Protein AF-0000000084718115 (afdb_homodimer)

Radius of gyration: 30.54 Å; Cα contacts (8 Å, |Δi|>4): 1835; chains: 2; bounding box: 66×114×71 Å

Secondary structure (DSSP, 8-state):
--------------PPPEEEEEEEEEETTEEEEEEES--SEEEEE-STTSSHHHHHHHHHHHHHHHHH-HHHHHHHTTHHHHHSPTT--SPEEEEEEEESSTTSPPEEEEEEEEEETTEEEEEEEEEEEE-TTTPPEEEEEEEETTEEEEE-SSS--TTS-EEE---S-TTS-HHHHHTTSTT-HHHHHHHHHHHT-EEE---HHHHT--PBS---SS--SS-TTHHHHHHHHHHH-HHHHHHHHHHHHHHSTTEEEEEEEE-TTSBEEEEEEETT-SS-EEGGGS-HHHHHHHHHHHHHT-SS--SEEEEE-TTTTS-GGGHHHHHHHHHHHTTTSEEEEEE--HHHHTTS-GGGEEEEEE-TTS-EEEEEGGGSTTHHHHHHTT--HHHHHHTTTTSS--TTSGGGSPPP-----/--------------PPPEEEEEEEEEETTEEEEEEES--SEEEEE-STTSSHHHHHHHHHHHHHHHHH-HHHHHHHTTHHHHHSPTT--SPEEEEEEEESSTTSPPEEEEEEEEEETTEEEEEEEEEEEE-TTTPPEEEEEEEETTEEEEE-SSS--TTS-EEE---S-TTS-HHHHHTTSTT-HHHHHHHHHHHT-EEE---HHHHT--PBS---SS--SS-TTHHHHHHHHHHH-HHHHHHHHHHHHHHSTTEEEEEEEE-TTSBEEEEEEETT-SS-EEGGGS-HHHHHHHHHHHHHT-SS--SEEEEE-TTTTS-GGGHHHHHHHHHHHTTTSEEEEEE--HHHHTTS-GGGEEEEEE-TTS-EEEEEGGGSTTHHHHHHTT--HHHHHHTTTTSS--TTSGGGSPPP-----

Structure (mmCIF, N/CA/C/O backbone):
data_AF-0000000084718115-model_v1
#
loop_
_entity.id
_entity.type
_entity.pdbx_description
1 polymer 'ATPase AAA-type core domain-containing protein'
#
loop_
_atom_site.group_PDB
_atom_site.id
_atom_site.type_symbol
_atom_site.label_atom_id
_atom_site.label_alt_id
_atom_site.label_comp_id
_atom_site.label_asym_id
_atom_site.label_entity_id
_atom_site.label_seq_id
_atom_site.pdbx_PDB_ins_code
_atom_site.Cartn_x
_atom_site.Cartn_y
_atom_site.Cartn_z
_atom_site.occupancy
_atom_site.B_iso_or_equiv
_atom_site.auth_seq_id
_atom_site.auth_comp_id
_atom_site.auth_asym_id
_atom_site.auth_atom_id
_atom_site.pdbx_PDB_model_num
ATOM 1 N N . MET A 1 1 ? -33.344 -61.031 -20.562 1 28.94 1 MET A N 1
ATOM 2 C CA . MET A 1 1 ? -32.031 -60.406 -20.781 1 28.94 1 MET A CA 1
ATOM 3 C C . MET A 1 1 ? -31.938 -59.062 -20.078 1 28.94 1 MET A C 1
ATOM 5 O O . MET A 1 1 ? -32.656 -58.125 -20.438 1 28.94 1 MET A O 1
ATOM 9 N N . ALA A 1 2 ? -31.734 -59.062 -18.719 1 35.22 2 ALA A N 1
ATOM 10 C CA . ALA A 1 2 ? -31.719 -58 -17.719 1 35.22 2 ALA A CA 1
ATOM 11 C C . ALA A 1 2 ? -30.688 -56.938 -18.062 1 35.22 2 ALA A C 1
ATOM 13 O O . ALA A 1 2 ? -29.5 -57.25 -18.25 1 35.22 2 ALA A O 1
ATOM 14 N N . GLY A 1 3 ? -31.047 -55.875 -18.719 1 30.97 3 GLY A N 1
ATOM 15 C CA . GLY A 1 3 ? -30.234 -54.781 -19.188 1 30.97 3 GLY A CA 1
ATOM 16 C C . GLY A 1 3 ? -29.359 -54.188 -18.094 1 30.97 3 GLY A C 1
ATOM 17 O O . GLY A 1 3 ? -29.859 -53.812 -17.031 1 30.97 3 GLY A O 1
ATOM 18 N N . LYS A 1 4 ? -28.094 -54.656 -17.969 1 37.12 4 LYS A N 1
ATOM 19 C CA . LYS A 1 4 ? -27.078 -54.156 -17.031 1 37.12 4 LYS A CA 1
ATOM 20 C C . LYS A 1 4 ? -27.047 -52.656 -17 1 37.12 4 LYS A C 1
ATOM 22 O O . LYS A 1 4 ? -26.797 -52 -18.016 1 37.12 4 LYS A O 1
ATOM 27 N N . THR A 1 5 ? -27.859 -52.062 -16.125 1 33.19 5 THR A N 1
ATOM 28 C CA . THR A 1 5 ? -27.891 -50.625 -15.852 1 33.19 5 THR A CA 1
ATOM 29 C C . THR A 1 5 ? -26.484 -50.094 -15.648 1 33.19 5 THR A C 1
ATOM 31 O O . THR A 1 5 ? -25.719 -50.625 -14.844 1 33.19 5 THR A O 1
ATOM 34 N N . LYS A 1 6 ? -25.984 -49.469 -16.672 1 37.59 6 LYS A N 1
ATOM 35 C CA . LYS A 1 6 ? -24.672 -48.844 -16.641 1 37.59 6 LYS A CA 1
ATOM 36 C C . LYS A 1 6 ? -24.469 -48.062 -15.352 1 37.59 6 LYS A C 1
ATOM 38 O O . LYS A 1 6 ? -25.344 -47.281 -14.945 1 37.59 6 LYS A O 1
ATOM 43 N N . PRO A 1 7 ? -23.609 -48.531 -14.445 1 34.44 7 PRO A N 1
ATOM 44 C CA . PRO A 1 7 ? -23.422 -47.812 -13.195 1 34.44 7 PRO A CA 1
ATOM 45 C C . PRO A 1 7 ? -23.328 -46.312 -13.406 1 34.44 7 PRO A C 1
ATOM 47 O O . PRO A 1 7 ? -22.875 -45.844 -14.469 1 34.44 7 PRO A O 1
ATOM 50 N N . GLU A 1 8 ? -24.266 -45.531 -12.867 1 33.16 8 GLU A N 1
ATOM 51 C CA . GLU A 1 8 ? -24.266 -44.094 -12.773 1 33.16 8 GLU A CA 1
ATOM 52 C C . GLU A 1 8 ? -22.891 -43.562 -12.422 1 33.16 8 GLU A C 1
ATOM 54 O O . GLU A 1 8 ? -22.297 -43.969 -11.422 1 33.16 8 GLU A O 1
ATOM 59 N N . MET A 1 9 ? -21.984 -43.312 -13.406 1 32.47 9 MET A N 1
ATOM 60 C CA . MET A 1 9 ? -20.703 -42.656 -13.133 1 32.47 9 MET A CA 1
ATOM 61 C C . MET A 1 9 ? -20.859 -41.594 -12.039 1 32.47 9 MET A C 1
ATOM 63 O O . MET A 1 9 ? -21.734 -40.75 -12.117 1 32.47 9 MET A O 1
ATOM 67 N N . GLN A 1 10 ? -20.641 -42 -10.773 1 34.72 10 GLN A N 1
ATOM 68 C CA . GLN A 1 10 ? -20.609 -41.062 -9.633 1 34.72 10 GLN A CA 1
ATOM 69 C C . GLN A 1 10 ? -20.125 -39.688 -10.055 1 34.72 10 GLN A C 1
ATOM 71 O O . GLN A 1 10 ? -19.25 -39.562 -10.922 1 34.72 10 GLN A O 1
ATOM 76 N N . PRO A 1 11 ? -20.891 -38.719 -9.82 1 38.03 11 PRO A N 1
ATOM 77 C CA . PRO A 1 11 ? -20.484 -37.375 -10.148 1 38.03 11 PRO A CA 1
ATOM 78 C C . PRO A 1 11 ? -19 -37.094 -9.867 1 38.03 11 PRO A C 1
ATOM 80 O O . PRO A 1 11 ? -18.484 -37.531 -8.836 1 38.03 11 PRO A O 1
ATOM 83 N N . ARG A 1 12 ? -18.031 -37.25 -10.734 1 40.84 12 ARG A N 1
ATOM 84 C CA . ARG A 1 12 ? -16.609 -36.938 -10.719 1 40.84 12 ARG A CA 1
ATOM 85 C C . ARG A 1 12 ? -16.312 -35.781 -9.742 1 40.84 12 ARG A C 1
ATOM 87 O O . ARG A 1 12 ? -16.922 -34.719 -9.82 1 40.84 12 ARG A O 1
ATOM 94 N N . SER A 1 13 ? -16.109 -35.969 -8.445 1 48.25 13 SER A N 1
ATOM 95 C CA . SER A 1 13 ? -15.711 -35 -7.457 1 48.25 13 SER A CA 1
ATOM 96 C C . SER A 1 13 ? -14.867 -33.875 -8.094 1 48.25 13 SER A C 1
ATOM 98 O O . SER A 1 13 ? -13.773 -34.156 -8.602 1 48.25 13 SER A O 1
ATOM 100 N N . SER A 1 14 ? -15.406 -32.875 -8.859 1 65.81 14 SER A N 1
ATOM 101 C CA . SER A 1 14 ? -15.031 -31.875 -9.859 1 65.81 14 SER A CA 1
ATOM 102 C C . SER A 1 14 ? -14.266 -30.719 -9.219 1 65.81 14 SER A C 1
ATOM 104 O O . SER A 1 14 ? -14.867 -29.797 -8.672 1 65.81 14 SER A O 1
ATOM 106 N N . GLY A 1 15 ? -13.125 -30.984 -8.484 1 79.75 15 GLY A N 1
ATOM 107 C CA . GLY A 1 15 ? -12.32 -29.875 -8 1 79.75 15 GLY A CA 1
ATOM 108 C C . GLY A 1 15 ? -11.445 -29.266 -9.078 1 79.75 15 GLY A C 1
ATOM 109 O O . GLY A 1 15 ? -11.242 -29.859 -10.141 1 79.75 15 GLY A O 1
ATOM 110 N N . PRO A 1 16 ? -11.016 -28.016 -8.922 1 88.69 16 PRO A N 1
ATOM 111 C CA . PRO A 1 16 ? -10.133 -27.359 -9.883 1 88.69 16 PRO A CA 1
ATOM 112 C C . PRO A 1 16 ? -8.742 -27.984 -9.938 1 88.69 16 PRO A C 1
ATOM 114 O O . PRO A 1 16 ? -8.352 -28.719 -9.023 1 88.69 16 PRO A O 1
ATOM 117 N N . PRO A 1 17 ? -8.062 -27.906 -11.078 1 93.88 17 PRO A N 1
ATOM 118 C CA . PRO A 1 17 ? -6.664 -28.328 -11.109 1 93.88 17 PRO A CA 1
ATOM 119 C C . PRO A 1 17 ? -5.828 -27.688 -10.008 1 93.88 17 PRO A C 1
ATOM 121 O O . PRO A 1 17 ? -6.082 -26.547 -9.625 1 93.88 17 PRO A O 1
ATOM 124 N N . ARG A 1 18 ? -4.887 -28.469 -9.539 1 94.94 18 ARG A N 1
ATOM 125 C CA . ARG A 1 18 ? -4.105 -27.969 -8.406 1 94.94 18 ARG A CA 1
ATOM 126 C C . ARG A 1 18 ? -2.617 -28.234 -8.609 1 94.94 18 ARG A C 1
ATOM 128 O O . ARG A 1 18 ? -2.23 -29.312 -9.086 1 94.94 18 ARG A O 1
ATOM 135 N N . ILE A 1 19 ? -1.831 -27.25 -8.328 1 97.56 19 ILE A N 1
ATOM 136 C CA . ILE A 1 19 ? -0.384 -27.406 -8.234 1 97.56 19 ILE A CA 1
ATOM 137 C C . ILE A 1 19 ? -0.016 -27.984 -6.867 1 97.56 19 ILE A C 1
ATOM 139 O O . ILE A 1 19 ? -0.412 -27.453 -5.832 1 97.56 19 ILE A O 1
ATOM 143 N N . GLU A 1 20 ? 0.746 -29.047 -6.883 1 97.25 20 GLU A N 1
ATOM 144 C CA . GLU A 1 20 ? 1.087 -29.703 -5.625 1 97.25 20 GLU A CA 1
ATOM 145 C C . GLU A 1 20 ? 2.572 -29.547 -5.309 1 97.25 20 GLU A C 1
ATOM 147 O O . GLU A 1 20 ? 2.998 -29.797 -4.18 1 97.25 20 GLU A O 1
ATOM 152 N N . TYR A 1 21 ? 3.271 -29.141 -6.293 1 97.94 21 TYR A N 1
ATOM 153 C CA . TYR A 1 21 ? 4.719 -29.031 -6.152 1 97.94 21 TYR A CA 1
ATOM 154 C C . TYR A 1 21 ? 5.27 -27.953 -7.094 1 97.94 21 TYR A C 1
ATOM 156 O O . TYR A 1 21 ? 4.809 -27.828 -8.227 1 97.94 21 TYR A O 1
ATOM 164 N N . LEU A 1 22 ? 6.289 -27.156 -6.598 1 98.38 22 LEU A N 1
ATOM 165 C CA . LEU A 1 22 ? 7 -26.156 -7.395 1 98.38 22 LEU A CA 1
ATOM 166 C C . LEU A 1 22 ? 8.492 -26.188 -7.102 1 98.38 22 LEU A C 1
ATOM 168 O O . LEU A 1 22 ? 8.906 -26.203 -5.941 1 98.38 22 LEU A O 1
ATOM 172 N N . ARG A 1 23 ? 9.25 -26.312 -8.086 1 98.62 23 ARG A N 1
ATOM 173 C CA . ARG A 1 23 ? 10.695 -26.156 -7.992 1 98.62 23 ARG A CA 1
ATOM 174 C C . ARG A 1 23 ? 11.195 -25.062 -8.93 1 98.62 23 ARG A C 1
ATOM 176 O O . ARG A 1 23 ? 10.805 -25.016 -10.094 1 98.62 23 ARG A O 1
ATOM 183 N N . VAL A 1 24 ? 12 -24.172 -8.438 1 98.5 24 VAL A N 1
ATOM 184 C CA . VAL A 1 24 ? 12.555 -23.078 -9.211 1 98.5 24 VAL A CA 1
ATOM 185 C C . VAL A 1 24 ? 14.07 -23.031 -9.039 1 98.5 24 VAL A C 1
ATOM 187 O O . VAL A 1 24 ? 14.578 -23.188 -7.926 1 98.5 24 VAL A O 1
ATOM 190 N N . GLU A 1 25 ? 14.742 -22.859 -10.141 1 98.31 25 GLU A N 1
ATOM 191 C CA . GLU A 1 25 ? 16.188 -22.688 -10.141 1 98.31 25 GLU A CA 1
ATOM 192 C C . GLU A 1 25 ? 16.594 -21.469 -10.969 1 98.31 25 GLU A C 1
ATOM 194 O O . GLU A 1 25 ? 16.031 -21.219 -12.031 1 98.31 25 GLU A O 1
ATOM 199 N N . ASN A 1 26 ? 17.516 -20.75 -10.391 1 97.75 26 ASN A N 1
ATOM 200 C CA . ASN A 1 26 ? 18.203 -19.688 -11.117 1 97.75 26 ASN A CA 1
ATOM 201 C C . ASN A 1 26 ? 17.234 -18.578 -11.547 1 97.75 26 ASN A C 1
ATOM 203 O O . ASN A 1 26 ? 17.203 -18.203 -12.719 1 97.75 26 ASN A O 1
ATOM 207 N N . TYR A 1 27 ? 16.453 -18.109 -10.688 1 97.06 27 TYR A N 1
ATOM 208 C CA . TYR A 1 27 ? 15.492 -17.031 -10.891 1 97.06 27 TYR A CA 1
ATOM 209 C C . TYR A 1 27 ? 15.648 -15.953 -9.812 1 97.06 27 TYR A C 1
ATOM 211 O O . TYR A 1 27 ? 15.094 -16.078 -8.719 1 97.06 27 TYR A O 1
ATOM 219 N N . ARG A 1 28 ? 16.375 -14.992 -10.078 1 92.62 28 ARG A N 1
ATOM 220 C CA . ARG A 1 28 ? 16.672 -13.906 -9.148 1 92.62 28 ARG A CA 1
ATOM 221 C C . ARG A 1 28 ? 17.203 -14.453 -7.824 1 92.62 28 ARG A C 1
ATOM 223 O O . ARG A 1 28 ? 18.188 -15.18 -7.793 1 92.62 28 ARG A O 1
ATOM 230 N N . ALA A 1 29 ? 16.5 -14.219 -6.754 1 90.75 29 ALA A N 1
ATOM 231 C CA . ALA A 1 29 ? 17 -14.648 -5.453 1 90.75 29 ALA A CA 1
ATOM 232 C C . ALA A 1 29 ? 16.781 -16.141 -5.246 1 90.75 29 ALA A C 1
ATOM 234 O O . ALA A 1 29 ? 17.344 -16.734 -4.324 1 90.75 29 ALA A O 1
ATOM 235 N N . LEU A 1 30 ? 16.031 -16.75 -6.094 1 96.25 30 LEU A N 1
ATOM 236 C CA . LEU A 1 30 ? 15.727 -18.172 -5.98 1 96.25 30 LEU A CA 1
ATOM 237 C C . LEU A 1 30 ? 16.781 -19.016 -6.703 1 96.25 30 LEU A C 1
ATOM 239 O O . LEU A 1 30 ? 16.531 -19.5 -7.809 1 96.25 30 LEU A O 1
ATOM 243 N N . LYS A 1 31 ? 17.859 -19.25 -6.031 1 96.31 31 LYS A N 1
ATOM 244 C CA . LYS A 1 31 ? 18.906 -20.062 -6.613 1 96.31 31 LYS A CA 1
ATOM 245 C C . LYS A 1 31 ? 18.438 -21.5 -6.84 1 96.31 31 LYS A C 1
ATOM 247 O O . LYS A 1 31 ? 18.625 -22.062 -7.918 1 96.31 31 LYS A O 1
ATOM 252 N N . ALA A 1 32 ? 17.953 -22.062 -5.883 1 96.94 32 ALA A N 1
ATOM 253 C CA . ALA A 1 32 ? 17.344 -23.391 -5.879 1 96.94 32 ALA A CA 1
ATOM 254 C C . ALA A 1 32 ? 16.375 -23.531 -4.715 1 96.94 32 ALA A C 1
ATOM 256 O O . ALA A 1 32 ? 16.781 -23.703 -3.568 1 96.94 32 ALA A O 1
ATOM 257 N N . VAL A 1 33 ? 15.07 -23.531 -5.031 1 97.56 33 VAL A N 1
ATOM 258 C CA . VAL A 1 33 ? 14.062 -23.594 -3.98 1 97.56 33 VAL A CA 1
ATOM 259 C C . VAL A 1 33 ? 12.945 -24.547 -4.391 1 97.56 33 VAL A C 1
ATOM 261 O O . VAL A 1 33 ? 12.586 -24.625 -5.57 1 97.56 33 VAL A O 1
ATOM 264 N N . GLU A 1 34 ? 12.445 -25.281 -3.42 1 97.81 34 GLU A N 1
ATOM 265 C CA . GLU A 1 34 ? 11.352 -26.234 -3.65 1 97.81 34 GLU A CA 1
ATOM 266 C C . GLU A 1 34 ? 10.203 -26 -2.68 1 97.81 34 GLU A C 1
ATOM 268 O O . GLU A 1 34 ? 10.422 -25.703 -1.505 1 97.81 34 GLU A O 1
ATOM 273 N N . PHE A 1 35 ? 9.055 -26.062 -3.148 1 98.19 35 PHE A N 1
ATOM 274 C CA . PHE A 1 35 ? 7.828 -26.047 -2.363 1 98.19 35 PHE A CA 1
ATOM 275 C C . PHE A 1 35 ? 7.078 -27.359 -2.516 1 98.19 35 PHE A C 1
ATOM 277 O O . PHE A 1 35 ? 6.465 -27.625 -3.553 1 98.19 35 PHE A O 1
ATOM 284 N N . LYS A 1 36 ? 7.125 -28.156 -1.489 1 97.56 36 LYS A N 1
ATOM 285 C CA . LYS A 1 36 ? 6.453 -29.453 -1.502 1 97.56 36 LYS A CA 1
ATOM 286 C C . LYS A 1 36 ? 5.055 -29.344 -0.898 1 97.56 36 LYS A C 1
ATOM 288 O O . LYS A 1 36 ? 4.797 -28.484 -0.058 1 97.56 36 LYS A O 1
ATOM 293 N N . ASP A 1 37 ? 4.121 -30.141 -1.374 1 97 37 ASP A N 1
ATOM 294 C CA . ASP A 1 37 ? 2.773 -30.266 -0.832 1 97 37 ASP A CA 1
ATOM 295 C C . ASP A 1 37 ? 2.08 -28.906 -0.784 1 97 37 ASP A C 1
ATOM 297 O O . ASP A 1 37 ? 1.573 -28.5 0.263 1 97 37 ASP A O 1
ATOM 301 N N . VAL A 1 38 ? 2.137 -28.297 -1.872 1 97.69 38 VAL A N 1
ATOM 302 C CA . VAL A 1 38 ? 1.438 -27.016 -1.975 1 97.69 38 VAL A CA 1
ATOM 303 C C . VAL A 1 38 ? -0.058 -27.219 -1.746 1 97.69 38 VAL A C 1
ATOM 305 O O . VAL A 1 38 ? -0.659 -28.141 -2.322 1 97.69 38 VAL A O 1
ATOM 308 N N . THR A 1 39 ? -0.659 -26.391 -0.873 1 97.69 39 THR A N 1
ATOM 309 C CA . THR A 1 39 ? -2.051 -26.562 -0.47 1 97.69 39 THR A CA 1
ATOM 310 C C . THR A 1 39 ? -2.963 -25.672 -1.31 1 97.69 39 THR A C 1
ATOM 312 O O . THR A 1 39 ? -2.488 -24.812 -2.049 1 97.69 39 THR A O 1
ATOM 315 N N . PRO A 1 40 ? -4.273 -25.953 -1.295 1 97.12 40 PRO A N 1
ATOM 316 C CA . PRO A 1 40 ? -5.199 -25.094 -2.041 1 97.12 40 PRO A CA 1
ATOM 317 C C . PRO A 1 40 ? -5.055 -23.625 -1.682 1 97.12 40 PRO A C 1
ATOM 319 O O . PRO A 1 40 ? -5.141 -22.766 -2.559 1 97.12 40 PRO A O 1
ATOM 322 N N . LEU A 1 41 ? -4.844 -23.375 -0.414 1 98.25 41 LEU A N 1
ATOM 323 C CA . LEU A 1 41 ? -4.445 -22.062 0.074 1 98.25 41 LEU A CA 1
ATOM 324 C C . LEU A 1 41 ? -3.039 -22.109 0.659 1 98.25 41 LEU A C 1
ATOM 326 O O . LEU A 1 41 ? -2.791 -22.797 1.646 1 98.25 41 LEU A O 1
ATOM 330 N N . THR A 1 42 ? -2.117 -21.422 0.056 1 98.56 42 THR A N 1
ATOM 331 C CA . THR A 1 42 ? -0.741 -21.344 0.535 1 98.56 42 THR A CA 1
ATOM 332 C C . THR A 1 42 ? -0.323 -19.891 0.736 1 98.56 42 THR A C 1
ATOM 334 O O . THR A 1 42 ? -0.582 -19.047 -0.118 1 98.56 42 THR A O 1
ATOM 337 N N . ALA A 1 43 ? 0.253 -19.609 1.858 1 98.38 43 ALA A N 1
ATOM 338 C CA . ALA A 1 43 ? 0.739 -18.281 2.168 1 98.38 43 ALA A CA 1
ATOM 339 C C . ALA A 1 43 ? 2.262 -18.25 2.283 1 98.38 43 ALA A C 1
ATOM 341 O O . ALA A 1 43 ? 2.852 -19.125 2.938 1 98.38 43 ALA A O 1
ATOM 342 N N . LEU A 1 44 ? 2.84 -17.344 1.582 1 97.94 44 LEU A N 1
ATOM 343 C CA . LEU A 1 44 ? 4.266 -17.062 1.713 1 97.94 44 LEU A CA 1
ATOM 344 C C . LEU A 1 44 ? 4.52 -15.969 2.74 1 97.94 44 LEU A C 1
ATOM 346 O O . LEU A 1 44 ? 4.02 -14.852 2.596 1 97.94 44 LEU A O 1
ATOM 350 N N . LEU A 1 45 ? 5.246 -16.328 3.723 1 96.81 45 LEU A N 1
ATOM 351 C CA . LEU A 1 45 ? 5.574 -15.445 4.828 1 96.81 45 LEU A CA 1
ATOM 352 C C . LEU A 1 45 ? 7.066 -15.141 4.863 1 96.81 45 LEU A C 1
ATOM 354 O O . LEU A 1 45 ? 7.883 -15.977 4.477 1 96.81 45 LEU A O 1
ATOM 358 N N . GLY A 1 46 ? 7.426 -13.938 5.402 1 92.06 46 GLY A N 1
ATOM 359 C CA . GLY A 1 46 ? 8.828 -13.609 5.57 1 92.06 46 GLY A CA 1
ATOM 360 C C . GLY A 1 46 ? 9.094 -12.117 5.59 1 92.06 46 GLY A C 1
ATOM 361 O O . GLY A 1 46 ? 8.203 -11.32 5.281 1 92.06 46 GLY A O 1
ATOM 362 N N . PRO A 1 47 ? 10.32 -11.773 5.934 1 90.06 47 PRO A N 1
ATOM 363 C CA . PRO A 1 47 ? 10.672 -10.352 5.965 1 90.06 47 PRO A CA 1
ATOM 364 C C . PRO A 1 47 ? 10.766 -9.734 4.57 1 90.06 47 PRO A C 1
ATOM 366 O O . PRO A 1 47 ? 10.633 -10.445 3.568 1 90.06 47 PRO A O 1
ATOM 369 N N . ASN A 1 48 ? 10.891 -8.445 4.594 1 86.12 48 ASN A N 1
ATOM 370 C CA . ASN A 1 48 ? 11.102 -7.742 3.334 1 86.12 48 ASN A CA 1
ATOM 371 C C . ASN A 1 48 ? 12.383 -8.195 2.643 1 86.12 48 ASN A C 1
ATOM 373 O O . ASN A 1 48 ? 13.422 -8.359 3.291 1 86.12 48 ASN A O 1
ATOM 377 N N . GLY A 1 49 ? 12.242 -8.492 1.354 1 85.44 49 GLY A N 1
ATOM 378 C CA . GLY A 1 49 ? 13.414 -8.891 0.59 1 85.44 49 GLY A CA 1
ATOM 379 C C . GLY A 1 49 ? 13.703 -10.375 0.679 1 85.44 49 GLY A C 1
ATOM 380 O O . GLY A 1 49 ? 14.742 -10.844 0.203 1 85.44 49 GLY A O 1
ATOM 381 N N . SER A 1 50 ? 12.82 -11.156 1.257 1 89.75 50 SER A N 1
ATOM 382 C CA . SER A 1 50 ? 13.078 -12.578 1.481 1 89.75 50 SER A CA 1
ATOM 383 C C . SER A 1 50 ? 12.82 -13.391 0.218 1 89.75 50 SER A C 1
ATOM 385 O O . SER A 1 50 ? 13.219 -14.555 0.133 1 89.75 50 SER A O 1
ATOM 387 N N . GLY A 1 51 ? 12.102 -12.859 -0.72 1 91.25 51 GLY A N 1
ATOM 388 C CA . GLY A 1 51 ? 11.867 -13.562 -1.971 1 91.25 51 GLY A CA 1
ATOM 389 C C . GLY A 1 51 ? 10.406 -13.875 -2.215 1 91.25 51 GLY A C 1
ATOM 390 O O . GLY A 1 51 ? 10.062 -14.516 -3.209 1 91.25 51 GLY A O 1
ATOM 391 N N . LYS A 1 52 ? 9.469 -13.414 -1.371 1 93.69 52 LYS A N 1
ATOM 392 C CA . LYS A 1 52 ? 8.039 -13.672 -1.53 1 93.69 52 LYS A CA 1
ATOM 393 C C . LYS A 1 52 ? 7.543 -13.211 -2.9 1 93.69 52 LYS A C 1
ATOM 395 O O . LYS A 1 52 ? 6.906 -13.977 -3.625 1 93.69 52 LYS A O 1
ATOM 400 N N . SER A 1 53 ? 7.895 -12.008 -3.246 1 91.31 53 SER A N 1
ATOM 401 C CA . SER A 1 53 ? 7.438 -11.43 -4.508 1 91.31 53 SER A CA 1
ATOM 402 C C . SER A 1 53 ? 8.094 -12.125 -5.699 1 91.31 53 SER A C 1
ATOM 404 O O . SER A 1 53 ? 7.504 -12.195 -6.781 1 91.31 53 SER A O 1
ATOM 406 N N . THR A 1 54 ? 9.297 -12.602 -5.492 1 93.62 54 THR A N 1
ATOM 407 C CA . THR A 1 54 ? 9.977 -13.328 -6.559 1 93.62 54 THR A CA 1
ATOM 408 C C . THR A 1 54 ? 9.234 -14.625 -6.883 1 93.62 54 THR A C 1
ATOM 410 O O . THR A 1 54 ? 9.031 -14.953 -8.055 1 93.62 54 THR A O 1
ATOM 413 N N . VAL A 1 55 ? 8.852 -15.32 -5.832 1 96.62 55 VAL A N 1
ATOM 414 C CA . VAL A 1 55 ? 8.07 -16.531 -6.047 1 96.62 55 VAL A CA 1
ATOM 415 C C . VAL A 1 55 ? 6.777 -16.188 -6.789 1 96.62 55 VAL A C 1
ATOM 417 O O . VAL A 1 55 ? 6.398 -16.891 -7.734 1 96.62 55 VAL A O 1
ATOM 420 N N . PHE A 1 56 ? 6.207 -15.211 -6.324 1 93.88 56 PHE A N 1
ATOM 421 C CA . PHE A 1 56 ? 4.996 -14.719 -6.965 1 93.88 56 PHE A CA 1
ATOM 422 C C . PHE A 1 56 ? 5.238 -14.438 -8.445 1 93.88 56 PHE A C 1
ATOM 424 O O . PHE A 1 56 ? 4.41 -14.773 -9.289 1 93.88 56 PHE A O 1
ATOM 431 N N . ASP A 1 57 ? 6.293 -13.859 -8.781 1 94.81 57 ASP A N 1
ATOM 432 C CA . ASP A 1 57 ? 6.613 -13.469 -10.156 1 94.81 57 ASP A CA 1
ATOM 433 C C . ASP A 1 57 ? 6.891 -14.695 -11.016 1 94.81 57 ASP A C 1
ATOM 435 O O . ASP A 1 57 ? 6.746 -14.648 -12.242 1 94.81 57 ASP A O 1
ATOM 439 N N . VAL A 1 58 ? 7.312 -15.781 -10.43 1 97.56 58 VAL A N 1
ATOM 440 C CA . VAL A 1 58 ? 7.508 -17.016 -11.18 1 97.56 58 VAL A CA 1
ATOM 441 C C . VAL A 1 58 ? 6.203 -17.422 -11.867 1 97.56 58 VAL A C 1
ATOM 443 O O . VAL A 1 58 ? 6.203 -17.75 -13.055 1 97.56 58 VAL A O 1
ATOM 446 N N . PHE A 1 59 ? 5.137 -17.328 -11.164 1 97.31 59 PHE A N 1
ATOM 447 C CA . PHE A 1 59 ? 3.838 -17.672 -11.727 1 97.31 59 PHE A CA 1
ATOM 448 C C . PHE A 1 59 ? 3.426 -16.672 -12.797 1 97.31 59 PHE A C 1
ATOM 450 O O . PHE A 1 59 ? 2.895 -17.047 -13.844 1 97.31 59 PHE A O 1
ATOM 457 N N . ASN A 1 60 ? 3.686 -15.453 -12.508 1 94.94 60 ASN A N 1
ATOM 458 C CA . ASN A 1 60 ? 3.391 -14.438 -13.508 1 94.94 60 ASN A CA 1
ATOM 459 C C . ASN A 1 60 ? 4.215 -14.633 -14.781 1 94.94 60 ASN A C 1
ATOM 461 O O . ASN A 1 60 ? 3.697 -14.492 -15.891 1 94.94 60 ASN A O 1
ATOM 465 N N . PHE A 1 61 ? 5.473 -14.914 -14.578 1 97.12 61 PHE A N 1
ATOM 466 C CA . PHE A 1 61 ? 6.383 -15.148 -15.695 1 97.12 61 PHE A CA 1
ATOM 467 C C . PHE A 1 61 ? 5.887 -16.297 -16.562 1 97.12 61 PHE A C 1
ATOM 469 O O . PHE A 1 61 ? 5.773 -16.156 -17.781 1 97.12 61 PHE A O 1
ATOM 476 N N . LEU A 1 62 ? 5.539 -17.375 -15.93 1 97.56 62 LEU A N 1
ATOM 477 C CA . LEU A 1 62 ? 5.082 -18.562 -16.656 1 97.56 62 LEU A CA 1
ATOM 478 C C . LEU A 1 62 ? 3.779 -18.266 -17.406 1 97.56 62 LEU A C 1
ATOM 480 O O . LEU A 1 62 ? 3.645 -18.594 -18.578 1 97.56 62 LEU A O 1
ATOM 484 N N . SER A 1 63 ? 2.887 -17.656 -16.781 1 96 63 SER A N 1
ATOM 485 C CA . SER A 1 63 ? 1.617 -17.312 -17.406 1 96 63 SER A CA 1
ATOM 486 C C . SER A 1 63 ? 1.83 -16.391 -18.594 1 96 63 SER A C 1
ATOM 488 O O . SER A 1 63 ? 1.206 -16.562 -19.641 1 96 63 SER A O 1
ATOM 490 N N . GLU A 1 64 ? 2.684 -15.391 -18.484 1 94.94 64 GLU A N 1
ATOM 491 C CA . GLU A 1 64 ? 2.965 -14.453 -19.562 1 94.94 64 GLU A CA 1
ATOM 492 C C . GLU A 1 64 ? 3.637 -15.156 -20.75 1 94.94 64 GLU A C 1
ATOM 494 O O . GLU A 1 64 ? 3.4 -14.797 -21.906 1 94.94 64 GLU A O 1
ATOM 499 N N . CYS A 1 65 ? 4.492 -16.109 -20.438 1 96.88 65 CYS A N 1
ATOM 500 C CA . CYS A 1 65 ? 5.086 -16.891 -21.516 1 96.88 65 CYS A CA 1
ATOM 501 C C . CYS A 1 65 ? 4.012 -17.547 -22.375 1 96.88 65 CYS A C 1
ATOM 503 O O . CYS A 1 65 ? 4.121 -17.562 -23.594 1 96.88 65 CYS A O 1
ATOM 505 N N . PHE A 1 66 ? 2.992 -18.047 -21.766 1 95.75 66 PHE A N 1
ATOM 506 C CA . PHE A 1 66 ? 1.938 -18.781 -22.469 1 95.75 66 PHE A CA 1
ATOM 507 C C . PHE A 1 66 ? 0.979 -17.812 -23.156 1 95.75 66 PHE A C 1
ATOM 509 O O . PHE A 1 66 ? 0.409 -18.141 -24.203 1 95.75 66 PHE A O 1
ATOM 516 N N . GLN A 1 67 ? 0.822 -16.656 -22.609 1 92.69 67 GLN A N 1
ATOM 517 C CA . GLN A 1 67 ? -0.143 -15.695 -23.141 1 92.69 67 GLN A CA 1
ATOM 518 C C . GLN A 1 67 ? 0.479 -14.844 -24.25 1 92.69 67 GLN A C 1
ATOM 520 O O . GLN A 1 67 ? -0.167 -14.562 -25.266 1 92.69 67 GLN A O 1
ATOM 525 N N . PHE A 1 68 ? 1.764 -14.422 -24.016 1 93.62 68 PHE A N 1
ATOM 526 C CA . PHE A 1 68 ? 2.328 -13.406 -24.906 1 93.62 68 PHE A CA 1
ATOM 527 C C . PHE A 1 68 ? 3.615 -13.906 -25.547 1 93.62 68 PHE A C 1
ATOM 529 O O . PHE A 1 68 ? 4.176 -13.234 -26.422 1 93.62 68 PHE A O 1
ATOM 536 N N . GLY A 1 69 ? 4.129 -14.992 -25.078 1 94.81 69 GLY A N 1
ATOM 537 C CA . GLY A 1 69 ? 5.363 -15.531 -25.625 1 94.81 69 GLY A CA 1
ATOM 538 C C . GLY A 1 69 ? 6.551 -15.367 -24.688 1 94.81 69 GLY A C 1
ATOM 539 O O . GLY A 1 69 ? 6.582 -14.445 -23.875 1 94.81 69 GLY A O 1
ATOM 540 N N . LEU A 1 70 ? 7.48 -16.266 -24.891 1 97.06 70 LEU A N 1
ATOM 541 C CA . LEU A 1 70 ? 8.664 -16.297 -24.031 1 97.06 70 LEU A CA 1
ATOM 542 C C . LEU A 1 70 ? 9.461 -15 -24.156 1 97.06 70 LEU A C 1
ATOM 544 O O . LEU A 1 70 ? 9.867 -14.414 -23.156 1 97.06 70 LEU A O 1
ATOM 548 N N . ARG A 1 71 ? 9.672 -14.547 -25.391 1 95.44 71 ARG A N 1
ATOM 549 C CA . ARG A 1 71 ? 10.492 -13.352 -25.609 1 95.44 71 ARG A CA 1
ATOM 550 C C . ARG A 1 71 ? 9.898 -12.141 -24.891 1 95.44 71 ARG A C 1
ATOM 552 O O . ARG A 1 71 ? 10.617 -11.391 -24.234 1 95.44 71 ARG A O 1
ATOM 559 N N . HIS A 1 72 ? 8.664 -12.023 -25.016 1 95.31 72 HIS A N 1
ATOM 560 C CA . HIS A 1 72 ? 7.984 -10.914 -24.344 1 95.31 72 HIS A CA 1
ATOM 561 C C . HIS A 1 72 ? 8.18 -10.969 -22.844 1 95.31 72 HIS A C 1
ATOM 563 O O . HIS A 1 72 ? 8.586 -9.977 -22.219 1 95.31 72 HIS A O 1
ATOM 569 N N . ALA A 1 73 ? 7.891 -12.086 -22.234 1 96.31 73 ALA A N 1
ATOM 570 C CA . ALA A 1 73 ? 7.992 -12.266 -20.797 1 96.31 73 ALA A CA 1
ATOM 571 C C . ALA A 1 73 ? 9.43 -12.062 -20.312 1 96.31 73 ALA A C 1
ATOM 573 O O . ALA A 1 73 ? 9.656 -11.453 -19.266 1 96.31 73 ALA A O 1
ATOM 574 N N . TRP A 1 74 ? 10.336 -12.539 -21.094 1 96.19 74 TRP A N 1
ATOM 575 C CA . TRP A 1 74 ? 11.766 -12.484 -20.797 1 96.19 74 TRP A CA 1
ATOM 576 C C . TRP A 1 74 ? 12.281 -11.055 -20.859 1 96.19 74 TRP A C 1
ATOM 578 O O . TRP A 1 74 ? 12.953 -10.586 -19.938 1 96.19 74 TRP A O 1
ATOM 588 N N . ASP A 1 75 ? 11.93 -10.281 -21.906 1 94.06 75 ASP A N 1
ATOM 589 C CA . ASP A 1 75 ? 12.375 -8.906 -22.109 1 94.06 75 ASP A CA 1
ATOM 590 C C . ASP A 1 75 ? 11.805 -7.977 -21.047 1 94.06 75 ASP A C 1
ATOM 592 O O . ASP A 1 75 ? 12.5 -7.086 -20.547 1 94.06 75 ASP A O 1
ATOM 596 N N . ARG A 1 76 ? 10.641 -8.188 -20.703 1 91.25 76 ARG A N 1
ATOM 597 C CA . ARG A 1 76 ? 9.969 -7.344 -19.719 1 91.25 76 ARG A CA 1
ATOM 598 C C . ARG A 1 76 ? 10.648 -7.434 -18.359 1 91.25 76 ARG A C 1
ATOM 600 O O . ARG A 1 76 ? 10.508 -6.535 -17.531 1 91.25 76 ARG A O 1
ATOM 607 N N . ARG A 1 77 ? 11.344 -8.492 -18.172 1 92.88 77 ARG A N 1
ATOM 608 C CA . ARG A 1 77 ? 11.961 -8.727 -16.875 1 92.88 77 ARG A CA 1
ATOM 609 C C . ARG A 1 77 ? 13.461 -8.422 -16.922 1 92.88 77 ARG A C 1
ATOM 611 O O . ARG A 1 77 ? 14.211 -8.859 -16.047 1 92.88 77 ARG A O 1
ATOM 618 N N . GLY A 1 78 ? 13.914 -7.746 -17.922 1 89.25 78 GLY A N 1
ATOM 619 C CA . GLY A 1 78 ? 15.297 -7.309 -18 1 89.25 78 GLY A CA 1
ATOM 620 C C . GLY A 1 78 ? 16.234 -8.383 -18.516 1 89.25 78 GLY A C 1
ATOM 621 O O . GLY A 1 78 ? 17.438 -8.367 -18.219 1 89.25 78 GLY A O 1
ATOM 622 N N . ARG A 1 79 ? 15.688 -9.438 -19.141 1 93.06 79 ARG A N 1
ATOM 623 C CA . ARG A 1 79 ? 16.469 -10.492 -19.781 1 93.06 79 ARG A CA 1
ATOM 624 C C . ARG A 1 79 ? 17.297 -11.258 -18.766 1 93.06 79 ARG A C 1
ATOM 626 O O . ARG A 1 79 ? 16.984 -11.281 -17.578 1 93.06 79 ARG A O 1
ATOM 633 N N . ALA A 1 80 ? 18.234 -12.055 -19.281 1 93.19 80 ALA A N 1
ATOM 634 C CA . ALA A 1 80 ? 19 -12.953 -18.438 1 93.19 80 ALA A CA 1
ATOM 635 C C . ALA A 1 80 ? 19.75 -12.188 -17.359 1 93.19 80 ALA A C 1
ATOM 637 O O . ALA A 1 80 ? 19.875 -12.656 -16.219 1 93.19 80 ALA A O 1
ATOM 638 N N . ARG A 1 81 ? 20.156 -11.031 -17.609 1 87.69 81 ARG A N 1
ATOM 639 C CA . ARG A 1 81 ? 20.969 -10.227 -16.703 1 87.69 81 ARG A CA 1
ATOM 640 C C . ARG A 1 81 ? 20.234 -9.938 -15.406 1 87.69 81 ARG A C 1
ATOM 642 O O . ARG A 1 81 ? 20.812 -10 -14.32 1 87.69 81 ARG A O 1
ATOM 649 N N . GLU A 1 82 ? 18.922 -9.672 -15.484 1 88.5 82 GLU A N 1
ATOM 650 C CA . GLU A 1 82 ? 18.141 -9.305 -14.305 1 88.5 82 GLU A CA 1
ATOM 651 C C . GLU A 1 82 ? 17.344 -10.5 -13.781 1 88.5 82 GLU A C 1
ATOM 653 O O . GLU A 1 82 ? 16.969 -10.531 -12.609 1 88.5 82 GLU A O 1
ATOM 658 N N . LEU A 1 83 ? 17.141 -11.422 -14.664 1 93.31 83 LEU A N 1
ATOM 659 C CA . LEU A 1 83 ? 16.25 -12.531 -14.312 1 93.31 83 LEU A CA 1
ATOM 660 C C . LEU A 1 83 ? 17.031 -13.648 -13.625 1 93.31 83 LEU A C 1
ATOM 662 O O . LEU A 1 83 ? 16.547 -14.25 -12.664 1 93.31 83 LEU A O 1
ATOM 666 N N . LYS A 1 84 ? 18.188 -13.945 -14.109 1 94.5 84 LYS A N 1
ATOM 667 C CA . LYS A 1 84 ? 18.953 -15.062 -13.562 1 94.5 84 LYS A CA 1
ATOM 668 C C . LYS A 1 84 ? 19.578 -14.695 -12.227 1 94.5 84 LYS A C 1
ATOM 670 O O . LYS A 1 84 ? 19.906 -13.531 -11.984 1 94.5 84 LYS A O 1
ATOM 675 N N . THR A 1 85 ? 19.703 -15.688 -11.461 1 93.19 85 THR A N 1
ATOM 676 C CA . THR A 1 85 ? 20.344 -15.516 -10.164 1 93.19 85 THR A CA 1
ATOM 677 C C . THR A 1 85 ? 21.781 -15.039 -10.328 1 93.19 85 THR A C 1
ATOM 679 O O . THR A 1 85 ? 22.516 -15.547 -11.18 1 93.19 85 THR A O 1
ATOM 682 N N . ARG A 1 86 ? 22.078 -14.102 -9.531 1 86.81 86 ARG A N 1
ATOM 683 C CA . ARG A 1 86 ? 23.438 -13.539 -9.594 1 86.81 86 ARG A CA 1
ATOM 684 C C . ARG A 1 86 ? 24.484 -14.602 -9.289 1 86.81 86 ARG A C 1
ATOM 686 O O . ARG A 1 86 ? 24.344 -15.352 -8.32 1 86.81 86 ARG A O 1
ATOM 693 N N . GLY A 1 87 ? 25.422 -14.57 -10.125 1 82.88 87 GLY A N 1
ATOM 694 C CA . GLY A 1 87 ? 26.531 -15.5 -9.922 1 82.88 87 GLY A CA 1
ATOM 695 C C . GLY A 1 87 ? 26.25 -16.875 -10.492 1 82.88 87 GLY A C 1
ATOM 696 O O . GLY A 1 87 ? 27.062 -17.797 -10.344 1 82.88 87 GLY A O 1
ATOM 697 N N . GLN A 1 88 ? 25.125 -17.031 -11.156 1 88.25 88 GLN A N 1
ATOM 698 C CA . GLN A 1 88 ? 24.781 -18.328 -11.711 1 88.25 88 GLN A CA 1
ATOM 699 C C . GLN A 1 88 ? 24.703 -18.281 -13.234 1 88.25 88 GLN A C 1
ATOM 701 O O . GLN A 1 88 ? 24.219 -17.312 -13.805 1 88.25 88 GLN A O 1
ATOM 706 N N . ASP A 1 89 ? 25.156 -19.203 -14.008 1 87.75 89 ASP A N 1
ATOM 707 C CA . ASP A 1 89 ? 25.125 -19.203 -15.461 1 87.75 89 ASP A CA 1
ATOM 708 C C . ASP A 1 89 ? 24.109 -20.234 -15.984 1 87.75 89 ASP A C 1
ATOM 710 O O . ASP A 1 89 ? 23.672 -20.141 -17.125 1 87.75 89 ASP A O 1
ATOM 714 N N . GLY A 1 90 ? 23.641 -21.203 -15.266 1 94.06 90 GLY A N 1
ATOM 715 C CA . GLY A 1 90 ? 22.734 -22.25 -15.711 1 94.06 90 GLY A CA 1
ATOM 716 C C . GLY A 1 90 ? 21.359 -21.734 -16.094 1 94.06 90 GLY A C 1
ATOM 717 O O . GLY A 1 90 ? 21.094 -20.531 -16.016 1 94.06 90 GLY A O 1
ATOM 718 N N . PRO A 1 91 ? 20.562 -22.547 -16.734 1 97.88 91 PRO A N 1
ATOM 719 C CA . PRO A 1 91 ? 19.219 -22.141 -17.172 1 97.88 91 PRO A CA 1
ATOM 720 C C . PRO A 1 91 ? 18.297 -21.828 -16 1 97.88 91 PRO A C 1
ATOM 722 O O . PRO A 1 91 ? 18.547 -22.25 -14.875 1 97.88 91 PRO A O 1
ATOM 725 N N . VAL A 1 92 ? 17.328 -20.984 -16.312 1 98.31 92 VAL A N 1
ATOM 726 C CA . VAL A 1 92 ? 16.203 -20.844 -15.406 1 98.31 92 VAL A CA 1
ATOM 727 C C . VAL A 1 92 ? 15.305 -22.062 -15.5 1 98.31 92 VAL A C 1
ATOM 729 O O . VAL A 1 92 ? 14.875 -22.453 -16.594 1 98.31 92 VAL A O 1
ATOM 732 N N . VAL A 1 93 ? 15.047 -22.703 -14.406 1 98.75 93 VAL A N 1
ATOM 733 C CA . VAL A 1 93 ? 14.25 -23.922 -14.406 1 98.75 93 VAL A CA 1
ATOM 734 C C . VAL A 1 93 ? 13 -23.719 -13.555 1 98.75 93 VAL A C 1
ATOM 736 O O . VAL A 1 93 ? 13.07 -23.219 -12.43 1 98.75 93 VAL A O 1
ATOM 739 N N . ILE A 1 94 ? 11.883 -24.031 -14.109 1 98.62 94 ILE A N 1
ATOM 740 C CA . ILE A 1 94 ? 10.609 -24.078 -13.398 1 98.62 94 ILE A CA 1
ATOM 741 C C . ILE A 1 94 ? 9.961 -25.438 -13.578 1 98.62 94 ILE A C 1
ATOM 743 O O . ILE A 1 94 ? 9.758 -25.891 -14.711 1 98.62 94 ILE A O 1
ATOM 747 N N . GLU A 1 95 ? 9.703 -26.125 -12.516 1 98.56 95 GLU A N 1
ATOM 748 C CA . GLU A 1 95 ? 9.047 -27.422 -12.539 1 98.56 95 GLU A CA 1
ATOM 749 C C . GLU A 1 95 ? 7.812 -27.438 -11.641 1 98.56 95 GLU A C 1
ATOM 751 O O . GLU A 1 95 ? 7.891 -27.047 -10.469 1 98.56 95 GLU A O 1
ATOM 756 N N . ILE A 1 96 ? 6.719 -27.828 -12.188 1 97.88 96 ILE A N 1
ATOM 757 C CA . ILE A 1 96 ? 5.512 -27.938 -11.375 1 97.88 96 ILE A CA 1
ATOM 758 C C . ILE A 1 96 ? 4.926 -29.344 -11.492 1 97.88 96 ILE A C 1
ATOM 760 O O . ILE A 1 96 ? 5.066 -29.984 -12.531 1 97.88 96 ILE A O 1
ATOM 764 N N . LYS A 1 97 ? 4.363 -29.859 -10.43 1 96.75 97 LYS A N 1
ATOM 765 C CA . LYS A 1 97 ? 3.498 -31.031 -10.43 1 96.75 97 LYS A CA 1
ATOM 766 C C . LYS A 1 97 ? 2.043 -30.641 -10.18 1 96.75 97 LYS A C 1
ATOM 768 O O . LYS A 1 97 ? 1.732 -29.984 -9.195 1 96.75 97 LYS A O 1
ATOM 773 N N . TYR A 1 98 ? 1.219 -30.938 -11.117 1 93.56 98 TYR A N 1
ATOM 774 C CA . TYR A 1 98 ? -0.177 -30.562 -10.922 1 93.56 98 TYR A CA 1
ATOM 775 C C . TYR A 1 98 ? -1.105 -31.734 -11.242 1 93.56 98 TYR A C 1
ATOM 777 O O . TYR A 1 98 ? -0.72 -32.656 -11.953 1 93.56 98 TYR A O 1
ATOM 785 N N . ARG A 1 99 ? -2.213 -31.703 -10.672 1 92.94 99 ARG A N 1
ATOM 786 C CA . ARG A 1 99 ? -3.305 -32.656 -10.867 1 92.94 99 ARG A CA 1
ATOM 787 C C . ARG A 1 99 ? -4.531 -31.969 -11.461 1 92.94 99 ARG A C 1
ATOM 789 O O . ARG A 1 99 ? -5.035 -31 -10.883 1 92.94 99 ARG A O 1
ATOM 796 N N . GLU A 1 100 ? -4.949 -32.469 -12.633 1 90.06 100 GLU A N 1
ATOM 797 C CA . GLU A 1 100 ? -6.07 -31.859 -13.328 1 90.06 100 GLU A CA 1
ATOM 798 C C . GLU A 1 100 ? -7.363 -32 -12.523 1 90.06 100 GLU A C 1
ATOM 800 O O . GLU A 1 100 ? -8.172 -31.078 -12.469 1 90.06 100 GLU A O 1
ATOM 805 N N . ARG A 1 101 ? -7.574 -33.219 -12.008 1 87 101 ARG A N 1
ATOM 806 C CA . ARG A 1 101 ? -8.727 -33.531 -11.172 1 87 101 ARG A CA 1
ATOM 807 C C . ARG A 1 101 ? -8.375 -34.625 -10.156 1 87 101 ARG A C 1
ATOM 809 O O . ARG A 1 101 ? -7.441 -35.406 -10.367 1 87 101 ARG A O 1
ATOM 816 N N . PRO A 1 102 ? -9.195 -34.531 -9.117 1 82.25 102 PRO A N 1
ATOM 817 C CA . PRO A 1 102 ? -8.93 -35.594 -8.156 1 82.25 102 PRO A CA 1
ATOM 818 C C . PRO A 1 102 ? -9.016 -37 -8.781 1 82.25 102 PRO A C 1
ATOM 820 O O . PRO A 1 102 ? -9.898 -37.25 -9.602 1 82.25 102 PRO A O 1
ATOM 823 N N . GLY A 1 103 ? -8.07 -37.844 -8.539 1 79.62 103 GLY A N 1
ATOM 824 C CA . GLY A 1 103 ? -8.094 -39.188 -9.047 1 79.62 103 GLY A CA 1
ATOM 825 C C . GLY A 1 103 ? -7.227 -39.406 -10.273 1 79.62 103 GLY A C 1
ATOM 826 O O . GLY A 1 103 ? -6.887 -40.531 -10.625 1 79.62 103 GLY A O 1
ATOM 827 N N . LEU A 1 104 ? -6.91 -38.281 -10.961 1 83.5 104 LEU A N 1
ATOM 828 C CA . LEU A 1 104 ? -6.047 -38.375 -12.133 1 83.5 104 LEU A CA 1
ATOM 829 C C . LEU A 1 104 ? -4.578 -38.375 -11.727 1 83.5 104 LEU A C 1
ATOM 831 O O . LEU A 1 104 ? -4.234 -37.906 -10.633 1 83.5 104 LEU A O 1
ATOM 835 N N . PRO A 1 105 ? -3.793 -38.938 -12.555 1 86.38 105 PRO A N 1
ATOM 836 C CA . PRO A 1 105 ? -2.365 -38.938 -12.234 1 86.38 105 PRO A CA 1
ATOM 837 C C . PRO A 1 105 ? -1.773 -37.531 -12.156 1 86.38 105 PRO A C 1
ATOM 839 O O . PRO A 1 105 ? -2.275 -36.594 -12.805 1 86.38 105 PRO A O 1
ATOM 842 N N . ILE A 1 106 ? -0.791 -37.469 -11.383 1 92.38 106 ILE A N 1
ATOM 843 C CA . ILE A 1 106 ? -0.04 -36.219 -11.289 1 92.38 106 ILE A CA 1
ATOM 844 C C . ILE A 1 106 ? 0.838 -36.031 -12.523 1 92.38 106 ILE A C 1
ATOM 846 O O . ILE A 1 106 ? 1.502 -37 -12.953 1 92.38 106 ILE A O 1
ATOM 850 N N . ILE A 1 107 ? 0.796 -34.906 -13.07 1 93.44 107 ILE A N 1
ATOM 851 C CA . ILE A 1 107 ? 1.631 -34.594 -14.219 1 93.44 107 ILE A CA 1
ATOM 852 C C . ILE A 1 107 ? 2.75 -33.625 -13.797 1 93.44 107 ILE A C 1
ATOM 854 O O . ILE A 1 107 ? 2.502 -32.625 -13.109 1 93.44 107 ILE A O 1
ATOM 858 N N . THR A 1 108 ? 3.945 -34 -14.164 1 96.44 108 THR A N 1
ATOM 859 C CA . THR A 1 108 ? 5.094 -33.156 -13.938 1 96.44 108 THR A CA 1
ATOM 860 C C . THR A 1 108 ? 5.434 -32.344 -15.195 1 96.44 108 THR A C 1
ATOM 862 O O . THR A 1 108 ? 5.586 -32.938 -16.281 1 96.44 108 THR A O 1
ATOM 865 N N . TYR A 1 109 ? 5.398 -31.078 -15.117 1 97.5 109 TYR A N 1
ATOM 866 C CA . TYR A 1 109 ? 5.82 -30.188 -16.188 1 97.5 109 TYR A CA 1
ATOM 867 C C . TYR A 1 109 ? 7.172 -29.547 -15.875 1 97.5 109 TYR A C 1
ATOM 869 O O . TYR A 1 109 ? 7.348 -28.938 -14.82 1 97.5 109 TYR A O 1
ATOM 877 N N . HIS A 1 110 ? 8.094 -29.734 -16.75 1 98.31 110 HIS A N 1
ATOM 878 C CA . HIS A 1 110 ? 9.445 -29.203 -16.609 1 98.31 110 HIS A CA 1
ATOM 879 C C . HIS A 1 110 ? 9.773 -28.25 -17.734 1 98.31 110 HIS A C 1
ATOM 881 O O . HIS A 1 110 ? 9.633 -28.594 -18.922 1 98.31 110 HIS A O 1
ATOM 887 N N . LEU A 1 111 ? 10.242 -27.031 -17.375 1 98.5 111 LEU A N 1
ATOM 888 C CA . LEU A 1 111 ? 10.633 -26.016 -18.344 1 98.5 111 LEU A CA 1
ATOM 889 C C . LEU A 1 111 ? 11.977 -25.391 -17.984 1 98.5 111 LEU A C 1
ATOM 891 O O . LEU A 1 111 ? 12.141 -24.859 -16.875 1 98.5 111 LEU A O 1
ATOM 895 N N . ALA A 1 112 ? 12.945 -25.516 -18.797 1 98.69 112 ALA A N 1
ATOM 896 C CA . ALA A 1 112 ? 14.258 -24.875 -18.656 1 98.69 112 ALA A CA 1
ATOM 897 C C . ALA A 1 112 ? 14.5 -23.859 -19.75 1 98.69 112 ALA A C 1
ATOM 899 O O . ALA A 1 112 ? 14.312 -24.141 -20.938 1 98.69 112 ALA A O 1
ATOM 900 N N . LEU A 1 113 ? 14.875 -22.656 -19.422 1 98.44 113 LEU A N 1
ATOM 901 C CA . LEU A 1 113 ? 15.039 -21.547 -20.344 1 98.44 113 LEU A CA 1
ATOM 902 C C . LEU A 1 113 ? 16.438 -20.938 -20.234 1 98.44 113 LEU A C 1
ATOM 904 O O . LEU A 1 113 ? 16.984 -20.859 -19.125 1 98.44 113 LEU A O 1
ATOM 908 N N . ASP A 1 114 ? 16.922 -20.5 -21.266 1 97.75 114 ASP A N 1
ATOM 909 C CA . ASP A 1 114 ? 18.203 -19.797 -21.297 1 97.75 114 ASP A CA 1
ATOM 910 C C . ASP A 1 114 ? 18.203 -18.703 -22.359 1 97.75 114 ASP A C 1
ATOM 912 O O . ASP A 1 114 ? 17.172 -18.438 -22.984 1 97.75 114 ASP A O 1
ATOM 916 N N . GLU A 1 115 ? 19.25 -18.016 -22.406 1 96.88 115 GLU A N 1
ATOM 917 C CA . GLU A 1 115 ? 19.359 -16.922 -23.375 1 96.88 115 GLU A CA 1
ATOM 918 C C . GLU A 1 115 ? 20.609 -17.078 -24.234 1 96.88 115 GLU A C 1
ATOM 920 O O . GLU A 1 115 ? 21.703 -17.297 -23.719 1 96.88 115 GLU A O 1
ATOM 925 N N . GLY A 1 116 ? 20.438 -17.078 -25.516 1 93.44 116 GLY A N 1
ATOM 926 C CA . GLY A 1 116 ? 21.531 -17.109 -26.469 1 93.44 116 GLY A CA 1
ATOM 927 C C . GLY A 1 116 ? 21.703 -15.805 -27.234 1 93.44 116 GLY A C 1
ATOM 928 O O . GLY A 1 116 ? 21.234 -14.75 -26.781 1 93.44 116 GLY A O 1
ATOM 929 N N . SER A 1 117 ? 22.406 -15.852 -28.266 1 92.38 117 SER A N 1
ATOM 930 C CA . SER A 1 117 ? 22.688 -14.656 -29.062 1 92.38 117 SER A CA 1
ATOM 931 C C . SER A 1 117 ? 21.438 -14.109 -29.719 1 92.38 117 SER A C 1
ATOM 933 O O . SER A 1 117 ? 21.312 -12.898 -29.938 1 92.38 117 SER A O 1
ATOM 935 N N . LYS A 1 118 ? 20.531 -14.984 -30 1 92.31 118 LYS A N 1
ATOM 936 C CA . LYS A 1 118 ? 19.328 -14.555 -30.703 1 92.31 118 LYS A CA 1
ATOM 937 C C . LYS A 1 118 ? 18.188 -14.273 -29.734 1 92.31 118 LYS A C 1
ATOM 939 O O . LYS A 1 118 ? 17.062 -14.023 -30.141 1 92.31 118 LYS A O 1
ATOM 944 N N . GLY A 1 119 ? 18.5 -14.438 -28.453 1 94.69 119 GLY A N 1
ATOM 945 C CA . GLY A 1 119 ? 17.469 -14.219 -27.453 1 94.69 119 GLY A CA 1
ATOM 946 C C . GLY A 1 119 ? 17.188 -15.438 -26.594 1 94.69 119 GLY A C 1
ATOM 947 O O . GLY A 1 119 ? 17.969 -16.406 -26.609 1 94.69 119 GLY A O 1
ATOM 948 N N . PRO A 1 120 ? 16.078 -15.352 -25.859 1 97.12 120 PRO A N 1
ATOM 949 C CA . PRO A 1 120 ? 15.758 -16.5 -25 1 97.12 120 PRO A CA 1
ATOM 950 C C . PRO A 1 120 ? 15.281 -17.719 -25.797 1 97.12 120 PRO A C 1
ATOM 952 O O . PRO A 1 120 ? 14.688 -17.562 -26.859 1 97.12 120 PRO A O 1
ATOM 955 N N . PHE A 1 121 ? 15.547 -18.844 -25.297 1 97.19 121 PHE A N 1
ATOM 956 C CA . PHE A 1 121 ? 15.109 -20.078 -25.922 1 97.19 121 PHE A CA 1
ATOM 957 C C . PHE A 1 121 ? 14.836 -21.156 -24.875 1 97.19 121 PHE A C 1
ATOM 959 O O . PHE A 1 121 ? 15.227 -21.016 -23.719 1 97.19 121 PHE A O 1
ATOM 966 N N . VAL A 1 122 ? 14.125 -22.203 -25.312 1 97.94 122 VAL A N 1
ATOM 967 C CA . VAL A 1 122 ? 13.781 -23.328 -24.453 1 97.94 122 VAL A CA 1
ATOM 968 C C . VAL A 1 122 ? 14.875 -24.391 -24.531 1 97.94 122 VAL A C 1
ATOM 970 O O . VAL A 1 122 ? 15.039 -25.031 -25.578 1 97.94 122 VAL A O 1
ATOM 973 N N . VAL A 1 123 ? 15.547 -24.594 -23.438 1 97.94 123 VAL A N 1
ATOM 974 C CA . VAL A 1 123 ? 16.594 -25.609 -23.359 1 97.94 123 VAL A CA 1
ATOM 975 C C . VAL A 1 123 ? 15.969 -27 -23.328 1 97.94 123 VAL A C 1
ATOM 977 O O . VAL A 1 123 ? 16.391 -27.891 -24.062 1 97.94 123 VAL A O 1
ATOM 980 N N . GLU A 1 124 ? 15.047 -27.078 -22.5 1 97.56 124 GLU A N 1
ATOM 981 C CA . GLU A 1 124 ? 14.352 -28.344 -22.297 1 97.56 124 GLU A CA 1
ATOM 982 C C . GLU A 1 124 ? 12.93 -28.125 -21.781 1 97.56 124 GLU A C 1
ATOM 984 O O . GLU A 1 124 ? 12.703 -27.25 -20.938 1 97.56 124 GLU A O 1
ATOM 989 N N . GLU A 1 125 ? 11.992 -28.875 -22.359 1 97.75 125 GLU A N 1
ATOM 990 C CA . GLU A 1 125 ? 10.602 -28.891 -21.938 1 97.75 125 GLU A CA 1
ATOM 991 C C . GLU A 1 125 ? 10.023 -30.297 -22 1 97.75 125 GLU A C 1
ATOM 993 O O . GLU A 1 125 ? 10.102 -30.969 -23.031 1 97.75 125 GLU A O 1
ATOM 998 N N . TRP A 1 126 ? 9.461 -30.703 -20.859 1 96.69 126 TRP A N 1
ATOM 999 C CA . TRP A 1 126 ? 8.859 -32.031 -20.953 1 96.69 126 TRP A CA 1
ATOM 1000 C C . TRP A 1 126 ? 7.703 -32.188 -19.969 1 96.69 126 TRP A C 1
ATOM 1002 O O . TRP A 1 126 ? 7.605 -31.422 -19 1 96.69 126 TRP A O 1
ATOM 1012 N N . LEU A 1 127 ? 6.801 -33.094 -20.312 1 95.19 127 LEU A N 1
ATOM 1013 C CA . LEU A 1 127 ? 5.703 -33.562 -19.469 1 95.19 127 LEU A CA 1
ATOM 1014 C C . LEU A 1 127 ? 5.848 -35.062 -19.156 1 95.19 127 LEU A C 1
ATOM 1016 O O . LEU A 1 127 ? 6.176 -35.844 -20.031 1 95.19 127 LEU A O 1
ATOM 1020 N N . GLN A 1 128 ? 5.625 -35.312 -17.859 1 93.5 128 GLN A N 1
ATOM 1021 C CA . GLN A 1 128 ? 5.789 -36.688 -17.422 1 93.5 128 GLN A CA 1
ATOM 1022 C C . GLN A 1 128 ? 4.684 -37.094 -16.453 1 93.5 128 GLN A C 1
ATOM 1024 O O . GLN A 1 128 ? 4.203 -36.281 -15.672 1 93.5 128 GLN A O 1
ATOM 1029 N N . TRP A 1 129 ? 4.184 -38.25 -16.578 1 86.62 129 TRP A N 1
ATOM 1030 C CA . TRP A 1 129 ? 3.297 -38.781 -15.547 1 86.62 129 TRP A CA 1
ATOM 1031 C C . TRP A 1 129 ? 3.553 -40.281 -15.312 1 86.62 129 TRP A C 1
ATOM 1033 O O . TRP A 1 129 ? 4.387 -40.875 -15.992 1 86.62 129 TRP A O 1
ATOM 1043 N N . LYS A 1 130 ? 3.193 -40.688 -14.164 1 77.62 130 LYS A N 1
ATOM 1044 C CA . LYS A 1 130 ? 3.266 -42.125 -13.836 1 77.62 130 LYS A CA 1
ATOM 1045 C C . LYS A 1 130 ? 1.892 -42.781 -13.93 1 77.62 130 LYS A C 1
ATOM 1047 O O . LYS A 1 130 ? 0.923 -42.281 -13.344 1 77.62 130 LYS A O 1
ATOM 1052 N N . ARG A 1 131 ? 1.87 -43.719 -14.875 1 64.88 131 ARG A N 1
ATOM 1053 C CA . ARG A 1 131 ? 0.62 -44.469 -14.969 1 64.88 131 ARG A CA 1
ATOM 1054 C C . ARG A 1 131 ? 0.47 -45.438 -13.805 1 64.88 131 ARG A C 1
ATOM 1056 O O . ARG A 1 131 ? 1.312 -46.312 -13.602 1 64.88 131 ARG A O 1
ATOM 1063 N N . GLY A 1 132 ? -0.483 -45.312 -13.055 1 60.75 132 GLY A N 1
ATOM 1064 C CA . GLY A 1 132 ? -0.786 -46.219 -11.961 1 60.75 132 GLY A CA 1
ATOM 1065 C C . GLY A 1 132 ? 0.255 -46.219 -10.859 1 60.75 132 GLY A C 1
ATOM 1066 O O . GLY A 1 132 ? 1.158 -45.375 -10.867 1 60.75 132 GLY A O 1
ATOM 1067 N N . SER A 1 133 ? 0.116 -46.906 -9.727 1 60.06 133 SER A N 1
ATOM 1068 C CA . SER A 1 133 ? 0.963 -47 -8.539 1 60.06 133 SER A CA 1
ATOM 1069 C C . SER A 1 133 ? 2.307 -47.656 -8.859 1 60.06 133 SER A C 1
ATOM 1071 O O . SER A 1 133 ? 3.301 -47.406 -8.18 1 60.06 133 SER A O 1
ATOM 1073 N N . TYR A 1 134 ? 2.303 -48.438 -9.945 1 59.22 134 TYR A N 1
ATOM 1074 C CA . TYR A 1 134 ? 3.51 -49.25 -10.109 1 59.22 134 TYR A CA 1
ATOM 1075 C C . TYR A 1 134 ? 4.207 -48.906 -11.422 1 59.22 134 TYR A C 1
ATOM 1077 O O . TYR A 1 134 ? 5.258 -49.469 -11.734 1 59.22 134 TYR A O 1
ATOM 1085 N N . GLY A 1 135 ? 3.686 -48.031 -12.141 1 63.31 135 GLY A N 1
ATOM 1086 C CA . GLY A 1 135 ? 4.309 -47.812 -13.43 1 63.31 135 GLY A CA 1
ATOM 1087 C C . GLY A 1 135 ? 5.461 -46.812 -13.375 1 63.31 135 GLY A C 1
ATOM 1088 O O . GLY A 1 135 ? 5.551 -46 -12.453 1 63.31 135 GLY A O 1
ATOM 1089 N N . ALA A 1 136 ? 6.445 -47.031 -14.227 1 75 136 ALA A N 1
ATOM 1090 C CA . ALA A 1 136 ? 7.562 -46.125 -14.359 1 75 136 ALA A CA 1
ATOM 1091 C C . ALA A 1 136 ? 7.105 -44.781 -14.961 1 75 136 ALA A C 1
ATOM 1093 O O . ALA A 1 136 ? 6.207 -44.75 -15.805 1 75 136 ALA A O 1
ATOM 1094 N N . PRO A 1 137 ? 7.617 -43.719 -14.445 1 83.06 137 PRO A N 1
ATOM 1095 C CA . PRO A 1 137 ? 7.301 -42.438 -15.062 1 83.06 137 PRO A CA 1
ATOM 1096 C C . PRO A 1 137 ? 7.73 -42.375 -16.531 1 83.06 137 PRO A C 1
ATOM 1098 O O . PRO A 1 137 ? 8.766 -42.906 -16.891 1 83.06 137 PRO A O 1
ATOM 1101 N N . PHE A 1 138 ? 6.797 -41.906 -17.359 1 85.12 138 PHE A N 1
ATOM 1102 C CA . PHE A 1 138 ? 7.203 -41.719 -18.75 1 85.12 138 PHE A CA 1
ATOM 1103 C C . PHE A 1 138 ? 6.844 -40.344 -19.25 1 85.12 138 PHE A C 1
ATOM 1105 O O . PHE A 1 138 ? 5.848 -39.75 -18.828 1 85.12 138 PHE A O 1
ATOM 1112 N N . ARG A 1 139 ? 7.633 -39.812 -20.172 1 90.88 139 ARG A N 1
ATOM 1113 C CA . ARG A 1 139 ? 7.453 -38.5 -20.781 1 90.88 139 ARG A CA 1
ATOM 1114 C C . ARG A 1 139 ? 6.57 -38.594 -22.016 1 90.88 139 ARG A C 1
ATOM 1116 O O . ARG A 1 139 ? 6.863 -39.344 -22.953 1 90.88 139 ARG A O 1
ATOM 1123 N N . PHE A 1 140 ? 5.492 -37.906 -22 1 89.94 140 PHE A N 1
ATOM 1124 C CA . PHE A 1 140 ? 4.637 -37.906 -23.188 1 89.94 140 PHE A CA 1
ATOM 1125 C C . PHE A 1 140 ? 4.816 -36.625 -23.984 1 89.94 140 PHE A C 1
ATOM 1127 O O . PHE A 1 140 ? 4.176 -36.438 -25.031 1 89.94 140 PHE A O 1
ATOM 1134 N N . LEU A 1 141 ? 5.617 -35.781 -23.562 1 93.19 141 LEU A N 1
ATOM 1135 C CA . LEU A 1 141 ? 6.164 -34.656 -24.297 1 93.19 141 LEU A CA 1
ATOM 1136 C C . LEU A 1 141 ? 7.617 -34.406 -23.906 1 93.19 141 LEU A C 1
ATOM 1138 O O . LEU A 1 141 ? 7.965 -34.438 -22.719 1 93.19 141 LEU A O 1
ATOM 1142 N N . ASP A 1 142 ? 8.477 -34.219 -24.922 1 95.12 142 ASP A N 1
ATOM 1143 C CA . ASP A 1 142 ? 9.898 -34 -24.672 1 95.12 142 ASP A CA 1
ATOM 1144 C C . ASP A 1 142 ? 10.531 -33.188 -25.781 1 95.12 142 ASP A C 1
ATOM 1146 O O . ASP A 1 142 ? 10.711 -33.656 -26.906 1 95.12 142 ASP A O 1
ATOM 1150 N N . TYR A 1 143 ? 10.82 -31.984 -25.453 1 95.75 143 TYR A N 1
ATOM 1151 C CA . TYR A 1 143 ? 11.383 -31.062 -26.438 1 95.75 143 TYR A CA 1
ATOM 1152 C C . TYR A 1 143 ? 12.703 -30.469 -25.953 1 95.75 143 TYR A C 1
ATOM 1154 O O . TYR A 1 143 ? 12.844 -30.172 -24.766 1 95.75 143 TYR A O 1
ATOM 1162 N N . LYS A 1 144 ? 13.648 -30.297 -26.844 1 96.25 144 LYS A N 1
ATOM 1163 C CA . LYS A 1 144 ? 14.93 -29.625 -26.625 1 96.25 144 LYS A CA 1
ATOM 1164 C C . LYS A 1 144 ? 15.273 -28.703 -27.781 1 96.25 144 LYS A C 1
ATOM 1166 O O . LYS A 1 144 ? 15.398 -29.156 -28.922 1 96.25 144 LYS A O 1
ATOM 1171 N N . ASN A 1 145 ? 15.453 -27.484 -27.5 1 95.06 145 ASN A N 1
ATOM 1172 C CA . ASN A 1 145 ? 15.828 -26.5 -28.5 1 95.06 145 ASN A CA 1
ATOM 1173 C C . ASN A 1 145 ? 14.914 -26.562 -29.719 1 95.06 145 ASN A C 1
ATOM 1175 O O . ASN A 1 145 ? 15.383 -26.609 -30.859 1 95.06 145 ASN A O 1
ATOM 1179 N N . GLY A 1 146 ? 13.727 -26.75 -29.422 1 92.94 146 GLY A N 1
ATOM 1180 C CA . GLY A 1 146 ? 12.734 -26.688 -30.484 1 92.94 146 GLY A CA 1
ATOM 1181 C C . GLY A 1 146 ? 12.5 -28.031 -31.141 1 92.94 146 GLY A C 1
ATOM 1182 O O . GLY A 1 146 ? 11.609 -28.156 -32 1 92.94 146 GLY A O 1
ATOM 1183 N N . GLN A 1 147 ? 13.25 -29.031 -30.781 1 94.56 147 GLN A N 1
ATOM 1184 C CA . GLN A 1 147 ? 13.094 -30.375 -31.344 1 94.56 147 GLN A CA 1
ATOM 1185 C C . GLN A 1 147 ? 12.578 -31.359 -30.297 1 94.56 147 GLN A C 1
ATOM 1187 O O . GLN A 1 147 ? 12.969 -31.297 -29.125 1 94.56 147 GLN A O 1
ATOM 1192 N N . GLY A 1 148 ? 11.617 -32.156 -30.75 1 93.25 148 GLY A N 1
ATOM 1193 C CA . GLY A 1 148 ? 11.094 -33.125 -29.812 1 93.25 148 GLY A CA 1
ATOM 1194 C C . GLY A 1 148 ? 9.844 -33.844 -30.297 1 93.25 148 GLY A C 1
ATOM 1195 O O . GLY A 1 148 ? 9.594 -33.875 -31.516 1 93.25 148 GLY A O 1
ATOM 1196 N N . TYR A 1 149 ? 9.18 -34.469 -29.375 1 89.81 149 TYR A N 1
ATOM 1197 C CA . TYR A 1 149 ? 7.984 -35.25 -29.719 1 89.81 149 TYR A CA 1
ATOM 1198 C C . TYR A 1 149 ? 6.895 -35.031 -28.672 1 89.81 149 TYR A C 1
ATOM 1200 O O . TYR A 1 149 ? 7.156 -34.531 -27.578 1 89.81 149 TYR A O 1
ATOM 1208 N N . ALA A 1 150 ? 5.719 -35.406 -29.062 1 89.62 150 ALA A N 1
ATOM 1209 C CA . ALA A 1 150 ? 4.57 -35.531 -28.156 1 89.62 150 ALA A CA 1
ATOM 1210 C C . ALA A 1 150 ? 3.715 -36.75 -28.5 1 89.62 150 ALA A C 1
ATOM 1212 O O . ALA A 1 150 ? 3.609 -37.125 -29.672 1 89.62 150 ALA A O 1
ATOM 1213 N N . ILE A 1 151 ? 3.23 -37.281 -27.484 1 84.62 151 ILE A N 1
ATOM 1214 C CA . ILE A 1 151 ? 2.35 -38.438 -27.672 1 84.62 151 ILE A CA 1
ATOM 1215 C C . ILE A 1 151 ? 0.893 -37.969 -27.625 1 84.62 151 ILE A C 1
ATOM 1217 O O . ILE A 1 151 ? 0.493 -37.25 -26.703 1 84.62 151 ILE A O 1
ATOM 1221 N N . SER A 1 152 ? 0.137 -38.406 -28.562 1 80.69 152 SER A N 1
ATOM 1222 C CA . SER A 1 152 ? -1.261 -38 -28.672 1 80.69 152 SER A CA 1
ATOM 1223 C C . SER A 1 152 ? -2.16 -38.906 -27.812 1 80.69 152 SER A C 1
ATOM 1225 O O . SER A 1 152 ? -1.772 -40 -27.453 1 80.69 152 SER A O 1
ATOM 1227 N N . GLY A 1 153 ? -3.355 -38.281 -27.469 1 79.31 153 GLY A N 1
ATOM 1228 C CA . GLY A 1 153 ? -4.371 -39.094 -26.797 1 79.31 153 GLY A CA 1
ATOM 1229 C C . GLY A 1 153 ? -4.688 -38.594 -25.391 1 79.31 153 GLY A C 1
ATOM 1230 O O . GLY A 1 153 ? -3.998 -37.719 -24.875 1 79.31 153 GLY A O 1
ATOM 1231 N N . GLU A 1 154 ? -5.707 -39.188 -24.812 1 76.19 154 GLU A N 1
ATOM 1232 C CA . GLU A 1 154 ? -6.195 -38.812 -23.5 1 76.19 154 GLU A CA 1
ATOM 1233 C C . GLU A 1 154 ? -5.312 -39.406 -22.391 1 76.19 154 GLU A C 1
ATOM 1235 O O . GLU A 1 154 ? -5.047 -38.75 -21.391 1 76.19 154 GLU A O 1
ATOM 1240 N N . LEU A 1 155 ? -4.941 -40.562 -22.641 1 75.38 155 LEU A N 1
ATOM 1241 C CA . LEU A 1 155 ? -4.047 -41.281 -21.719 1 75.38 155 LEU A CA 1
ATOM 1242 C C . LEU A 1 155 ? -2.842 -41.844 -22.469 1 75.38 155 LEU A C 1
ATOM 1244 O O . LEU A 1 155 ? -2.781 -43.031 -22.75 1 75.38 155 LEU A O 1
ATOM 1248 N N . PRO A 1 156 ? -1.973 -40.969 -22.734 1 71.62 156 PRO A N 1
ATOM 1249 C CA . PRO A 1 156 ? -0.818 -41.406 -23.516 1 71.62 156 PRO A CA 1
ATOM 1250 C C . PRO A 1 156 ? -0.105 -42.594 -22.875 1 71.62 156 PRO A C 1
ATOM 1252 O O . PRO A 1 156 ? 0.018 -42.656 -21.656 1 71.62 156 PRO A O 1
ATOM 1255 N N . ASP A 1 157 ? 0.055 -43.562 -23.719 1 69.19 157 ASP A N 1
ATOM 1256 C CA . ASP A 1 157 ? 0.739 -44.781 -23.281 1 69.19 157 ASP A CA 1
ATOM 1257 C C . ASP A 1 157 ? 2.082 -44.938 -24 1 69.19 157 ASP A C 1
ATOM 1259 O O . ASP A 1 157 ? 2.297 -44.344 -25.062 1 69.19 157 ASP A O 1
ATOM 1263 N N . GLU A 1 158 ? 2.998 -45.531 -23.297 1 65.94 158 GLU A N 1
ATOM 1264 C CA . GLU A 1 158 ? 4.363 -45.688 -23.797 1 65.94 158 GLU A CA 1
ATOM 1265 C C . GLU A 1 158 ? 4.371 -46.375 -25.156 1 65.94 158 GLU A C 1
ATOM 1267 O O . GLU A 1 158 ? 5.289 -46.188 -25.953 1 65.94 158 GLU A O 1
ATOM 1272 N N . LYS A 1 159 ? 3.367 -47.031 -25.375 1 65.56 159 LYS A N 1
ATOM 1273 C CA . LYS A 1 159 ? 3.361 -47.844 -26.594 1 65.56 159 LYS A CA 1
ATOM 1274 C C . LYS A 1 159 ? 2.852 -47.031 -27.797 1 65.56 159 LYS A C 1
ATOM 1276 O O . LYS A 1 159 ? 2.977 -47.469 -28.938 1 65.56 159 LYS A O 1
ATOM 1281 N N . GLU A 1 160 ? 2.385 -45.906 -27.391 1 67.94 160 GLU A N 1
ATOM 1282 C CA . GLU A 1 160 ? 1.807 -45.094 -28.469 1 67.94 160 GLU A CA 1
ATOM 1283 C C . GLU A 1 160 ? 2.895 -44.438 -29.297 1 67.94 160 GLU A C 1
ATOM 1285 O O . GLU A 1 160 ? 4.02 -44.25 -28.844 1 67.94 160 GLU A O 1
ATOM 1290 N N . GLN A 1 161 ? 2.574 -44.125 -30.5 1 69.88 161 GLN A N 1
ATOM 1291 C CA . GLN A 1 161 ? 3.51 -43.562 -31.469 1 69.88 161 GLN A CA 1
ATOM 1292 C C . GLN A 1 161 ? 3.957 -42.156 -31.062 1 69.88 161 GLN A C 1
ATOM 1294 O O . GLN A 1 161 ? 3.129 -41.312 -30.734 1 69.88 161 GLN A O 1
ATOM 1299 N N . ARG A 1 162 ? 5.258 -42.094 -31 1 77.25 162 ARG A N 1
ATOM 1300 C CA . ARG A 1 162 ? 5.91 -40.781 -30.828 1 77.25 162 ARG A CA 1
ATOM 1301 C C . ARG A 1 162 ? 5.992 -40.031 -32.156 1 77.25 162 ARG A C 1
ATOM 1303 O O . ARG A 1 162 ? 6.531 -40.531 -33.125 1 77.25 162 ARG A O 1
ATOM 1310 N N . LYS A 1 163 ? 5.312 -39.031 -32.188 1 79.88 163 LYS A N 1
ATOM 1311 C CA . LYS A 1 163 ? 5.398 -38.219 -33.406 1 79.88 163 LYS A CA 1
ATOM 1312 C C . LYS A 1 163 ? 6.34 -37.031 -33.188 1 79.88 163 LYS A C 1
ATOM 1314 O O . LYS A 1 163 ? 6.121 -36.188 -32.312 1 79.88 163 LYS A O 1
ATOM 1319 N N . GLU A 1 164 ? 7.371 -37.031 -33.969 1 86.88 164 GLU A N 1
ATOM 1320 C CA . GLU A 1 164 ? 8.297 -35.906 -33.938 1 86.88 164 GLU A CA 1
ATOM 1321 C C . GLU A 1 164 ? 7.719 -34.688 -34.656 1 86.88 164 GLU A C 1
ATOM 1323 O O . GLU A 1 164 ? 7.375 -34.781 -35.844 1 86.88 164 GLU A O 1
ATOM 1328 N N . THR A 1 165 ? 7.531 -33.688 -34.031 1 86.75 165 THR A N 1
ATOM 1329 C CA . THR A 1 165 ? 7.008 -32.438 -34.594 1 86.75 165 THR A CA 1
ATOM 1330 C C . THR A 1 165 ? 7.891 -31.266 -34.188 1 86.75 165 THR A C 1
ATOM 1332 O O . THR A 1 165 ? 7.695 -30.641 -33.156 1 86.75 165 THR A O 1
ATOM 1335 N N . PRO A 1 166 ? 8.797 -30.984 -35.062 1 89.44 166 PRO A N 1
ATOM 1336 C CA . PRO A 1 166 ? 9.672 -29.859 -34.75 1 89.44 166 PRO A CA 1
ATOM 1337 C C . PRO A 1 166 ? 8.922 -28.531 -34.688 1 89.44 166 PRO A C 1
ATOM 1339 O O . PRO A 1 166 ? 7.98 -28.312 -35.469 1 89.44 166 PRO A O 1
ATOM 1342 N N . LEU A 1 167 ? 9.375 -27.672 -33.844 1 91.75 167 LEU A N 1
ATOM 1343 C CA . LEU A 1 167 ? 8.828 -26.328 -33.75 1 91.75 167 LEU A CA 1
ATOM 1344 C C . LEU A 1 167 ? 9.547 -25.391 -34.719 1 91.75 167 LEU A C 1
ATOM 1346 O O . LEU A 1 167 ? 10.656 -25.703 -35.188 1 91.75 167 LEU A O 1
ATOM 1350 N N . ARG A 1 168 ? 8.945 -24.281 -35 1 89.38 168 ARG A N 1
ATOM 1351 C CA . ARG A 1 168 ? 9.5 -23.344 -35.969 1 89.38 168 ARG A CA 1
ATOM 1352 C C . ARG A 1 168 ? 10.719 -22.625 -35.406 1 89.38 168 ARG A C 1
ATOM 1354 O O . ARG A 1 168 ? 11.594 -22.188 -36.156 1 89.38 168 ARG A O 1
ATOM 1361 N N . SER A 1 169 ? 10.734 -22.484 -34.156 1 92.56 169 SER A N 1
ATOM 1362 C CA . SER A 1 169 ? 11.82 -21.75 -33.5 1 92.56 169 SER A CA 1
ATOM 1363 C C . SER A 1 169 ? 12.047 -22.266 -32.062 1 92.56 169 SER A C 1
ATOM 1365 O O . SER A 1 169 ? 11.117 -22.75 -31.422 1 92.56 169 SER A O 1
ATOM 1367 N N . PRO A 1 170 ? 13.234 -22.109 -31.609 1 93.94 170 PRO A N 1
ATOM 1368 C CA . PRO A 1 170 ? 13.57 -22.641 -30.281 1 93.94 170 PRO A CA 1
ATOM 1369 C C . PRO A 1 170 ? 12.977 -21.812 -29.141 1 93.94 170 PRO A C 1
ATOM 1371 O O . PRO A 1 170 ? 13.008 -22.25 -27.984 1 93.94 170 PRO A O 1
ATOM 1374 N N . ASP A 1 171 ? 12.461 -20.641 -29.375 1 94.38 171 ASP A N 1
ATOM 1375 C CA . ASP A 1 171 ? 11.914 -19.797 -28.328 1 94.38 171 ASP A CA 1
ATOM 1376 C C . ASP A 1 171 ? 10.438 -20.109 -28.078 1 94.38 171 ASP A C 1
ATOM 1378 O O . ASP A 1 171 ? 9.805 -19.531 -27.203 1 94.38 171 ASP A O 1
ATOM 1382 N N . LEU A 1 172 ? 9.906 -21.062 -28.828 1 94.69 172 LEU A N 1
ATOM 1383 C CA . LEU A 1 172 ? 8.508 -21.438 -28.672 1 94.69 172 LEU A CA 1
ATOM 1384 C C . LEU A 1 172 ? 8.367 -22.5 -27.594 1 94.69 172 LEU A C 1
ATOM 1386 O O . LEU A 1 172 ? 9.195 -23.406 -27.484 1 94.69 172 LEU A O 1
ATOM 1390 N N . ILE A 1 173 ? 7.359 -22.391 -26.859 1 95.69 173 ILE A N 1
ATOM 1391 C CA . ILE A 1 173 ? 7.004 -23.359 -25.844 1 95.69 173 ILE A CA 1
ATOM 1392 C C . ILE A 1 173 ? 6.113 -24.453 -26.438 1 95.69 173 ILE A C 1
ATOM 1394 O O . ILE A 1 173 ? 5.02 -24.156 -26.938 1 95.69 173 ILE A O 1
ATOM 1398 N N . ALA A 1 174 ? 6.512 -25.656 -26.344 1 94.69 174 ALA A N 1
ATOM 1399 C CA . ALA A 1 174 ? 5.836 -26.766 -27 1 94.69 174 ALA A CA 1
ATOM 1400 C C . ALA A 1 174 ? 4.422 -26.953 -26.453 1 94.69 174 ALA A C 1
ATOM 1402 O O . ALA A 1 174 ? 3.471 -27.125 -27.203 1 94.69 174 ALA A O 1
ATOM 1403 N N . VAL A 1 175 ? 4.312 -26.891 -25.188 1 93.38 175 VAL A N 1
ATOM 1404 C CA . VAL A 1 175 ? 3.004 -27.047 -24.562 1 93.38 175 VAL A CA 1
ATOM 1405 C C . VAL A 1 175 ? 2.039 -26 -25.094 1 93.38 175 VAL A C 1
ATOM 1407 O O . VAL A 1 175 ? 0.877 -26.281 -25.375 1 93.38 175 VAL A O 1
ATOM 1410 N N . ASN A 1 176 ? 2.535 -24.797 -25.188 1 92.19 176 ASN A N 1
ATOM 1411 C CA . ASN A 1 176 ? 1.71 -23.688 -25.672 1 92.19 176 ASN A CA 1
ATOM 1412 C C . ASN A 1 176 ? 1.328 -23.875 -27.141 1 92.19 176 ASN A C 1
ATOM 1414 O O . ASN A 1 176 ? 0.198 -23.594 -27.531 1 92.19 176 ASN A O 1
ATOM 1418 N N . THR A 1 177 ? 2.203 -24.391 -27.906 1 89.31 177 THR A N 1
ATOM 1419 C CA . THR A 1 177 ? 1.999 -24.562 -29.344 1 89.31 177 THR A CA 1
ATOM 1420 C C . THR A 1 177 ? 1.119 -25.781 -29.609 1 89.31 177 THR A C 1
ATOM 1422 O O . THR A 1 177 ? 0.1 -25.688 -30.297 1 89.31 177 THR A O 1
ATOM 1425 N N . LEU A 1 178 ? 1.397 -26.891 -28.969 1 87.69 178 LEU A N 1
ATOM 1426 C CA . LEU A 1 178 ? 0.707 -28.141 -29.219 1 87.69 178 LEU A CA 1
ATOM 1427 C C . LEU A 1 178 ? -0.647 -28.172 -28.516 1 87.69 178 LEU A C 1
ATOM 1429 O O . LEU A 1 178 ? -1.552 -28.906 -28.938 1 87.69 178 LEU A O 1
ATOM 1433 N N . GLY A 1 179 ? -0.725 -27.422 -27.516 1 86.62 179 GLY A N 1
ATOM 1434 C CA . GLY A 1 179 ? -1.966 -27.391 -26.766 1 86.62 179 GLY A CA 1
ATOM 1435 C C . GLY A 1 179 ? -3.113 -26.75 -27.531 1 86.62 179 GLY A C 1
ATOM 1436 O O . GLY A 1 179 ? -4.262 -26.797 -27.078 1 86.62 179 GLY A O 1
ATOM 1437 N N . GLN A 1 180 ? -2.779 -26.25 -28.578 1 82.81 180 GLN A N 1
ATOM 1438 C CA . GLN A 1 180 ? -3.812 -25.641 -29.422 1 82.81 180 GLN A CA 1
ATOM 1439 C C . GLN A 1 180 ? -4.516 -26.703 -30.266 1 82.81 180 GLN A C 1
ATOM 1441 O O . GLN A 1 180 ? -5.555 -26.438 -30.875 1 82.81 180 GLN A O 1
ATOM 1446 N N . PHE A 1 181 ? -3.963 -27.969 -30.219 1 81.62 181 PHE A N 1
ATOM 1447 C CA . PHE A 1 181 ? -4.508 -29.031 -31.047 1 81.62 181 PHE A CA 1
ATOM 1448 C C . PHE A 1 181 ? -5.301 -30.031 -30.219 1 81.62 181 PHE A C 1
ATOM 1450 O O . PHE A 1 181 ? -4.898 -30.375 -29.094 1 81.62 181 PHE A O 1
ATOM 1457 N N . ALA A 1 182 ? -6.309 -30.547 -30.75 1 80.38 182 ALA A N 1
ATOM 1458 C CA . ALA A 1 182 ? -7.207 -31.469 -30.062 1 80.38 182 ALA A CA 1
ATOM 1459 C C . ALA A 1 182 ? -6.531 -32.812 -29.828 1 80.38 182 ALA A C 1
ATOM 1461 O O . ALA A 1 182 ? -6.91 -33.562 -28.922 1 80.38 182 ALA A O 1
ATOM 1462 N N . ALA A 1 183 ? -5.543 -33.125 -30.547 1 83.12 183 ALA A N 1
ATOM 1463 C CA . ALA A 1 183 ? -4.871 -34.406 -30.5 1 83.12 183 ALA A CA 1
ATOM 1464 C C . ALA A 1 183 ? -4.152 -34.625 -29.172 1 83.12 183 ALA A C 1
ATOM 1466 O O . ALA A 1 183 ? -3.816 -35.75 -28.797 1 83.12 183 ALA A O 1
ATOM 1467 N N . HIS A 1 184 ? -3.953 -33.562 -28.469 1 87.19 184 HIS A N 1
ATOM 1468 C CA . HIS A 1 184 ? -3.197 -33.625 -27.219 1 87.19 184 HIS A CA 1
ATOM 1469 C C . HIS A 1 184 ? -3.996 -33.031 -26.047 1 87.19 184 HIS A C 1
ATOM 1471 O O . HIS A 1 184 ? -3.633 -32 -25.516 1 87.19 184 HIS A O 1
ATOM 1477 N N . PRO A 1 185 ? -4.922 -33.75 -25.562 1 86.88 185 PRO A N 1
ATOM 1478 C CA . PRO A 1 185 ? -5.844 -33.188 -24.578 1 86.88 185 PRO A CA 1
ATOM 1479 C C . PRO A 1 185 ? -5.148 -32.812 -23.266 1 86.88 185 PRO A C 1
ATOM 1481 O O . PRO A 1 185 ? -5.492 -31.812 -22.641 1 86.88 185 PRO A O 1
ATOM 1484 N N . ARG A 1 186 ? -4.172 -33.625 -22.828 1 89.12 186 ARG A N 1
ATOM 1485 C CA . ARG A 1 186 ? -3.465 -33.344 -21.578 1 89.12 186 ARG A CA 1
ATOM 1486 C C . ARG A 1 186 ? -2.594 -32.094 -21.719 1 89.12 186 ARG A C 1
ATOM 1488 O O . ARG A 1 186 ? -2.494 -31.297 -20.781 1 89.12 186 ARG A O 1
ATOM 1495 N N . VAL A 1 187 ? -2.061 -31.953 -22.859 1 91.75 187 VAL A N 1
ATOM 1496 C CA . VAL A 1 187 ? -1.239 -30.781 -23.156 1 91.75 187 VAL A CA 1
ATOM 1497 C C . VAL A 1 187 ? -2.121 -29.547 -23.234 1 91.75 187 VAL A C 1
ATOM 1499 O O . VAL A 1 187 ? -1.778 -28.5 -22.672 1 91.75 187 VAL A O 1
ATOM 1502 N N . ALA A 1 188 ? -3.258 -29.719 -23.828 1 92.81 188 ALA A N 1
ATOM 1503 C CA . ALA A 1 188 ? -4.219 -28.625 -23.938 1 92.81 188 ALA A CA 1
ATOM 1504 C C . ALA A 1 188 ? -4.73 -28.188 -22.578 1 92.81 188 ALA A C 1
ATOM 1506 O O . ALA A 1 188 ? -4.879 -27 -22.297 1 92.81 188 ALA A O 1
ATOM 1507 N N . ALA A 1 189 ? -4.918 -29.156 -21.734 1 92.25 189 ALA A N 1
ATOM 1508 C CA . ALA A 1 189 ? -5.418 -28.875 -20.391 1 92.25 189 ALA A CA 1
ATOM 1509 C C . ALA A 1 189 ? -4.402 -28.062 -19.594 1 92.25 189 ALA A C 1
ATOM 1511 O O . ALA A 1 189 ? -4.766 -27.125 -18.891 1 92.25 189 ALA A O 1
ATOM 1512 N N . LEU A 1 190 ? -3.178 -28.422 -19.719 1 93.94 190 LEU A N 1
ATOM 1513 C CA . LEU A 1 190 ? -2.133 -27.688 -19 1 93.94 190 LEU A CA 1
ATOM 1514 C C . LEU A 1 190 ? -2.006 -26.266 -19.547 1 93.94 190 LEU A C 1
ATOM 1516 O O . LEU A 1 190 ? -1.871 -25.312 -18.766 1 93.94 190 LEU A O 1
ATOM 1520 N N . ARG A 1 191 ? -2.045 -26.141 -20.812 1 94.94 191 ARG A N 1
ATOM 1521 C CA . ARG A 1 191 ? -1.985 -24.812 -21.438 1 94.94 191 ARG A CA 1
ATOM 1522 C C . ARG A 1 191 ? -3.102 -23.922 -20.906 1 94.94 191 ARG A C 1
ATOM 1524 O O . ARG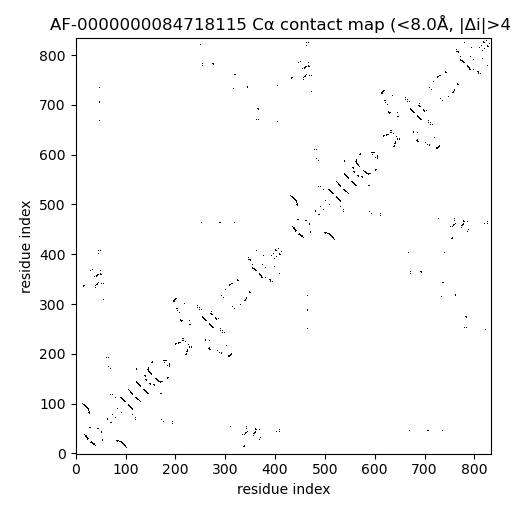 A 1 191 ? -2.855 -22.781 -20.516 1 94.94 191 ARG A O 1
ATOM 1531 N N . GLU A 1 192 ? -4.281 -24.484 -20.922 1 94.06 192 GLU A N 1
ATOM 1532 C CA . GLU A 1 192 ? -5.438 -23.734 -20.453 1 94.06 192 GLU A CA 1
ATOM 1533 C C . GLU A 1 192 ? -5.297 -23.359 -18.984 1 94.06 192 GLU A C 1
ATOM 1535 O O . GLU A 1 192 ? -5.605 -22.234 -18.594 1 94.06 192 GLU A O 1
ATOM 1540 N N . PHE A 1 193 ? -4.781 -24.234 -18.25 1 95.69 193 PHE A N 1
ATOM 1541 C CA . PHE A 1 193 ? -4.594 -24.031 -16.812 1 95.69 193 PHE A CA 1
ATOM 1542 C C . PHE A 1 193 ? -3.623 -22.875 -16.562 1 95.69 193 PHE A C 1
ATOM 1544 O O . PHE A 1 193 ? -3.93 -21.953 -15.805 1 95.69 193 PHE A O 1
ATOM 1551 N N . ILE A 1 194 ? -2.504 -22.844 -17.234 1 96.56 194 ILE A N 1
ATOM 1552 C CA . ILE A 1 194 ? -1.463 -21.844 -17 1 96.56 194 ILE A CA 1
ATOM 1553 C C . ILE A 1 194 ? -1.895 -20.5 -17.578 1 96.56 194 ILE A C 1
ATOM 1555 O O . ILE A 1 194 ? -1.69 -19.453 -16.953 1 96.56 194 ILE A O 1
ATOM 1559 N N . THR A 1 195 ? -2.551 -20.547 -18.719 1 94.25 195 THR A N 1
ATOM 1560 C CA . THR A 1 195 ? -2.99 -19.328 -19.375 1 94.25 195 THR A CA 1
ATOM 1561 C C . THR A 1 195 ? -4.043 -18.594 -18.547 1 94.25 195 THR A C 1
ATOM 1563 O O . THR A 1 195 ? -4.137 -17.375 -18.578 1 94.25 195 THR A O 1
ATOM 1566 N N . ASP A 1 196 ? -4.688 -19.281 -17.703 1 93.44 196 ASP A N 1
ATOM 1567 C CA . ASP A 1 196 ? -5.828 -18.766 -16.953 1 93.44 196 ASP A CA 1
ATOM 1568 C C . ASP A 1 196 ? -5.383 -18.188 -15.609 1 93.44 196 ASP A C 1
ATOM 1570 O O . ASP A 1 196 ? -6.199 -17.641 -14.859 1 93.44 196 ASP A O 1
ATOM 1574 N N . TRP A 1 197 ? -4.152 -18.312 -15.32 1 96.44 197 TRP A N 1
ATOM 1575 C CA . TRP A 1 197 ? -3.686 -17.844 -14.016 1 96.44 197 TRP A CA 1
ATOM 1576 C C . TRP A 1 197 ? -3.893 -16.344 -13.867 1 96.44 197 TRP A C 1
ATOM 1578 O O . TRP A 1 197 ? -3.678 -15.578 -14.812 1 96.44 197 TRP A O 1
ATOM 1588 N N . TYR A 1 198 ? -4.422 -15.992 -12.711 1 95.12 198 TYR A N 1
ATOM 1589 C CA . TYR A 1 198 ? -4.621 -14.602 -12.336 1 95.12 198 TYR A CA 1
ATOM 1590 C C . TYR A 1 198 ? -3.73 -14.211 -11.164 1 95.12 198 TYR A C 1
ATOM 1592 O O . TYR A 1 198 ? -4.051 -14.508 -10.008 1 95.12 198 TYR A O 1
ATOM 1600 N N . VAL A 1 199 ? -2.664 -13.57 -11.469 1 92.31 199 VAL A N 1
ATOM 1601 C CA . VAL A 1 199 ? -1.737 -13.102 -10.445 1 92.31 199 VAL A CA 1
ATOM 1602 C C . VAL A 1 199 ? -1.874 -11.586 -10.281 1 92.31 199 VAL A C 1
ATOM 1604 O O . VAL A 1 199 ? -1.438 -10.82 -11.141 1 92.31 199 VAL A O 1
ATOM 1607 N N . SER A 1 200 ? -2.383 -11.211 -9.125 1 86.88 200 SER A N 1
ATOM 1608 C CA . SER A 1 200 ? -2.859 -9.844 -8.953 1 86.88 200 SER A CA 1
ATOM 1609 C C . SER A 1 200 ? -1.796 -8.969 -8.297 1 86.88 200 SER A C 1
ATOM 1611 O O . SER A 1 200 ? -1.071 -9.414 -7.41 1 86.88 200 SER A O 1
ATOM 1613 N N . TYR A 1 201 ? -1.65 -7.75 -8.867 1 81.12 201 TYR A N 1
ATOM 1614 C CA . TYR A 1 201 ? -0.887 -6.664 -8.258 1 81.12 201 TYR A CA 1
ATOM 1615 C C . TYR A 1 201 ? -1.771 -5.449 -8 1 81.12 201 TYR A C 1
ATOM 1617 O O . TYR A 1 201 ? -1.436 -4.336 -8.406 1 81.12 201 TYR A O 1
ATOM 1625 N N . LEU A 1 202 ? -2.793 -5.707 -7.32 1 84.25 202 LEU A N 1
ATOM 1626 C CA . LEU A 1 202 ? -3.803 -4.668 -7.133 1 84.25 202 LEU A CA 1
ATOM 1627 C C . LEU A 1 202 ? -3.191 -3.42 -6.508 1 84.25 202 LEU A C 1
ATOM 1629 O O . LEU A 1 202 ? -2.539 -3.5 -5.465 1 84.25 202 LEU A O 1
ATOM 1633 N N . SER A 1 203 ? -3.318 -2.352 -7.211 1 81.62 203 SER A N 1
ATOM 1634 C CA . SER A 1 203 ? -2.854 -1.043 -6.762 1 81.62 203 SER A CA 1
ATOM 1635 C C . SER A 1 203 ? -4.023 -0.1 -6.5 1 81.62 203 SER A C 1
ATOM 1637 O O . SER A 1 203 ? -4.973 -0.05 -7.281 1 81.62 203 SER A O 1
ATOM 1639 N N . ILE A 1 204 ? -3.904 0.613 -5.469 1 76.12 204 ILE A N 1
ATOM 1640 C CA . ILE A 1 204 ? -4.969 1.547 -5.121 1 76.12 204 ILE A CA 1
ATOM 1641 C C . ILE A 1 204 ? -5.055 2.648 -6.172 1 76.12 204 ILE A C 1
ATOM 1643 O O . ILE A 1 204 ? -6.152 3.066 -6.555 1 76.12 204 ILE A O 1
ATOM 1647 N N . ASP A 1 205 ? -3.953 3.104 -6.637 1 75 205 ASP A N 1
ATOM 1648 C CA . ASP A 1 205 ? -3.93 4.184 -7.621 1 75 205 ASP A CA 1
ATOM 1649 C C . ASP A 1 205 ? -4.645 3.77 -8.906 1 75 205 ASP A C 1
ATOM 1651 O O . ASP A 1 205 ? -5.406 4.551 -9.477 1 75 205 ASP A O 1
ATOM 1655 N N . ASP A 1 206 ? -4.527 2.609 -9.266 1 76.19 206 ASP A N 1
ATOM 1656 C CA . ASP A 1 206 ? -5.156 2.113 -10.484 1 76.19 206 ASP A CA 1
ATOM 1657 C C . ASP A 1 206 ? -6.656 1.904 -10.281 1 76.19 206 ASP A C 1
ATOM 1659 O O . ASP A 1 206 ? -7.449 2.113 -11.203 1 76.19 206 ASP A O 1
ATOM 1663 N N . THR A 1 207 ? -7.02 1.604 -9.125 1 74.69 207 THR A N 1
ATOM 1664 C CA . THR A 1 207 ? -8.414 1.299 -8.836 1 74.69 207 THR A CA 1
ATOM 1665 C C . THR A 1 207 ? -9.25 2.574 -8.805 1 74.69 207 THR A C 1
ATOM 1667 O O . THR A 1 207 ? -10.477 2.527 -8.945 1 74.69 207 THR A O 1
ATOM 1670 N N . ARG A 1 208 ? -8.57 3.695 -8.578 1 74.94 208 ARG A N 1
ATOM 1671 C CA . ARG A 1 208 ? -9.266 4.973 -8.469 1 74.94 208 ARG A CA 1
ATOM 1672 C C . ARG A 1 208 ? -9.516 5.586 -9.844 1 74.94 208 ARG A C 1
ATOM 1674 O O . ARG A 1 208 ? -10.234 6.578 -9.961 1 74.94 208 ARG A O 1
ATOM 1681 N N . GLY A 1 209 ? -9.055 4.961 -10.836 1 73.75 209 GLY A N 1
ATOM 1682 C CA . GLY A 1 209 ? -9.211 5.5 -12.18 1 73.75 209 GLY A CA 1
ATOM 1683 C C . GLY A 1 209 ? -10.633 5.414 -12.703 1 73.75 209 GLY A C 1
ATOM 1684 O O . GLY A 1 209 ? -11.508 4.848 -12.039 1 73.75 209 GLY A O 1
ATOM 1685 N N . GLN A 1 210 ? -10.898 6.199 -13.766 1 76.44 210 GLN A N 1
ATOM 1686 C CA . GLN A 1 210 ? -12.188 6.203 -14.453 1 76.44 210 GLN A CA 1
ATOM 1687 C C . GLN A 1 210 ? -12.062 5.648 -15.867 1 76.44 210 GLN A C 1
ATOM 1689 O O . GLN A 1 210 ? -11.906 6.406 -16.828 1 76.44 210 GLN A O 1
ATOM 1694 N N . PRO A 1 211 ? -12.281 4.348 -15.883 1 81.88 211 PRO A N 1
ATOM 1695 C CA . PRO A 1 211 ? -12.133 3.727 -17.203 1 81.88 211 PRO A CA 1
ATOM 1696 C C . PRO A 1 211 ? -13.312 4.012 -18.125 1 81.88 211 PRO A C 1
ATOM 1698 O O . PRO A 1 211 ? -14.352 4.504 -17.672 1 81.88 211 PRO A O 1
ATOM 1701 N N . GLU A 1 212 ? -13.023 3.707 -19.375 1 81.69 212 GLU A N 1
ATOM 1702 C CA . GLU A 1 212 ? -14.133 3.742 -20.328 1 81.69 212 GLU A CA 1
ATOM 1703 C C . GLU A 1 212 ? -15.211 2.732 -19.969 1 81.69 212 GLU A C 1
ATOM 1705 O O . GLU A 1 212 ? -14.906 1.613 -19.547 1 81.69 212 GLU A O 1
ATOM 1710 N N . ALA A 1 213 ? -16.422 3.182 -20.203 1 84.19 213 ALA A N 1
ATOM 1711 C CA . ALA A 1 213 ? -17.547 2.32 -19.844 1 84.19 213 ALA A CA 1
ATOM 1712 C C . ALA A 1 213 ? -17.578 1.065 -20.719 1 84.19 213 ALA A C 1
ATOM 1714 O O . ALA A 1 213 ? -17.156 1.098 -21.875 1 84.19 213 ALA A O 1
ATOM 1715 N N . GLY A 1 214 ? -18.109 -0.009 -20.172 1 86.94 214 GLY A N 1
ATOM 1716 C CA . GLY A 1 214 ? -18.188 -1.309 -20.812 1 86.94 214 GLY A CA 1
ATOM 1717 C C . GLY A 1 214 ? -17.922 -2.465 -19.875 1 86.94 214 GLY A C 1
ATOM 1718 O O . GLY A 1 214 ? -16.875 -2.502 -19.203 1 86.94 214 GLY A O 1
ATOM 1719 N N . PRO A 1 215 ? -18.875 -3.252 -19.766 1 89.38 215 PRO A N 1
ATOM 1720 C CA . PRO A 1 215 ? -18.719 -4.375 -18.844 1 89.38 215 PRO A CA 1
ATOM 1721 C C . PRO A 1 215 ? -17.531 -5.266 -19.188 1 89.38 215 PRO A C 1
ATOM 1723 O O . PRO A 1 215 ? -17.25 -5.48 -20.375 1 89.38 215 PRO A O 1
ATOM 1726 N N . GLN A 1 216 ? -16.828 -5.574 -18.156 1 93.31 216 GLN A N 1
ATOM 1727 C CA . GLN A 1 216 ? -15.719 -6.516 -18.297 1 93.31 216 GLN A CA 1
ATOM 1728 C C . GLN A 1 216 ? -15.836 -7.656 -17.281 1 93.31 216 GLN A C 1
ATOM 1730 O O . GLN A 1 216 ? -16.141 -7.426 -16.109 1 93.31 216 GLN A O 1
ATOM 1735 N N . GLU A 1 217 ? -15.594 -8.781 -17.656 1 93.25 217 GLU A N 1
ATOM 1736 C CA . GLU A 1 217 ? -15.922 -9.984 -16.906 1 93.25 217 GLU A CA 1
ATOM 1737 C C . GLU A 1 217 ? -14.945 -10.203 -15.758 1 93.25 217 GLU A C 1
ATOM 1739 O O . GLU A 1 217 ? -15.312 -10.758 -14.719 1 93.25 217 GLU A O 1
ATOM 1744 N N . ARG A 1 218 ? -13.695 -9.773 -15.992 1 94.25 218 ARG A N 1
ATOM 1745 C CA . ARG A 1 218 ? -12.656 -10.078 -15.008 1 94.25 218 ARG A CA 1
ATOM 1746 C C . ARG A 1 218 ? -11.883 -8.82 -14.617 1 94.25 218 ARG A C 1
ATOM 1748 O O . ARG A 1 218 ? -11.578 -7.984 -15.469 1 94.25 218 ARG A O 1
ATOM 1755 N N . LEU A 1 219 ? -11.586 -8.797 -13.336 1 94.56 219 LEU A N 1
ATOM 1756 C CA . LEU A 1 219 ? -10.75 -7.699 -12.852 1 94.56 219 LEU A CA 1
ATOM 1757 C C . LEU A 1 219 ? -9.336 -7.809 -13.398 1 94.56 219 LEU A C 1
ATOM 1759 O O . LEU A 1 219 ? -8.758 -8.898 -13.43 1 94.56 219 LEU A O 1
ATOM 1763 N N . SER A 1 220 ? -8.867 -6.719 -13.891 1 92.94 220 SER A N 1
ATOM 1764 C CA . SER A 1 220 ? -7.492 -6.703 -14.383 1 92.94 220 SER A CA 1
ATOM 1765 C C . SER A 1 220 ? -6.496 -6.906 -13.242 1 92.94 220 SER A C 1
ATOM 1767 O O . SER A 1 220 ? -6.859 -6.812 -12.07 1 92.94 220 SER A O 1
ATOM 1769 N N . LYS A 1 221 ? -5.254 -7.145 -13.578 1 90.19 221 LYS A N 1
ATOM 1770 C CA . LYS A 1 221 ? -4.219 -7.426 -12.586 1 90.19 221 LYS A CA 1
ATOM 1771 C C . LYS A 1 221 ? -3.949 -6.199 -11.711 1 90.19 221 LYS A C 1
ATOM 1773 O O . LYS A 1 221 ? -3.572 -6.336 -10.547 1 90.19 221 LYS A O 1
ATOM 1778 N N . THR A 1 222 ? -4.184 -5.008 -12.211 1 88.69 222 THR A N 1
ATOM 1779 C CA . THR A 1 222 ? -3.932 -3.777 -11.469 1 88.69 222 THR A CA 1
ATOM 1780 C C . THR A 1 222 ? -5.203 -3.289 -10.781 1 88.69 222 THR A C 1
ATOM 1782 O O . THR A 1 222 ? -5.148 -2.453 -9.883 1 88.69 222 THR A O 1
ATOM 1785 N N . GLY A 1 223 ? -6.32 -3.768 -11.312 1 91.25 223 GLY A N 1
ATOM 1786 C CA . GLY A 1 223 ? -7.598 -3.371 -10.742 1 91.25 223 GLY A CA 1
ATOM 1787 C C . GLY A 1 223 ? -8.148 -2.098 -11.352 1 91.25 223 GLY A C 1
ATOM 1788 O O . GLY A 1 223 ? -9.125 -1.535 -10.844 1 91.25 223 GLY A O 1
ATOM 1789 N N . ASP A 1 224 ? -7.621 -1.619 -12.453 1 89.38 224 ASP A N 1
ATOM 1790 C CA . ASP A 1 224 ? -8 -0.344 -13.055 1 89.38 224 ASP A CA 1
ATOM 1791 C C . ASP A 1 224 ? -9.398 -0.419 -13.672 1 89.38 224 ASP A C 1
ATOM 1793 O O . ASP A 1 224 ? -10.008 0.61 -13.961 1 89.38 224 ASP A O 1
ATOM 1797 N N . ASN A 1 225 ? -9.969 -1.61 -13.836 1 92.81 225 ASN A N 1
ATOM 1798 C CA . ASN A 1 225 ? -11.281 -1.767 -14.469 1 92.81 225 ASN A CA 1
ATOM 1799 C C . ASN A 1 225 ? -12.336 -2.201 -13.453 1 92.81 225 ASN A C 1
ATOM 1801 O O . ASN A 1 225 ? -13.328 -2.844 -13.82 1 92.81 225 ASN A O 1
ATOM 1805 N N . LEU A 1 226 ? -12.102 -1.941 -12.203 1 92.38 226 LEU A N 1
ATOM 1806 C CA . LEU A 1 226 ? -13.016 -2.334 -11.141 1 92.38 226 LEU A CA 1
ATOM 1807 C C . LEU A 1 226 ? -14.43 -1.855 -11.438 1 92.38 226 LEU A C 1
ATOM 1809 O O . LEU A 1 226 ? -15.383 -2.637 -11.359 1 92.38 226 LEU A O 1
ATOM 1813 N N . PRO A 1 227 ? -14.633 -0.6 -11.891 1 90.81 227 PRO A N 1
ATOM 1814 C CA . PRO A 1 227 ? -15.992 -0.164 -12.203 1 90.81 227 PRO A CA 1
ATOM 1815 C C . PRO A 1 227 ? -16.641 -0.991 -13.312 1 90.81 227 PRO A C 1
ATOM 1817 O O . PRO A 1 227 ? -17.844 -1.262 -13.273 1 90.81 227 PRO A O 1
ATOM 1820 N N . ASN A 1 228 ? -15.852 -1.412 -14.281 1 93.44 228 ASN A N 1
ATOM 1821 C CA . ASN A 1 228 ? -16.344 -2.213 -15.398 1 93.44 228 ASN A CA 1
ATOM 1822 C C . ASN A 1 228 ? -16.828 -3.582 -14.93 1 93.44 228 ASN A C 1
ATOM 1824 O O . ASN A 1 228 ? -17.844 -4.09 -15.422 1 93.44 228 ASN A O 1
ATOM 1828 N N . VAL A 1 229 ? -16.125 -4.125 -14.047 1 94.88 229 VAL A N 1
ATOM 1829 C CA . VAL A 1 229 ? -16.484 -5.445 -13.539 1 94.88 229 VAL A CA 1
ATOM 1830 C C . VAL A 1 229 ? -17.734 -5.344 -12.664 1 94.88 229 VAL A C 1
ATOM 1832 O O . VAL A 1 229 ? -18.594 -6.215 -12.711 1 94.88 229 VAL A O 1
ATOM 1835 N N . ILE A 1 230 ? -17.781 -4.309 -11.898 1 92.75 230 ILE A N 1
ATOM 1836 C CA . ILE A 1 230 ? -18.969 -4.086 -11.086 1 92.75 230 ILE A CA 1
ATOM 1837 C C . ILE A 1 230 ? -20.188 -3.928 -11.984 1 92.75 230 ILE A C 1
ATOM 1839 O O . ILE A 1 230 ? -21.25 -4.477 -11.695 1 92.75 230 ILE A O 1
ATOM 1843 N N . GLN A 1 231 ? -20.031 -3.211 -13.047 1 90.94 231 GLN A N 1
ATOM 1844 C CA . GLN A 1 231 ? -21.109 -3.074 -14.023 1 90.94 231 GLN A CA 1
ATOM 1845 C C . GLN A 1 231 ? -21.516 -4.434 -14.586 1 90.94 231 GLN A C 1
ATOM 1847 O O . GLN A 1 231 ? -22.703 -4.738 -14.688 1 90.94 231 GLN A O 1
ATOM 1852 N N . TYR A 1 232 ? -20.547 -5.168 -14.961 1 94.25 232 TYR A N 1
ATOM 1853 C CA . TYR A 1 232 ? -20.781 -6.504 -15.5 1 94.25 232 TYR A CA 1
ATOM 1854 C C . TYR A 1 232 ? -21.562 -7.359 -14.5 1 94.25 232 TYR A C 1
ATOM 1856 O O . TYR A 1 232 ? -22.547 -8 -14.859 1 94.25 232 TYR A O 1
ATOM 1864 N N . LEU A 1 233 ? -21.156 -7.398 -13.258 1 95 233 LEU A N 1
ATOM 1865 C CA . LEU A 1 233 ? -21.812 -8.188 -12.227 1 95 233 LEU A CA 1
ATOM 1866 C C . LEU A 1 233 ? -23.234 -7.711 -11.992 1 95 233 LEU A C 1
ATOM 1868 O O . LEU A 1 233 ? -24.141 -8.523 -11.805 1 95 233 LEU A O 1
ATOM 1872 N N . LYS A 1 234 ? -23.375 -6.445 -12.023 1 92.5 234 LYS A N 1
ATOM 1873 C CA . LYS A 1 234 ? -24.719 -5.871 -11.836 1 92.5 234 LYS A CA 1
ATOM 1874 C C . LYS A 1 234 ? -25.672 -6.34 -12.93 1 92.5 234 LYS A C 1
ATOM 1876 O O . LYS A 1 234 ? -26.828 -6.676 -12.656 1 92.5 234 LYS A O 1
ATOM 1881 N N . GLU A 1 235 ? -25.203 -6.418 -14.102 1 93.06 235 GLU A N 1
ATOM 1882 C CA . GLU A 1 235 ? -26.031 -6.738 -15.258 1 93.06 235 GLU A CA 1
ATOM 1883 C C . GLU A 1 235 ? -26.234 -8.242 -15.391 1 93.06 235 GLU A C 1
ATOM 1885 O O . GLU A 1 235 ? -27.344 -8.703 -15.695 1 93.06 235 GLU A O 1
ATOM 1890 N N . GLN A 1 236 ? -25.234 -8.969 -15.117 1 95.44 236 GLN A N 1
ATOM 1891 C CA . GLN A 1 236 ? -25.281 -10.375 -15.484 1 95.44 236 GLN A CA 1
ATOM 1892 C C . GLN A 1 236 ? -25.375 -11.266 -14.25 1 95.44 236 GLN A C 1
ATOM 1894 O O . GLN A 1 236 ? -25.859 -12.391 -14.32 1 95.44 236 GLN A O 1
ATOM 1899 N N . HIS A 1 237 ? -24.844 -10.789 -13.133 1 96.31 237 HIS A N 1
ATOM 1900 C CA . HIS A 1 237 ? -24.797 -11.594 -11.922 1 96.31 237 HIS A CA 1
ATOM 1901 C C . HIS A 1 237 ? -25.172 -10.766 -10.695 1 96.31 237 HIS A C 1
ATOM 1903 O O . HIS A 1 237 ? -24.422 -10.703 -9.727 1 96.31 237 HIS A O 1
ATOM 1909 N N . PRO A 1 238 ? -26.359 -10.25 -10.609 1 94.44 238 PRO A N 1
ATOM 1910 C CA . PRO A 1 238 ? -26.75 -9.344 -9.523 1 94.44 238 PRO A CA 1
ATOM 1911 C C . PRO A 1 238 ? -26.703 -10.008 -8.148 1 94.44 238 PRO A C 1
ATOM 1913 O O . PRO A 1 238 ? -26.391 -9.344 -7.152 1 94.44 238 PRO A O 1
ATOM 1916 N N . ARG A 1 239 ? -26.969 -11.266 -8.078 1 94.81 239 ARG A N 1
ATOM 1917 C CA . ARG A 1 239 ? -26.938 -11.961 -6.797 1 94.81 239 ARG A CA 1
ATOM 1918 C C . ARG A 1 239 ? -25.531 -12.016 -6.234 1 94.81 239 ARG A C 1
ATOM 1920 O O . ARG A 1 239 ? -25.328 -11.828 -5.031 1 94.81 239 ARG A O 1
ATOM 1927 N N . GLN A 1 240 ? -24.641 -12.297 -7.125 1 94.94 240 GLN A N 1
ATOM 1928 C CA . GLN A 1 240 ? -23.25 -12.328 -6.715 1 94.94 240 GLN A CA 1
ATOM 1929 C C . GLN A 1 240 ? -22.781 -10.953 -6.23 1 94.94 240 GLN A C 1
ATOM 1931 O O . GLN A 1 240 ? -22.062 -10.852 -5.242 1 94.94 240 GLN A O 1
ATOM 1936 N N . LEU A 1 241 ? -23.172 -9.945 -6.926 1 94.31 241 LEU A N 1
ATOM 1937 C CA . LEU A 1 241 ? -22.828 -8.586 -6.535 1 94.31 241 LEU A CA 1
ATOM 1938 C C . LEU A 1 241 ? -23.406 -8.25 -5.164 1 94.31 241 LEU A C 1
ATOM 1940 O O . LEU A 1 241 ? -22.734 -7.652 -4.328 1 94.31 241 LEU A O 1
ATOM 1944 N N . ASP A 1 242 ? -24.594 -8.68 -4.938 1 93.62 242 ASP A N 1
ATOM 1945 C CA . ASP A 1 242 ? -25.234 -8.453 -3.648 1 93.62 242 ASP A CA 1
ATOM 1946 C C . ASP A 1 242 ? -24.469 -9.141 -2.523 1 93.62 242 ASP A C 1
ATOM 1948 O O . ASP A 1 242 ? -24.344 -8.594 -1.424 1 93.62 242 ASP A O 1
ATOM 1952 N N . GLN A 1 243 ? -23.984 -10.281 -2.811 1 94.19 243 GLN A N 1
ATOM 1953 C CA . GLN A 1 243 ? -23.203 -11 -1.818 1 94.19 243 GLN A CA 1
ATOM 1954 C C . GLN A 1 243 ? -21.906 -10.25 -1.487 1 94.19 243 GLN A C 1
ATOM 1956 O O . GLN A 1 243 ? -21.547 -10.125 -0.318 1 94.19 243 GLN A O 1
ATOM 1961 N N . ILE A 1 244 ? -21.281 -9.805 -2.496 1 94.88 244 ILE A N 1
ATOM 1962 C CA . ILE A 1 244 ? -20.047 -9.031 -2.314 1 94.88 244 ILE A CA 1
ATOM 1963 C C . ILE A 1 244 ? -20.344 -7.801 -1.457 1 94.88 244 ILE A C 1
ATOM 1965 O O . ILE A 1 244 ? -19.625 -7.531 -0.491 1 94.88 244 ILE A O 1
ATOM 1969 N N . PHE A 1 245 ? -21.422 -7.133 -1.744 1 91.5 245 PHE A N 1
ATOM 1970 C CA . PHE A 1 245 ? -21.766 -5.906 -1.035 1 91.5 245 PHE A CA 1
ATOM 1971 C C . PHE A 1 245 ? -22.172 -6.207 0.404 1 91.5 245 PHE A C 1
ATOM 1973 O O . PHE A 1 245 ? -21.859 -5.438 1.314 1 91.5 245 PHE A O 1
ATOM 1980 N N . ALA A 1 246 ? -22.812 -7.273 0.605 1 92.31 246 ALA A N 1
ATOM 1981 C CA . ALA A 1 246 ? -23.203 -7.672 1.956 1 92.31 246 ALA A CA 1
ATOM 1982 C C . ALA A 1 246 ? -21.969 -7.902 2.832 1 92.31 246 ALA A C 1
ATOM 1984 O O . ALA A 1 246 ? -21.938 -7.465 3.986 1 92.31 246 ALA A O 1
ATOM 1985 N N . ILE A 1 247 ? -21 -8.547 2.275 1 91.81 247 ILE A N 1
ATOM 1986 C CA . ILE A 1 247 ? -19.766 -8.797 3.01 1 91.81 247 ILE A CA 1
ATOM 1987 C C . ILE A 1 247 ? -19.047 -7.48 3.271 1 91.81 247 ILE A C 1
ATOM 1989 O O . ILE A 1 247 ? -18.578 -7.234 4.387 1 91.81 247 ILE A O 1
ATOM 1993 N N . LEU A 1 248 ? -18.984 -6.621 2.258 1 90.75 248 LEU A N 1
ATOM 1994 C CA . LEU A 1 248 ? -18.328 -5.324 2.355 1 90.75 248 LEU A CA 1
ATOM 1995 C C . LEU A 1 248 ? -18.984 -4.453 3.42 1 90.75 248 LEU A C 1
ATOM 1997 O O . LEU A 1 248 ? -18.297 -3.816 4.223 1 90.75 248 LEU A O 1
ATOM 2001 N N . GLN A 1 249 ? -20.266 -4.477 3.504 1 87.81 249 GLN A N 1
ATOM 2002 C CA . GLN A 1 249 ? -21.031 -3.656 4.426 1 87.81 249 GLN A CA 1
ATOM 2003 C C . GLN A 1 249 ? -20.766 -4.051 5.875 1 87.81 249 GLN A C 1
ATOM 2005 O O . GLN A 1 249 ? -20.781 -3.203 6.77 1 87.81 249 GLN A O 1
ATOM 2010 N N . ARG A 1 250 ? -20.453 -5.188 6.09 1 86.62 250 ARG A N 1
ATOM 2011 C CA . ARG A 1 250 ? -20.188 -5.68 7.438 1 86.62 250 ARG A CA 1
ATOM 2012 C C . ARG A 1 250 ? -18.797 -5.258 7.914 1 86.62 250 ARG A C 1
ATOM 2014 O O . ARG A 1 250 ? -18.516 -5.262 9.117 1 86.62 250 ARG A O 1
ATOM 2021 N N . ARG A 1 251 ? -18 -4.883 7.008 1 85.62 251 ARG A N 1
ATOM 2022 C CA . ARG A 1 251 ? -16.594 -4.676 7.336 1 85.62 251 ARG A CA 1
ATOM 2023 C C . ARG A 1 251 ? -16.219 -3.199 7.27 1 85.62 251 ARG A C 1
ATOM 2025 O O . ARG A 1 251 ? -15.242 -2.77 7.879 1 85.62 251 ARG A O 1
ATOM 2032 N N . VAL A 1 252 ? -16.969 -2.42 6.512 1 83.69 252 VAL A N 1
ATOM 2033 C CA . VAL A 1 252 ? -16.703 -0.996 6.348 1 83.69 252 VAL A CA 1
ATOM 2034 C C . VAL A 1 252 ? -17.781 -0.18 7.062 1 83.69 252 VAL A C 1
ATOM 2036 O O . VAL A 1 252 ? -18.953 -0.23 6.695 1 83.69 252 VAL A O 1
ATOM 2039 N N . PRO A 1 253 ? -17.328 0.616 7.977 1 80.19 253 PRO A N 1
ATOM 2040 C CA . PRO A 1 253 ? -18.297 1.377 8.781 1 80.19 253 PRO A CA 1
ATOM 2041 C C . PRO A 1 253 ? -19.219 2.24 7.926 1 80.19 253 PRO A C 1
ATOM 2043 O O . PRO A 1 253 ? -18.75 3.006 7.078 1 80.19 253 PRO A O 1
ATOM 2046 N N . ARG A 1 254 ? -20.516 2.039 8.109 1 80.19 254 ARG A N 1
ATOM 2047 C CA . ARG A 1 254 ? -21.594 2.896 7.648 1 80.19 254 ARG A CA 1
ATOM 2048 C C . ARG A 1 254 ? -21.734 2.828 6.133 1 80.19 254 ARG A C 1
ATOM 2050 O O . ARG A 1 254 ? -22.391 3.684 5.523 1 80.19 254 ARG A O 1
ATOM 2057 N N . LEU A 1 255 ? -21.062 1.914 5.5 1 84 255 LEU A N 1
ATOM 2058 C CA . LEU A 1 255 ? -21.234 1.733 4.062 1 84 255 LEU A CA 1
ATOM 2059 C C . LEU A 1 255 ? -22.609 1.188 3.738 1 84 255 LEU A C 1
ATOM 2061 O O . LEU A 1 255 ? -23.078 0.244 4.379 1 84 255 LEU A O 1
ATOM 2065 N N . GLU A 1 256 ? -23.219 1.881 2.809 1 83.94 256 GLU A N 1
ATOM 2066 C CA . GLU A 1 256 ? -24.562 1.455 2.438 1 83.94 256 GLU A CA 1
ATOM 2067 C C . GLU A 1 256 ? -24.578 0.762 1.078 1 83.94 256 GLU A C 1
ATOM 2069 O O . GLU A 1 256 ? -25.156 -0.311 0.925 1 83.94 256 GLU A O 1
ATOM 2074 N N . LYS A 1 257 ? -23.938 1.469 0.097 1 84.19 257 LYS A N 1
ATOM 2075 C CA . LYS A 1 257 ? -24.016 0.918 -1.254 1 84.19 257 LYS A CA 1
ATOM 2076 C C . LYS A 1 257 ? -22.828 1.373 -2.092 1 84.19 257 LYS A C 1
ATOM 2078 O O . LYS A 1 257 ? -22.188 2.387 -1.786 1 84.19 257 LYS A O 1
ATOM 2083 N N . VAL A 1 258 ? -22.484 0.502 -3.062 1 82.69 258 VAL A N 1
ATOM 2084 C CA . VAL A 1 258 ? -21.516 0.868 -4.102 1 82.69 258 VAL A CA 1
ATOM 2085 C C . VAL A 1 258 ? -22.219 0.908 -5.457 1 82.69 258 VAL A C 1
ATOM 2087 O O . VAL A 1 258 ? -22.953 -0.02 -5.816 1 82.69 258 VAL A O 1
ATOM 2090 N N . LEU A 1 259 ? -21.984 1.99 -6.164 1 82.62 259 LEU A N 1
ATOM 2091 C CA . LEU A 1 259 ? -22.672 2.193 -7.438 1 82.62 259 LEU A CA 1
ATOM 2092 C C . LEU A 1 259 ? -21.656 2.398 -8.57 1 82.62 259 LEU A C 1
ATOM 2094 O O . LEU A 1 259 ? -20.641 3.053 -8.375 1 82.62 259 LEU A O 1
ATOM 2098 N N . ALA A 1 260 ? -21.906 1.723 -9.688 1 81.31 260 ALA A N 1
ATOM 2099 C CA . ALA A 1 260 ? -21.172 1.997 -10.922 1 81.31 260 ALA A CA 1
ATOM 2100 C C . ALA A 1 260 ? -22.094 2.572 -11.984 1 81.31 260 ALA A C 1
ATOM 2102 O O . ALA A 1 260 ? -22.984 1.873 -12.5 1 81.31 260 ALA A O 1
ATOM 2103 N N . GLU A 1 261 ? -21.859 3.834 -12.281 1 84.94 261 GLU A N 1
ATOM 2104 C CA . GLU A 1 261 ? -22.781 4.504 -13.195 1 84.94 261 GLU A CA 1
ATOM 2105 C C . GLU A 1 261 ? -22.031 5.133 -14.359 1 84.94 261 GLU A C 1
ATOM 2107 O O . GLU A 1 261 ? -20.969 5.723 -14.18 1 84.94 261 GLU A O 1
ATOM 2112 N N . PRO A 1 262 ? -22.594 4.984 -15.531 1 82.19 262 PRO A N 1
ATOM 2113 C CA . PRO A 1 262 ? -21.984 5.641 -16.688 1 82.19 262 PRO A CA 1
ATOM 2114 C C . PRO A 1 262 ? -22.141 7.16 -16.656 1 82.19 262 PRO A C 1
ATOM 2116 O O . PRO A 1 262 ? -23.188 7.664 -16.234 1 82.19 262 PRO A O 1
ATOM 2119 N N . MET A 1 263 ? -21.078 7.781 -17.062 1 81.62 263 MET A N 1
ATOM 2120 C CA . MET A 1 263 ? -21.109 9.234 -17.203 1 81.62 263 MET A CA 1
ATOM 2121 C C . MET A 1 263 ? -21.406 9.648 -18.641 1 81.62 263 MET A C 1
ATOM 2123 O O . MET A 1 263 ? -21.281 8.836 -19.562 1 81.62 263 MET A O 1
ATOM 2127 N N . PRO A 1 264 ? -21.734 10.883 -18.781 1 78.69 264 PRO A N 1
ATOM 2128 C CA . PRO A 1 264 ? -22.062 11.344 -20.125 1 78.69 264 PRO A CA 1
ATOM 2129 C C . PRO A 1 264 ? -20.875 11.25 -21.078 1 78.69 264 PRO A C 1
ATOM 2131 O O . PRO A 1 264 ? -21.062 11.078 -22.297 1 78.69 264 PRO A O 1
ATOM 2134 N N . ASP A 1 265 ? -19.734 11.305 -20.594 1 80.62 265 ASP A N 1
ATOM 2135 C CA . ASP A 1 265 ? -18.562 11.289 -21.453 1 80.62 265 ASP A CA 1
ATOM 2136 C C . ASP A 1 265 ? -18.125 9.859 -21.766 1 80.62 265 ASP A C 1
ATOM 2138 O O . ASP A 1 265 ? -17.062 9.648 -22.375 1 80.62 265 ASP A O 1
ATOM 2142 N N . GLY A 1 266 ? -18.891 8.922 -21.328 1 76.25 266 GLY A N 1
ATOM 2143 C CA . GLY A 1 266 ? -18.625 7.531 -21.672 1 76.25 266 GLY A CA 1
ATOM 2144 C C . GLY A 1 266 ? -17.828 6.793 -20.609 1 76.25 266 GLY A C 1
ATOM 2145 O O . GLY A 1 266 ? -17.656 5.574 -20.688 1 76.25 266 GLY A O 1
ATOM 2146 N N . ARG A 1 267 ? -17.438 7.52 -19.625 1 81 267 ARG A N 1
ATOM 2147 C CA . ARG A 1 267 ? -16.656 6.871 -18.578 1 81 267 ARG A CA 1
ATOM 2148 C C . ARG A 1 267 ? -17.578 6.316 -17.484 1 81 267 ARG A C 1
ATOM 2150 O O . ARG A 1 267 ? -18.766 6.637 -17.453 1 81 267 ARG A O 1
ATOM 2157 N N . LEU A 1 268 ? -17.047 5.348 -16.781 1 82.06 268 LEU A N 1
ATOM 2158 C CA . LEU A 1 268 ? -17.766 4.715 -15.688 1 82.06 268 LEU A CA 1
ATOM 2159 C C . LEU A 1 268 ? -17.312 5.258 -14.336 1 82.06 268 LEU A C 1
ATOM 2161 O O . LEU A 1 268 ? -16.109 5.312 -14.062 1 82.06 268 LEU 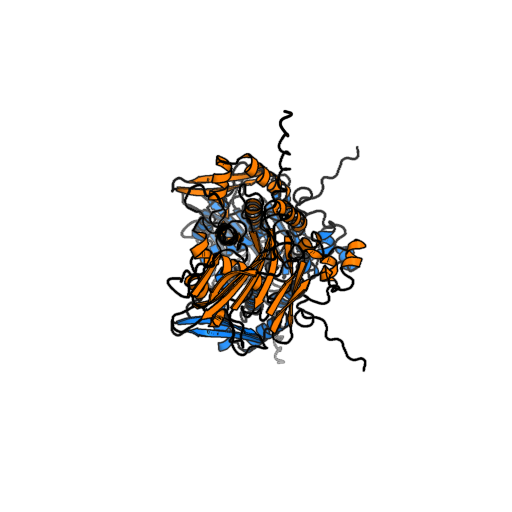A O 1
ATOM 2165 N N . LEU A 1 269 ? -18.281 5.645 -13.594 1 79.06 269 LEU A N 1
ATOM 2166 C CA . LEU A 1 269 ? -17.984 6.242 -12.289 1 79.06 269 LEU A CA 1
ATOM 2167 C C . LEU A 1 269 ? -18.375 5.301 -11.156 1 79.06 269 LEU A C 1
ATOM 2169 O O . LEU A 1 269 ? -19.516 4.824 -11.109 1 79.06 269 LEU A O 1
ATOM 2173 N N . LEU A 1 270 ? -17.438 4.992 -10.391 1 82.06 270 LEU A N 1
ATOM 2174 C CA . LEU A 1 270 ? -17.703 4.23 -9.18 1 82.06 270 LEU A CA 1
ATOM 2175 C C . LEU A 1 270 ? -18 5.16 -8.008 1 82.06 270 LEU A C 1
ATOM 2177 O O . LEU A 1 270 ? -17.25 6.109 -7.762 1 82.06 270 LEU A O 1
ATOM 2181 N N . GLN A 1 271 ? -19.078 4.883 -7.32 1 83.88 271 GLN A N 1
ATOM 2182 C CA . GLN A 1 271 ? -19.484 5.715 -6.195 1 83.88 271 GLN A CA 1
ATOM 2183 C C . GLN A 1 271 ? -19.766 4.867 -4.957 1 83.88 271 GLN A C 1
ATOM 2185 O O . GLN A 1 271 ? -20.203 3.721 -5.07 1 83.88 271 GLN A O 1
ATOM 2190 N N . ILE A 1 272 ? -19.422 5.453 -3.9 1 80.88 272 ILE A N 1
ATOM 2191 C CA . ILE A 1 272 ? -19.656 4.82 -2.607 1 80.88 272 ILE A CA 1
ATOM 2192 C C . ILE A 1 272 ? -20.672 5.633 -1.806 1 80.88 272 ILE A C 1
ATOM 2194 O O . ILE A 1 272 ? -20.531 6.852 -1.672 1 80.88 272 ILE A O 1
ATOM 2198 N N . LYS A 1 273 ? -21.672 4.996 -1.34 1 81 273 LYS A N 1
ATOM 2199 C CA . LYS A 1 273 ? -22.719 5.668 -0.56 1 81 273 LYS A CA 1
ATOM 2200 C C . LYS A 1 273 ? -22.719 5.176 0.885 1 81 273 LYS A C 1
ATOM 2202 O O . LYS A 1 273 ? -22.828 3.975 1.137 1 81 273 LYS A O 1
ATOM 2207 N N . ASP A 1 274 ? -22.594 6.156 1.74 1 80.75 274 ASP A N 1
ATOM 2208 C CA . ASP A 1 274 ? -22.703 5.867 3.166 1 80.75 274 ASP A CA 1
ATOM 2209 C C . ASP A 1 274 ? -24.156 5.977 3.635 1 80.75 274 ASP A C 1
ATOM 2211 O O . ASP A 1 274 ? -24.906 6.805 3.127 1 80.75 274 ASP A O 1
ATOM 2215 N N . ALA A 1 275 ? -24.562 5.203 4.613 1 77.31 275 ALA A N 1
ATOM 2216 C CA . ALA A 1 275 ? -25.953 4.988 5.012 1 77.31 275 ALA A CA 1
ATOM 2217 C C . ALA A 1 275 ? -26.609 6.297 5.438 1 77.31 275 ALA A C 1
ATOM 2219 O O . ALA A 1 275 ? -27.734 6.582 5.043 1 77.31 275 ALA A O 1
ATOM 2220 N N . PRO A 1 276 ? -25.891 7.094 6.172 1 76.56 276 PRO A N 1
ATOM 2221 C CA . PRO A 1 276 ? -26.656 8.25 6.656 1 76.56 276 PRO A CA 1
ATOM 2222 C C . PRO A 1 276 ? -26.766 9.359 5.609 1 76.56 276 PRO A C 1
ATOM 2224 O O . PRO A 1 276 ? -27.594 10.266 5.754 1 76.56 276 PRO A O 1
ATOM 2227 N N . PHE A 1 277 ? -26.094 9.227 4.562 1 79.12 277 PHE A N 1
ATOM 2228 C CA . PHE A 1 277 ? -26.062 10.32 3.604 1 79.12 277 PHE A CA 1
ATOM 2229 C C . PHE A 1 277 ? -26.938 10 2.395 1 79.12 277 PHE A C 1
ATOM 2231 O O . PHE A 1 277 ? -27.031 8.852 1.971 1 79.12 277 PHE A O 1
ATOM 2238 N N . GLU A 1 278 ? -27.453 10.977 1.877 1 78.5 278 GLU A N 1
ATOM 2239 C CA . GLU A 1 278 ? -28.344 10.789 0.737 1 78.5 278 GLU A CA 1
ATOM 2240 C C . GLU A 1 278 ? -27.562 10.648 -0.563 1 78.5 278 GLU A C 1
ATOM 2242 O O . GLU A 1 278 ? -27.938 9.883 -1.448 1 78.5 278 GLU A O 1
ATOM 2247 N N . ARG A 1 279 ? -26.547 11.359 -0.633 1 80.38 279 ARG A N 1
ATOM 2248 C CA . ARG A 1 279 ? -25.781 11.375 -1.876 1 80.38 279 ARG A CA 1
ATOM 2249 C C . ARG A 1 279 ? -24.484 10.578 -1.729 1 80.38 279 ARG A C 1
ATOM 2251 O O . ARG A 1 279 ? -23.828 10.641 -0.687 1 80.38 279 ARG A O 1
ATOM 2258 N N . PRO A 1 280 ? -24.156 9.883 -2.795 1 78.81 280 PRO A N 1
ATOM 2259 C CA . PRO A 1 280 ? -22.906 9.109 -2.758 1 78.81 280 PRO A CA 1
ATOM 2260 C C . PRO A 1 280 ? -21.672 9.984 -2.961 1 78.81 280 PRO A C 1
ATOM 2262 O O . PRO A 1 280 ? -21.797 11.148 -3.355 1 78.81 280 PRO A O 1
ATOM 2265 N N . VAL A 1 281 ? -20.609 9.398 -2.568 1 74.81 281 VAL A N 1
ATOM 2266 C CA . VAL A 1 281 ? -19.312 10.047 -2.807 1 74.81 281 VAL A CA 1
ATOM 2267 C C . VAL A 1 281 ? -18.578 9.344 -3.945 1 74.81 281 VAL A C 1
ATOM 2269 O O . VAL A 1 281 ? -18.734 8.133 -4.141 1 74.81 281 VAL A O 1
ATOM 2272 N N . LEU A 1 282 ? -17.781 10.133 -4.664 1 73.31 282 LEU A N 1
ATOM 2273 C CA . LEU A 1 282 ? -16.953 9.562 -5.719 1 73.31 282 LEU A CA 1
ATOM 2274 C C . LEU A 1 282 ? -15.898 8.625 -5.137 1 73.31 282 LEU A C 1
ATOM 2276 O O . LEU A 1 282 ? -15.344 8.898 -4.07 1 73.31 282 LEU A O 1
ATOM 2280 N N . SER A 1 283 ? -15.547 7.609 -5.848 1 72.81 283 SER A N 1
ATOM 2281 C CA . SER A 1 283 ? -14.586 6.602 -5.406 1 72.81 283 SER A CA 1
ATOM 2282 C C . SER A 1 283 ? -13.219 7.215 -5.148 1 72.81 283 SER A C 1
ATOM 2284 O O . SER A 1 283 ? -12.477 6.746 -4.281 1 72.81 283 SER A O 1
ATOM 2286 N N . ARG A 1 284 ? -12.922 8.203 -5.832 1 72.5 284 ARG A N 1
ATOM 2287 C CA . ARG A 1 284 ? -11.609 8.828 -5.656 1 72.5 284 ARG A CA 1
ATOM 2288 C C . ARG A 1 284 ? -11.484 9.445 -4.273 1 72.5 284 ARG A C 1
ATOM 2290 O O . ARG A 1 284 ? -10.375 9.742 -3.818 1 72.5 284 ARG A O 1
ATOM 2297 N N . PHE A 1 285 ? -12.656 9.547 -3.617 1 70.12 285 PHE A N 1
ATOM 2298 C CA . PHE A 1 285 ? -12.617 10.141 -2.287 1 70.12 285 PHE A CA 1
ATOM 2299 C C . PHE A 1 285 ? -12.883 9.086 -1.217 1 70.12 285 PHE A C 1
ATOM 2301 O O . PHE A 1 285 ? -12.914 9.398 -0.025 1 70.12 285 PHE A O 1
ATOM 2308 N N . ALA A 1 286 ? -13.055 7.871 -1.67 1 78.25 286 ALA A N 1
ATOM 2309 C CA . ALA A 1 286 ? -13.266 6.777 -0.724 1 78.25 286 ALA A CA 1
ATOM 2310 C C . ALA A 1 286 ? -11.945 6.34 -0.091 1 78.25 286 ALA A C 1
ATOM 2312 O O . ALA A 1 286 ? -10.875 6.633 -0.62 1 78.25 286 ALA A O 1
ATOM 2313 N N . SER A 1 287 ? -12.078 5.691 1.001 1 84.75 287 SER A N 1
ATOM 2314 C CA . SER A 1 287 ? -10.875 5.215 1.672 1 84.75 287 SER A CA 1
ATOM 2315 C C . SER A 1 287 ? -10.18 4.129 0.856 1 84.75 287 SER A C 1
ATOM 2317 O O . SER A 1 287 ? -10.836 3.34 0.177 1 84.75 287 SER A O 1
ATOM 2319 N N . ASP A 1 288 ? -8.867 4.07 0.963 1 86.56 288 ASP A N 1
ATOM 2320 C CA . ASP A 1 288 ? -8.062 3.076 0.265 1 86.56 288 ASP A CA 1
ATOM 2321 C C . ASP A 1 288 ? -8.453 1.659 0.676 1 86.56 288 ASP A C 1
ATOM 2323 O O . ASP A 1 288 ? -8.586 0.773 -0.173 1 86.56 288 ASP A O 1
ATOM 2327 N N . GLY A 1 289 ? -8.703 1.473 1.923 1 89.56 289 GLY A N 1
ATOM 2328 C CA . GLY A 1 289 ? -9.062 0.155 2.424 1 89.56 289 GLY A CA 1
ATOM 2329 C C . GLY A 1 289 ? -10.383 -0.355 1.875 1 89.56 289 GLY A C 1
ATOM 2330 O O . GLY A 1 289 ? -10.531 -1.549 1.604 1 89.56 289 GLY A O 1
ATOM 2331 N N . THR A 1 290 ? -11.32 0.523 1.688 1 88.12 290 THR A N 1
ATOM 2332 C CA . THR A 1 290 ? -12.625 0.146 1.148 1 88.12 290 THR A CA 1
ATOM 2333 C C . THR A 1 290 ? -12.492 -0.338 -0.293 1 88.12 290 THR A C 1
ATOM 2335 O O . THR A 1 290 ? -13.031 -1.387 -0.652 1 88.12 290 THR A O 1
ATOM 2338 N N . LEU A 1 291 ? -11.781 0.366 -1.062 1 89.5 291 LEU A N 1
ATOM 2339 C CA . LEU A 1 291 ? -11.602 0.009 -2.467 1 89.5 291 LEU A CA 1
ATOM 2340 C C . LEU A 1 291 ? -10.805 -1.283 -2.604 1 89.5 291 LEU A C 1
ATOM 2342 O O . LEU A 1 291 ? -11.125 -2.129 -3.441 1 89.5 291 LEU A O 1
ATOM 2346 N N . LYS A 1 292 ? -9.82 -1.412 -1.771 1 92.25 292 LYS A N 1
ATOM 2347 C CA . LYS A 1 292 ? -9.016 -2.633 -1.805 1 92.25 292 LYS A CA 1
ATOM 2348 C C . LYS A 1 292 ? -9.852 -3.852 -1.428 1 92.25 292 LYS A C 1
ATOM 2350 O O . LYS A 1 292 ? -9.789 -4.887 -2.092 1 92.25 292 LYS A O 1
ATOM 2355 N N . LEU A 1 293 ? -10.617 -3.693 -0.406 1 92.81 293 LEU A N 1
ATOM 2356 C CA . LEU A 1 293 ? -11.469 -4.797 0.027 1 92.81 293 LEU A CA 1
ATOM 2357 C C . LEU A 1 293 ? -12.484 -5.156 -1.052 1 92.81 293 LEU A C 1
ATOM 2359 O O . LEU A 1 293 ? -12.719 -6.336 -1.32 1 92.81 293 LEU A O 1
ATOM 2363 N N . LEU A 1 294 ? -13.062 -4.133 -1.66 1 92.88 294 LEU A N 1
ATOM 2364 C CA . LEU A 1 294 ? -13.992 -4.367 -2.76 1 92.88 294 LEU A CA 1
ATOM 2365 C C . LEU A 1 294 ? -13.312 -5.133 -3.891 1 92.88 294 LEU A C 1
ATOM 2367 O O . LEU A 1 294 ? -13.875 -6.082 -4.434 1 92.88 294 LEU A O 1
ATOM 2371 N N . ALA A 1 295 ? -12.141 -4.762 -4.234 1 94.56 295 ALA A N 1
ATOM 2372 C CA . ALA A 1 295 ? -11.383 -5.422 -5.297 1 94.56 295 ALA A CA 1
ATOM 2373 C C . ALA A 1 295 ? -11.109 -6.883 -4.945 1 94.56 295 ALA A C 1
ATOM 2375 O O . ALA A 1 295 ? -11.305 -7.773 -5.773 1 94.56 295 ALA A O 1
ATOM 2376 N N . TYR A 1 296 ? -10.672 -7.152 -3.707 1 96 296 TYR A N 1
ATOM 2377 C CA . TYR A 1 296 ? -10.391 -8.516 -3.273 1 96 296 TYR A CA 1
ATOM 2378 C C . TYR A 1 296 ? -11.648 -9.383 -3.342 1 96 296 TYR A C 1
ATOM 2380 O O . TYR A 1 296 ? -11.609 -10.5 -3.852 1 96 296 TYR A O 1
ATOM 2388 N N . LEU A 1 297 ? -12.734 -8.805 -2.826 1 95.94 297 LEU A N 1
ATOM 2389 C CA . LEU A 1 297 ? -13.977 -9.562 -2.82 1 95.94 297 LEU A CA 1
ATOM 2390 C C . LEU A 1 297 ? -14.453 -9.836 -4.242 1 95.94 297 LEU A C 1
ATOM 2392 O O . LEU A 1 297 ? -15.016 -10.898 -4.52 1 95.94 297 LEU A O 1
ATOM 2396 N N . THR A 1 298 ? -14.227 -8.883 -5.133 1 95.81 298 THR A N 1
ATOM 2397 C CA . THR A 1 298 ? -14.578 -9.07 -6.535 1 95.81 298 THR A CA 1
ATOM 2398 C C . THR A 1 298 ? -13.797 -10.234 -7.141 1 95.81 298 THR A C 1
ATOM 2400 O O . THR A 1 298 ? -14.344 -11.031 -7.898 1 95.81 298 THR A O 1
ATOM 2403 N N . VAL A 1 299 ? -12.539 -10.375 -6.797 1 96.44 299 VAL A N 1
ATOM 2404 C CA . VAL A 1 299 ? -11.695 -11.461 -7.289 1 96.44 299 VAL A CA 1
ATOM 2405 C C . VAL A 1 299 ? -12.148 -12.781 -6.684 1 96.44 299 VAL A C 1
ATOM 2407 O O . VAL A 1 299 ? -12.32 -13.773 -7.398 1 96.44 299 VAL A O 1
ATOM 2410 N N . LEU A 1 300 ? -12.438 -12.812 -5.41 1 96.81 300 LEU A N 1
ATOM 2411 C CA . LEU A 1 300 ? -12.68 -14.039 -4.664 1 96.81 300 LEU A CA 1
ATOM 2412 C C . LEU A 1 300 ? -14.078 -14.578 -4.945 1 96.81 300 LEU A C 1
ATOM 2414 O O . LEU A 1 300 ? -14.336 -15.773 -4.793 1 96.81 300 LEU A O 1
ATOM 2418 N N . HIS A 1 301 ? -14.984 -13.688 -5.363 1 96.44 301 HIS A N 1
ATOM 2419 C CA . HIS A 1 301 ? -16.359 -14.094 -5.621 1 96.44 301 HIS A CA 1
ATOM 2420 C C . HIS A 1 301 ? -16.688 -14.023 -7.109 1 96.44 301 HIS A C 1
ATOM 2422 O O . HIS A 1 301 ? -17.844 -13.875 -7.488 1 96.44 301 HIS A O 1
ATOM 2428 N N . ASP A 1 302 ? -15.672 -14.07 -7.879 1 95.75 302 ASP A N 1
ATOM 2429 C CA . ASP A 1 302 ? -15.852 -14.117 -9.328 1 95.75 302 ASP A CA 1
ATOM 2430 C C . ASP A 1 302 ? -16.75 -15.289 -9.727 1 95.75 302 ASP A C 1
ATOM 2432 O O . ASP A 1 302 ? -16.531 -16.422 -9.289 1 95.75 302 ASP A O 1
ATOM 2436 N N . PRO A 1 303 ? -17.75 -15.023 -10.562 1 95.81 303 PRO A N 1
ATOM 2437 C CA . PRO A 1 303 ? -18.656 -16.094 -10.984 1 95.81 303 PRO A CA 1
ATOM 2438 C C . PRO A 1 303 ? -17.938 -17.188 -11.789 1 95.81 303 PRO A C 1
ATOM 2440 O O . PRO A 1 303 ? -18.375 -18.344 -11.805 1 95.81 303 PRO A O 1
ATOM 2443 N N . ALA A 1 304 ? -17 -16.844 -12.484 1 94.88 304 ALA A N 1
ATOM 2444 C CA . ALA A 1 304 ? -16.141 -17.75 -13.242 1 94.88 304 ALA A CA 1
ATOM 2445 C C . ALA A 1 304 ? -14.664 -17.516 -12.898 1 94.88 304 ALA A C 1
ATOM 2447 O O . ALA A 1 304 ? -13.891 -17.047 -13.734 1 94.88 304 ALA A O 1
ATOM 2448 N N . PRO A 1 305 ? -14.297 -17.953 -11.711 1 95.5 305 PRO A N 1
ATOM 2449 C CA . PRO A 1 305 ? -12.969 -17.594 -11.219 1 95.5 305 PRO A CA 1
ATOM 2450 C C . PRO A 1 305 ? -11.852 -18.297 -11.984 1 95.5 305 PRO A C 1
ATOM 2452 O O . PRO A 1 305 ? -12.062 -19.375 -12.531 1 95.5 305 PRO A O 1
ATOM 2455 N N . PRO A 1 306 ? -10.703 -17.641 -12 1 95.5 306 PRO A N 1
ATOM 2456 C CA . PRO A 1 306 ? -9.523 -18.359 -12.508 1 95.5 306 PRO A CA 1
ATOM 2457 C C . PRO A 1 306 ? -9.172 -19.578 -11.672 1 95.5 306 PRO A C 1
ATOM 2459 O O . PRO A 1 306 ? -9.578 -19.688 -10.516 1 95.5 306 PRO A O 1
ATOM 2462 N N . GLN A 1 307 ? -8.445 -20.438 -12.297 1 95.25 307 GLN A N 1
ATOM 2463 C CA . GLN A 1 307 ? -8.125 -21.703 -11.625 1 95.25 307 GLN A CA 1
ATOM 2464 C C . GLN A 1 307 ? -6.98 -21.516 -10.633 1 95.25 307 GLN A C 1
ATOM 2466 O O . GLN A 1 307 ? -6.793 -22.328 -9.734 1 95.25 307 GLN A O 1
ATOM 2471 N N . PHE A 1 308 ? -6.25 -20.484 -10.844 1 96.81 308 PHE A N 1
ATOM 2472 C CA . PHE A 1 308 ? -5.18 -20.109 -9.93 1 96.81 308 PHE A CA 1
ATOM 2473 C C . PHE A 1 308 ? -5.172 -18.594 -9.703 1 96.81 308 PHE A C 1
ATOM 2475 O O . PHE A 1 308 ? -5.184 -17.828 -10.664 1 96.81 308 PHE A O 1
ATOM 2482 N N . VAL A 1 309 ? -5.168 -18.203 -8.422 1 97.25 309 VAL A N 1
ATOM 2483 C CA . VAL A 1 309 ? -5.207 -16.797 -8.078 1 97.25 309 VAL A CA 1
ATOM 2484 C C . VAL A 1 309 ? -4.07 -16.469 -7.113 1 97.25 309 VAL A C 1
ATOM 2486 O O . VAL A 1 309 ? -3.871 -17.172 -6.117 1 97.25 309 VAL A O 1
ATOM 2489 N N . GLY A 1 310 ? -3.293 -15.5 -7.461 1 97.12 310 GLY A N 1
ATOM 2490 C CA . GLY A 1 310 ? -2.291 -14.953 -6.562 1 97.12 310 GLY A CA 1
ATOM 2491 C C . GLY A 1 310 ? -2.646 -13.57 -6.043 1 97.12 310 GLY A C 1
ATOM 2492 O O . GLY A 1 310 ? -3.051 -12.695 -6.816 1 97.12 310 GLY A O 1
ATOM 2493 N N . ILE A 1 311 ? -2.508 -13.352 -4.734 1 96.12 311 ILE A N 1
ATOM 2494 C CA . ILE A 1 311 ? -2.768 -12.055 -4.113 1 96.12 311 ILE A CA 1
ATOM 2495 C C . ILE A 1 311 ? -1.561 -11.633 -3.281 1 96.12 311 ILE A C 1
ATOM 2497 O O . ILE A 1 311 ? -1.113 -12.367 -2.4 1 96.12 311 ILE A O 1
ATOM 2501 N N . GLU A 1 312 ? -1.092 -10.453 -3.547 1 93.62 312 GLU A N 1
ATOM 2502 C CA . GLU A 1 312 ? 0.071 -9.953 -2.816 1 93.62 312 GLU A CA 1
ATOM 2503 C C . GLU A 1 312 ? -0.35 -9.078 -1.639 1 93.62 312 GLU A C 1
ATOM 2505 O O . GLU A 1 312 ? -1.085 -8.109 -1.813 1 93.62 312 GLU A O 1
ATOM 2510 N N . GLU A 1 313 ? 0.056 -9.414 -0.536 1 93.81 313 GLU A N 1
ATOM 2511 C CA . GLU A 1 313 ? -0.028 -8.633 0.694 1 93.81 313 GLU A CA 1
ATOM 2512 C C . GLU A 1 313 ? -1.415 -8.023 0.864 1 93.81 313 GLU A C 1
ATOM 2514 O O . GLU A 1 313 ? -1.55 -6.801 0.97 1 93.81 313 GLU A O 1
ATOM 2519 N N . PRO A 1 314 ? -2.389 -8.844 1.069 1 95.25 314 PRO A N 1
ATOM 2520 C CA . PRO A 1 314 ? -3.764 -8.352 1.171 1 95.25 314 PRO A CA 1
ATOM 2521 C C . PRO A 1 314 ? -3.982 -7.461 2.393 1 95.25 314 PRO A C 1
ATOM 2523 O O . PRO A 1 314 ? -4.992 -6.754 2.473 1 95.25 314 PRO A O 1
ATOM 2526 N N . GLU A 1 315 ? -3.035 -7.469 3.33 1 95.81 315 GLU A N 1
ATOM 2527 C CA . GLU A 1 315 ? -3.189 -6.699 4.562 1 95.81 315 GLU A CA 1
ATOM 2528 C C . GLU A 1 315 ? -2.977 -5.211 4.312 1 95.81 315 GLU A C 1
ATOM 2530 O O . GLU A 1 315 ? -3.4 -4.375 5.113 1 95.81 315 GLU A O 1
ATOM 2535 N N . ASN A 1 316 ? -2.305 -4.855 3.277 1 93.38 316 ASN A N 1
ATOM 2536 C CA . ASN A 1 316 ? -1.994 -3.449 3.041 1 93.38 316 ASN A CA 1
ATOM 2537 C C . ASN A 1 316 ? -3.26 -2.602 2.943 1 93.38 316 ASN A C 1
ATOM 2539 O O . ASN A 1 316 ? -4.176 -2.932 2.188 1 93.38 316 ASN A O 1
ATOM 2543 N N . PHE A 1 317 ? -3.363 -1.582 3.803 1 91.81 317 PHE A N 1
ATOM 2544 C CA . PHE A 1 317 ? -4.398 -0.558 3.85 1 91.81 317 PHE A CA 1
ATOM 2545 C C . PHE A 1 317 ? -5.605 -1.042 4.648 1 91.81 317 PHE A C 1
ATOM 2547 O O . PHE A 1 317 ? -6.578 -0.305 4.824 1 91.81 317 PHE A O 1
ATOM 2554 N N . LEU A 1 318 ? -5.523 -2.232 5.141 1 93.94 318 LEU A N 1
ATOM 2555 C CA . LEU A 1 318 ? -6.688 -2.768 5.836 1 93.94 318 LEU A CA 1
ATOM 2556 C C . LEU A 1 318 ? -6.449 -2.812 7.344 1 93.94 318 LEU A C 1
ATOM 2558 O O . LEU A 1 318 ? -5.352 -3.143 7.789 1 93.94 318 LEU A O 1
ATOM 2562 N N . HIS A 1 319 ? -7.508 -2.533 8.062 1 93.62 319 HIS A N 1
ATOM 2563 C CA . HIS A 1 319 ? -7.488 -2.707 9.516 1 93.62 319 HIS A CA 1
ATOM 2564 C C . HIS A 1 319 ? -7.219 -4.16 9.891 1 93.62 319 HIS A C 1
ATOM 2566 O O . HIS A 1 319 ? -7.766 -5.078 9.273 1 93.62 319 HIS A O 1
ATOM 2572 N N . PRO A 1 320 ? -6.449 -4.383 10.906 1 94.25 320 PRO A N 1
ATOM 2573 C CA . PRO A 1 320 ? -6.012 -5.738 11.25 1 94.25 320 PRO A CA 1
ATOM 2574 C C . PRO A 1 320 ? -7.176 -6.664 11.586 1 94.25 320 PRO A C 1
ATOM 2576 O O . PRO A 1 320 ? -7.133 -7.855 11.281 1 94.25 320 PRO A O 1
ATOM 2579 N N . ARG A 1 321 ? -8.188 -6.211 12.141 1 93 321 ARG A N 1
ATOM 2580 C CA . ARG A 1 321 ? -9.312 -7.027 12.594 1 93 321 ARG A CA 1
ATOM 2581 C C . ARG A 1 321 ? -10.102 -7.566 11.406 1 93 321 ARG A C 1
ATOM 2583 O O . ARG A 1 321 ? -10.922 -8.477 11.562 1 93 321 ARG A O 1
ATOM 2590 N N . LEU A 1 322 ? -9.844 -7.051 10.258 1 94.31 322 LEU A N 1
ATOM 2591 C CA . LEU A 1 322 ? -10.555 -7.492 9.062 1 94.31 322 LEU A CA 1
ATOM 2592 C C . LEU A 1 322 ? -9.836 -8.672 8.414 1 94.31 322 LEU A C 1
ATOM 2594 O O . LEU A 1 322 ? -10.406 -9.359 7.562 1 94.31 322 LEU A O 1
ATOM 2598 N N . LEU A 1 323 ? -8.633 -8.945 8.781 1 96.12 323 LEU A N 1
ATOM 2599 C CA . LEU A 1 323 ? -7.742 -9.828 8.039 1 96.12 323 LEU A CA 1
ATOM 2600 C C . LEU A 1 323 ? -8.117 -11.289 8.266 1 96.12 323 LEU A C 1
ATOM 2602 O O . LEU A 1 323 ? -8.078 -12.094 7.332 1 96.12 323 LEU A O 1
ATOM 2606 N N . PRO A 1 324 ? -8.555 -11.719 9.5 1 94.69 324 PRO A N 1
ATOM 2607 C CA . PRO A 1 324 ? -8.984 -13.109 9.656 1 94.69 324 PRO A CA 1
ATOM 2608 C C . PRO A 1 324 ? -10.156 -13.469 8.75 1 94.69 324 PRO A C 1
ATOM 2610 O O . PRO A 1 324 ? -10.148 -14.531 8.117 1 94.69 324 PRO A O 1
ATOM 2613 N N . GLU A 1 325 ? -11.086 -12.586 8.648 1 94 325 GLU A N 1
ATOM 2614 C CA . GLU A 1 325 ? -12.234 -12.852 7.793 1 94 325 GLU A CA 1
ATOM 2615 C C . GLU A 1 325 ? -11.844 -12.867 6.32 1 94 325 GLU A C 1
ATOM 2617 O O . GLU A 1 325 ? -12.406 -13.617 5.527 1 94 325 GLU A O 1
ATOM 2622 N N . LEU A 1 326 ? -10.969 -12.023 5.969 1 96.06 326 LEU A N 1
ATOM 2623 C CA . LEU A 1 326 ? -10.469 -12.047 4.598 1 96.06 326 LEU A CA 1
ATOM 2624 C C . LEU A 1 326 ? -9.789 -13.375 4.289 1 96.06 326 LEU A C 1
ATOM 2626 O O . LEU A 1 326 ? -9.961 -13.93 3.201 1 96.06 326 LEU A O 1
ATOM 2630 N N . ALA A 1 327 ? -9.031 -13.883 5.234 1 97.19 327 ALA A N 1
ATOM 2631 C CA . ALA A 1 327 ? -8.398 -15.188 5.07 1 97.19 327 ALA A CA 1
ATOM 2632 C C . ALA A 1 327 ? -9.445 -16.281 4.895 1 97.19 327 ALA A C 1
ATOM 2634 O O . ALA A 1 327 ? -9.266 -17.203 4.09 1 97.19 327 ALA A O 1
ATOM 2635 N N . GLU A 1 328 ? -10.539 -16.156 5.605 1 95.81 328 GLU A N 1
ATOM 2636 C CA . GLU A 1 328 ? -11.625 -17.109 5.465 1 95.81 328 GLU A CA 1
ATOM 2637 C C . GLU A 1 328 ? -12.258 -17.031 4.082 1 95.81 328 GLU A C 1
ATOM 2639 O O . GLU A 1 328 ? -12.656 -18.047 3.512 1 95.81 328 GLU A O 1
ATOM 2644 N N . GLU A 1 329 ? -12.398 -15.82 3.627 1 96.44 329 GLU A N 1
ATOM 2645 C CA . GLU A 1 329 ? -12.883 -15.648 2.26 1 96.44 329 GLU A CA 1
ATOM 2646 C C . GLU A 1 329 ? -11.953 -16.328 1.258 1 96.44 329 GLU A C 1
ATOM 2648 O O . GLU A 1 329 ? -12.414 -16.938 0.293 1 96.44 329 GLU A O 1
ATOM 2653 N N . CYS A 1 330 ? -10.664 -16.219 1.438 1 97.62 330 CYS A N 1
ATOM 2654 C CA . CYS A 1 330 ? -9.688 -16.875 0.584 1 97.62 330 CYS A CA 1
ATOM 2655 C C . CYS A 1 330 ? -9.859 -18.391 0.639 1 97.62 330 CYS A C 1
ATOM 2657 O O . CYS A 1 330 ? -9.867 -19.062 -0.398 1 97.62 330 CYS A O 1
ATOM 2659 N N . ARG A 1 331 ? -10.023 -18.875 1.831 1 97.19 331 ARG A N 1
ATOM 2660 C CA . ARG A 1 331 ? -10.203 -20.312 2.006 1 97.19 331 ARG A CA 1
ATOM 2661 C C . ARG A 1 331 ? -11.461 -20.797 1.284 1 97.19 331 ARG A C 1
ATOM 2663 O O . ARG A 1 331 ? -11.438 -21.828 0.611 1 97.19 331 ARG A O 1
ATOM 2670 N N . ALA A 1 332 ? -12.516 -20.062 1.426 1 96.19 332 ALA A N 1
ATOM 2671 C CA . ALA A 1 332 ? -13.758 -20.438 0.752 1 96.19 332 ALA A CA 1
ATOM 2672 C C . ALA A 1 332 ? -13.578 -20.453 -0.763 1 96.19 332 ALA A C 1
ATOM 2674 O O . ALA A 1 332 ? -14.125 -21.312 -1.449 1 96.19 332 ALA A O 1
ATOM 2675 N N . ALA A 1 333 ? -12.805 -19.578 -1.264 1 96.44 333 ALA A N 1
ATOM 2676 C CA . ALA A 1 333 ? -12.578 -19.453 -2.701 1 96.44 333 ALA A CA 1
ATOM 2677 C C . ALA A 1 333 ? -11.789 -20.656 -3.232 1 96.44 333 ALA A C 1
ATOM 2679 O O . ALA A 1 333 ? -11.797 -20.922 -4.434 1 96.44 333 ALA A O 1
ATOM 2680 N N . THR A 1 334 ? -11.117 -21.406 -2.373 1 96.38 334 THR A N 1
ATOM 2681 C CA . THR A 1 334 ? -10.266 -22.516 -2.797 1 96.38 334 THR A CA 1
ATOM 2682 C C . THR A 1 334 ? -11.109 -23.703 -3.279 1 96.38 334 THR A C 1
ATOM 2684 O O . THR A 1 334 ? -10.586 -24.641 -3.881 1 96.38 334 THR A O 1
ATOM 2687 N N . GLU A 1 335 ? -12.375 -23.625 -3.09 1 94.5 335 GLU A N 1
ATOM 2688 C CA . GLU A 1 335 ? -13.266 -24.641 -3.639 1 94.5 335 GLU A CA 1
ATOM 2689 C C . GLU A 1 335 ? -13.242 -24.641 -5.164 1 94.5 335 GLU A C 1
ATOM 2691 O O . GLU A 1 335 ? -13.438 -25.672 -5.801 1 94.5 335 GLU A O 1
ATOM 2696 N N . ARG A 1 336 ? -12.93 -23.484 -5.672 1 94.69 336 ARG A N 1
ATOM 2697 C CA . ARG A 1 336 ? -13.023 -23.359 -7.125 1 94.69 336 ARG A CA 1
ATOM 2698 C C . ARG A 1 336 ? -11.695 -22.906 -7.723 1 94.69 336 ARG A C 1
ATOM 2700 O O . ARG A 1 336 ? -11.523 -22.906 -8.945 1 94.69 336 ARG A O 1
ATOM 2707 N N . SER A 1 337 ? -10.781 -22.5 -6.887 1 96.12 337 SER A N 1
ATOM 2708 C CA . SER A 1 337 ? -9.492 -21.969 -7.324 1 96.12 337 SER A CA 1
ATOM 2709 C C . SER A 1 337 ? -8.375 -22.391 -6.367 1 96.12 337 SER A C 1
ATOM 2711 O O . SER A 1 337 ? -8.641 -22.797 -5.238 1 96.12 337 SER A O 1
ATOM 2713 N N . GLN A 1 338 ? -7.203 -22.422 -6.816 1 97.38 338 GLN A N 1
ATOM 2714 C CA . GLN A 1 338 ? -6.047 -22.469 -5.926 1 97.38 338 GLN A CA 1
ATOM 2715 C C . GLN A 1 338 ? -5.508 -21.062 -5.656 1 97.38 338 GLN A C 1
ATOM 2717 O O . GLN A 1 338 ? -5.441 -20.234 -6.562 1 97.38 338 GLN A O 1
ATOM 2722 N N . LEU A 1 339 ? -5.152 -20.797 -4.391 1 97.94 339 LEU A N 1
ATOM 2723 C CA . LEU A 1 339 ? -4.777 -19.438 -4.016 1 97.94 339 LEU A CA 1
ATOM 2724 C C . LEU A 1 339 ? -3.373 -19.406 -3.422 1 97.94 339 LEU A C 1
ATOM 2726 O O . LEU A 1 339 ? -3.029 -20.25 -2.586 1 97.94 339 LEU A O 1
ATOM 2730 N N . LEU A 1 340 ? -2.582 -18.516 -3.896 1 98.06 340 LEU A N 1
ATOM 2731 C CA . LEU A 1 340 ? -1.281 -18.156 -3.34 1 98.06 340 LEU A CA 1
ATOM 2732 C C . LEU A 1 340 ? -1.29 -16.734 -2.809 1 98.06 340 LEU A C 1
ATOM 2734 O O . LEU A 1 340 ? -1.642 -15.797 -3.533 1 98.06 340 LEU A O 1
ATOM 2738 N N . VAL A 1 341 ? -0.911 -16.562 -1.541 1 97.69 341 VAL A N 1
ATOM 2739 C CA . VAL A 1 341 ? -0.934 -15.242 -0.916 1 97.69 341 VAL A CA 1
ATOM 2740 C C . VAL A 1 341 ? 0.434 -14.93 -0.313 1 97.69 341 VAL A C 1
ATOM 2742 O O . VAL A 1 341 ? 1.059 -15.797 0.305 1 97.69 341 VAL A O 1
ATOM 2745 N N . THR A 1 342 ? 0.934 -13.727 -0.529 1 96.56 342 THR A N 1
ATOM 2746 C CA . THR A 1 342 ? 2.076 -13.258 0.247 1 96.56 342 THR A CA 1
ATOM 2747 C C . THR A 1 342 ? 1.617 -12.375 1.404 1 96.56 342 THR A C 1
ATOM 2749 O O . THR A 1 342 ? 0.66 -11.609 1.268 1 96.56 342 THR A O 1
ATOM 2752 N N . THR A 1 343 ? 2.287 -12.484 2.539 1 95.75 343 THR A N 1
ATOM 2753 C CA . THR A 1 343 ? 1.826 -11.68 3.668 1 95.75 343 THR A CA 1
ATOM 2754 C C . THR A 1 343 ? 2.953 -11.461 4.672 1 95.75 343 THR A C 1
ATOM 2756 O O . THR A 1 343 ? 3.906 -12.242 4.723 1 95.75 343 THR A O 1
ATOM 2759 N N . HIS A 1 344 ? 2.889 -10.414 5.348 1 93.31 344 HIS A N 1
ATOM 2760 C CA . HIS A 1 344 ? 3.686 -10.141 6.539 1 93.31 344 HIS A CA 1
ATOM 2761 C C . HIS A 1 344 ? 2.795 -9.82 7.734 1 93.31 344 HIS A C 1
ATOM 2763 O O . HIS A 1 344 ? 3.232 -9.156 8.672 1 93.31 344 HIS A O 1
ATOM 2769 N N . SER A 1 345 ? 1.604 -10.266 7.707 1 95.5 345 SER A N 1
ATOM 2770 C CA . SER A 1 345 ? 0.653 -9.914 8.75 1 95.5 345 SER A CA 1
ATOM 2771 C C . SER A 1 345 ? 0.418 -11.078 9.711 1 95.5 345 SER A C 1
ATOM 2773 O O . SER A 1 345 ? -0.079 -12.133 9.297 1 95.5 345 SER A O 1
ATOM 2775 N N . PRO A 1 346 ? 0.693 -10.867 10.961 1 96 346 PRO A N 1
ATOM 2776 C CA . PRO A 1 346 ? 0.359 -11.922 11.922 1 96 346 PRO A CA 1
ATOM 2777 C C . PRO A 1 346 ? -1.145 -12.156 12.039 1 96 346 PRO A C 1
ATOM 2779 O O . PRO A 1 346 ? -1.575 -13.273 12.359 1 96 346 PRO A O 1
ATOM 2782 N N . PHE A 1 347 ? -1.917 -11.164 11.75 1 96.31 347 PHE A N 1
ATOM 2783 C CA . PHE A 1 347 ? -3.365 -11.281 11.875 1 96.31 347 PHE A CA 1
ATOM 2784 C C . PHE A 1 347 ? -3.932 -12.164 10.766 1 96.31 347 PHE A C 1
ATOM 2786 O O . PHE A 1 347 ? -4.832 -12.969 11.008 1 96.31 347 PHE A O 1
ATOM 2793 N N . PHE A 1 348 ? -3.426 -12.047 9.586 1 97.56 348 PHE A N 1
ATOM 2794 C CA . PHE A 1 348 ? -3.805 -12.938 8.5 1 97.56 348 PHE A CA 1
ATOM 2795 C C . PHE A 1 348 ? -3.359 -14.367 8.797 1 97.56 348 PHE A C 1
ATOM 2797 O O . PHE A 1 348 ? -4.125 -15.312 8.602 1 97.56 348 PHE A O 1
ATOM 2804 N N . LEU A 1 349 ? -2.188 -14.484 9.305 1 97.19 349 LEU A N 1
ATOM 2805 C CA . LEU A 1 349 ? -1.579 -15.773 9.609 1 97.19 349 LEU A CA 1
ATOM 2806 C C . LEU A 1 349 ? -2.402 -16.531 10.648 1 97.19 349 LEU A C 1
ATOM 2808 O O . LEU A 1 349 ? -2.463 -17.766 10.617 1 97.19 349 LEU A O 1
ATOM 2812 N N . ASN A 1 350 ? -2.988 -15.812 11.539 1 96.56 350 ASN A N 1
ATOM 2813 C CA . ASN A 1 350 ? -3.738 -16.438 12.625 1 96.56 350 ASN A CA 1
ATOM 2814 C C . ASN A 1 350 ? -4.883 -17.297 12.102 1 96.56 350 ASN A C 1
ATOM 2816 O O . ASN A 1 350 ? -5.367 -18.188 12.797 1 96.56 350 ASN A O 1
ATOM 2820 N N . ALA A 1 351 ? -5.32 -17.031 10.93 1 96.25 351 ALA A N 1
ATOM 2821 C CA . ALA A 1 351 ? -6.445 -17.766 10.352 1 96.25 351 ALA A CA 1
ATOM 2822 C C . ALA A 1 351 ? -5.957 -18.969 9.531 1 96.25 351 ALA A C 1
ATOM 2824 O O . ALA A 1 351 ? -6.766 -19.719 8.992 1 96.25 351 ALA A O 1
ATOM 2825 N N . LEU A 1 352 ? -4.684 -19.188 9.445 1 97.38 352 LEU A N 1
ATOM 2826 C CA . LEU A 1 352 ? -4.133 -20.219 8.578 1 97.38 352 LEU A CA 1
ATOM 2827 C C . LEU A 1 352 ? -3.674 -21.422 9.391 1 97.38 352 LEU A C 1
ATOM 2829 O O . LEU A 1 352 ? -3.48 -21.312 10.602 1 97.38 352 LEU A O 1
ATOM 2833 N N . LYS A 1 353 ? -3.555 -22.531 8.727 1 96.75 353 LYS A N 1
ATOM 2834 C CA . LYS A 1 353 ? -2.988 -23.75 9.297 1 96.75 353 LYS A CA 1
ATOM 2835 C C . LYS A 1 353 ? -1.496 -23.859 8.992 1 96.75 353 LYS A C 1
ATOM 2837 O O . LYS A 1 353 ? -1.021 -23.328 7.988 1 96.75 353 LYS A O 1
ATOM 2842 N N . PRO A 1 354 ? -0.781 -24.562 9.828 1 97.56 354 PRO A N 1
ATOM 2843 C CA . PRO A 1 354 ? 0.669 -24.672 9.648 1 97.56 354 PRO A CA 1
ATOM 2844 C C . PRO A 1 354 ? 1.058 -25.234 8.281 1 97.56 354 PRO A C 1
ATOM 2846 O O . PRO A 1 354 ? 2.072 -24.828 7.707 1 97.56 354 PRO A O 1
ATOM 2849 N N . GLU A 1 355 ? 0.261 -26.141 7.715 1 97.75 355 GLU A N 1
ATOM 2850 C CA . GLU A 1 355 ? 0.562 -26.781 6.43 1 97.75 355 GLU A CA 1
ATOM 2851 C C . GLU A 1 355 ? 0.408 -25.781 5.281 1 97.75 355 GLU A C 1
ATOM 2853 O O . GLU A 1 355 ? 0.904 -26.031 4.18 1 97.75 355 GLU A O 1
ATOM 2858 N N . GLU A 1 356 ? -0.261 -24.656 5.574 1 98.19 356 GLU A N 1
ATOM 2859 C CA . GLU A 1 356 ? -0.582 -23.672 4.539 1 98.19 356 GLU A CA 1
ATOM 2860 C C . GLU A 1 356 ? 0.485 -22.594 4.453 1 98.19 356 GLU A C 1
ATOM 2862 O O . GLU A 1 356 ? 0.474 -21.766 3.535 1 98.19 356 GLU A O 1
ATOM 2867 N N . VAL A 1 357 ? 1.442 -22.609 5.359 1 98.19 357 VAL A N 1
ATOM 2868 C CA . VAL A 1 357 ? 2.352 -21.469 5.48 1 98.19 357 VAL A CA 1
ATOM 2869 C C . VAL A 1 357 ? 3.773 -21.906 5.129 1 98.19 357 VAL A C 1
ATOM 2871 O O . VAL A 1 357 ? 4.262 -22.922 5.637 1 98.19 357 VAL A O 1
ATOM 2874 N N . ARG A 1 358 ? 4.383 -21.156 4.238 1 98.25 358 ARG A N 1
ATOM 2875 C CA . ARG A 1 358 ? 5.801 -21.266 3.91 1 98.25 358 ARG A CA 1
ATOM 2876 C C . ARG A 1 358 ? 6.562 -20.016 4.355 1 98.25 358 ARG A C 1
ATOM 2878 O O . ARG A 1 358 ? 6.23 -18.906 3.951 1 98.25 358 ARG A O 1
ATOM 2885 N N . VAL A 1 359 ? 7.578 -20.219 5.148 1 97.19 359 VAL A N 1
ATOM 2886 C CA . VAL A 1 359 ? 8.383 -19.094 5.621 1 97.19 359 VAL A CA 1
ATOM 2887 C C . VAL A 1 359 ? 9.633 -18.953 4.762 1 97.19 359 VAL A C 1
ATOM 2889 O O . VAL A 1 359 ? 10.445 -19.875 4.668 1 97.19 359 VAL A O 1
ATOM 2892 N N . LEU A 1 360 ? 9.758 -17.812 4.152 1 96.38 360 LEU A N 1
ATOM 2893 C CA . LEU A 1 360 ? 10.906 -17.547 3.305 1 96.38 360 LEU A CA 1
ATOM 2894 C C . LEU A 1 360 ? 11.922 -16.672 4.035 1 96.38 360 LEU A C 1
ATOM 2896 O O . LEU A 1 360 ? 11.547 -15.789 4.816 1 96.38 360 LEU A O 1
ATOM 2900 N N . TYR A 1 361 ? 13.203 -16.875 3.797 1 93.38 361 TYR A N 1
ATOM 2901 C CA . TYR A 1 361 ? 14.312 -16.094 4.332 1 93.38 361 TYR A CA 1
ATOM 2902 C C . TYR A 1 361 ? 15.531 -16.188 3.418 1 93.38 361 TYR A C 1
ATOM 2904 O O . TYR A 1 361 ? 15.562 -17 2.494 1 93.38 361 TYR A O 1
ATOM 2912 N N . ARG A 1 362 ? 16.469 -15.289 3.631 1 91.19 362 ARG A N 1
ATOM 2913 C CA . ARG A 1 362 ? 17.734 -15.336 2.896 1 91.19 362 ARG A CA 1
ATOM 2914 C C . ARG A 1 362 ? 18.812 -16.047 3.697 1 91.19 362 ARG A C 1
ATOM 2916 O O . ARG A 1 362 ? 19.016 -15.766 4.883 1 91.19 362 ARG A O 1
ATOM 2923 N N . ASN A 1 363 ? 19.5 -16.953 3.059 1 91.5 363 ASN A N 1
ATOM 2924 C CA . ASN A 1 363 ? 20.609 -17.609 3.748 1 91.5 363 ASN A CA 1
ATOM 2925 C C . ASN A 1 363 ? 21.859 -16.75 3.732 1 91.5 363 ASN A C 1
ATOM 2927 O O . ASN A 1 363 ? 21.828 -15.609 3.275 1 91.5 363 ASN A O 1
ATOM 2931 N N . GLU A 1 364 ? 22.953 -17.234 4.246 1 88.12 364 GLU A N 1
ATOM 2932 C CA . GLU A 1 364 ? 24.188 -16.469 4.395 1 88.12 364 GLU A CA 1
ATOM 2933 C C . GLU A 1 364 ? 24.766 -16.078 3.039 1 88.12 364 GLU A C 1
ATOM 2935 O O . GLU A 1 364 ? 25.422 -15.039 2.912 1 88.12 364 GLU A O 1
ATOM 2940 N N . GLN A 1 365 ? 24.438 -16.875 2.057 1 88.88 365 GLN A N 1
ATOM 2941 C CA . GLN A 1 365 ? 24.922 -16.594 0.713 1 88.88 365 GLN A CA 1
ATOM 2942 C C . GLN A 1 365 ? 24.016 -15.617 -0.021 1 88.88 365 GLN A C 1
ATOM 2944 O O . GLN A 1 365 ? 24.297 -15.219 -1.153 1 88.88 365 GLN A O 1
ATOM 2949 N N . GLY A 1 366 ? 22.906 -15.273 0.545 1 87.81 366 GLY A N 1
ATOM 2950 C CA . GLY A 1 366 ? 22.016 -14.258 -0.004 1 87.81 366 GLY A CA 1
ATOM 2951 C C . GLY A 1 366 ? 20.875 -14.828 -0.811 1 87.81 366 GLY A C 1
ATOM 2952 O O . GLY A 1 366 ? 20.094 -14.078 -1.416 1 87.81 366 GLY A O 1
ATOM 2953 N N . TYR A 1 367 ? 20.766 -16.156 -0.799 1 92.56 367 TYR A N 1
ATOM 2954 C CA . TYR A 1 367 ? 19.734 -16.797 -1.615 1 92.56 367 TYR A CA 1
ATOM 2955 C C . TYR A 1 367 ? 18.516 -17.141 -0.772 1 92.56 367 TYR A C 1
ATOM 2957 O O . TYR A 1 367 ? 18.641 -17.516 0.398 1 92.56 367 TYR A O 1
ATOM 2965 N N . SER A 1 368 ? 17.344 -17.094 -1.377 1 94 368 SER A N 1
ATOM 2966 C CA . SER A 1 368 ? 16.094 -17.375 -0.693 1 94 368 SER A CA 1
ATOM 2967 C C . SER A 1 368 ? 15.961 -18.844 -0.357 1 94 368 SER A C 1
ATOM 2969 O O . SER A 1 368 ? 16.328 -19.703 -1.161 1 94 368 SER A O 1
ATOM 2971 N N . GLN A 1 369 ? 15.5 -19.062 0.798 1 96 369 GLN A N 1
ATOM 2972 C CA . GLN A 1 369 ? 15.117 -20.391 1.281 1 96 369 GLN A CA 1
ATOM 2973 C C . GLN A 1 369 ? 13.656 -20.406 1.736 1 96 369 GLN A C 1
ATOM 2975 O O . GLN A 1 369 ? 13.055 -19.359 1.956 1 96 369 GLN A O 1
ATOM 2980 N N . ALA A 1 370 ? 13.133 -21.672 1.814 1 96.94 370 ALA A N 1
ATOM 2981 C CA . ALA A 1 370 ? 11.75 -21.812 2.25 1 96.94 370 ALA A CA 1
ATOM 2982 C C . ALA A 1 370 ? 11.594 -22.969 3.227 1 96.94 370 ALA A C 1
ATOM 2984 O O . ALA A 1 370 ? 12.195 -24.031 3.043 1 96.94 370 ALA A O 1
ATOM 2985 N N . ILE A 1 371 ? 10.844 -22.734 4.262 1 96.69 371 ILE A N 1
ATOM 2986 C CA . ILE A 1 371 ? 10.516 -23.797 5.199 1 96.69 371 ILE A CA 1
ATOM 2987 C C . ILE A 1 371 ? 9.016 -23.781 5.488 1 96.69 371 ILE A C 1
ATOM 2989 O O . ILE A 1 371 ? 8.414 -22.719 5.641 1 96.69 371 ILE A O 1
ATOM 2993 N N . ARG A 1 372 ? 8.445 -24.969 5.473 1 97.44 372 ARG A N 1
ATOM 2994 C CA . ARG A 1 372 ? 7.035 -25.078 5.832 1 97.44 372 ARG A CA 1
ATOM 2995 C C . ARG A 1 372 ? 6.84 -24.938 7.336 1 97.44 372 ARG A C 1
ATOM 2997 O O . ARG A 1 372 ? 7.562 -25.547 8.125 1 97.44 372 ARG A O 1
ATOM 3004 N N . ALA A 1 373 ? 5.832 -24.188 7.695 1 97.19 373 ALA A N 1
ATOM 3005 C CA . ALA A 1 373 ? 5.625 -23.922 9.117 1 97.19 373 ALA A CA 1
ATOM 3006 C C . ALA A 1 373 ? 5.352 -25.219 9.883 1 97.19 373 ALA A C 1
ATOM 3008 O O . ALA A 1 373 ? 5.805 -25.391 11.016 1 97.19 373 ALA A O 1
ATOM 3009 N N . SER A 1 374 ? 4.68 -26.156 9.242 1 97.31 374 SER A N 1
ATOM 3010 C CA . SER A 1 374 ? 4.34 -27.422 9.891 1 97.31 374 SER A CA 1
ATOM 3011 C C . SER A 1 374 ? 5.578 -28.281 10.125 1 97.31 374 SER A C 1
ATOM 3013 O O . SER A 1 374 ? 5.543 -29.234 10.898 1 97.31 374 SER A O 1
ATOM 3015 N N . ASP A 1 375 ? 6.629 -27.984 9.453 1 96.88 375 ASP A N 1
ATOM 3016 C CA . ASP A 1 375 ? 7.855 -28.766 9.578 1 96.88 375 ASP A CA 1
ATOM 3017 C C . ASP A 1 375 ? 8.781 -28.156 10.633 1 96.88 375 ASP A C 1
ATOM 3019 O O . ASP A 1 375 ? 9.844 -28.703 10.93 1 96.88 375 ASP A O 1
ATOM 3023 N N . ILE A 1 376 ? 8.414 -27.031 11.133 1 94.94 376 ILE A N 1
ATOM 3024 C CA . ILE A 1 376 ? 9.195 -26.406 12.188 1 94.94 376 ILE A CA 1
ATOM 3025 C C . ILE A 1 376 ? 8.906 -27.078 13.523 1 94.94 376 ILE A C 1
ATOM 3027 O O . ILE A 1 376 ? 7.742 -27.219 13.906 1 94.94 376 ILE A O 1
ATOM 3031 N N . GLN A 1 377 ? 9.953 -27.375 14.156 1 93.25 377 GLN A N 1
ATOM 3032 C CA . GLN A 1 377 ? 9.812 -28.094 15.414 1 93.25 377 GLN A CA 1
ATOM 3033 C C . GLN A 1 377 ? 9.016 -27.297 16.438 1 93.25 377 GLN A C 1
ATOM 3035 O O . GLN A 1 377 ? 9.297 -26.109 16.656 1 93.25 377 GLN A O 1
ATOM 3040 N N . GLY A 1 378 ? 7.988 -27.906 17.016 1 94.12 378 GLY A N 1
ATOM 3041 C CA . GLY A 1 378 ? 7.219 -27.281 18.062 1 94.12 378 GLY A CA 1
ATOM 3042 C C . GLY A 1 378 ? 5.977 -26.562 17.562 1 94.12 378 GLY A C 1
ATOM 3043 O O . GLY A 1 378 ? 4.98 -26.453 18.281 1 94.12 378 GLY A O 1
ATOM 3044 N N . VAL A 1 379 ? 5.98 -26.141 16.328 1 95.38 379 VAL A N 1
ATOM 3045 C CA . VAL A 1 379 ? 4.918 -25.281 15.812 1 95.38 379 VAL A CA 1
ATOM 3046 C C . VAL A 1 379 ? 3.609 -26.062 15.734 1 95.38 379 VAL A C 1
ATOM 3048 O O . VAL A 1 379 ? 2.586 -25.625 16.266 1 95.38 379 VAL A O 1
ATOM 3051 N N . PRO A 1 380 ? 3.621 -27.328 15.18 1 95.31 380 PRO A N 1
ATOM 3052 C CA . PRO A 1 380 ? 2.359 -28.062 15.133 1 95.31 380 PRO A CA 1
ATOM 3053 C C . PRO A 1 380 ? 1.789 -28.359 16.516 1 95.31 380 PRO A C 1
ATOM 3055 O O . PRO A 1 380 ? 0.576 -28.266 16.719 1 95.31 380 PRO A O 1
ATOM 3058 N N . GLN A 1 381 ? 2.598 -28.609 17.469 1 95.12 381 GLN A N 1
ATOM 3059 C CA . GLN A 1 381 ? 2.168 -28.906 18.828 1 95.12 381 GLN A CA 1
ATOM 3060 C C . GLN A 1 381 ? 1.568 -27.672 19.5 1 95.12 381 GLN A C 1
ATOM 3062 O O . GLN A 1 381 ? 0.549 -27.766 20.188 1 95.12 381 GLN A O 1
ATOM 3067 N N . PHE A 1 382 ? 2.227 -26.578 19.266 1 95.38 382 PHE A N 1
ATOM 3068 C CA . PHE A 1 382 ? 1.715 -25.344 19.844 1 95.38 382 PHE A CA 1
ATOM 3069 C C . PHE A 1 382 ? 0.347 -25 19.25 1 95.38 382 PHE A C 1
ATOM 3071 O O . PHE A 1 382 ? -0.55 -24.562 19.984 1 95.38 382 PHE A O 1
ATOM 3078 N N . VAL A 1 383 ? 0.233 -25.203 18 1 95.31 383 VAL A N 1
ATOM 3079 C CA . VAL A 1 383 ? -1.028 -24.891 17.328 1 95.31 383 VAL A CA 1
ATOM 3080 C C . VAL A 1 383 ? -2.117 -25.844 17.812 1 95.31 383 VAL A C 1
ATOM 3082 O O . VAL A 1 383 ? -3.248 -25.422 18.078 1 95.31 383 VAL A O 1
ATOM 3085 N N . GLU A 1 384 ? -1.83 -27.109 17.891 1 94.81 384 GLU A N 1
ATOM 3086 C CA . GLU A 1 384 ? -2.775 -28.078 18.422 1 94.81 384 GLU A CA 1
ATOM 3087 C C . GLU A 1 384 ? -3.209 -27.719 19.844 1 94.81 384 GLU A C 1
ATOM 3089 O O . GLU A 1 384 ? -4.352 -27.969 20.234 1 94.81 384 GLU A O 1
ATOM 3094 N N . ALA A 1 385 ? -2.324 -27.094 20.578 1 95.69 385 ALA A N 1
ATOM 3095 C CA . ALA A 1 385 ? -2.594 -26.688 21.953 1 95.69 385 ALA A CA 1
ATOM 3096 C C . ALA A 1 385 ? -3.393 -25.391 22 1 95.69 385 ALA A C 1
ATOM 3098 O O . ALA A 1 385 ? -3.719 -24.891 23.078 1 95.69 385 ALA A O 1
ATOM 3099 N N . GLY A 1 386 ? -3.6 -24.75 20.828 1 93.88 386 GLY A N 1
ATOM 3100 C CA . GLY A 1 386 ? -4.492 -23.609 20.781 1 93.88 386 GLY A CA 1
ATOM 3101 C C . GLY A 1 386 ? -3.781 -22.312 20.422 1 93.88 386 GLY A C 1
ATOM 3102 O O . GLY A 1 386 ? -4.41 -21.266 20.344 1 93.88 386 GLY A O 1
ATOM 3103 N N . ALA A 1 387 ? -2.496 -22.422 20.188 1 94 387 ALA A N 1
ATOM 3104 C CA . ALA A 1 387 ? -1.757 -21.219 19.812 1 94 387 ALA A CA 1
ATOM 3105 C C . ALA A 1 387 ? -2.064 -20.797 18.375 1 94 387 ALA A C 1
ATOM 3107 O O . ALA A 1 387 ? -2.285 -21.656 17.516 1 94 387 ALA A O 1
ATOM 3108 N N . SER A 1 388 ? -2.117 -19.438 18.203 1 93.88 388 SER A N 1
ATOM 3109 C CA . SER A 1 388 ? -2.312 -18.953 16.844 1 93.88 388 SER A CA 1
ATOM 3110 C C . SER A 1 388 ? -0.979 -18.766 16.125 1 93.88 388 SER A C 1
ATOM 3112 O O . SER A 1 388 ? 0.034 -18.453 16.766 1 93.88 388 SER A O 1
ATOM 3114 N N . MET A 1 389 ? -0.923 -18.984 14.828 1 95.12 389 MET A N 1
ATOM 3115 C CA . MET A 1 389 ? 0.285 -18.953 14.008 1 95.12 389 MET A CA 1
ATOM 3116 C C . MET A 1 389 ? 0.944 -17.578 14.07 1 95.12 389 MET A C 1
ATOM 3118 O O . MET A 1 389 ? 2.168 -17.469 14.18 1 95.12 389 MET A O 1
ATOM 3122 N N . GLY A 1 390 ? 0.134 -16.531 13.992 1 94.62 390 GLY A N 1
ATOM 3123 C CA . GLY A 1 390 ? 0.679 -15.188 14.023 1 94.62 390 GLY A CA 1
ATOM 3124 C C . GLY A 1 390 ? 1.393 -14.867 15.32 1 94.62 390 GLY A C 1
ATOM 3125 O O . GLY A 1 390 ? 2.465 -14.258 15.312 1 94.62 390 GLY A O 1
ATOM 3126 N N . HIS A 1 391 ? 0.825 -15.312 16.375 1 92.12 391 HIS A N 1
ATOM 3127 C CA . HIS A 1 391 ? 1.429 -15.102 17.688 1 92.12 391 HIS A CA 1
ATOM 3128 C C . HIS A 1 391 ? 2.744 -15.859 17.828 1 92.12 391 HIS A C 1
ATOM 3130 O O . HIS A 1 391 ? 3.738 -15.312 18.312 1 92.12 391 HIS A O 1
ATOM 3136 N N . LEU A 1 392 ? 2.709 -17.109 17.391 1 94.31 392 LEU A N 1
ATOM 3137 C CA . LEU A 1 392 ? 3.912 -17.938 17.438 1 94.31 392 LEU A CA 1
ATOM 3138 C C . LEU A 1 392 ? 5.043 -17.281 16.641 1 94.31 392 LEU A C 1
ATOM 3140 O O . LEU A 1 392 ? 6.191 -17.266 17.094 1 94.31 392 LEU A O 1
ATOM 3144 N N . TRP A 1 393 ? 4.703 -16.766 15.516 1 93.44 393 TRP A N 1
ATOM 3145 C CA . TRP A 1 393 ? 5.684 -16.125 14.641 1 93.44 393 TRP A CA 1
ATOM 3146 C C . TRP A 1 393 ? 6.27 -14.883 15.305 1 93.44 393 TRP A C 1
ATOM 3148 O O . TRP A 1 393 ? 7.492 -14.727 15.375 1 93.44 393 TRP A O 1
ATOM 3158 N N . LEU A 1 394 ? 5.461 -14.047 15.891 1 89.94 394 LEU A N 1
ATOM 3159 C CA . LEU A 1 394 ? 5.898 -12.797 16.5 1 89.94 394 LEU A CA 1
ATOM 3160 C C . LEU A 1 394 ? 6.734 -13.062 17.75 1 89.94 394 LEU A C 1
ATOM 3162 O O . LEU A 1 394 ? 7.625 -12.273 18.078 1 89.94 394 LEU A O 1
ATOM 3166 N N . GLU A 1 395 ? 6.453 -14.164 18.391 1 90.06 395 GLU A N 1
ATOM 3167 C CA . GLU A 1 395 ? 7.191 -14.516 19.594 1 90.06 395 GLU A CA 1
ATOM 3168 C C . GLU A 1 395 ? 8.531 -15.156 19.25 1 90.06 395 GLU A C 1
ATOM 3170 O O . GLU A 1 395 ? 9.312 -15.492 20.141 1 90.06 395 GLU A O 1
ATOM 3175 N N . GLY A 1 396 ? 8.719 -15.422 17.969 1 89.69 396 GLY A N 1
ATOM 3176 C CA . GLY A 1 396 ? 10.008 -15.945 17.531 1 89.69 396 GLY A CA 1
ATOM 3177 C C . GLY A 1 396 ? 10.055 -17.469 17.531 1 89.69 396 GLY A C 1
ATOM 3178 O O . GLY A 1 396 ? 11.125 -18.047 17.375 1 89.69 396 GLY A O 1
ATOM 3179 N N . ARG A 1 397 ? 8.961 -18.062 17.641 1 90.81 397 ARG A N 1
ATOM 3180 C CA . ARG A 1 397 ? 8.914 -19.516 17.766 1 90.81 397 ARG A CA 1
ATOM 3181 C C . ARG A 1 397 ? 9.219 -20.188 16.422 1 90.81 397 ARG A C 1
ATOM 3183 O O . ARG A 1 397 ? 9.562 -21.375 16.375 1 90.81 397 ARG A O 1
ATOM 3190 N N . PHE A 1 398 ? 9.109 -19.438 15.367 1 93.81 398 PHE A N 1
ATOM 3191 C CA . PHE A 1 398 ? 9.445 -20.016 14.07 1 93.81 398 PHE A CA 1
ATOM 3192 C C . PHE A 1 398 ? 10.953 -20.141 13.906 1 93.81 398 PHE A C 1
ATOM 3194 O O . PHE A 1 398 ? 11.438 -20.938 13.102 1 93.81 398 PHE A O 1
ATOM 3201 N N . GLY A 1 399 ? 11.727 -19.281 14.609 1 90.31 399 GLY A N 1
ATOM 3202 C CA . GLY A 1 399 ? 13.18 -19.297 14.531 1 90.31 399 GLY A CA 1
ATOM 3203 C C . GLY A 1 399 ? 13.719 -18.703 13.242 1 90.31 399 GLY A C 1
ATOM 3204 O O . GLY A 1 399 ? 14.922 -18.75 12.984 1 90.31 399 GLY A O 1
ATOM 3205 N N . VAL A 1 400 ? 12.859 -18.312 12.367 1 89.62 400 VAL A N 1
ATOM 3206 C CA . VAL A 1 400 ? 13.211 -17.703 11.086 1 89.62 400 VAL A CA 1
ATOM 3207 C C . VAL A 1 400 ? 12.18 -16.641 10.719 1 89.62 400 VAL A C 1
ATOM 3209 O O . VAL A 1 400 ? 11.086 -16.594 11.289 1 89.62 400 VAL A O 1
ATOM 3212 N N . GLY A 1 401 ? 12.57 -15.719 9.891 1 86.19 401 GLY A N 1
ATOM 3213 C CA . GLY A 1 401 ? 11.609 -14.773 9.352 1 86.19 401 GLY A CA 1
ATOM 3214 C C . GLY A 1 401 ? 11.609 -13.438 10.07 1 86.19 401 GLY A C 1
ATOM 3215 O O . GLY A 1 401 ? 10.875 -12.523 9.695 1 86.19 401 GLY A O 1
ATOM 3216 N N . ASP A 1 402 ? 12.406 -13.32 11.117 1 84.81 402 ASP A N 1
ATOM 3217 C CA . ASP A 1 402 ? 12.547 -12.062 11.836 1 84.81 402 ASP A CA 1
ATOM 3218 C C . ASP A 1 402 ? 13.672 -11.219 11.25 1 84.81 402 ASP A C 1
ATOM 3220 O O . ASP A 1 402 ? 14.844 -11.578 11.359 1 84.81 402 ASP A O 1
ATOM 3224 N N . PRO A 1 403 ? 13.305 -10.086 10.641 1 85.62 403 PRO A N 1
ATOM 3225 C CA . PRO A 1 403 ? 14.336 -9.289 9.984 1 85.62 403 PRO A CA 1
ATOM 3226 C C . PRO A 1 403 ? 15.398 -8.781 10.953 1 85.62 403 PRO A C 1
ATOM 3228 O O . PRO A 1 403 ? 16.516 -8.438 10.531 1 85.62 403 PRO A O 1
ATOM 3231 N N . LEU A 1 404 ? 15.141 -8.727 12.219 1 85.25 404 LEU A N 1
ATOM 3232 C CA . LEU A 1 404 ? 16.047 -8.133 13.188 1 85.25 404 LEU A CA 1
ATOM 3233 C C . LEU A 1 404 ? 16.953 -9.203 13.805 1 85.25 404 LEU A C 1
ATOM 3235 O O . LEU A 1 404 ? 17.844 -8.883 14.594 1 85.25 404 LEU A O 1
ATOM 3239 N N . VAL A 1 405 ? 16.688 -10.422 13.445 1 82.56 405 VAL A N 1
ATOM 3240 C CA . VAL A 1 405 ? 17.5 -11.531 13.945 1 82.56 405 VAL A CA 1
ATOM 3241 C C . VAL A 1 405 ? 18.156 -12.258 12.773 1 82.56 405 VAL A C 1
ATOM 3243 O O . VAL A 1 405 ? 17.484 -12.945 12 1 82.56 405 VAL A O 1
ATOM 3246 N N . ASN A 1 406 ? 19.391 -12.117 12.625 1 83.38 406 ASN A N 1
ATOM 3247 C CA . ASN A 1 406 ? 20.188 -12.758 11.578 1 83.38 406 ASN A CA 1
ATOM 3248 C C . ASN A 1 406 ? 19.578 -12.547 10.195 1 83.38 406 ASN A C 1
ATOM 3250 O O . ASN A 1 406 ? 19.422 -13.492 9.43 1 83.38 406 ASN A O 1
ATOM 3254 N N . ALA A 1 407 ? 19.078 -11.391 9.977 1 77.38 407 ALA A N 1
ATOM 3255 C CA . ALA A 1 407 ? 18.531 -10.977 8.688 1 77.38 407 ALA A CA 1
ATOM 3256 C C . ALA A 1 407 ? 17.375 -11.875 8.266 1 77.38 407 ALA A C 1
ATOM 3258 O O . ALA A 1 407 ? 17.188 -12.133 7.07 1 77.38 407 ALA A O 1
ATOM 3259 N N . GLY A 1 408 ? 16.734 -12.484 9.312 1 83.62 408 GLY A N 1
ATOM 3260 C CA . GLY A 1 408 ? 15.594 -13.336 9.023 1 83.62 408 GLY A CA 1
ATOM 3261 C C . GLY A 1 408 ? 15.953 -14.805 8.914 1 83.62 408 GLY A C 1
ATOM 3262 O O . GLY A 1 408 ? 15.07 -15.664 8.859 1 83.62 408 GLY A O 1
ATOM 3263 N N . ALA A 1 409 ? 17.266 -15.07 8.836 1 85.62 409 ALA A N 1
ATOM 3264 C CA . ALA A 1 409 ? 17.734 -16.453 8.781 1 85.62 409 ALA A CA 1
ATOM 3265 C C . ALA A 1 409 ? 17.734 -17.094 10.164 1 85.62 409 ALA A C 1
ATOM 3267 O O . ALA A 1 409 ? 17.531 -16.406 11.172 1 85.62 409 ALA A O 1
ATOM 3268 N N . PRO A 1 410 ? 17.812 -18.453 10.195 1 86.56 410 PRO A N 1
ATOM 3269 C CA . PRO A 1 410 ? 17.828 -19.109 11.508 1 86.56 410 PRO A CA 1
ATOM 3270 C C . PRO A 1 410 ? 18.969 -18.609 12.391 1 86.56 410 PRO A C 1
ATOM 3272 O O . PRO A 1 410 ? 20.031 -18.234 11.891 1 86.56 410 PRO A O 1
ATOM 3275 N N . ARG A 1 411 ? 18.656 -18.531 13.711 1 79.94 411 ARG A N 1
ATOM 3276 C CA . ARG A 1 411 ? 19.672 -18.109 14.672 1 79.94 411 ARG A CA 1
ATOM 3277 C C . ARG A 1 411 ? 20.906 -19.016 14.594 1 79.94 411 ARG A C 1
ATOM 3279 O O . ARG A 1 411 ? 20.781 -20.219 14.383 1 79.94 411 ARG A O 1
ATOM 3286 N N . LYS A 1 412 ? 22.188 -18.375 14.539 1 69.44 412 LYS A N 1
ATOM 3287 C CA . LYS A 1 412 ? 23.422 -19.156 14.555 1 69.44 412 LYS A CA 1
ATOM 3288 C C . LYS A 1 412 ? 23.531 -19.984 15.836 1 69.44 412 LYS A C 1
ATOM 3290 O O . LYS A 1 412 ? 23.125 -19.531 16.906 1 69.44 412 LYS A O 1
ATOM 3295 N N . LYS A 1 413 ? 23.641 -21.375 15.711 1 56 413 LYS A N 1
ATOM 3296 C CA . LYS A 1 413 ? 23.906 -22.219 16.875 1 56 413 LYS A CA 1
ATOM 3297 C C . LYS A 1 413 ? 25.141 -21.734 17.625 1 56 413 LYS A C 1
ATOM 3299 O O . LYS A 1 413 ? 26.203 -21.562 17.031 1 56 413 LYS A O 1
ATOM 3304 N N . GLY A 1 414 ? 25.219 -20.812 18.531 1 43.06 414 GLY A N 1
ATOM 3305 C CA . GLY A 1 414 ? 26.391 -20.641 19.391 1 43.06 414 GLY A CA 1
ATOM 3306 C C . GLY A 1 414 ? 27.016 -21.938 19.812 1 43.06 414 GLY A C 1
ATOM 3307 O O . GLY A 1 414 ? 26.312 -22.938 20.047 1 43.06 414 GLY A O 1
ATOM 3308 N N . GLY A 1 415 ? 28.359 -22.219 19.344 1 30.27 415 GLY A N 1
ATOM 3309 C CA . GLY A 1 415 ? 29.297 -23.094 20.062 1 30.27 415 GLY A CA 1
ATOM 3310 C C . GLY A 1 415 ? 29.219 -22.938 21.562 1 30.27 415 GLY A C 1
ATOM 3311 O O . GLY A 1 415 ? 28.984 -21.844 22.078 1 30.27 415 GLY A O 1
ATOM 3312 N N . ARG A 1 416 ? 28.844 -23.938 22.375 1 29.95 416 ARG A N 1
ATOM 3313 C CA . ARG A 1 416 ? 29.422 -24.047 23.703 1 29.95 416 ARG A CA 1
ATOM 3314 C C . ARG A 1 416 ? 30.922 -23.766 23.688 1 29.95 416 ARG A C 1
ATOM 3316 O O . ARG A 1 416 ? 31.672 -24.438 22.969 1 29.95 416 ARG A O 1
ATOM 3323 N N . GLY A 1 417 ? 31.453 -22.453 23.594 1 19.61 417 GLY A N 1
ATOM 3324 C CA . GLY A 1 417 ? 32.531 -22.531 24.578 1 19.61 417 GLY A CA 1
ATOM 3325 C C . GLY A 1 417 ? 32.031 -22.844 25.969 1 19.61 417 GLY A C 1
ATOM 3326 O O . GLY A 1 417 ? 30.859 -22.562 26.297 1 19.61 417 GLY A O 1
ATOM 3327 N N . MET B 1 1 ? 33.688 53.469 35.656 1 28.8 1 MET B N 1
ATOM 3328 C CA . MET B 1 1 ? 32.375 53.281 35.031 1 28.8 1 MET B CA 1
ATOM 3329 C C . MET B 1 1 ? 32.281 51.875 34.438 1 28.8 1 MET B C 1
ATOM 3331 O O . MET B 1 1 ? 33 51.531 33.5 1 28.8 1 MET B O 1
ATOM 3335 N N . ALA B 1 2 ? 32.031 50.844 35.25 1 35.72 2 ALA B N 1
ATOM 3336 C CA . ALA B 1 2 ? 32.031 49.406 35.094 1 35.72 2 ALA B CA 1
ATOM 3337 C C . ALA B 1 2 ? 31 48.969 34.031 1 35.72 2 ALA B C 1
ATOM 3339 O O . ALA B 1 2 ? 29.828 49.344 34.125 1 35.72 2 ALA B O 1
ATOM 3340 N N . GLY B 1 3 ? 31.375 48.781 32.812 1 31.36 3 GLY B N 1
ATOM 3341 C CA . GLY B 1 3 ? 30.594 48.438 31.641 1 31.36 3 GLY B CA 1
ATOM 3342 C C . GLY B 1 3 ? 29.688 47.219 31.859 1 31.36 3 GLY B C 1
ATOM 3343 O O . GLY B 1 3 ? 30.156 46.156 32.25 1 31.36 3 GLY B O 1
ATOM 3344 N N . LYS B 1 4 ? 28.453 47.438 32.281 1 38.59 4 LYS B N 1
ATOM 3345 C CA . LYS B 1 4 ? 27.406 46.438 32.5 1 38.59 4 LYS B CA 1
ATOM 3346 C C . LYS B 1 4 ? 27.359 45.438 31.359 1 38.59 4 LYS B C 1
ATOM 3348 O O . LYS B 1 4 ? 27.141 45.844 30.203 1 38.59 4 LYS B O 1
ATOM 3353 N N . THR B 1 5 ? 28.125 44.344 31.469 1 33.84 5 THR B N 1
ATOM 3354 C CA . THR B 1 5 ? 28.141 43.25 30.531 1 33.84 5 THR B CA 1
ATOM 3355 C C . THR B 1 5 ? 26.719 42.781 30.203 1 33.84 5 THR B C 1
ATOM 3357 O O . THR B 1 5 ? 25.922 42.531 31.109 1 33.84 5 THR B O 1
ATOM 3360 N N . LYS B 1 6 ? 26.266 43.156 29.031 1 38.09 6 LYS B N 1
ATOM 3361 C CA . LYS B 1 6 ? 24.938 42.781 28.531 1 38.09 6 LYS B CA 1
ATOM 3362 C C . LYS B 1 6 ? 24.656 41.312 28.734 1 38.09 6 LYS B C 1
ATOM 3364 O O . LYS B 1 6 ? 25.5 40.469 28.438 1 38.09 6 LYS B O 1
ATOM 3369 N N . PRO B 1 7 ? 23.75 40.969 29.656 1 34.5 7 PRO B N 1
ATOM 3370 C CA . PRO B 1 7 ? 23.484 39.531 29.875 1 34.5 7 PRO B CA 1
ATOM 3371 C C . PRO B 1 7 ? 23.422 38.75 28.578 1 34.5 7 PRO B C 1
ATOM 3373 O O . PRO B 1 7 ? 23.031 39.281 27.547 1 34.5 7 PRO B O 1
ATOM 3376 N N . GLU B 1 8 ? 24.312 37.812 28.344 1 33.06 8 GLU B N 1
ATOM 3377 C CA . GLU B 1 8 ? 24.328 36.812 27.281 1 33.06 8 GLU B CA 1
ATOM 3378 C C . GLU B 1 8 ? 22.938 36.25 27.031 1 33.06 8 GLU B C 1
ATOM 3380 O O . GLU B 1 8 ? 22.297 35.75 27.953 1 33.06 8 GLU B O 1
ATOM 3385 N N . MET B 1 9 ? 22.078 36.875 26.203 1 32.59 9 MET B N 1
ATOM 3386 C CA . MET B 1 9 ? 20.781 36.312 25.828 1 32.59 9 MET B CA 1
ATOM 3387 C C . MET B 1 9 ? 20.891 34.781 25.703 1 32.59 9 MET B C 1
ATOM 3389 O O . MET B 1 9 ? 21.781 34.281 25 1 32.59 9 MET B O 1
ATOM 3393 N N . GLN B 1 10 ? 20.594 34.031 26.766 1 34.53 10 GLN B N 1
ATOM 3394 C CA . GLN B 1 10 ? 20.5 32.562 26.766 1 34.53 10 GLN B CA 1
ATOM 3395 C C . GLN B 1 10 ? 20.062 32.062 25.406 1 34.53 10 GLN B C 1
ATOM 3397 O O . GLN B 1 10 ? 19.234 32.688 24.734 1 34.53 10 GLN B O 1
ATOM 3402 N N . PRO B 1 11 ? 20.828 31.234 24.844 1 37.78 11 PRO B N 1
ATOM 3403 C CA . PRO B 1 11 ? 20.453 30.641 23.547 1 37.78 11 PRO B CA 1
ATOM 3404 C C . PRO B 1 11 ? 18.969 30.297 23.469 1 37.78 11 PRO B C 1
ATOM 3406 O O . PRO B 1 11 ? 18.406 29.75 24.406 1 37.78 11 PRO B O 1
ATOM 3409 N N . ARG B 1 12 ? 18.031 31.094 22.984 1 40.72 12 ARG B N 1
ATOM 3410 C CA . ARG B 1 12 ? 16.609 30.922 22.688 1 40.72 12 ARG B CA 1
ATOM 3411 C C . ARG B 1 12 ? 16.281 29.469 22.391 1 40.72 12 ARG B C 1
ATOM 3413 O O . ARG B 1 12 ? 16.906 28.844 21.531 1 40.72 12 ARG B O 1
ATOM 3420 N N . SER B 1 13 ? 16 28.562 23.328 1 47.94 13 SER B N 1
ATOM 3421 C CA . SER B 1 13 ? 15.562 27.172 23.141 1 47.94 13 SER B CA 1
ATOM 3422 C C . SER B 1 13 ? 14.773 27.016 21.844 1 47.94 13 SER B C 1
ATOM 3424 O O . SER B 1 13 ? 13.703 27.594 21.688 1 47.94 13 SER B O 1
ATOM 3426 N N . SER B 1 14 ? 15.352 26.984 20.594 1 65.56 14 SER B N 1
ATOM 3427 C CA . SER B 1 14 ? 15.039 27.156 19.188 1 65.56 14 SER B CA 1
ATOM 3428 C C . SER B 1 14 ? 14.266 25.969 18.641 1 65.56 14 SER B C 1
ATOM 3430 O O . SER B 1 14 ? 14.859 24.953 18.25 1 65.56 14 SER B O 1
ATOM 3432 N N . GLY B 1 15 ? 13.094 25.562 19.25 1 79.62 15 GLY B N 1
ATOM 3433 C CA . GLY B 1 15 ? 12.297 24.516 18.656 1 79.62 15 GLY B CA 1
ATOM 3434 C C . GLY B 1 15 ? 11.492 24.984 17.453 1 79.62 15 GLY B C 1
ATOM 3435 O O . GLY B 1 15 ? 11.328 26.203 17.25 1 79.62 15 GLY B O 1
ATOM 3436 N N . PRO B 1 16 ? 11.094 24.094 16.547 1 88.62 16 PRO B N 1
ATOM 3437 C CA . PRO B 1 16 ? 10.273 24.453 15.391 1 88.62 16 PRO B CA 1
ATOM 3438 C C . PRO B 1 16 ? 8.875 24.922 15.773 1 88.62 16 PRO B C 1
ATOM 3440 O O . PRO B 1 16 ? 8.422 24.688 16.891 1 88.62 16 PRO B O 1
ATOM 3443 N N . PRO B 1 17 ? 8.266 25.766 14.961 1 93.75 17 PRO B N 1
ATOM 3444 C CA . PRO B 1 17 ? 6.859 26.094 15.195 1 93.75 17 PRO B CA 1
ATOM 3445 C C . PRO B 1 17 ? 5.984 24.859 15.352 1 93.75 17 PRO B C 1
ATOM 3447 O O . PRO B 1 17 ? 6.254 23.828 14.727 1 93.75 17 PRO B O 1
ATOM 3450 N N . ARG B 1 18 ? 5 25 16.203 1 94.94 18 ARG B N 1
ATOM 3451 C CA . ARG B 1 18 ? 4.172 23.828 16.5 1 94.94 18 ARG B CA 1
ATOM 3452 C C . ARG B 1 18 ? 2.691 24.188 16.5 1 94.94 18 ARG B C 1
ATOM 3454 O O . ARG B 1 18 ? 2.307 25.25 17.016 1 94.94 18 ARG B O 1
ATOM 3461 N N . ILE B 1 19 ? 1.923 23.375 15.883 1 97.5 19 ILE B N 1
ATOM 3462 C CA . ILE B 1 19 ? 0.47 23.438 15.992 1 97.5 19 ILE B CA 1
ATOM 3463 C C . ILE B 1 19 ? 0.02 22.75 17.281 1 97.5 19 ILE B C 1
ATOM 3465 O O . ILE B 1 19 ? 0.373 21.594 17.531 1 97.5 19 ILE B O 1
ATOM 3469 N N . GLU B 1 20 ? -0.762 23.453 18.047 1 97.19 20 GLU B N 1
ATOM 3470 C CA . GLU B 1 20 ? -1.183 22.906 19.344 1 97.19 20 GLU B CA 1
ATOM 3471 C C . GLU B 1 20 ? -2.676 22.594 19.344 1 97.19 20 GLU B C 1
ATOM 3473 O O . GLU B 1 20 ? -3.166 21.891 20.234 1 97.19 20 GLU B O 1
ATOM 3478 N N . TYR B 1 21 ? -3.318 23.109 18.375 1 97.94 21 TYR B N 1
ATOM 3479 C CA . TYR B 1 21 ? -4.77 22.969 18.297 1 97.94 21 TYR B CA 1
ATOM 3480 C C . TYR B 1 21 ? -5.246 23.031 16.844 1 97.94 21 TYR B C 1
ATOM 3482 O O . TYR B 1 21 ? -4.719 23.812 16.047 1 97.94 21 TYR B O 1
ATOM 3490 N N . LEU B 1 22 ? -6.27 22.156 16.484 1 98.38 22 LEU B N 1
ATOM 3491 C CA . LEU B 1 22 ? -6.918 22.172 15.18 1 98.38 22 LEU B CA 1
ATOM 3492 C C . LEU B 1 22 ? -8.43 22 15.312 1 98.38 22 LEU B C 1
ATOM 3494 O O . LEU B 1 22 ? -8.891 21.109 16.031 1 98.38 22 LEU B O 1
ATOM 3498 N N . ARG B 1 23 ? -9.133 22.875 14.758 1 98.62 23 ARG B N 1
ATOM 3499 C CA . ARG B 1 23 ? -10.578 22.734 14.625 1 98.62 23 ARG B CA 1
ATOM 3500 C C . ARG B 1 23 ? -11 22.781 13.156 1 98.62 23 ARG B C 1
ATOM 3502 O O . ARG B 1 23 ? -10.547 23.656 12.398 1 98.62 23 ARG B O 1
ATOM 3509 N N . VAL B 1 24 ? -11.82 21.844 12.734 1 98.5 24 VAL B N 1
ATOM 3510 C CA . VAL B 1 24 ? -12.305 21.766 11.359 1 98.5 24 VAL B CA 1
ATOM 3511 C C . VAL B 1 24 ? -13.828 21.641 11.359 1 98.5 24 VAL B C 1
ATOM 3513 O O . VAL B 1 24 ? -14.391 20.891 12.164 1 98.5 24 VAL B O 1
ATOM 3516 N N . GLU B 1 25 ? -14.43 22.422 10.508 1 98.31 25 GLU B N 1
ATOM 3517 C CA . GLU B 1 25 ? -15.875 22.328 10.305 1 98.31 25 GLU B CA 1
ATOM 3518 C C . GLU B 1 25 ? -16.219 22.219 8.82 1 98.31 25 GLU B C 1
ATOM 3520 O O . GLU B 1 25 ? -15.586 22.875 7.984 1 98.31 25 GLU B O 1
ATOM 3525 N N . ASN B 1 26 ? -17.156 21.328 8.57 1 97.81 26 ASN B N 1
ATOM 3526 C CA . ASN B 1 26 ? -17.766 21.234 7.25 1 97.81 26 ASN B CA 1
ATOM 3527 C C . ASN B 1 26 ? -16.75 20.859 6.176 1 97.81 26 ASN B C 1
ATOM 3529 O O . ASN B 1 26 ? -16.656 21.531 5.148 1 97.81 26 ASN B O 1
ATOM 3533 N N . TYR B 1 27 ? -16 19.859 6.391 1 97.06 27 TYR B N 1
ATOM 3534 C CA . TYR B 1 27 ? -15.008 19.312 5.473 1 97.06 27 TYR B CA 1
ATOM 3535 C C . TYR B 1 27 ? -15.18 17.812 5.312 1 97.06 27 TYR B C 1
ATOM 3537 O O . TYR B 1 27 ? -14.688 17.031 6.133 1 97.06 27 TYR B O 1
ATOM 3545 N N . ARG B 1 28 ? -15.875 17.422 4.371 1 92.69 28 ARG B N 1
ATOM 3546 C CA . ARG B 1 28 ? -16.188 16.031 4.098 1 92.69 28 ARG B CA 1
ATOM 3547 C C . ARG B 1 28 ? -16.797 15.352 5.324 1 92.69 28 ARG B C 1
ATOM 3549 O O . ARG B 1 28 ? -17.797 15.812 5.859 1 92.69 28 ARG B O 1
ATOM 3556 N N . ALA B 1 29 ? -16.156 14.375 5.859 1 90.88 29 ALA B N 1
ATOM 3557 C CA . ALA B 1 29 ? -16.734 13.648 6.988 1 90.88 29 ALA B CA 1
ATOM 3558 C C . ALA B 1 29 ? -16.562 14.422 8.289 1 90.88 29 ALA B C 1
ATOM 3560 O O . ALA B 1 29 ? -17.188 14.094 9.305 1 90.88 29 ALA B O 1
ATOM 3561 N N . LEU B 1 30 ? -15.773 15.453 8.258 1 96.25 30 LEU B N 1
ATOM 3562 C CA . LEU B 1 30 ? -15.516 16.25 9.445 1 96.25 30 LEU B CA 1
ATOM 3563 C C . LEU B 1 30 ? -16.547 17.359 9.594 1 96.25 30 LEU B C 1
ATOM 3565 O O . LEU B 1 30 ? -16.266 18.531 9.281 1 96.25 30 LEU B O 1
ATOM 3569 N N . LYS B 1 31 ? -17.672 17.016 10.141 1 96.44 31 LYS B N 1
ATOM 3570 C CA . LYS B 1 31 ? -18.719 18.016 10.359 1 96.44 31 LYS B CA 1
ATOM 3571 C C . LYS B 1 31 ? -18.266 19.078 11.352 1 96.44 31 LYS B C 1
ATOM 3573 O O . LYS B 1 31 ? -18.422 20.266 11.102 1 96.44 31 LYS B O 1
ATOM 3578 N N . ALA B 1 32 ? -17.844 18.688 12.414 1 97 32 ALA B N 1
ATOM 3579 C CA . ALA B 1 32 ? -17.266 19.5 13.477 1 97 32 ALA B CA 1
ATOM 3580 C C . ALA B 1 32 ? -16.344 18.672 14.375 1 97 32 ALA B C 1
ATOM 3582 O O . ALA B 1 32 ? -16.828 17.906 15.219 1 97 32 ALA B O 1
ATOM 3583 N N . VAL B 1 33 ? -15.031 18.875 14.227 1 97.56 33 VAL B N 1
ATOM 3584 C CA . VAL B 1 33 ? -14.078 18.078 14.984 1 97.56 33 VAL B CA 1
ATOM 3585 C C . VAL B 1 33 ? -12.969 18.969 15.531 1 97.56 33 VAL B C 1
ATOM 3587 O O . VAL B 1 33 ? -12.555 19.922 14.867 1 97.56 33 VAL B O 1
ATOM 3590 N N . GLU B 1 34 ? -12.531 18.672 16.734 1 97.81 34 GLU B N 1
ATOM 3591 C CA . GLU B 1 34 ? -11.461 19.422 17.375 1 97.81 34 GLU B CA 1
ATOM 3592 C C . GLU B 1 34 ? -10.352 18.5 17.859 1 97.81 34 GLU B C 1
ATOM 3594 O O . GLU B 1 34 ? -10.625 17.406 18.359 1 97.81 34 GLU B O 1
ATOM 3599 N N . PHE B 1 35 ? -9.188 18.875 17.672 1 98.19 35 PHE B N 1
ATOM 3600 C CA . PHE B 1 35 ? -7.996 18.234 18.219 1 98.19 35 PHE B CA 1
ATOM 3601 C C . PHE B 1 35 ? -7.273 19.156 19.188 1 98.19 35 PHE B C 1
ATOM 3603 O O . PHE B 1 35 ? -6.617 20.109 18.766 1 98.19 35 PHE B O 1
ATOM 3610 N N . LYS B 1 36 ? -7.395 18.875 20.438 1 97.5 36 LYS B N 1
ATOM 3611 C CA . LYS B 1 36 ? -6.75 19.672 21.469 1 97.5 36 LYS B CA 1
ATOM 3612 C C . LYS B 1 36 ? -5.383 19.109 21.844 1 97.5 36 LYS B C 1
ATOM 3614 O O . LYS B 1 36 ? -5.148 17.906 21.719 1 97.5 36 LYS B O 1
ATOM 3619 N N . ASP B 1 37 ? -4.445 19.953 22.203 1 96.94 37 ASP B N 1
ATOM 3620 C CA . ASP B 1 37 ? -3.127 19.578 22.703 1 96.94 37 ASP B CA 1
ATOM 3621 C C . ASP B 1 37 ? -2.406 18.656 21.719 1 96.94 37 ASP B C 1
ATOM 3623 O O . ASP B 1 37 ? -1.943 17.578 22.078 1 96.94 37 ASP B O 1
ATOM 3627 N N . VAL B 1 38 ? -2.395 19.125 20.547 1 97.69 38 VAL B N 1
ATOM 3628 C CA . VAL B 1 38 ? -1.658 18.375 19.531 1 97.69 38 VAL B CA 1
ATOM 3629 C C . VAL B 1 38 ? -0.182 18.297 19.906 1 97.69 38 VAL B C 1
ATOM 3631 O O . VAL B 1 38 ? 0.42 19.312 20.297 1 97.69 38 VAL B O 1
ATOM 3634 N N . THR B 1 39 ? 0.401 17.094 19.844 1 97.62 39 THR B N 1
ATOM 3635 C CA . THR B 1 39 ? 1.767 16.859 20.297 1 97.62 39 THR B CA 1
ATOM 3636 C C . THR B 1 39 ? 2.744 16.922 19.125 1 97.62 39 THR B C 1
ATOM 3638 O O . THR B 1 39 ? 2.328 16.953 17.969 1 97.62 39 THR B O 1
ATOM 3641 N N . PRO B 1 40 ? 4.039 17.047 19.422 1 97.12 40 PRO B N 1
ATOM 3642 C CA . PRO B 1 40 ? 5.02 17.062 18.344 1 97.12 40 PRO B CA 1
ATOM 3643 C C . PRO B 1 40 ? 4.895 15.859 17.422 1 97.12 40 PRO B C 1
ATOM 3645 O O . PRO B 1 40 ? 5.047 15.984 16.203 1 97.12 40 PRO B O 1
ATOM 3648 N N . LEU B 1 41 ? 4.617 14.727 18.016 1 98.25 41 LEU B N 1
ATOM 3649 C CA . LEU B 1 41 ? 4.227 13.531 17.297 1 98.25 41 LEU B CA 1
ATOM 3650 C C . LEU B 1 41 ? 2.789 13.141 17.625 1 98.25 41 LEU B C 1
ATOM 3652 O O . LEU B 1 41 ? 2.477 12.82 18.766 1 98.25 41 LEU B O 1
ATOM 3656 N N . THR B 1 42 ? 1.918 13.195 16.656 1 98.56 42 THR B N 1
ATOM 3657 C CA . THR B 1 42 ? 0.523 12.805 16.828 1 98.56 42 THR B CA 1
ATOM 3658 C C . THR B 1 42 ? 0.131 11.742 15.812 1 98.56 42 THR B C 1
ATOM 3660 O O . THR B 1 42 ? 0.454 11.859 14.625 1 98.56 42 THR B O 1
ATOM 3663 N N . ALA B 1 43 ? -0.495 10.711 16.281 1 98.38 43 ALA B N 1
ATOM 3664 C CA . ALA B 1 43 ? -0.964 9.633 15.406 1 98.38 43 ALA B CA 1
ATOM 3665 C C . ALA B 1 43 ? -2.488 9.57 15.391 1 98.38 43 ALA B C 1
ATOM 3667 O O . ALA B 1 43 ? -3.131 9.617 16.438 1 98.38 43 ALA B O 1
ATOM 3668 N N . LEU B 1 44 ? -3.01 9.547 14.203 1 97.94 44 LEU B N 1
ATOM 3669 C CA . LEU B 1 44 ? -4.434 9.305 14 1 97.94 44 LEU B CA 1
ATOM 3670 C C . LEU B 1 44 ? -4.711 7.824 13.781 1 97.94 44 LEU B C 1
ATOM 3672 O O . LEU B 1 44 ? -4.18 7.219 12.852 1 97.94 44 LEU B O 1
ATOM 3676 N N . LEU B 1 45 ? -5.492 7.312 14.664 1 96.88 45 LEU B N 1
ATOM 3677 C CA . LEU B 1 45 ? -5.852 5.898 14.648 1 96.88 45 LEU B CA 1
ATOM 3678 C C . LEU B 1 45 ? -7.34 5.719 14.359 1 96.88 45 LEU B C 1
ATOM 3680 O O . LEU B 1 45 ? -8.156 6.562 14.734 1 96.88 45 LEU B O 1
ATOM 3684 N N . GLY B 1 46 ? -7.691 4.555 13.742 1 92.12 46 GLY B N 1
ATOM 3685 C CA . GLY B 1 46 ? -9.094 4.25 13.516 1 92.12 46 GLY B CA 1
ATOM 3686 C C . GLY B 1 46 ? -9.32 3.299 12.359 1 92.12 46 GLY B C 1
ATOM 3687 O O . GLY B 1 46 ? -8.398 3.01 11.594 1 92.12 46 GLY B O 1
ATOM 3688 N N . PRO B 1 47 ? -10.555 2.84 12.25 1 90.12 47 PRO B N 1
ATOM 3689 C CA . PRO B 1 47 ? -10.883 1.93 11.148 1 90.12 47 PRO B CA 1
ATOM 3690 C C . PRO B 1 47 ? -10.891 2.627 9.789 1 90.12 47 PRO B C 1
ATOM 3692 O O . PRO B 1 47 ? -10.742 3.848 9.719 1 90.12 47 PRO B O 1
ATOM 3695 N N . ASN B 1 48 ? -10.984 1.799 8.789 1 86.31 48 ASN B N 1
ATOM 3696 C CA . ASN B 1 48 ? -11.117 2.338 7.441 1 86.31 48 ASN B CA 1
ATOM 3697 C C . ASN B 1 48 ? -12.367 3.191 7.297 1 86.31 48 ASN B C 1
ATOM 3699 O O . ASN B 1 48 ? -13.438 2.814 7.781 1 86.31 48 ASN B O 1
ATOM 3703 N N . GLY B 1 49 ? -12.18 4.375 6.734 1 85.62 49 GLY B N 1
ATOM 3704 C CA . GLY B 1 49 ? -13.32 5.25 6.508 1 85.62 49 GLY B CA 1
ATOM 3705 C C . GLY B 1 49 ? -13.648 6.129 7.699 1 85.62 49 GLY B C 1
ATOM 3706 O O . GLY B 1 49 ? -14.664 6.82 7.707 1 85.62 49 GLY B O 1
ATOM 3707 N N . SER B 1 50 ? -12.805 6.141 8.711 1 89.94 50 SER B N 1
ATOM 3708 C CA . SER B 1 50 ? -13.109 6.871 9.938 1 89.94 50 SER B CA 1
ATOM 3709 C C . SER B 1 50 ? -12.805 8.359 9.789 1 89.94 50 SER B C 1
ATOM 3711 O O . SER B 1 50 ? -13.227 9.164 10.617 1 89.94 50 SER B O 1
ATOM 3713 N N . GLY B 1 51 ? -12.031 8.727 8.812 1 91.38 51 GLY B N 1
ATOM 3714 C CA . GLY B 1 51 ? -11.75 10.133 8.586 1 91.38 51 GLY B CA 1
ATOM 3715 C C . GLY B 1 51 ? -10.289 10.492 8.75 1 91.38 51 GLY B C 1
ATOM 3716 O O . GLY B 1 51 ? -9.906 11.656 8.633 1 91.38 51 GLY B O 1
ATOM 3717 N N . LYS B 1 52 ? -9.383 9.523 8.961 1 93.75 52 LYS B N 1
ATOM 3718 C CA . LYS B 1 52 ? -7.957 9.781 9.133 1 93.75 52 LYS B CA 1
ATOM 3719 C C . LYS B 1 52 ? -7.383 10.539 7.941 1 93.75 52 LYS B C 1
ATOM 3721 O O . LYS B 1 52 ? -6.727 11.562 8.109 1 93.75 52 LYS B O 1
ATOM 3726 N N . SER B 1 53 ? -7.684 10.055 6.777 1 91.44 53 SER B N 1
ATOM 3727 C CA . SER B 1 53 ? -7.148 10.656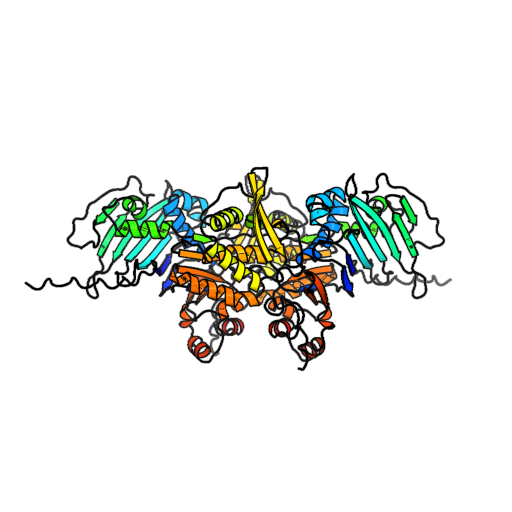 5.562 1 91.44 53 SER B CA 1
ATOM 3728 C C . SER B 1 53 ? -7.758 12.031 5.312 1 91.44 53 SER B C 1
ATOM 3730 O O . SER B 1 53 ? -7.117 12.898 4.719 1 91.44 53 SER B O 1
ATOM 3732 N N . THR B 1 54 ? -8.977 12.203 5.754 1 93.69 54 THR B N 1
ATOM 3733 C CA . THR B 1 54 ? -9.625 13.508 5.613 1 93.69 54 THR B CA 1
ATOM 3734 C C . THR B 1 54 ? -8.898 14.555 6.449 1 93.69 54 THR B C 1
ATOM 3736 O O . THR B 1 54 ? -8.648 15.672 5.977 1 93.69 54 THR B O 1
ATOM 3739 N N . VAL B 1 55 ? -8.586 14.164 7.668 1 96.69 55 VAL B N 1
ATOM 3740 C CA . VAL B 1 55 ? -7.824 15.086 8.516 1 96.69 55 VAL B CA 1
ATOM 3741 C C . VAL B 1 55 ? -6.488 15.414 7.852 1 96.69 55 VAL B C 1
ATOM 3743 O O . VAL B 1 55 ? -6.074 16.578 7.816 1 96.69 55 VAL B O 1
ATOM 3746 N N . PHE B 1 56 ? -5.918 14.422 7.41 1 93.94 56 PHE B N 1
ATOM 3747 C CA . PHE B 1 56 ? -4.66 14.578 6.688 1 93.94 56 PHE B CA 1
ATOM 3748 C C . PHE B 1 56 ? -4.82 15.547 5.527 1 93.94 56 PHE B C 1
ATOM 3750 O O . PHE B 1 56 ? -3.959 16.406 5.301 1 93.94 56 PHE B O 1
ATOM 3757 N N . ASP B 1 57 ? -5.84 15.484 4.809 1 94.88 57 ASP B N 1
ATOM 3758 C CA . ASP B 1 57 ? -6.082 16.312 3.629 1 94.88 57 ASP B CA 1
ATOM 3759 C C . ASP B 1 57 ? -6.348 17.766 4.02 1 94.88 57 ASP B C 1
ATOM 3761 O O . ASP B 1 57 ? -6.137 18.672 3.221 1 94.88 57 ASP B O 1
ATOM 3765 N N . VAL B 1 58 ? -6.82 18 5.211 1 97.62 58 VAL B N 1
ATOM 3766 C CA . VAL B 1 58 ? -7.012 19.359 5.691 1 97.62 58 VAL B CA 1
ATOM 3767 C C . VAL B 1 58 ? -5.684 20.125 5.629 1 97.62 58 VAL B C 1
ATOM 3769 O O . VAL B 1 58 ? -5.633 21.25 5.148 1 97.62 58 VAL B O 1
ATOM 3772 N N . PHE B 1 59 ? -4.652 19.484 6.047 1 97.31 59 PHE B N 1
ATOM 3773 C CA . PHE B 1 59 ? -3.336 20.109 6.027 1 97.31 59 PHE B CA 1
ATOM 3774 C C . PHE B 1 59 ? -2.848 20.297 4.594 1 97.31 59 PHE B C 1
ATOM 3776 O O . PHE B 1 59 ? -2.271 21.344 4.262 1 97.31 59 PHE B O 1
ATOM 3783 N N . ASN B 1 60 ? -3.098 19.328 3.826 1 94.94 60 ASN B N 1
ATOM 3784 C CA . ASN B 1 60 ? -2.73 19.453 2.42 1 94.94 60 ASN B CA 1
ATOM 3785 C C . ASN B 1 60 ? -3.494 20.578 1.738 1 94.94 60 ASN B C 1
ATOM 3787 O O . ASN B 1 60 ? -2.92 21.344 0.955 1 94.94 60 ASN B O 1
ATOM 3791 N N . PHE B 1 61 ? -4.762 20.625 2.006 1 97.06 61 PHE B N 1
ATOM 3792 C CA . PHE B 1 61 ? -5.621 21.656 1.444 1 97.06 61 PHE B CA 1
ATOM 3793 C C . PHE B 1 61 ? -5.105 23.047 1.81 1 97.06 61 PHE B C 1
ATOM 3795 O O . PHE B 1 61 ? -4.926 23.906 0.935 1 97.06 61 PHE B O 1
ATOM 3802 N N . LEU B 1 62 ? -4.82 23.234 3.072 1 97.56 62 LEU B N 1
ATOM 3803 C CA . LEU B 1 62 ? -4.352 24.531 3.551 1 97.56 62 LEU B CA 1
ATOM 3804 C C . LEU B 1 62 ? -3.01 24.891 2.92 1 97.56 62 LEU B C 1
ATOM 3806 O O . LEU B 1 62 ? -2.826 26.016 2.438 1 97.56 62 LEU B O 1
ATOM 3810 N N . SER B 1 63 ? -2.139 24 2.891 1 95.94 63 SER B N 1
ATOM 3811 C CA . SER B 1 63 ? -0.833 24.234 2.281 1 95.94 63 SER B CA 1
ATOM 3812 C C . SER B 1 63 ? -0.966 24.578 0.804 1 95.94 63 SER B C 1
ATOM 3814 O O . SER B 1 63 ? -0.293 25.5 0.316 1 95.94 63 SER B O 1
ATOM 3816 N N . GLU B 1 64 ? -1.797 23.891 0.07 1 94.88 64 GLU B N 1
ATOM 3817 C CA . GLU B 1 64 ? -2.002 24.141 -1.354 1 94.88 64 GLU B CA 1
ATOM 3818 C C . GLU B 1 64 ? -2.633 25.516 -1.585 1 94.88 64 GLU B C 1
ATOM 3820 O O . GLU B 1 64 ? -2.336 26.188 -2.58 1 94.88 64 GLU B O 1
ATOM 3825 N N . CYS B 1 65 ? -3.521 25.906 -0.704 1 96.81 65 CYS B N 1
ATOM 3826 C CA . CYS B 1 65 ? -4.078 27.25 -0.796 1 96.81 65 CYS B CA 1
ATOM 3827 C C . CYS B 1 65 ? -2.977 28.297 -0.784 1 96.81 65 CYS B C 1
ATOM 3829 O O . CYS B 1 65 ? -3.027 29.266 -1.544 1 96.81 65 CYS B O 1
ATOM 3831 N N . PHE B 1 66 ? -2.004 28.125 0.044 1 95.69 66 PHE B N 1
ATOM 3832 C CA . PHE B 1 66 ? -0.933 29.109 0.219 1 95.69 66 PHE B CA 1
ATOM 3833 C C . PHE B 1 66 ? 0.08 29 -0.916 1 95.69 66 PHE B C 1
ATOM 3835 O O . PHE B 1 66 ? 0.692 30 -1.297 1 95.69 66 PHE B O 1
ATOM 3842 N N . GLN B 1 67 ? 0.23 27.828 -1.46 1 92.5 67 GLN B N 1
ATOM 3843 C CA . GLN B 1 67 ? 1.242 27.625 -2.49 1 92.5 67 GLN B CA 1
ATOM 3844 C C . GLN B 1 67 ? 0.695 27.953 -3.875 1 92.5 67 GLN B C 1
ATOM 3846 O O . GLN B 1 67 ? 1.397 28.547 -4.703 1 92.5 67 GLN B O 1
ATOM 3851 N N . PHE B 1 68 ? -0.588 27.547 -4.121 1 93.56 68 PHE B N 1
ATOM 3852 C CA . PHE B 1 68 ? -1.086 27.594 -5.492 1 93.56 68 PHE B CA 1
ATOM 3853 C C . PHE B 1 68 ? -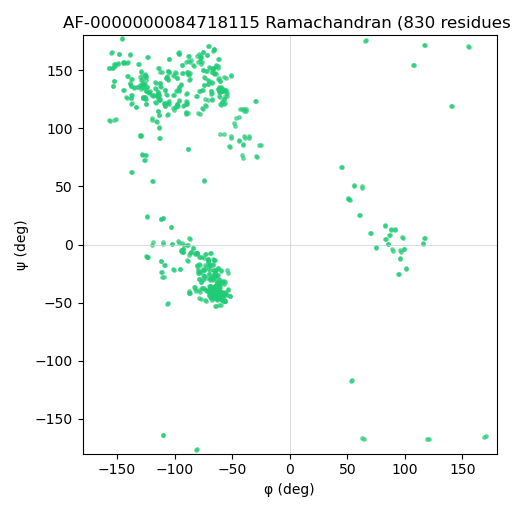2.354 28.438 -5.578 1 93.56 68 PHE B C 1
ATOM 3855 O O . PHE B 1 68 ? -2.854 28.703 -6.672 1 93.56 68 PHE B O 1
ATOM 3862 N N . GLY B 1 69 ? -2.906 28.781 -4.457 1 94.69 69 GLY B N 1
ATOM 3863 C CA . GLY B 1 69 ? -4.125 29.578 -4.445 1 94.69 69 GLY B CA 1
ATOM 3864 C C . GLY B 1 69 ? -5.352 28.781 -4.047 1 94.69 69 GLY B C 1
ATOM 3865 O O . GLY B 1 69 ? -5.402 27.562 -4.25 1 94.69 69 GLY B O 1
ATOM 3866 N N . LEU B 1 70 ? -6.289 29.5 -3.529 1 97 70 LEU B N 1
ATOM 3867 C CA . LEU B 1 70 ? -7.516 28.906 -3.027 1 97 70 LEU B CA 1
ATOM 3868 C C . LEU B 1 70 ? -8.273 28.203 -4.152 1 97 70 LEU B C 1
ATOM 3870 O O . LEU B 1 70 ? -8.711 27.062 -3.988 1 97 70 LEU B O 1
ATOM 3874 N N . ARG B 1 71 ? -8.406 28.859 -5.285 1 95.38 71 ARG B N 1
ATOM 3875 C CA . ARG B 1 71 ? -9.18 28.297 -6.391 1 95.38 71 ARG B CA 1
ATOM 3876 C C . ARG B 1 71 ? -8.602 26.969 -6.848 1 95.38 71 ARG B C 1
ATOM 3878 O O . ARG B 1 71 ? -9.336 26 -7.059 1 95.38 71 ARG B O 1
ATOM 3885 N N . HIS B 1 72 ? -7.359 26.953 -6.941 1 95.25 72 HIS B N 1
ATOM 3886 C CA . HIS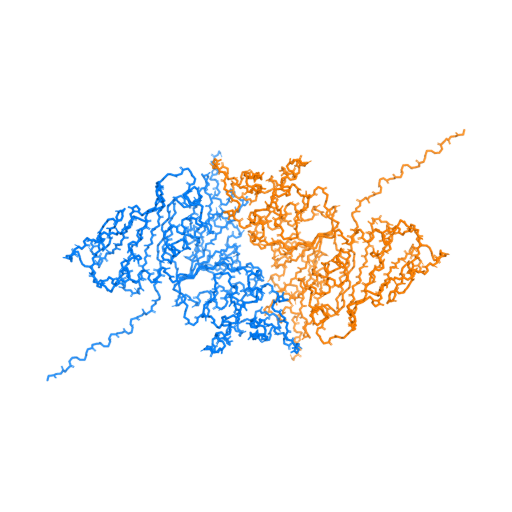 B 1 72 ? -6.688 25.734 -7.352 1 95.25 72 HIS B CA 1
ATOM 3887 C C . HIS B 1 72 ? -6.957 24.594 -6.367 1 95.25 72 HIS B C 1
ATOM 3889 O O . HIS B 1 72 ? -7.371 23.5 -6.77 1 95.25 72 HIS B O 1
ATOM 3895 N N . ALA B 1 73 ? -6.734 24.828 -5.109 1 96.25 73 ALA B N 1
ATOM 3896 C CA . ALA B 1 73 ? -6.914 23.828 -4.066 1 96.25 73 ALA B CA 1
ATOM 3897 C C . ALA B 1 73 ? -8.367 23.359 -3.992 1 96.25 73 ALA B C 1
ATOM 3899 O O . ALA B 1 73 ? -8.633 22.172 -3.818 1 96.25 73 ALA B O 1
ATOM 3900 N N . TRP B 1 74 ? -9.25 24.297 -4.164 1 96.06 74 TRP B N 1
ATOM 3901 C CA . TRP B 1 74 ? -10.688 24.062 -4.09 1 96.06 74 TRP B CA 1
ATOM 3902 C C . TRP B 1 74 ? -11.164 23.219 -5.27 1 96.06 74 TRP B C 1
ATOM 3904 O O . TRP B 1 74 ? -11.867 22.219 -5.082 1 96.06 74 TRP B O 1
ATOM 3914 N N . ASP B 1 75 ? -10.734 23.516 -6.5 1 94 75 ASP B N 1
ATOM 3915 C CA . ASP B 1 75 ? -11.141 22.828 -7.719 1 94 75 ASP B CA 1
ATOM 3916 C C . ASP B 1 75 ? -10.594 21.406 -7.742 1 94 75 ASP B C 1
ATOM 3918 O O . ASP B 1 75 ? -11.297 20.469 -8.148 1 94 75 ASP B O 1
ATOM 3922 N N . ARG B 1 76 ? -9.461 21.25 -7.301 1 91.19 76 ARG B N 1
ATOM 3923 C CA . ARG B 1 76 ? -8.82 19.938 -7.312 1 91.19 76 ARG B CA 1
ATOM 3924 C C . ARG B 1 76 ? -9.57 18.953 -6.414 1 91.19 76 ARG B C 1
ATOM 3926 O O . ARG B 1 76 ? -9.445 17.734 -6.582 1 91.19 76 ARG B O 1
ATOM 3933 N N . ARG B 1 77 ? -10.289 19.484 -5.508 1 92.88 77 ARG B N 1
ATOM 3934 C CA . ARG B 1 77 ? -10.977 18.641 -4.539 1 92.88 77 ARG B CA 1
ATOM 3935 C C . ARG B 1 77 ? -12.461 18.516 -4.871 1 92.88 77 ARG B C 1
ATOM 3937 O O . ARG B 1 77 ? -13.266 18.141 -4.016 1 92.88 77 ARG B O 1
ATOM 3944 N N . GLY B 1 78 ? -12.852 18.875 -6.055 1 89.25 78 GLY B N 1
ATOM 3945 C CA . GLY B 1 78 ? -14.227 18.688 -6.504 1 89.25 78 GLY B CA 1
ATOM 3946 C C . GLY B 1 78 ? -15.156 19.797 -6.039 1 89.25 78 GLY B C 1
ATOM 3947 O O . GLY B 1 78 ? -16.375 19.578 -5.926 1 89.25 78 GLY B O 1
ATOM 3948 N N . ARG B 1 79 ? -14.609 20.938 -5.609 1 93.06 79 ARG B N 1
ATOM 3949 C CA . ARG B 1 79 ? -15.375 22.125 -5.23 1 93.06 79 ARG B CA 1
ATOM 3950 C C . ARG B 1 79 ? -16.281 21.828 -4.035 1 93.06 79 ARG B C 1
ATOM 3952 O O . ARG B 1 79 ? -16.016 20.922 -3.254 1 93.06 79 ARG B O 1
ATOM 3959 N N . ALA B 1 80 ? -17.203 22.75 -3.795 1 93.12 80 ALA B N 1
ATOM 3960 C CA . ALA B 1 80 ? -18.047 22.672 -2.6 1 93.12 80 ALA B CA 1
ATOM 3961 C C . ALA B 1 80 ? -18.828 21.375 -2.559 1 93.12 80 ALA B C 1
ATOM 3963 O O . ALA B 1 80 ? -19.016 20.797 -1.488 1 93.12 80 ALA B O 1
ATOM 3964 N N . ARG B 1 81 ? -19.172 20.844 -3.645 1 87.69 81 ARG B N 1
ATOM 3965 C CA . ARG B 1 81 ? -20.016 19.656 -3.744 1 87.69 81 ARG B CA 1
ATOM 3966 C C . ARG B 1 81 ? -19.328 18.453 -3.113 1 87.69 81 ARG B C 1
ATOM 3968 O O . ARG B 1 81 ? -19.969 17.656 -2.416 1 87.69 81 ARG B O 1
ATOM 3975 N N . GLU B 1 82 ? -18.016 18.312 -3.289 1 88.69 82 GLU B N 1
ATOM 3976 C CA . GLU B 1 82 ? -17.297 17.156 -2.785 1 88.69 82 GLU B CA 1
ATOM 3977 C C . GLU B 1 82 ? -16.547 17.484 -1.494 1 88.69 82 GLU B C 1
ATOM 3979 O O . GLU B 1 82 ? -16.219 16.594 -0.709 1 88.69 82 GLU B O 1
ATOM 3984 N N . LEU B 1 83 ? -16.312 18.734 -1.312 1 93.31 83 LEU B N 1
ATOM 3985 C CA . LEU B 1 83 ? -15.484 19.141 -0.186 1 93.31 83 LEU B CA 1
ATOM 3986 C C . LEU B 1 83 ? -16.328 19.344 1.07 1 93.31 83 LEU B C 1
ATOM 3988 O O . LEU B 1 83 ? -15.914 18.953 2.166 1 93.31 83 LEU B O 1
ATOM 3992 N N . LYS B 1 84 ? -17.469 19.938 0.935 1 94.56 84 LYS B N 1
ATOM 3993 C CA . LYS B 1 84 ? -18.281 20.234 2.102 1 94.56 84 LYS B CA 1
ATOM 3994 C C . LYS B 1 84 ? -18.969 18.984 2.629 1 94.56 84 LYS B C 1
ATOM 3996 O O . LYS B 1 84 ? -19.281 18.062 1.862 1 94.56 84 LYS B O 1
ATOM 4001 N N . THR B 1 85 ? -19.172 19 3.873 1 93.31 85 THR B N 1
ATOM 4002 C CA . THR B 1 85 ? -19.859 17.906 4.531 1 93.31 85 THR B CA 1
ATOM 4003 C C . THR B 1 85 ? -21.281 17.766 3.984 1 93.31 85 THR B C 1
ATOM 4005 O O . THR B 1 85 ? -21.984 18.75 3.807 1 93.31 85 THR B O 1
ATOM 4008 N N . ARG B 1 86 ? -21.578 16.562 3.736 1 87.12 86 ARG B N 1
ATOM 4009 C CA . ARG B 1 86 ? -22.906 16.281 3.201 1 87.12 86 ARG B CA 1
ATOM 4010 C C . ARG B 1 86 ? -24 16.75 4.168 1 87.12 86 ARG B C 1
ATOM 4012 O O . ARG B 1 86 ? -23.922 16.469 5.367 1 87.12 86 ARG B O 1
ATOM 4019 N N . GLY B 1 87 ? -24.922 17.391 3.574 1 83.44 87 GLY B N 1
ATOM 4020 C CA . GLY B 1 87 ? -26.047 17.844 4.375 1 83.44 87 GLY B CA 1
ATOM 4021 C C . GLY B 1 87 ? -25.766 19.156 5.102 1 83.44 87 GLY B C 1
ATOM 4022 O O . GLY B 1 87 ? -26.609 19.625 5.867 1 83.44 87 GLY B O 1
ATOM 4023 N N . GLN B 1 88 ? -24.625 19.734 4.852 1 88.62 88 GLN B N 1
ATOM 4024 C CA . GLN B 1 88 ? -24.281 20.984 5.527 1 88.62 88 GLN B CA 1
ATOM 4025 C C . GLN B 1 88 ? -24.125 22.125 4.531 1 88.62 88 GLN B C 1
ATOM 4027 O O . GLN B 1 88 ? -23.594 21.938 3.436 1 88.62 88 GLN B O 1
ATOM 4032 N N . ASP B 1 89 ? -24.547 23.328 4.738 1 87.75 89 ASP B N 1
ATOM 4033 C CA . ASP B 1 89 ? -24.453 24.453 3.826 1 87.75 89 ASP B CA 1
ATOM 4034 C C . ASP B 1 89 ? -23.438 25.484 4.336 1 87.75 89 ASP B C 1
ATOM 4036 O O . ASP B 1 89 ? -22.922 26.297 3.564 1 87.75 89 ASP B O 1
ATOM 4040 N N . GLY B 1 90 ? -23.016 25.531 5.559 1 94.06 90 GLY B N 1
ATOM 4041 C CA . GLY B 1 90 ? -22.125 26.516 6.141 1 94.06 90 GLY B CA 1
ATOM 4042 C C . GLY B 1 90 ? -20.719 26.453 5.566 1 94.06 90 GLY B C 1
ATOM 4043 O O . GLY B 1 90 ? -20.438 25.641 4.691 1 94.06 90 GLY B O 1
ATOM 4044 N N . PRO B 1 91 ? -19.906 27.453 5.816 1 97.88 91 PRO B N 1
ATOM 4045 C CA . PRO B 1 91 ? -18.547 27.5 5.297 1 97.88 91 PRO B CA 1
ATOM 4046 C C . PRO B 1 91 ? -17.656 26.391 5.844 1 97.88 91 PRO B C 1
ATOM 4048 O O . PRO B 1 91 ? -17.984 25.781 6.875 1 97.88 91 PRO B O 1
ATOM 4051 N N . VAL B 1 92 ? -16.672 26.062 5.039 1 98.31 92 VAL B N 1
ATOM 4052 C CA . VAL B 1 92 ? -15.57 25.25 5.551 1 98.31 92 VAL B CA 1
ATOM 4053 C C . VAL B 1 92 ? -14.711 26.078 6.496 1 98.31 92 VAL B C 1
ATOM 4055 O O . VAL B 1 92 ? -14.234 27.156 6.129 1 98.31 92 VAL B O 1
ATOM 4058 N N . VAL B 1 93 ? -14.523 25.625 7.684 1 98.75 93 VAL B N 1
ATOM 4059 C CA . VAL B 1 93 ? -13.758 26.375 8.672 1 98.75 93 VAL B CA 1
ATOM 4060 C C . VAL B 1 93 ? -12.539 25.562 9.117 1 98.75 93 VAL B C 1
ATOM 4062 O O . VAL B 1 93 ? -12.664 24.375 9.43 1 98.75 93 VAL B O 1
ATOM 4065 N N . ILE B 1 94 ? -11.414 26.156 9.062 1 98.62 94 ILE B N 1
ATOM 4066 C CA . ILE B 1 94 ? -10.172 25.609 9.602 1 98.62 94 ILE B CA 1
ATOM 4067 C C . ILE B 1 94 ? -9.547 26.594 10.578 1 98.62 94 ILE B C 1
ATOM 4069 O O . ILE B 1 94 ? -9.297 27.75 10.234 1 98.62 94 ILE B O 1
ATOM 4073 N N . GLU B 1 95 ? -9.359 26.188 11.797 1 98.56 95 GLU B N 1
ATOM 4074 C CA . GLU B 1 95 ? -8.734 27.016 12.82 1 98.56 95 GLU B CA 1
ATOM 4075 C C . GLU B 1 95 ? -7.551 26.297 13.469 1 98.56 95 GLU B C 1
ATOM 4077 O O . GLU B 1 95 ? -7.676 25.141 13.891 1 98.56 95 GLU B O 1
ATOM 4082 N N . ILE B 1 96 ? -6.441 26.938 13.477 1 97.88 96 ILE B N 1
ATOM 4083 C CA . ILE B 1 96 ? -5.277 26.344 14.125 1 97.88 96 ILE B CA 1
ATOM 4084 C C . ILE B 1 96 ? -4.719 27.312 15.164 1 97.88 96 ILE B C 1
ATOM 4086 O O . ILE B 1 96 ? -4.82 28.531 15.016 1 97.88 96 ILE B O 1
ATOM 4090 N N . LYS B 1 97 ? -4.219 26.797 16.266 1 96.69 97 LYS B N 1
ATOM 4091 C CA . LYS B 1 97 ? -3.383 27.531 17.219 1 96.69 97 LYS B CA 1
ATOM 4092 C C . LYS B 1 97 ? -1.933 27.062 17.141 1 96.69 97 LYS B C 1
ATOM 4094 O O . LYS B 1 97 ? -1.653 25.859 17.281 1 96.69 97 LYS B O 1
ATOM 4099 N N . TYR B 1 98 ? -1.082 27.938 16.812 1 93.5 98 TYR B N 1
ATOM 4100 C CA . TYR B 1 98 ? 0.312 27.531 16.719 1 93.5 98 TYR B CA 1
ATOM 4101 C C . TYR B 1 98 ? 1.227 28.484 17.469 1 93.5 98 TYR B C 1
ATOM 4103 O O . TYR B 1 98 ? 0.852 29.625 17.734 1 93.5 98 TYR B O 1
ATOM 4111 N N . ARG B 1 99 ? 2.312 28 17.859 1 92.75 99 ARG B N 1
ATOM 4112 C CA . ARG B 1 99 ? 3.391 28.734 18.531 1 92.75 99 ARG B CA 1
ATOM 4113 C C . ARG B 1 99 ? 4.66 28.719 17.688 1 92.75 99 ARG B C 1
ATOM 4115 O O . ARG B 1 99 ? 5.16 27.656 17.328 1 92.75 99 ARG B O 1
ATOM 4122 N N . GLU B 1 100 ? 5.133 29.938 17.375 1 89.94 100 GLU B N 1
ATOM 4123 C CA . GLU B 1 100 ? 6.309 30.062 16.516 1 89.94 100 GLU B CA 1
ATOM 4124 C C . GLU B 1 100 ? 7.551 29.484 17.188 1 89.94 100 GLU B C 1
ATOM 4126 O O . GLU B 1 100 ? 8.375 28.828 16.547 1 89.94 100 GLU B O 1
ATOM 4131 N N . ARG B 1 101 ? 7.707 29.844 18.469 1 86.88 101 ARG B N 1
ATOM 4132 C CA . ARG B 1 101 ? 8.805 29.375 19.312 1 86.88 101 ARG B CA 1
ATOM 4133 C C . ARG B 1 101 ? 8.367 29.281 20.766 1 86.88 101 ARG B C 1
ATOM 4135 O O . ARG B 1 101 ? 7.426 29.953 21.188 1 86.88 101 ARG B O 1
ATOM 4142 N N . PRO B 1 102 ? 9.141 28.375 21.406 1 82.12 102 PRO B N 1
ATOM 4143 C CA . PRO B 1 102 ? 8.797 28.312 22.828 1 82.12 102 PRO B CA 1
ATOM 4144 C C . PRO B 1 102 ? 8.883 29.672 23.516 1 82.12 102 PRO B C 1
ATOM 4146 O O . PRO B 1 102 ? 9.805 30.453 23.25 1 82.12 102 PRO B O 1
ATOM 4149 N N . GLY B 1 103 ? 7.898 30.047 24.281 1 79.56 103 GLY B N 1
ATOM 4150 C CA . GLY B 1 103 ? 7.914 31.312 25.016 1 79.56 103 GLY B CA 1
ATOM 4151 C C . GLY B 1 103 ? 7.105 32.406 24.359 1 79.56 103 GLY B C 1
ATOM 4152 O O . GLY B 1 103 ? 6.75 33.406 24.984 1 79.56 103 GLY B O 1
ATOM 4153 N N . LEU B 1 104 ? 6.859 32.25 23.047 1 83.5 104 LEU B N 1
ATOM 4154 C CA . LEU B 1 104 ? 6.055 33.219 22.328 1 83.5 104 LEU B CA 1
ATOM 4155 C C . LEU B 1 104 ? 4.566 32.938 22.5 1 83.5 104 LEU B C 1
ATOM 4157 O O . LEU B 1 104 ? 4.176 31.828 22.812 1 83.5 104 LEU B O 1
ATOM 4161 N N . PRO B 1 105 ? 3.828 33.969 22.375 1 86.25 105 PRO B N 1
ATOM 4162 C CA . PRO B 1 105 ? 2.385 33.75 22.5 1 86.25 105 PRO B CA 1
ATOM 4163 C C . PRO B 1 105 ? 1.823 32.812 21.422 1 86.25 105 PRO B C 1
ATOM 4165 O O . PRO B 1 105 ? 2.381 32.719 20.328 1 86.25 105 PRO B O 1
ATOM 4168 N N . ILE B 1 106 ? 0.793 32.219 21.812 1 92.25 106 ILE B N 1
ATOM 4169 C CA . ILE B 1 106 ? 0.066 31.375 20.875 1 92.25 106 ILE B CA 1
ATOM 4170 C C . ILE B 1 106 ? -0.743 32.25 19.922 1 92.25 106 ILE B C 1
ATOM 4172 O O . ILE B 1 106 ? -1.404 33.188 20.344 1 92.25 106 ILE B O 1
ATOM 4176 N N . ILE B 1 107 ? -0.648 31.953 18.688 1 93.38 107 ILE B N 1
ATOM 4177 C CA . ILE B 1 107 ? -1.415 32.656 17.672 1 93.38 107 ILE B CA 1
ATOM 4178 C C . ILE B 1 107 ? -2.531 31.766 17.156 1 93.38 107 ILE B C 1
ATOM 4180 O O . ILE B 1 107 ? -2.293 30.594 16.812 1 93.38 107 ILE B O 1
ATOM 4184 N N . THR B 1 108 ? -3.715 32.312 17.156 1 96.44 108 THR B N 1
ATOM 4185 C CA . THR B 1 108 ? -4.852 31.609 16.562 1 96.44 108 THR B CA 1
ATOM 4186 C C . THR B 1 108 ? -5.109 32.094 15.141 1 96.44 108 THR B C 1
ATOM 4188 O O . THR B 1 108 ? -5.223 33.281 14.906 1 96.44 108 THR B O 1
ATOM 4191 N N . TYR B 1 109 ? -5.055 31.219 14.203 1 97.44 109 TYR B N 1
ATOM 4192 C CA . TYR B 1 109 ? -5.398 31.5 12.812 1 97.44 109 TYR B CA 1
ATOM 4193 C C . TYR B 1 109 ? -6.75 30.891 12.453 1 97.44 109 TYR B C 1
ATOM 4195 O O . TYR B 1 109 ? -6.965 29.688 12.641 1 97.44 109 TYR B O 1
ATOM 4203 N N . HIS B 1 110 ? -7.625 31.719 12.016 1 98.25 110 HIS B N 1
ATOM 4204 C CA . HIS B 1 110 ? -8.969 31.297 11.617 1 98.25 110 HIS B CA 1
ATOM 4205 C C . HIS B 1 110 ? -9.219 31.578 10.141 1 98.25 110 HIS B C 1
ATOM 4207 O O . HIS B 1 110 ? -9.023 32.719 9.672 1 98.25 110 HIS B O 1
ATOM 4213 N N . LEU B 1 111 ? -9.68 30.547 9.406 1 98.5 111 LEU B N 1
ATOM 4214 C CA . LEU B 1 111 ? -10 30.656 7.984 1 98.5 111 LEU B CA 1
ATOM 4215 C C . LEU B 1 111 ? -11.344 30.016 7.672 1 98.5 111 LEU B C 1
ATOM 4217 O O . LEU B 1 111 ? -11.547 28.828 7.941 1 98.5 111 LEU B O 1
ATOM 4221 N N . ALA B 1 112 ? -12.273 30.766 7.199 1 98.69 112 ALA B N 1
ATOM 4222 C CA . ALA B 1 112 ? -13.57 30.281 6.742 1 98.69 112 ALA B CA 1
ATOM 4223 C C . ALA B 1 112 ? -13.734 30.5 5.242 1 98.69 112 ALA B C 1
ATOM 4225 O O . ALA B 1 112 ? -13.5 31.594 4.73 1 98.69 112 ALA B O 1
ATOM 4226 N N . LEU B 1 113 ? -14.102 29.484 4.504 1 98.44 113 LEU B N 1
ATOM 4227 C CA . LEU B 1 113 ? -14.195 29.5 3.047 1 98.44 113 LEU B CA 1
ATOM 4228 C C . LEU B 1 113 ? -15.578 29.047 2.582 1 98.44 113 LEU B C 1
ATOM 4230 O O . LEU B 1 113 ? -16.188 28.156 3.186 1 98.44 113 LEU B O 1
ATOM 4234 N N . ASP B 1 114 ? -15.992 29.609 1.566 1 97.69 114 ASP B N 1
ATOM 4235 C CA . ASP B 1 114 ? -17.25 29.203 0.943 1 97.69 114 ASP B CA 1
ATOM 4236 C C . ASP B 1 114 ? -17.172 29.344 -0.576 1 97.69 114 ASP B C 1
ATOM 4238 O O . ASP B 1 114 ? -16.109 29.625 -1.129 1 97.69 114 ASP B O 1
ATOM 4242 N N . GLU B 1 115 ? -18.203 28.969 -1.205 1 96.88 115 GLU B N 1
ATOM 4243 C CA . GLU B 1 115 ? -18.25 29.031 -2.662 1 96.88 115 GLU B CA 1
ATOM 4244 C C . GLU B 1 115 ? -19.453 29.828 -3.145 1 96.88 115 GLU B C 1
ATOM 4246 O O . GLU B 1 115 ? -20.578 29.594 -2.699 1 96.88 115 GLU B O 1
ATOM 4251 N N . GLY B 1 116 ? -19.203 30.812 -3.947 1 93.44 116 GLY B N 1
ATOM 4252 C CA . GLY B 1 116 ? -20.25 31.609 -4.582 1 93.44 116 GLY B CA 1
ATOM 4253 C C . GLY B 1 116 ? -20.344 31.375 -6.078 1 93.44 116 GLY B C 1
ATOM 4254 O O . GLY B 1 116 ? -19.875 30.359 -6.586 1 93.44 116 GLY B O 1
ATOM 4255 N N . SER B 1 117 ? -20.984 32.219 -6.738 1 92.31 117 SER B N 1
ATOM 4256 C CA . SER B 1 117 ? -21.203 32.094 -8.172 1 92.31 117 SER B CA 1
ATOM 4257 C C . SER B 1 117 ? -19.906 32.219 -8.945 1 92.31 117 SER B C 1
ATOM 4259 O O . SER B 1 117 ? -19.75 31.641 -10.016 1 92.31 117 SER B O 1
ATOM 4261 N N . LYS B 1 118 ? -19.016 32.969 -8.398 1 92.25 118 LYS B N 1
ATOM 4262 C CA . LYS B 1 118 ? -17.766 33.219 -9.117 1 92.25 118 LYS B CA 1
ATOM 4263 C C . LYS B 1 118 ? -16.672 32.281 -8.648 1 92.25 118 LYS B C 1
ATOM 4265 O O . LYS B 1 118 ? -15.508 32.406 -9.047 1 92.25 118 LYS B O 1
ATOM 4270 N N . GLY B 1 119 ? -17.047 31.375 -7.746 1 94.62 119 GLY B N 1
ATOM 4271 C CA . GLY B 1 119 ? -16.062 30.438 -7.23 1 94.62 119 GLY B CA 1
ATOM 4272 C C . GLY B 1 119 ? -15.859 30.531 -5.734 1 94.62 119 GLY B C 1
ATOM 4273 O O . GLY B 1 119 ? -16.656 31.172 -5.035 1 94.62 119 GLY B O 1
ATOM 4274 N N . PRO B 1 120 ? -14.789 29.891 -5.285 1 97.06 120 PRO B N 1
ATOM 4275 C CA . PRO B 1 120 ? -14.547 29.938 -3.842 1 97.06 120 PRO B CA 1
ATOM 4276 C C . PRO B 1 120 ? -14.062 31.312 -3.369 1 97.06 120 PRO B C 1
ATOM 4278 O O . PRO B 1 120 ? -13.406 32.031 -4.125 1 97.06 120 PRO B O 1
ATOM 4281 N N . PHE B 1 121 ? -14.383 31.641 -2.191 1 97.12 121 PHE B N 1
ATOM 4282 C CA . PHE B 1 121 ? -13.945 32.906 -1.611 1 97.12 121 PHE B CA 1
ATOM 4283 C C . PHE B 1 121 ? -13.75 32.75 -0.106 1 97.12 121 PHE B C 1
ATOM 4285 O O . PHE B 1 121 ? -14.203 31.797 0.499 1 97.12 121 PHE B O 1
ATOM 4292 N N . VAL B 1 122 ? -13.039 33.719 0.483 1 97.88 122 VAL B N 1
ATOM 4293 C CA . VAL B 1 122 ? -12.773 33.781 1.916 1 97.88 122 VAL B CA 1
ATOM 4294 C C . VAL B 1 122 ? -13.883 34.531 2.631 1 97.88 122 VAL B C 1
ATOM 4296 O O . VAL B 1 122 ? -14.008 35.75 2.467 1 97.88 122 VAL B O 1
ATOM 4299 N N . VAL B 1 123 ? -14.609 33.812 3.436 1 97.94 123 VAL B N 1
ATOM 4300 C CA . VAL B 1 123 ? -15.688 34.438 4.211 1 97.94 123 VAL B CA 1
ATOM 4301 C C . VAL B 1 123 ? -15.094 35.281 5.344 1 97.94 123 VAL B C 1
ATOM 4303 O O . VAL B 1 123 ? -15.516 36.406 5.566 1 97.94 123 VAL B O 1
ATOM 4306 N N . GLU B 1 124 ? -14.219 34.656 5.98 1 97.56 124 GLU B N 1
ATOM 4307 C CA . GLU B 1 124 ? -13.57 35.281 7.125 1 97.56 124 GLU B CA 1
ATOM 4308 C C . GLU B 1 124 ? -12.172 34.719 7.348 1 97.56 124 GLU B C 1
ATOM 4310 O O . GLU B 1 124 ? -11.961 33.5 7.207 1 97.56 124 GLU B O 1
ATOM 4315 N N . GLU B 1 125 ? -11.219 35.625 7.617 1 97.69 125 GLU B N 1
ATOM 4316 C CA . GLU B 1 125 ? -9.852 35.25 7.965 1 97.69 125 GLU B CA 1
ATOM 4317 C C . GLU B 1 125 ? -9.297 36.188 9.047 1 97.69 125 GLU B C 1
ATOM 4319 O O . GLU B 1 125 ? -9.336 37.406 8.898 1 97.69 125 GLU B O 1
ATOM 4324 N N . TRP B 1 126 ? -8.805 35.531 10.102 1 96.62 126 TRP B N 1
ATOM 4325 C CA . TRP B 1 126 ? -8.234 36.438 11.102 1 96.62 126 TRP B CA 1
ATOM 4326 C C . TRP B 1 126 ? -7.133 35.75 11.891 1 96.62 126 TRP B C 1
ATOM 4328 O O . TRP B 1 126 ? -7.07 34.5 11.93 1 96.62 126 TRP B O 1
ATOM 4338 N N . LEU B 1 127 ? -6.23 36.562 12.438 1 95.19 127 LEU B N 1
ATOM 4339 C CA . LEU B 1 127 ? -5.188 36.188 13.383 1 95.19 127 LEU B CA 1
ATOM 4340 C C . LEU B 1 127 ? -5.383 36.875 14.727 1 95.19 127 LEU B C 1
ATOM 4342 O O . LEU B 1 127 ? -5.684 38.062 14.773 1 95.19 127 LEU B O 1
ATOM 4346 N N . GLN B 1 128 ? -5.238 36.031 15.758 1 93.44 128 GLN B N 1
ATOM 4347 C CA . GLN B 1 128 ? -5.457 36.562 17.094 1 93.44 128 GLN B CA 1
ATOM 4348 C C . GLN B 1 128 ? -4.41 36.031 18.078 1 93.44 128 GLN B C 1
ATOM 4350 O O . GLN B 1 128 ? -3.953 34.906 17.953 1 93.44 128 GLN B O 1
ATOM 4355 N N . TRP B 1 129 ? -3.92 36.875 18.922 1 86.5 129 TRP B N 1
ATOM 4356 C CA . TRP B 1 129 ? -3.098 36.375 20.016 1 86.5 129 TRP B CA 1
ATOM 4357 C C . TRP B 1 129 ? -3.398 37.125 21.297 1 86.5 129 TRP B C 1
ATOM 4359 O O . TRP B 1 129 ? -4.211 38.062 21.312 1 86.5 129 TRP B O 1
ATOM 4369 N N . LYS B 1 130 ? -3.111 36.5 22.375 1 77.31 130 LYS B N 1
ATOM 4370 C CA . LYS B 1 130 ? -3.236 37.125 23.688 1 77.31 130 LYS B CA 1
ATOM 4371 C C . LYS B 1 130 ? -1.877 37.594 24.203 1 77.31 130 LYS B C 1
ATOM 4373 O O . LYS B 1 130 ? -0.925 36.812 24.25 1 77.31 130 LYS B O 1
ATOM 4378 N N . ARG B 1 131 ? -1.832 38.938 24.328 1 64.31 131 ARG B N 1
ATOM 4379 C CA . ARG B 1 131 ? -0.599 39.438 24.906 1 64.31 131 ARG B CA 1
ATOM 4380 C C . ARG B 1 131 ? -0.53 39.156 26.406 1 64.31 131 ARG B C 1
ATOM 4382 O O . ARG B 1 131 ? -1.4 39.562 27.172 1 64.31 131 ARG B O 1
ATOM 4389 N N . GLY B 1 132 ? 0.395 38.469 26.828 1 60.44 132 GLY B N 1
ATOM 4390 C CA . GLY B 1 132 ? 0.624 38.188 28.234 1 60.44 132 GLY B CA 1
ATOM 4391 C C . GLY B 1 132 ? -0.464 37.344 28.859 1 60.44 132 GLY B C 1
ATOM 4392 O O . GLY B 1 132 ? -1.331 36.812 28.156 1 60.44 132 GLY B O 1
ATOM 4393 N N . SER B 1 133 ? -0.403 36.906 30.141 1 59.59 133 SER B N 1
ATOM 4394 C CA . SER B 1 133 ? -1.306 36.062 30.906 1 59.59 133 SER B CA 1
ATOM 4395 C C . SER B 1 133 ? -2.65 36.719 31.125 1 59.59 133 SER B C 1
ATOM 4397 O O . SER B 1 133 ? -3.666 36.062 31.328 1 59.59 133 SER B O 1
ATOM 4399 N N . TYR B 1 134 ? -2.609 38.062 31.078 1 58.81 134 TYR B N 1
ATOM 4400 C CA . TYR B 1 134 ? -3.828 38.719 31.531 1 58.81 134 TYR B CA 1
ATOM 4401 C C . TYR B 1 134 ? -4.453 39.562 30.422 1 58.81 134 TYR B C 1
ATOM 4403 O O . TYR B 1 134 ? -5.469 40.219 30.625 1 58.81 134 TYR B O 1
ATOM 4411 N N . GLY B 1 135 ? -3.875 39.531 29.297 1 62.94 135 GLY B N 1
ATOM 4412 C CA . GLY B 1 135 ? -4.43 40.406 28.281 1 62.94 135 GLY B CA 1
ATOM 4413 C C . GLY B 1 135 ? -5.559 39.781 27.484 1 62.94 135 GLY B C 1
ATOM 4414 O O . GLY B 1 135 ? -5.668 38.562 27.422 1 62.94 135 GLY B O 1
ATOM 4415 N N . ALA B 1 136 ? -6.516 40.625 27.094 1 74.5 136 ALA B N 1
ATOM 4416 C CA . ALA B 1 136 ? -7.605 40.156 26.234 1 74.5 136 ALA B CA 1
ATOM 4417 C C . ALA B 1 136 ? -7.082 39.781 24.844 1 74.5 136 ALA B C 1
ATOM 4419 O O . ALA B 1 136 ? -6.148 40.406 24.328 1 74.5 136 ALA B O 1
ATOM 4420 N N . PRO B 1 137 ? -7.594 38.719 24.312 1 82.62 137 PRO B N 1
ATOM 4421 C CA . PRO B 1 137 ? -7.215 38.375 22.938 1 82.62 137 PRO B CA 1
ATOM 4422 C C . PRO B 1 137 ? -7.559 39.5 21.953 1 82.62 137 PRO B C 1
ATOM 4424 O O . PRO B 1 137 ? -8.586 40.156 22.094 1 82.62 137 PRO B O 1
ATOM 4427 N N . PHE B 1 138 ? -6.562 39.812 21.125 1 84.75 138 PHE B N 1
ATOM 4428 C CA . PHE B 1 138 ? -6.879 40.812 20.094 1 84.75 138 PHE B CA 1
ATOM 4429 C C . PHE B 1 138 ? -6.473 40.312 18.719 1 84.75 138 PHE B C 1
ATOM 4431 O O . PHE B 1 138 ? -5.484 39.594 18.578 1 84.75 138 PHE B O 1
ATOM 4438 N N . ARG B 1 139 ? -7.219 40.719 17.703 1 90.75 139 ARG B N 1
ATOM 4439 C CA . ARG B 1 139 ? -6.98 40.344 16.312 1 90.75 139 ARG B CA 1
ATOM 4440 C C . ARG B 1 139 ? -6.039 41.344 15.633 1 90.75 139 ARG B C 1
ATOM 4442 O O . ARG B 1 139 ? -6.301 42.531 15.617 1 90.75 139 ARG B O 1
ATOM 4449 N N . PHE B 1 140 ? -4.945 40.875 15.164 1 89.69 140 PHE B N 1
ATOM 4450 C CA . PHE B 1 140 ? -4.027 41.781 14.469 1 89.69 140 PHE B CA 1
ATOM 4451 C C . PHE B 1 140 ? -4.141 41.594 12.953 1 89.69 140 PHE B C 1
ATOM 4453 O O . PHE B 1 140 ? -3.436 42.25 12.195 1 89.69 140 PHE B O 1
ATOM 4460 N N . LEU B 1 141 ? -4.957 40.75 12.523 1 93.06 141 LEU B N 1
ATOM 4461 C CA . LEU B 1 141 ? -5.438 40.625 11.156 1 93.06 141 LEU B CA 1
ATOM 4462 C C . LEU B 1 141 ? -6.902 40.188 11.133 1 93.06 141 LEU B C 1
ATOM 4464 O O . LEU B 1 141 ? -7.309 39.312 11.883 1 93.06 141 LEU B O 1
ATOM 4468 N N . ASP B 1 142 ? -7.703 40.875 10.328 1 95.06 142 ASP B N 1
ATOM 4469 C CA . ASP B 1 142 ? -9.125 40.594 10.242 1 95.06 142 ASP B CA 1
ATOM 4470 C C . ASP B 1 142 ? -9.68 40.938 8.859 1 95.06 142 ASP B C 1
ATOM 4472 O O . ASP B 1 142 ? -9.805 42.125 8.523 1 95.06 142 ASP B O 1
ATOM 4476 N N . TYR B 1 143 ? -9.969 39.938 8.133 1 95.62 143 TYR B N 1
ATOM 4477 C CA . TYR B 1 143 ? -10.469 40.156 6.773 1 95.62 143 TYR B CA 1
ATOM 4478 C C . TYR B 1 143 ? -11.789 39.438 6.559 1 95.62 143 TYR B C 1
ATOM 4480 O O . TYR B 1 143 ? -11.984 38.312 7.062 1 95.62 143 TYR B O 1
ATOM 4488 N N . LYS B 1 144 ? -12.68 40.031 5.797 1 96.19 144 LYS B N 1
ATOM 4489 C CA . LYS B 1 144 ? -13.953 39.469 5.352 1 96.19 144 LYS B CA 1
ATOM 4490 C C . LYS B 1 144 ? -14.219 39.781 3.885 1 96.19 144 LYS B C 1
ATOM 4492 O O . LYS B 1 144 ? -14.305 40.969 3.508 1 96.19 144 LYS B O 1
ATOM 4497 N N . ASN B 1 145 ? -14.375 38.781 3.117 1 95 145 ASN B N 1
ATOM 4498 C CA . ASN B 1 145 ? -14.68 38.969 1.701 1 95 145 ASN B CA 1
ATOM 4499 C C . ASN B 1 145 ? -13.703 39.938 1.029 1 95 145 ASN B C 1
ATOM 4501 O O . ASN B 1 145 ? -14.117 40.844 0.33 1 95 145 ASN B O 1
ATOM 4505 N N . GLY B 1 146 ? -12.547 39.781 1.42 1 92.81 146 GLY B N 1
ATOM 4506 C CA . GLY B 1 146 ? -11.5 40.531 0.762 1 92.81 146 GLY B CA 1
ATOM 4507 C C . GLY B 1 146 ? -11.266 41.906 1.393 1 92.81 146 GLY B C 1
ATOM 4508 O O . GLY B 1 146 ? -10.344 42.625 1.002 1 92.81 146 GLY B O 1
ATOM 4509 N N . GLN B 1 147 ? -12.055 42.281 2.369 1 94.38 147 GLN B N 1
ATOM 4510 C CA . GLN B 1 147 ? -11.906 43.562 3.059 1 94.38 147 GLN B CA 1
ATOM 4511 C C . GLN B 1 147 ? -11.469 43.344 4.504 1 94.38 147 GLN B C 1
ATOM 4513 O O . GLN B 1 147 ? -11.914 42.406 5.172 1 94.38 147 GLN B O 1
ATOM 4518 N N . GLY B 1 148 ? -10.5 44.188 4.887 1 93.06 148 GLY B N 1
ATOM 4519 C CA . GLY B 1 148 ? -10.047 44.062 6.266 1 93.06 148 GLY B CA 1
ATOM 4520 C C . GLY B 1 148 ? -8.789 44.844 6.559 1 93.06 148 GLY B C 1
ATOM 4521 O O . GLY B 1 148 ? -8.477 45.812 5.848 1 93.06 148 GLY B O 1
ATOM 4522 N N . TYR B 1 149 ? -8.188 44.531 7.668 1 89.56 149 TYR B N 1
ATOM 4523 C CA . TYR B 1 149 ? -7 45.25 8.109 1 89.56 149 TYR B CA 1
ATOM 4524 C C . TYR B 1 149 ? -5.961 44.281 8.68 1 89.56 149 TYR B C 1
ATOM 4526 O O . TYR B 1 149 ? -6.266 43.125 8.953 1 89.56 149 TYR B O 1
ATOM 4534 N N . ALA B 1 150 ? -4.773 44.781 8.773 1 89.44 150 ALA B N 1
ATOM 4535 C CA . ALA B 1 150 ? -3.67 44.125 9.477 1 89.44 150 ALA B CA 1
ATOM 4536 C C . ALA B 1 150 ? -2.832 45.156 10.25 1 89.44 150 ALA B C 1
ATOM 4538 O O . ALA B 1 150 ? -2.682 46.281 9.82 1 89.44 150 ALA B O 1
ATOM 4539 N N . ILE B 1 151 ? -2.402 44.688 11.328 1 84.12 151 ILE B N 1
ATOM 4540 C CA . ILE B 1 151 ? -1.538 45.531 12.148 1 84.12 151 ILE B CA 1
ATOM 4541 C C . ILE B 1 151 ? -0.076 45.156 11.898 1 84.12 151 ILE B C 1
ATOM 4543 O O . ILE B 1 151 ? 0.293 44 11.945 1 84.12 151 ILE B O 1
ATOM 4547 N N . SER B 1 152 ? 0.718 46.156 11.68 1 80.12 152 SER B N 1
ATOM 4548 C CA . SER B 1 152 ? 2.127 45.938 11.367 1 80.12 152 SER B CA 1
ATOM 4549 C C . SER B 1 152 ? 2.961 45.812 12.641 1 80.12 152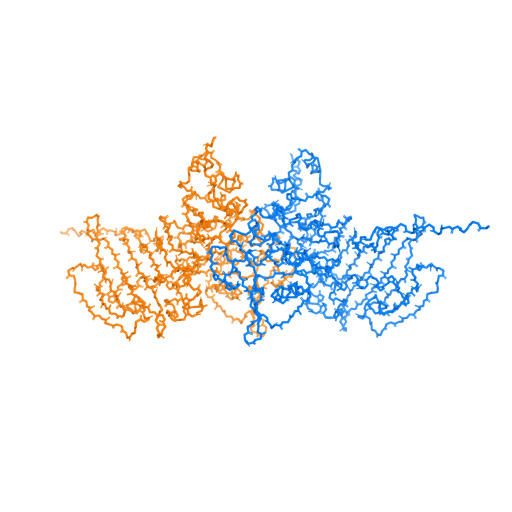 SER B C 1
ATOM 4551 O O . SER B 1 152 ? 2.529 46.25 13.711 1 80.12 152 SER B O 1
ATOM 4553 N N . GLY B 1 153 ? 4.156 45.156 12.445 1 78.94 153 GLY B N 1
ATOM 4554 C CA . GLY B 1 153 ? 5.117 45.125 13.539 1 78.94 153 GLY B CA 1
ATOM 4555 C C . GLY B 1 153 ? 5.375 43.719 14.047 1 78.94 153 GLY B C 1
ATOM 4556 O O . GLY B 1 153 ? 4.68 42.75 13.664 1 78.94 153 GLY B O 1
ATOM 4557 N N . GLU B 1 154 ? 6.348 43.594 14.922 1 75.75 154 GLU B N 1
ATOM 4558 C CA . GLU B 1 154 ? 6.777 42.344 15.492 1 75.75 154 GLU B CA 1
ATOM 4559 C C . GLU B 1 154 ? 5.828 41.875 16.594 1 75.75 154 GLU B C 1
ATOM 4561 O O . GLU B 1 154 ? 5.523 40.688 16.703 1 75.75 154 GLU B O 1
ATOM 4566 N N . LEU B 1 155 ? 5.441 42.812 17.328 1 74.38 155 LEU B N 1
ATOM 4567 C CA . LEU B 1 155 ? 4.488 42.562 18.406 1 74.38 155 LEU B CA 1
ATOM 4568 C C . LEU B 1 155 ? 3.311 43.531 18.312 1 74.38 155 LEU B C 1
ATOM 4570 O O . LEU B 1 155 ? 3.24 44.5 19.062 1 74.38 155 LEU B O 1
ATOM 4574 N N . PRO B 1 156 ? 2.469 43.188 17.406 1 70.69 156 PRO B N 1
ATOM 4575 C CA . PRO B 1 156 ? 1.347 44.125 17.219 1 70.69 156 PRO B CA 1
ATOM 4576 C C . PRO B 1 156 ? 0.573 44.375 18.5 1 70.69 156 PRO B C 1
ATOM 4578 O O . PRO B 1 156 ? 0.377 43.469 19.312 1 70.69 156 PRO B O 1
ATOM 4581 N N . ASP B 1 157 ? 0.46 45.656 18.734 1 68.38 157 ASP B N 1
ATOM 4582 C CA . ASP B 1 157 ? -0.27 46.094 19.906 1 68.38 157 ASP B CA 1
ATOM 4583 C C . ASP B 1 157 ? -1.575 46.781 19.516 1 68.38 157 ASP B C 1
ATOM 4585 O O . ASP B 1 157 ? -1.721 47.25 18.391 1 68.38 157 ASP B O 1
ATOM 4589 N N . GLU B 1 158 ? -2.539 46.625 20.375 1 64.69 158 GLU B N 1
ATOM 4590 C CA . GLU B 1 158 ? -3.879 47.156 20.141 1 64.69 158 GLU B CA 1
ATOM 4591 C C . GLU B 1 158 ? -3.83 48.656 19.812 1 64.69 158 GLU B C 1
ATOM 4593 O O . GLU B 1 158 ? -4.711 49.156 19.125 1 64.69 158 GLU B O 1
ATOM 4598 N N . LYS B 1 159 ? -2.84 49.25 20.25 1 66.44 159 LYS B N 1
ATOM 4599 C CA . LYS B 1 159 ? -2.787 50.719 20.094 1 66.44 159 LYS B CA 1
ATOM 4600 C C . LYS B 1 159 ? -2.201 51.094 18.75 1 66.44 159 LYS B C 1
ATOM 4602 O O . LYS B 1 159 ? -2.266 52.281 18.359 1 66.44 159 LYS B O 1
ATOM 4607 N N . GLU B 1 160 ? -1.732 50.031 18.109 1 67.81 160 GLU B N 1
ATOM 4608 C CA . GLU B 1 160 ? -1.089 50.375 16.828 1 67.81 160 GLU B CA 1
ATOM 4609 C C . GLU B 1 160 ? -2.121 50.594 15.734 1 67.81 160 GLU B C 1
ATOM 4611 O O . GLU B 1 160 ? -3.264 50.156 15.844 1 67.81 160 GLU B O 1
ATOM 4616 N N . GLN B 1 161 ? -1.744 51.312 14.75 1 69.19 161 GLN B N 1
ATOM 4617 C CA . GLN B 1 161 ? -2.623 51.75 13.664 1 69.19 161 GLN B CA 1
ATOM 4618 C C . GLN B 1 161 ? -3.061 50.562 12.82 1 69.19 161 GLN B C 1
ATOM 4620 O O . GLN B 1 161 ? -2.229 49.75 12.398 1 69.19 161 GLN B O 1
ATOM 4625 N N . ARG B 1 162 ? -4.371 50.469 12.734 1 76.94 162 ARG B N 1
ATOM 4626 C CA . ARG B 1 162 ? -5.008 49.562 11.812 1 76.94 162 ARG B CA 1
ATOM 4627 C C . ARG B 1 162 ? -5.008 50.094 10.391 1 76.94 162 ARG B C 1
ATOM 4629 O O . ARG B 1 162 ? -5.516 51.188 10.133 1 76.94 162 ARG B O 1
ATOM 4636 N N . LYS B 1 163 ? -4.301 49.469 9.617 1 79.62 163 LYS B N 1
ATOM 4637 C CA . LYS B 1 163 ? -4.309 49.906 8.219 1 79.62 163 LYS B CA 1
ATOM 4638 C C . LYS B 1 1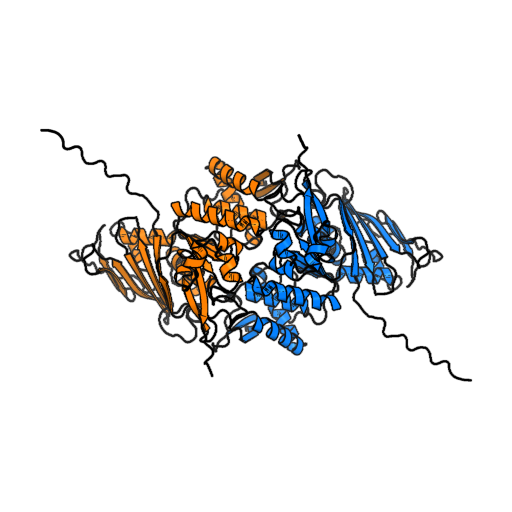63 ? -5.23 49.031 7.383 1 79.62 163 LYS B C 1
ATOM 4640 O O . LYS B 1 163 ? -5.031 47.812 7.305 1 79.62 163 LYS B O 1
ATOM 4645 N N . GLU B 1 164 ? -6.211 49.625 6.844 1 86.5 164 GLU B N 1
ATOM 4646 C CA . GLU B 1 164 ? -7.113 48.938 5.941 1 86.5 164 GLU B CA 1
ATOM 4647 C C . GLU B 1 164 ? -6.469 48.719 4.574 1 86.5 164 GLU B C 1
ATOM 4649 O O . GLU B 1 164 ? -6.082 49.688 3.908 1 86.5 164 GLU B O 1
ATOM 4654 N N . THR B 1 165 ? -6.285 47.562 4.227 1 86.56 165 THR B N 1
ATOM 4655 C CA . THR B 1 165 ? -5.707 47.219 2.934 1 86.56 165 THR B CA 1
ATOM 4656 C C . THR B 1 165 ? -6.578 46.188 2.215 1 86.56 165 THR B C 1
ATOM 4658 O O . THR B 1 165 ? -6.422 44.969 2.424 1 86.56 165 THR B O 1
ATOM 4661 N N . PRO B 1 166 ? -7.43 46.719 1.423 1 89.06 166 PRO B N 1
ATOM 4662 C CA . PRO B 1 166 ? -8.289 45.781 0.702 1 89.06 166 PRO B CA 1
ATOM 4663 C C . PRO B 1 166 ? -7.512 44.875 -0.265 1 89.06 166 PRO B C 1
ATOM 4665 O O . PRO B 1 166 ? -6.531 45.312 -0.865 1 89.06 166 PRO B O 1
ATOM 4668 N N . LEU B 1 167 ? -7.988 43.688 -0.411 1 91.62 167 LEU B N 1
ATOM 4669 C CA . LEU B 1 167 ? -7.422 42.75 -1.384 1 91.62 167 LEU B CA 1
ATOM 4670 C C . LEU B 1 167 ? -8.07 42.938 -2.754 1 91.62 167 LEU B C 1
ATOM 4672 O O . LEU B 1 167 ? -9.148 43.531 -2.859 1 91.62 167 LEU B O 1
ATOM 4676 N N . ARG B 1 168 ? -7.426 42.438 -3.74 1 89.25 168 ARG B N 1
ATOM 4677 C CA . ARG B 1 168 ? -7.902 42.625 -5.109 1 89.25 168 ARG B CA 1
ATOM 4678 C C . ARG B 1 168 ? -9.133 41.75 -5.375 1 89.25 168 ARG B C 1
ATOM 4680 O O . ARG B 1 168 ? -9.945 42.094 -6.242 1 89.25 168 ARG B O 1
ATOM 4687 N N . SER B 1 169 ? -9.219 40.688 -4.688 1 92.5 169 SER B N 1
ATOM 4688 C CA . SER B 1 169 ? -10.32 39.75 -4.895 1 92.5 169 SER B CA 1
ATOM 4689 C C . SER B 1 169 ? -10.625 38.969 -3.619 1 92.5 169 SER B C 1
ATOM 4691 O O . SER B 1 169 ? -9.742 38.75 -2.787 1 92.5 169 SER B O 1
ATOM 4693 N N . PRO B 1 170 ? -11.836 38.531 -3.51 1 93.81 170 PRO B N 1
ATOM 4694 C CA . PRO B 1 170 ? -12.242 37.875 -2.277 1 93.81 170 PRO B CA 1
ATOM 4695 C C . PRO B 1 170 ? -11.695 36.438 -2.172 1 93.81 170 PRO B C 1
ATOM 4697 O O . PRO B 1 170 ? -11.797 35.812 -1.115 1 93.81 170 PRO B O 1
ATOM 4700 N N . ASP B 1 171 ? -11.133 35.875 -3.203 1 94.25 171 ASP B N 1
ATOM 4701 C CA . ASP B 1 171 ? -10.617 34.5 -3.164 1 94.25 171 ASP B CA 1
ATOM 4702 C C . ASP B 1 171 ? -9.164 34.5 -2.695 1 94.25 171 ASP B C 1
ATOM 4704 O O . ASP B 1 171 ? -8.562 33.406 -2.561 1 94.25 171 ASP B O 1
ATOM 4708 N N . LEU B 1 172 ? -8.625 35.656 -2.426 1 94.56 172 LEU B N 1
ATOM 4709 C CA . LEU B 1 172 ? -7.25 35.719 -1.955 1 94.56 172 LEU B CA 1
ATOM 4710 C C . LEU B 1 172 ? -7.18 35.562 -0.44 1 94.56 172 LEU B C 1
ATOM 4712 O O . LEU B 1 172 ? -8.039 36.062 0.283 1 94.56 172 LEU B O 1
ATOM 4716 N N . ILE B 1 173 ? -6.207 34.906 -0.014 1 95.62 173 ILE B N 1
ATOM 4717 C CA . ILE B 1 173 ? -5.93 34.719 1.405 1 95.62 173 ILE B CA 1
ATOM 4718 C C . ILE B 1 173 ? -5.035 35.844 1.909 1 95.62 173 ILE B C 1
ATOM 4720 O O . ILE B 1 173 ? -3.912 36.031 1.427 1 95.62 173 ILE B O 1
ATOM 4724 N N . ALA B 1 174 ? -5.473 36.531 2.891 1 94.56 174 ALA B N 1
ATOM 4725 C CA . ALA B 1 174 ? -4.789 37.75 3.373 1 94.56 174 ALA B CA 1
ATOM 4726 C C . ALA B 1 174 ? -3.41 37.406 3.936 1 94.56 174 ALA B C 1
ATOM 4728 O O . ALA B 1 174 ? -2.426 38.062 3.645 1 94.56 174 ALA B O 1
ATOM 4729 N N . VAL B 1 175 ? -3.354 36.375 4.688 1 93.25 175 VAL B N 1
ATOM 4730 C CA . VAL B 1 175 ? -2.084 35.969 5.277 1 93.25 175 VAL B CA 1
ATOM 4731 C C . VAL B 1 175 ? -1.068 35.688 4.172 1 93.25 175 VAL B C 1
ATOM 4733 O O . VAL B 1 175 ? 0.1 36.062 4.281 1 93.25 175 VAL B O 1
ATOM 4736 N N . ASN B 1 176 ? -1.537 35 3.15 1 92.06 176 ASN B N 1
ATOM 4737 C CA . ASN B 1 176 ? -0.662 34.656 2.033 1 92.06 176 ASN B CA 1
ATOM 4738 C C . ASN B 1 176 ? -0.212 35.906 1.275 1 92.06 176 ASN B C 1
ATOM 4740 O O . ASN B 1 176 ? 0.943 36 0.856 1 92.06 176 ASN B O 1
ATOM 4744 N N . THR B 1 177 ? -1.055 36.844 1.127 1 89.25 177 THR B N 1
ATOM 4745 C CA . THR B 1 177 ? -0.785 38.062 0.377 1 89.25 177 THR B CA 1
ATOM 4746 C C . THR B 1 177 ? 0.082 39.031 1.193 1 89.25 177 THR B C 1
ATOM 4748 O O . THR B 1 177 ? 1.134 39.469 0.729 1 89.25 177 THR B O 1
ATOM 4751 N N . LEU B 1 178 ? -0.258 39.25 2.441 1 87.56 178 LEU B N 1
ATOM 4752 C CA . LEU B 1 178 ? 0.415 40.219 3.291 1 87.56 178 LEU B CA 1
ATOM 4753 C C . LEU B 1 178 ? 1.73 39.656 3.826 1 87.56 178 LEU B C 1
ATOM 4755 O O . LEU B 1 178 ? 2.635 40.406 4.176 1 87.56 178 LEU B O 1
ATOM 4759 N N . GLY B 1 179 ? 1.781 38.406 3.873 1 86.56 179 GLY B N 1
ATOM 4760 C CA . GLY B 1 179 ? 2.984 37.781 4.379 1 86.56 179 GLY B CA 1
ATOM 4761 C C . GLY B 1 179 ? 4.184 37.938 3.465 1 86.56 179 GLY B C 1
ATOM 4762 O O . GLY B 1 179 ? 5.309 37.594 3.836 1 86.56 179 GLY B O 1
ATOM 4763 N N . GLN B 1 180 ? 3.916 38.438 2.387 1 82.56 180 GLN B N 1
ATOM 4764 C CA . GLN B 1 180 ? 5.004 38.688 1.447 1 82.56 180 GLN B CA 1
ATOM 4765 C C . GLN B 1 180 ? 5.723 40 1.777 1 82.56 180 GLN B C 1
ATOM 4767 O O . GLN B 1 180 ? 6.801 40.281 1.241 1 82.56 180 GLN B O 1
ATOM 4772 N N . PHE B 1 181 ? 5.145 40.781 2.76 1 81.44 181 PHE B N 1
ATOM 4773 C CA . PHE B 1 181 ? 5.707 42.062 3.09 1 81.44 181 PHE B CA 1
ATOM 4774 C C . PHE B 1 181 ? 6.43 42.031 4.43 1 81.44 181 PHE B C 1
ATOM 4776 O O . PHE B 1 181 ? 5.965 41.406 5.371 1 81.44 181 PHE B O 1
ATOM 4783 N N . ALA B 1 182 ? 7.445 42.719 4.543 1 80.06 182 ALA B N 1
ATOM 4784 C CA . ALA B 1 182 ? 8.289 42.75 5.738 1 80.06 182 ALA B CA 1
ATOM 4785 C C . ALA B 1 182 ? 7.566 43.438 6.895 1 80.06 182 ALA B C 1
ATOM 4787 O O . ALA B 1 182 ? 7.887 43.219 8.062 1 80.06 182 ALA B O 1
ATOM 4788 N N . ALA B 1 183 ? 6.613 44.219 6.629 1 82.88 183 ALA B N 1
ATOM 4789 C CA . ALA B 1 183 ? 5.906 45.031 7.625 1 82.88 183 ALA B CA 1
ATOM 4790 C C . ALA B 1 183 ? 5.117 44.125 8.586 1 82.88 183 ALA B C 1
ATOM 4792 O O . ALA B 1 183 ? 4.738 44.562 9.672 1 82.88 183 ALA B O 1
ATOM 4793 N N . HIS B 1 184 ? 4.906 42.938 8.195 1 87.12 184 HIS B N 1
ATOM 4794 C CA . HIS B 1 184 ? 4.09 42.031 9 1 87.12 184 HIS B CA 1
ATOM 4795 C C . HIS B 1 184 ? 4.84 40.75 9.32 1 87.12 184 HIS B C 1
ATOM 4797 O O . HIS B 1 184 ? 4.473 39.656 8.836 1 87.12 184 HIS B O 1
ATOM 4803 N N . PRO B 1 185 ? 5.727 40.781 10.219 1 86.69 185 PRO B N 1
ATOM 4804 C CA . PRO B 1 185 ? 6.609 39.625 10.453 1 86.69 185 PRO B CA 1
ATOM 4805 C C . PRO B 1 185 ? 5.855 38.406 10.961 1 86.69 185 PRO B C 1
ATOM 4807 O O . PRO B 1 185 ? 6.188 37.281 10.586 1 86.69 185 PRO B O 1
ATOM 4810 N N . ARG B 1 186 ? 4.836 38.594 11.812 1 88.88 186 ARG B N 1
ATOM 4811 C CA . ARG B 1 186 ? 4.074 37.469 12.344 1 88.88 186 ARG B CA 1
ATOM 4812 C C . ARG B 1 186 ? 3.242 36.812 11.242 1 88.88 186 ARG B C 1
ATOM 4814 O O . ARG B 1 186 ? 3.113 35.562 11.211 1 88.88 186 ARG B O 1
ATOM 4821 N N . VAL B 1 187 ? 2.766 37.625 10.375 1 91.69 187 VAL B N 1
ATOM 4822 C CA . VAL B 1 187 ? 1.988 37.125 9.25 1 91.69 187 VAL B CA 1
ATOM 4823 C C . VAL B 1 187 ? 2.904 36.375 8.281 1 91.69 187 VAL B C 1
ATOM 4825 O O . VAL B 1 187 ? 2.559 35.281 7.801 1 91.69 187 VAL B O 1
ATOM 4828 N N . ALA B 1 188 ? 4.062 36.906 8.102 1 92.62 188 ALA B N 1
ATOM 4829 C CA . ALA B 1 188 ? 5.055 36.281 7.23 1 92.62 188 ALA B CA 1
ATOM 4830 C C . ALA B 1 188 ? 5.504 34.938 7.785 1 92.62 188 ALA B C 1
ATOM 4832 O O . ALA B 1 188 ? 5.664 33.969 7.035 1 92.62 188 ALA B O 1
ATOM 4833 N N . ALA B 1 189 ? 5.629 34.906 9.07 1 92.12 189 ALA B N 1
ATOM 4834 C CA . ALA B 1 189 ? 6.066 33.656 9.719 1 92.12 189 ALA B CA 1
ATOM 4835 C C . ALA B 1 189 ? 5.031 32.562 9.555 1 92.12 189 ALA B C 1
ATOM 4837 O O . ALA B 1 189 ? 5.383 31.406 9.281 1 92.12 189 ALA B O 1
ATOM 4838 N N . LEU B 1 190 ? 3.803 32.906 9.68 1 93.88 190 LEU B N 1
ATOM 4839 C CA . LEU B 1 190 ? 2.742 31.922 9.508 1 93.88 190 LEU B CA 1
ATOM 4840 C C . LEU B 1 190 ? 2.676 31.438 8.062 1 93.88 190 LEU B C 1
ATOM 4842 O O . LEU B 1 190 ? 2.52 30.25 7.805 1 93.88 190 LEU B O 1
ATOM 4846 N N . ARG B 1 191 ? 2.789 32.375 7.168 1 94.88 191 ARG B N 1
ATOM 4847 C CA . ARG B 1 191 ? 2.793 32 5.754 1 94.88 191 ARG B CA 1
ATOM 4848 C C . ARG B 1 191 ? 3.904 31.016 5.441 1 94.88 191 ARG B C 1
ATOM 4850 O O . ARG B 1 191 ? 3.664 29.984 4.793 1 94.88 191 ARG B O 1
ATOM 4857 N N . GLU B 1 192 ? 5.066 31.344 5.93 1 94 192 GLU B N 1
ATOM 4858 C CA . GLU B 1 192 ? 6.219 30.469 5.691 1 94 192 GLU B CA 1
ATOM 4859 C C . GLU B 1 192 ? 6.008 29.094 6.324 1 94 192 GLU B C 1
ATOM 4861 O O . GLU B 1 192 ? 6.328 28.078 5.715 1 94 192 GLU B O 1
ATOM 4866 N N . PHE B 1 193 ? 5.438 29.094 7.449 1 95.56 193 PHE B N 1
ATOM 4867 C CA . PHE B 1 193 ? 5.184 27.859 8.172 1 95.56 193 PHE B CA 1
ATOM 4868 C C . PHE B 1 193 ? 4.23 26.953 7.395 1 95.56 193 PHE B C 1
ATOM 4870 O O . PHE B 1 193 ? 4.523 25.781 7.168 1 95.56 193 PHE B O 1
ATOM 4877 N N . ILE B 1 194 ? 3.141 27.484 6.887 1 96.56 194 ILE B N 1
ATOM 4878 C CA . ILE B 1 194 ? 2.115 26.703 6.211 1 96.56 194 ILE B CA 1
ATOM 4879 C C . ILE B 1 194 ? 2.609 26.297 4.824 1 96.56 194 ILE B C 1
ATOM 4881 O O . ILE B 1 194 ? 2.398 25.156 4.398 1 96.56 194 ILE B O 1
ATOM 4885 N N . THR B 1 195 ? 3.328 27.188 4.18 1 94.19 195 THR B N 1
ATOM 4886 C CA . THR B 1 195 ? 3.83 26.922 2.836 1 94.19 195 THR B CA 1
ATOM 4887 C C . THR B 1 195 ? 4.855 25.797 2.854 1 94.19 195 THR B C 1
ATOM 4889 O O . THR B 1 195 ? 4.98 25.047 1.881 1 94.19 195 THR B O 1
ATOM 4892 N N . ASP B 1 196 ? 5.434 25.562 3.953 1 93.31 196 ASP B N 1
ATOM 4893 C CA . ASP B 1 196 ? 6.547 24.625 4.078 1 93.31 196 ASP B CA 1
ATOM 4894 C C . ASP B 1 196 ? 6.051 23.219 4.445 1 93.31 196 ASP B C 1
ATOM 4896 O O . ASP B 1 196 ? 6.84 22.281 4.551 1 93.31 196 ASP B O 1
ATOM 4900 N N . TRP B 1 197 ? 4.809 23.094 4.66 1 96.38 197 TRP B N 1
ATOM 4901 C CA . TRP B 1 197 ? 4.285 21.797 5.098 1 96.38 197 TRP B CA 1
ATOM 4902 C C . TRP B 1 197 ? 4.523 20.734 4.035 1 96.38 197 TRP B C 1
ATOM 4904 O O . TRP B 1 197 ? 4.375 21 2.838 1 96.38 197 TRP B O 1
ATOM 4914 N N . TYR B 1 198 ? 5 19.609 4.52 1 95.12 198 TYR B N 1
ATOM 4915 C CA . TYR B 1 198 ? 5.211 18.438 3.684 1 95.12 198 TYR B CA 1
ATOM 4916 C C . TYR B 1 198 ? 4.27 17.312 4.082 1 95.12 198 TYR B C 1
ATOM 4918 O O . TYR B 1 198 ? 4.527 16.594 5.051 1 95.12 198 TYR B O 1
ATOM 4926 N N . VAL B 1 199 ? 3.236 17.156 3.342 1 92.38 199 VAL B N 1
ATOM 4927 C CA . VAL B 1 199 ? 2.268 16.094 3.58 1 92.38 199 VAL B CA 1
ATOM 4928 C C . VAL B 1 199 ? 2.42 15.008 2.516 1 92.38 199 VAL B C 1
ATOM 4930 O O . VAL B 1 199 ? 2.025 15.203 1.363 1 92.38 199 VAL B O 1
ATOM 4933 N N . SER B 1 200 ? 2.887 13.867 2.973 1 87 200 SER B N 1
ATOM 4934 C CA . SER B 1 200 ? 3.379 12.859 2.041 1 87 200 SER B CA 1
ATOM 4935 C C . SER B 1 200 ? 2.305 11.82 1.727 1 87 200 SER B C 1
ATOM 4937 O O . SER B 1 200 ? 1.53 11.438 2.604 1 87 200 SER B O 1
ATOM 4939 N N . TYR B 1 201 ? 2.203 11.5 0.409 1 81.38 201 TYR B N 1
ATOM 4940 C CA . TYR B 1 201 ? 1.438 10.352 -0.08 1 81.38 201 TYR B CA 1
ATOM 4941 C C . TYR B 1 201 ? 2.34 9.367 -0.817 1 81.38 201 TYR B C 1
ATOM 4943 O O . TYR B 1 201 ? 2.049 8.984 -1.952 1 81.38 201 TYR B O 1
ATOM 4951 N N . LEU B 1 202 ? 3.322 8.984 -0.135 1 84.38 202 LEU B N 1
ATOM 4952 C CA . LEU B 1 202 ? 4.344 8.164 -0.773 1 84.38 202 LEU B CA 1
ATOM 4953 C C . LEU B 1 202 ? 3.732 6.91 -1.38 1 84.38 202 LEU B C 1
ATOM 4955 O O . LEU B 1 202 ? 3.018 6.172 -0.698 1 84.38 202 LEU B O 1
ATOM 4959 N N . SER B 1 203 ? 3.922 6.773 -2.641 1 82 203 SER B N 1
ATOM 4960 C CA . SER B 1 203 ? 3.467 5.613 -3.4 1 82 203 SER B CA 1
ATOM 4961 C C . SER B 1 203 ? 4.645 4.785 -3.908 1 82 203 SER B C 1
ATOM 4963 O O . SER B 1 203 ? 5.637 5.34 -4.387 1 82 203 SER B O 1
ATOM 4965 N N . ILE B 1 204 ? 4.492 3.539 -3.824 1 76.44 204 ILE B N 1
ATOM 4966 C CA . ILE B 1 204 ? 5.559 2.652 -4.273 1 76.44 204 ILE B CA 1
ATOM 4967 C C . ILE B 1 204 ? 5.723 2.77 -5.789 1 76.44 204 ILE B C 1
ATOM 4969 O O . ILE B 1 204 ? 6.844 2.777 -6.301 1 76.44 204 ILE B O 1
ATOM 4973 N N . ASP B 1 205 ? 4.66 2.861 -6.48 1 75.56 205 ASP B N 1
ATOM 4974 C CA . ASP B 1 205 ? 4.711 2.941 -7.938 1 75.56 205 ASP B CA 1
ATOM 4975 C C . ASP B 1 205 ? 5.473 4.184 -8.391 1 75.56 205 ASP B C 1
ATOM 4977 O O . ASP B 1 205 ? 6.277 4.113 -9.32 1 75.56 205 ASP B O 1
ATOM 4981 N N . ASP B 1 206 ? 5.344 5.199 -7.73 1 76.88 206 ASP B N 1
ATOM 4982 C CA . ASP B 1 206 ? 6.02 6.445 -8.078 1 76.88 206 ASP B CA 1
ATOM 4983 C C . ASP B 1 206 ? 7.504 6.383 -7.719 1 76.88 206 ASP B C 1
ATOM 4985 O O . ASP B 1 206 ? 8.344 6.945 -8.422 1 76.88 206 ASP B O 1
ATOM 4989 N N . THR B 1 207 ? 7.801 5.672 -6.734 1 75.19 207 THR B N 1
ATOM 4990 C CA . THR B 1 207 ? 9.172 5.609 -6.254 1 75.19 207 THR B CA 1
ATOM 4991 C C . THR B 1 207 ? 10.039 4.754 -7.176 1 75.19 207 THR B C 1
ATOM 4993 O O . THR B 1 207 ? 11.266 4.867 -7.172 1 75.19 207 THR B O 1
ATOM 4996 N N . ARG B 1 208 ? 9.367 3.893 -7.941 1 75.38 208 ARG B N 1
ATOM 4997 C CA . ARG B 1 208 ? 10.094 2.982 -8.828 1 75.38 208 ARG B CA 1
ATOM 4998 C C . ARG B 1 208 ? 10.43 3.656 -10.148 1 75.38 208 ARG B C 1
ATOM 5000 O O . ARG B 1 208 ? 11.18 3.111 -10.961 1 75.38 208 ARG B O 1
ATOM 5007 N N . GLY B 1 209 ? 10 4.828 -10.32 1 74.19 209 GLY B N 1
ATOM 5008 C CA . GLY B 1 209 ? 10.234 5.523 -11.57 1 74.19 209 GLY B CA 1
ATOM 5009 C C . GLY B 1 209 ? 11.672 5.953 -11.758 1 74.19 209 GLY B C 1
ATOM 5010 O O . GLY B 1 209 ? 12.5 5.785 -10.859 1 74.19 209 GLY B O 1
ATOM 5011 N N . GLN B 1 210 ? 12.023 6.281 -13.016 1 77 210 GLN B N 1
ATOM 5012 C CA . GLN B 1 210 ? 13.344 6.781 -13.383 1 77 210 GLN B CA 1
ATOM 5013 C C . GLN B 1 210 ? 13.273 8.227 -13.852 1 77 210 GLN B C 1
ATOM 5015 O O . GLN B 1 210 ? 13.188 8.5 -15.055 1 77 210 GLN B O 1
ATOM 5020 N N . PRO B 1 211 ? 13.461 9.055 -12.844 1 82.44 211 PRO B N 1
ATOM 5021 C CA . PRO B 1 211 ? 13.367 10.477 -13.203 1 82.44 211 PRO B CA 1
ATOM 5022 C C . PRO B 1 211 ? 14.602 10.977 -13.945 1 82.44 211 PRO B C 1
ATOM 5024 O O . PRO B 1 211 ? 15.625 10.289 -13.992 1 82.44 211 PRO B O 1
ATOM 5027 N N . GLU B 1 212 ? 14.367 12.156 -14.523 1 82.62 212 GLU B N 1
ATOM 5028 C CA . GLU B 1 212 ? 15.523 12.844 -15.094 1 82.62 212 GLU B CA 1
ATOM 5029 C C . GLU B 1 212 ? 16.562 13.164 -14.023 1 82.62 212 GLU B C 1
ATOM 5031 O O . GLU B 1 212 ? 16.203 13.555 -12.906 1 82.62 212 GLU B O 1
ATOM 5036 N N . ALA B 1 213 ? 17.797 13.047 -14.453 1 84.5 213 ALA B N 1
ATOM 5037 C CA . ALA B 1 213 ? 18.875 13.289 -13.508 1 84.5 213 ALA B CA 1
ATOM 5038 C C . ALA B 1 213 ? 18.906 14.758 -13.086 1 84.5 213 ALA B C 1
ATOM 5040 O O . ALA B 1 213 ? 18.531 15.641 -13.859 1 84.5 213 ALA B O 1
ATOM 5041 N N . GLY B 1 214 ? 19.406 14.984 -11.867 1 87.19 214 GLY B N 1
ATOM 5042 C CA . GLY B 1 214 ? 19.484 16.312 -11.266 1 87.19 214 GLY B CA 1
ATOM 5043 C C . GLY B 1 214 ? 19.141 16.312 -9.789 1 87.19 214 GLY B C 1
ATOM 5044 O O . GLY B 1 214 ? 18.062 15.852 -9.391 1 87.19 214 GLY B O 1
ATOM 5045 N N . PRO B 1 215 ? 20.078 16.703 -9.062 1 89.44 215 PRO B N 1
ATOM 5046 C CA . PRO B 1 215 ? 19.844 16.688 -7.613 1 89.44 215 PRO B CA 1
ATOM 5047 C C . PRO B 1 215 ? 18.656 17.562 -7.203 1 89.44 215 PRO B C 1
ATOM 5049 O O . PRO B 1 215 ? 18.438 18.625 -7.789 1 89.44 215 PRO B O 1
ATOM 5052 N N . GLN B 1 216 ? 17.906 16.969 -6.352 1 93.38 216 GLN B N 1
ATOM 5053 C CA . GLN B 1 216 ? 16.781 17.703 -5.762 1 93.38 216 GLN B CA 1
ATOM 5054 C C . GLN B 1 216 ? 16.812 17.625 -4.238 1 93.38 216 GLN B C 1
ATOM 5056 O O . GLN B 1 216 ? 17.062 16.562 -3.666 1 93.38 216 GLN B O 1
ATOM 5061 N N . GLU B 1 217 ? 16.562 18.625 -3.602 1 93.25 217 GLU B N 1
ATOM 5062 C CA . GLU B 1 217 ? 16.828 18.797 -2.176 1 93.25 217 GLU B CA 1
ATOM 5063 C C . GLU B 1 217 ? 15.781 18.062 -1.333 1 93.25 217 GLU B C 1
ATOM 5065 O O . GLU B 1 217 ? 16.094 17.594 -0.233 1 93.25 217 GLU B O 1
ATOM 5070 N N . ARG B 1 218 ? 14.555 18.016 -1.882 1 94.19 218 ARG B N 1
ATOM 5071 C CA . ARG B 1 218 ? 13.469 17.469 -1.081 1 94.19 218 ARG B CA 1
ATOM 5072 C C . ARG B 1 218 ? 12.711 16.391 -1.849 1 94.19 218 ARG B C 1
ATOM 5074 O O . ARG B 1 218 ? 12.461 16.531 -3.049 1 94.19 218 ARG B O 1
ATOM 5081 N N . LEU B 1 219 ? 12.336 15.375 -1.082 1 94.56 219 LEU B N 1
ATOM 5082 C CA . LEU B 1 219 ? 11.508 14.336 -1.673 1 94.56 219 LEU B CA 1
ATOM 5083 C C . LEU B 1 219 ? 10.117 14.867 -2.002 1 94.56 219 LEU B C 1
ATOM 5085 O O . LEU B 1 219 ? 9.516 15.586 -1.199 1 94.56 219 LEU B O 1
ATOM 5089 N N . SER B 1 220 ? 9.711 14.57 -3.182 1 92.94 220 SER B N 1
ATOM 5090 C CA . SER B 1 220 ? 8.359 14.977 -3.57 1 92.94 220 SER B CA 1
ATOM 5091 C C . SER B 1 220 ? 7.305 14.242 -2.748 1 92.94 220 SER B C 1
ATOM 5093 O O . SER B 1 220 ? 7.609 13.266 -2.064 1 92.94 220 SER B O 1
ATOM 5095 N N . LYS B 1 221 ? 6.074 14.68 -2.828 1 90.12 221 LYS B N 1
ATOM 5096 C CA . LYS B 1 221 ? 4.984 14.109 -2.041 1 90.12 221 LYS B CA 1
ATOM 5097 C C . LYS B 1 221 ? 4.703 12.672 -2.461 1 90.12 221 LYS B C 1
ATOM 5099 O O . LYS B 1 221 ? 4.266 11.859 -1.646 1 90.12 221 LYS B O 1
ATOM 5104 N N . THR B 1 222 ? 4.988 12.305 -3.691 1 88.56 222 THR B N 1
ATOM 5105 C CA . THR B 1 222 ? 4.73 10.961 -4.195 1 88.56 222 THR B CA 1
ATOM 5106 C C . THR B 1 222 ? 5.977 10.094 -4.078 1 88.56 222 THR B C 1
ATOM 5108 O O . THR B 1 222 ? 5.895 8.867 -4.156 1 88.56 222 THR B O 1
ATOM 5111 N N . GLY B 1 223 ? 7.098 10.773 -3.98 1 91.25 223 GLY B N 1
ATOM 5112 C CA . GLY B 1 223 ? 8.352 10.047 -3.867 1 91.25 223 GLY B CA 1
ATOM 5113 C C . GLY B 1 223 ? 8.969 9.703 -5.211 1 91.25 223 GLY B C 1
ATOM 5114 O O . GLY B 1 223 ? 9.93 8.938 -5.281 1 91.25 223 GLY B O 1
ATOM 5115 N N . ASP B 1 224 ? 8.508 10.273 -6.301 1 89.44 224 ASP B N 1
ATOM 5116 C CA . ASP B 1 224 ? 8.945 9.93 -7.648 1 89.44 224 ASP B CA 1
ATOM 5117 C C . ASP B 1 224 ? 10.367 10.422 -7.906 1 89.44 224 ASP B C 1
ATOM 5119 O O . ASP B 1 224 ? 11.016 9.984 -8.859 1 89.44 224 ASP B O 1
ATOM 5123 N N . ASN B 1 225 ? 10.922 11.289 -7.062 1 92.94 225 ASN B N 1
ATOM 5124 C CA . ASN B 1 225 ? 12.25 11.836 -7.27 1 92.94 225 ASN B CA 1
ATOM 5125 C C . ASN B 1 225 ? 13.25 11.305 -6.246 1 92.94 225 ASN B C 1
ATOM 5127 O O . ASN B 1 225 ? 14.234 11.969 -5.926 1 92.94 225 ASN B O 1
ATOM 5131 N N . LEU B 1 226 ? 12.945 10.172 -5.672 1 92.44 226 LEU B N 1
ATOM 5132 C CA . LEU B 1 226 ? 13.797 9.57 -4.652 1 92.44 226 LEU B CA 1
ATOM 5133 C C . LEU B 1 226 ? 15.242 9.461 -5.137 1 92.44 226 LEU B C 1
ATOM 5135 O O . LEU B 1 226 ? 16.172 9.875 -4.438 1 92.44 226 LEU B O 1
ATOM 5139 N N . PRO B 1 227 ? 15.492 9.016 -6.379 1 90.88 227 PRO B N 1
ATOM 5140 C CA . PRO B 1 227 ? 16.875 8.953 -6.848 1 90.88 227 PRO B CA 1
ATOM 5141 C C . PRO B 1 227 ? 17.562 10.328 -6.871 1 90.88 227 PRO B C 1
ATOM 5143 O O . PRO B 1 227 ? 18.75 10.438 -6.57 1 90.88 227 PRO B O 1
ATOM 5146 N N . ASN B 1 228 ? 16.812 11.367 -7.191 1 93.44 228 ASN B N 1
ATOM 5147 C CA . ASN B 1 228 ? 17.344 12.719 -7.25 1 93.44 228 ASN B CA 1
ATOM 5148 C C . ASN B 1 228 ? 17.781 13.211 -5.867 1 93.44 228 ASN B C 1
ATOM 5150 O O . ASN B 1 228 ? 18.797 13.891 -5.734 1 93.44 228 ASN B O 1
ATOM 5154 N N . VAL B 1 229 ? 17.016 12.883 -4.93 1 94.94 229 VAL B N 1
ATOM 5155 C CA . VAL B 1 229 ? 17.312 13.312 -3.566 1 94.94 229 VAL B CA 1
ATOM 5156 C C . VAL B 1 229 ? 18.516 12.547 -3.033 1 94.94 229 VAL B C 1
ATOM 5158 O O . VAL B 1 229 ? 19.359 13.109 -2.34 1 94.94 229 VAL B O 1
ATOM 5161 N N . ILE B 1 230 ? 18.562 11.289 -3.355 1 92.81 230 ILE B N 1
ATOM 5162 C CA . ILE B 1 230 ? 19.703 10.484 -2.959 1 92.81 230 ILE B CA 1
ATOM 5163 C C . ILE B 1 230 ? 20.984 11.055 -3.588 1 92.81 230 ILE B C 1
ATOM 5165 O O . ILE B 1 230 ? 22.016 11.156 -2.93 1 92.81 230 ILE B O 1
ATOM 5169 N N . GLN B 1 231 ? 20.891 11.43 -4.82 1 91 231 GLN B N 1
ATOM 5170 C CA . GLN B 1 231 ? 22.016 12.086 -5.488 1 91 231 GLN B CA 1
ATOM 5171 C C . GLN B 1 231 ? 22.422 13.367 -4.77 1 91 231 GLN B C 1
ATOM 5173 O O . GLN B 1 231 ? 23.609 13.602 -4.535 1 91 231 GLN B O 1
ATOM 5178 N N . TYR B 1 232 ? 21.453 14.141 -4.48 1 94.25 232 TYR B N 1
ATOM 5179 C CA . TYR B 1 232 ? 21.688 15.391 -3.771 1 94.25 232 TYR B CA 1
ATOM 5180 C C . TYR B 1 232 ? 22.391 15.141 -2.443 1 94.25 232 TYR B C 1
ATOM 5182 O O . TYR B 1 232 ? 23.391 15.805 -2.125 1 94.25 232 TYR B O 1
ATOM 5190 N N . LEU B 1 233 ? 21.922 14.211 -1.647 1 95 233 LEU B N 1
ATOM 5191 C CA . LEU B 1 233 ? 22.5 13.891 -0.347 1 95 233 LEU B CA 1
ATOM 5192 C C . LEU B 1 233 ? 23.922 13.375 -0.501 1 95 233 LEU B C 1
ATOM 5194 O O . LEU B 1 233 ? 24.812 13.711 0.293 1 95 233 LEU B O 1
ATOM 5198 N N . LYS B 1 234 ? 24.109 12.594 -1.499 1 92.56 234 LYS B N 1
ATOM 5199 C CA . LYS B 1 234 ? 25.453 12.062 -1.759 1 92.56 234 LYS B CA 1
ATOM 5200 C C . LYS B 1 234 ? 26.438 13.18 -2.035 1 92.56 234 LYS B C 1
ATOM 5202 O O . LYS B 1 234 ? 27.578 13.148 -1.543 1 92.56 234 LYS B O 1
ATOM 5207 N N . GLU B 1 235 ? 26.031 14.141 -2.73 1 93 235 GLU B N 1
ATOM 5208 C CA . GLU B 1 235 ? 26.906 15.227 -3.168 1 93 235 GLU B CA 1
ATOM 5209 C C . GLU B 1 235 ? 27.094 16.266 -2.07 1 93 235 GLU B C 1
ATOM 5211 O O . GLU B 1 235 ? 28.188 16.766 -1.85 1 93 235 GLU B O 1
ATOM 5216 N N . GLN B 1 236 ? 26.047 16.547 -1.39 1 95.38 236 GLN B N 1
ATOM 5217 C CA . GLN B 1 236 ? 26.078 17.719 -0.523 1 95.38 236 GLN B CA 1
ATOM 5218 C C . GLN B 1 236 ? 26.094 17.312 0.949 1 95.38 236 GLN B C 1
ATOM 5220 O O . GLN B 1 236 ? 26.562 18.078 1.803 1 95.38 236 GLN B O 1
ATOM 5225 N N . HIS B 1 237 ? 25.531 16.156 1.253 1 96.25 237 HIS B N 1
ATOM 5226 C CA . HIS B 1 237 ? 25.406 15.727 2.641 1 96.25 237 HIS B CA 1
ATOM 5227 C C . HIS B 1 237 ? 25.734 14.242 2.789 1 96.25 237 HIS B C 1
ATOM 5229 O O . HIS B 1 237 ? 24.938 13.469 3.309 1 96.25 237 HIS B O 1
ATOM 5235 N N . PRO B 1 238 ? 26.922 13.812 2.496 1 94.38 238 PRO B N 1
ATOM 5236 C CA . PRO B 1 238 ? 27.281 12.391 2.486 1 94.38 238 PRO B CA 1
ATOM 5237 C C . PRO B 1 238 ? 27.141 11.742 3.863 1 94.38 238 PRO B C 1
ATOM 5239 O O . PRO B 1 238 ? 26.812 10.562 3.963 1 94.38 238 PRO B O 1
ATOM 5242 N N . ARG B 1 239 ? 27.391 12.484 4.898 1 94.81 239 ARG B N 1
ATOM 5243 C CA . ARG B 1 239 ? 27.281 11.93 6.242 1 94.81 239 ARG B CA 1
ATOM 5244 C C . ARG B 1 239 ? 25.828 11.562 6.566 1 94.81 239 ARG B C 1
ATOM 5246 O O . ARG B 1 239 ? 25.578 10.516 7.168 1 94.81 239 ARG B O 1
ATOM 5253 N N . GLN B 1 240 ? 25 12.453 6.18 1 94.94 240 GLN B N 1
ATOM 5254 C CA . GLN B 1 240 ? 23.578 12.188 6.391 1 94.94 240 GLN B CA 1
ATOM 5255 C C . GLN B 1 240 ? 23.125 10.961 5.605 1 94.94 240 GLN B C 1
ATOM 5257 O O . GLN B 1 240 ? 22.359 10.141 6.113 1 94.94 240 GLN B O 1
ATOM 5262 N N . LEU B 1 241 ? 23.562 10.852 4.414 1 94.38 241 LEU B N 1
ATOM 5263 C CA . LEU B 1 241 ? 23.234 9.703 3.586 1 94.38 241 LEU B CA 1
ATOM 5264 C C . LEU B 1 241 ? 23.75 8.414 4.215 1 94.38 241 LEU B C 1
ATOM 5266 O O . LEU B 1 241 ? 23.047 7.402 4.238 1 94.38 241 LEU B O 1
ATOM 5270 N N . ASP B 1 242 ? 24.906 8.477 4.738 1 93.62 242 ASP B N 1
ATOM 5271 C CA . ASP B 1 242 ? 25.5 7.316 5.406 1 93.62 242 ASP B CA 1
ATOM 5272 C C . ASP B 1 242 ? 24.656 6.891 6.609 1 93.62 242 ASP B C 1
ATOM 5274 O O . ASP B 1 242 ? 24.484 5.699 6.867 1 93.62 242 ASP B O 1
ATOM 5278 N N . GLN B 1 243 ? 24.172 7.848 7.297 1 94.19 243 GLN B N 1
ATOM 5279 C CA . GLN B 1 243 ? 23.312 7.551 8.438 1 94.19 243 GLN B CA 1
ATOM 5280 C C . GLN B 1 243 ? 22.031 6.852 8 1 94.19 243 GLN B C 1
ATOM 5282 O O . GLN B 1 243 ? 21.609 5.875 8.617 1 94.19 243 GLN B O 1
ATOM 5287 N N . ILE B 1 244 ? 21.453 7.363 6.984 1 94.88 244 ILE B N 1
ATOM 5288 C CA . ILE B 1 244 ? 20.234 6.77 6.438 1 94.88 244 ILE B CA 1
ATOM 5289 C C . ILE B 1 244 ? 20.516 5.32 6.035 1 94.88 244 ILE B C 1
ATOM 5291 O O . ILE B 1 244 ? 19.75 4.418 6.395 1 94.88 244 ILE B O 1
ATOM 5295 N N . PHE B 1 245 ? 21.625 5.094 5.387 1 91.56 245 PHE B N 1
ATOM 5296 C CA . PHE B 1 245 ? 21.953 3.762 4.895 1 91.56 245 PHE B CA 1
ATOM 5297 C C . PHE B 1 245 ? 22.266 2.824 6.055 1 91.56 245 PHE B C 1
ATOM 5299 O O . PHE B 1 245 ? 21.938 1.64 6.012 1 91.56 245 PHE B O 1
ATOM 5306 N N . ALA B 1 246 ? 22.891 3.326 7.039 1 92.19 246 ALA B N 1
ATOM 5307 C CA . ALA B 1 246 ? 23.188 2.518 8.219 1 92.19 246 ALA B CA 1
ATOM 5308 C C . ALA B 1 246 ? 21.906 2.012 8.883 1 92.19 246 ALA B C 1
ATOM 5310 O O . ALA B 1 246 ? 21.828 0.842 9.266 1 92.19 246 ALA B O 1
ATOM 5311 N N . ILE B 1 247 ? 20.969 2.875 8.992 1 91.81 247 ILE B N 1
ATOM 5312 C CA . ILE B 1 247 ? 19.688 2.492 9.586 1 91.81 247 ILE B CA 1
ATOM 5313 C C . ILE B 1 247 ? 18.984 1.476 8.695 1 91.81 247 ILE B C 1
ATOM 5315 O O . ILE B 1 247 ? 18.469 0.466 9.172 1 91.81 247 ILE B O 1
ATOM 5319 N N . LEU B 1 248 ? 19 1.725 7.387 1 90.88 248 LEU B N 1
ATOM 5320 C CA . LEU B 1 248 ? 18.359 0.849 6.406 1 90.88 248 LEU B CA 1
ATOM 5321 C C . LEU B 1 248 ? 18.984 -0.541 6.434 1 90.88 248 LEU B C 1
ATOM 5323 O O . LEU B 1 248 ? 18.281 -1.548 6.406 1 90.88 248 LEU B O 1
ATOM 5327 N N . GLN B 1 249 ? 20.25 -0.618 6.555 1 87.88 249 GLN B N 1
ATOM 5328 C CA . GLN B 1 249 ? 21 -1.872 6.535 1 87.88 249 GLN B CA 1
ATOM 5329 C C . GLN B 1 249 ? 20.641 -2.742 7.738 1 87.88 249 GLN B C 1
ATOM 5331 O O . GLN B 1 249 ? 20.641 -3.973 7.641 1 87.88 249 GLN B O 1
ATOM 5336 N N . ARG B 1 250 ? 20.297 -2.189 8.742 1 86.62 250 ARG B N 1
ATOM 5337 C CA . ARG B 1 250 ? 19.969 -2.926 9.961 1 86.62 250 ARG B CA 1
ATOM 5338 C C . ARG B 1 250 ? 18.562 -3.525 9.859 1 86.62 250 ARG B C 1
ATOM 5340 O O . ARG B 1 250 ? 18.234 -4.449 10.602 1 86.62 250 ARG B O 1
ATOM 5347 N N . ARG B 1 251 ? 17.828 -3.043 8.961 1 85.62 251 ARG B N 1
ATOM 5348 C CA . ARG B 1 251 ? 16.406 -3.395 8.938 1 85.62 251 ARG B CA 1
ATOM 5349 C C . ARG B 1 251 ? 16.078 -4.262 7.727 1 85.62 251 ARG B C 1
ATOM 5351 O O . ARG B 1 251 ? 15.07 -4.98 7.727 1 85.62 251 ARG B O 1
ATOM 5358 N N . VAL B 1 252 ? 16.859 -4.184 6.691 1 83.62 252 VAL B N 1
ATOM 5359 C CA . VAL B 1 252 ? 16.641 -4.945 5.465 1 83.62 252 VAL B CA 1
ATOM 5360 C C . VAL B 1 252 ? 17.688 -6.039 5.336 1 83.62 252 VAL B C 1
ATOM 5362 O O . VAL B 1 252 ? 18.891 -5.75 5.203 1 83.62 252 VAL B O 1
ATOM 5365 N N . PRO B 1 253 ? 17.234 -7.234 5.262 1 80 253 PRO B N 1
ATOM 5366 C CA . PRO B 1 253 ? 18.172 -8.359 5.223 1 80 253 PRO B CA 1
ATOM 5367 C C . PRO B 1 253 ? 19.172 -8.258 4.07 1 80 253 PRO B C 1
ATOM 5369 O O . PRO B 1 253 ? 18.766 -8.078 2.918 1 80 253 PRO B O 1
ATOM 5372 N N . ARG B 1 254 ? 20.438 -8.312 4.414 1 80.25 254 ARG B N 1
ATOM 5373 C CA . ARG B 1 254 ? 21.562 -8.516 3.516 1 80.25 254 ARG B CA 1
ATOM 5374 C C . ARG B 1 254 ? 21.781 -7.301 2.623 1 80.25 254 ARG B C 1
ATOM 5376 O O . ARG B 1 254 ? 22.484 -7.383 1.612 1 80.25 254 ARG B O 1
ATOM 5383 N N . LEU B 1 255 ? 21.109 -6.215 2.898 1 84.06 255 LEU B N 1
ATOM 5384 C CA . LEU B 1 255 ? 21.344 -4.988 2.146 1 84.06 255 LEU B CA 1
ATOM 5385 C C . LEU B 1 255 ? 22.734 -4.43 2.436 1 84.06 255 LEU B C 1
ATOM 5387 O O . LEU B 1 255 ? 23.141 -4.352 3.596 1 84.06 255 LEU B O 1
ATOM 5391 N N . GLU B 1 256 ? 23.391 -4.152 1.348 1 84 256 GLU B N 1
ATOM 5392 C CA . GLU B 1 256 ? 24.75 -3.631 1.512 1 84 256 GLU B CA 1
ATOM 5393 C C . GLU B 1 256 ? 24.812 -2.141 1.194 1 84 256 GLU B C 1
ATOM 5395 O O . GLU B 1 256 ? 25.375 -1.358 1.961 1 84 256 GLU B O 1
ATOM 5400 N N . LYS B 1 257 ? 24.25 -1.815 -0.007 1 84.12 257 LYS B N 1
ATOM 5401 C CA . LYS B 1 257 ? 24.375 -0.422 -0.427 1 84.12 257 LYS B CA 1
ATOM 5402 C C . LYS B 1 257 ? 23.234 -0.029 -1.362 1 84.12 257 LYS B C 1
ATOM 5404 O O . LYS B 1 257 ? 22.609 -0.89 -1.981 1 84.12 257 LYS B O 1
ATOM 5409 N N . VAL B 1 258 ? 22.922 1.284 -1.308 1 82.81 258 VAL B N 1
ATOM 5410 C CA . VAL B 1 258 ? 22.016 1.883 -2.289 1 82.81 258 VAL B CA 1
ATOM 5411 C C . VAL B 1 258 ? 22.781 2.895 -3.141 1 82.81 258 VAL B C 1
ATOM 5413 O O . VAL B 1 258 ? 23.5 3.742 -2.607 1 82.81 258 VAL B O 1
ATOM 5416 N N . LEU B 1 259 ? 22.609 2.766 -4.422 1 82.69 259 LEU B N 1
ATOM 5417 C CA . LEU B 1 259 ? 23.359 3.611 -5.344 1 82.69 259 LEU B CA 1
ATOM 5418 C C . LEU B 1 259 ? 22.422 4.383 -6.266 1 82.69 259 LEU B C 1
ATOM 5420 O O . LEU B 1 259 ? 21.406 3.848 -6.699 1 82.69 259 LEU B O 1
ATOM 5424 N N . ALA B 1 260 ? 22.703 5.672 -6.441 1 81.56 260 ALA B N 1
ATOM 5425 C CA . ALA B 1 260 ? 22.047 6.477 -7.469 1 81.56 260 ALA B CA 1
ATOM 5426 C C . ALA B 1 260 ? 23.047 6.914 -8.539 1 81.56 260 ALA B C 1
ATOM 5428 O O . ALA B 1 260 ? 23.938 7.719 -8.273 1 81.56 260 ALA B O 1
ATOM 5429 N N . GLU B 1 261 ? 22.844 6.34 -9.711 1 85.12 261 GLU B N 1
ATOM 5430 C CA . GLU B 1 261 ? 23.812 6.598 -10.766 1 85.12 261 GLU B CA 1
ATOM 5431 C C . GLU B 1 261 ? 23.141 7.133 -12.023 1 85.12 261 GLU B C 1
ATOM 5433 O O . GLU B 1 261 ? 22.078 6.648 -12.414 1 85.12 261 GLU B O 1
ATOM 5438 N N . PRO B 1 262 ? 23.766 8.117 -12.617 1 82.56 262 PRO B N 1
ATOM 5439 C CA . PRO B 1 262 ? 23.219 8.625 -13.883 1 82.56 262 PRO B CA 1
ATOM 5440 C C . PRO B 1 262 ? 23.406 7.637 -15.031 1 82.56 262 PRO B C 1
ATOM 5442 O O . PRO B 1 262 ? 24.422 6.957 -15.109 1 82.56 262 PRO B O 1
ATOM 5445 N N . MET B 1 263 ? 22.375 7.602 -15.828 1 82 263 MET B N 1
ATOM 5446 C CA . MET B 1 263 ? 22.422 6.793 -17.031 1 82 263 MET B CA 1
ATOM 5447 C C . MET B 1 263 ? 22.797 7.645 -18.25 1 82 263 MET B C 1
ATOM 5449 O O . MET B 1 263 ? 22.719 8.875 -18.203 1 82 263 MET B O 1
ATOM 5453 N N . PRO B 1 264 ? 23.172 6.953 -19.297 1 79.12 264 PRO B N 1
ATOM 5454 C CA . PRO B 1 264 ? 23.562 7.707 -20.484 1 79.12 264 PRO B CA 1
ATOM 5455 C C . PRO B 1 264 ? 22.422 8.539 -21.062 1 79.12 264 PRO B C 1
ATOM 5457 O O . PRO B 1 264 ? 22.656 9.57 -21.688 1 79.12 264 PRO B O 1
ATOM 5460 N N . ASP B 1 265 ? 21.281 8.133 -20.828 1 81 265 ASP B N 1
ATOM 5461 C CA . ASP B 1 265 ? 20.141 8.844 -21.422 1 81 265 ASP B CA 1
ATOM 5462 C C . ASP B 1 265 ? 19.688 9.992 -20.531 1 81 265 ASP B C 1
ATOM 5464 O O . ASP B 1 265 ? 18.656 10.625 -20.797 1 81 265 ASP B O 1
ATOM 5468 N N . GLY B 1 266 ? 20.406 10.234 -19.5 1 76.69 266 GLY B N 1
ATOM 5469 C CA . GLY B 1 266 ? 20.125 11.383 -18.656 1 76.69 266 GLY B CA 1
ATOM 5470 C C . GLY B 1 266 ? 19.281 11.047 -17.438 1 76.69 266 GLY B C 1
ATOM 5471 O O . GLY B 1 266 ? 19.094 11.883 -16.562 1 76.69 266 GLY B O 1
ATOM 5472 N N . ARG B 1 267 ? 18.859 9.844 -17.422 1 81.19 267 ARG B N 1
ATOM 5473 C CA . ARG B 1 267 ? 18.016 9.445 -16.281 1 81.19 267 ARG B CA 1
ATOM 5474 C C . ARG B 1 267 ? 18.875 8.938 -15.125 1 81.19 267 ARG B C 1
ATOM 5476 O O . ARG B 1 267 ? 20.062 8.672 -15.297 1 81.19 267 ARG B O 1
ATOM 5483 N N . LEU B 1 268 ? 18.281 9 -13.953 1 82.38 268 LEU B N 1
ATOM 5484 C CA . LEU B 1 268 ? 18.938 8.531 -12.734 1 82.38 268 LEU B CA 1
ATOM 5485 C C . LEU B 1 268 ? 18.422 7.156 -12.328 1 82.38 268 LEU B C 1
ATOM 5487 O O . LEU B 1 268 ? 17.203 6.941 -12.25 1 82.38 268 LEU B O 1
ATOM 5491 N N . LEU B 1 269 ? 19.375 6.309 -12.117 1 79.31 269 LEU B N 1
ATOM 5492 C CA . LEU B 1 269 ? 19.031 4.934 -11.773 1 79.31 269 LEU B CA 1
ATOM 5493 C C . LEU B 1 269 ? 19.344 4.641 -10.305 1 79.31 269 LEU B C 1
ATOM 5495 O O . LEU B 1 269 ? 20.469 4.875 -9.852 1 79.31 269 LEU B O 1
ATOM 5499 N N . LEU B 1 270 ? 18.359 4.262 -9.641 1 81.94 270 LEU B N 1
ATOM 5500 C CA . LEU B 1 270 ? 18.547 3.789 -8.273 1 81.94 270 LEU B CA 1
ATOM 5501 C C . LEU B 1 270 ? 18.797 2.285 -8.242 1 81.94 270 LEU B C 1
ATOM 5503 O O . LEU B 1 270 ? 18.078 1.517 -8.875 1 81.94 270 LEU B O 1
ATOM 5507 N N . GLN B 1 271 ? 19.844 1.907 -7.547 1 83.81 271 GLN B N 1
ATOM 5508 C CA . GLN B 1 271 ? 20.219 0.5 -7.465 1 83.81 271 GLN B CA 1
ATOM 5509 C C . GLN B 1 271 ? 20.406 0.064 -6.016 1 83.81 271 GLN B C 1
ATOM 5511 O O . GLN B 1 271 ? 20.828 0.861 -5.172 1 83.81 271 GLN B O 1
ATOM 5516 N N . ILE B 1 272 ? 20.031 -1.121 -5.824 1 80.88 272 ILE B N 1
ATOM 5517 C CA . ILE B 1 272 ? 20.188 -1.732 -4.508 1 80.88 272 ILE B CA 1
ATOM 5518 C C . ILE B 1 272 ? 21.172 -2.891 -4.586 1 80.88 272 ILE B C 1
ATOM 5520 O O . ILE B 1 272 ? 21.062 -3.758 -5.453 1 80.88 272 ILE B O 1
ATOM 5524 N N . LYS B 1 273 ? 22.141 -2.867 -3.744 1 80.94 273 LYS B N 1
ATOM 5525 C CA . LYS B 1 273 ? 23.156 -3.922 -3.725 1 80.94 273 LYS B CA 1
ATOM 5526 C C . LYS B 1 273 ? 23.078 -4.734 -2.434 1 80.94 273 LYS B C 1
ATOM 5528 O O . LYS B 1 273 ? 23.141 -4.172 -1.337 1 80.94 273 LYS B O 1
ATOM 5533 N N . ASP B 1 274 ? 22.922 -6.02 -2.664 1 80.75 274 ASP B N 1
ATOM 5534 C CA . ASP B 1 274 ? 22.953 -6.949 -1.539 1 80.75 274 ASP B CA 1
ATOM 5535 C C . ASP B 1 274 ? 24.391 -7.414 -1.258 1 80.75 274 ASP B C 1
ATOM 5537 O O . ASP B 1 274 ? 25.188 -7.555 -2.18 1 80.75 274 ASP B O 1
ATOM 5541 N N . ALA B 1 275 ? 24.719 -7.699 -0.017 1 77.19 275 ALA B N 1
ATOM 5542 C CA . ALA B 1 275 ? 26.094 -7.914 0.469 1 77.19 275 ALA B CA 1
ATOM 5543 C C . ALA B 1 275 ? 26.75 -9.086 -0.253 1 77.19 275 ALA B C 1
ATOM 5545 O O . ALA B 1 275 ? 27.906 -8.984 -0.678 1 77.19 275 ALA B O 1
ATOM 5546 N N . PRO B 1 276 ? 26.031 -10.133 -0.444 1 76.31 276 PRO B N 1
ATOM 5547 C CA . PRO B 1 276 ? 26.781 -11.258 -1.005 1 76.31 276 PRO B CA 1
ATOM 5548 C C . PRO B 1 276 ? 26.969 -11.148 -2.516 1 76.31 276 PRO B C 1
ATOM 5550 O O . PRO B 1 276 ? 27.797 -11.852 -3.09 1 76.31 276 PRO B O 1
ATOM 5553 N N . PHE B 1 277 ? 26.344 -10.227 -3.094 1 78.94 277 PHE B N 1
ATOM 5554 C CA . PHE B 1 277 ? 26.391 -10.164 -4.551 1 78.94 277 PHE B CA 1
ATOM 5555 C C . PHE B 1 277 ? 27.312 -9.047 -5.02 1 78.94 277 PHE B C 1
ATOM 5557 O O . PHE B 1 277 ? 27.391 -7.992 -4.387 1 78.94 277 PHE B O 1
ATOM 5564 N N . GLU B 1 278 ? 27.875 -9.266 -6.074 1 78.31 278 GLU B N 1
ATOM 5565 C CA . GLU B 1 278 ? 28.828 -8.281 -6.598 1 78.31 278 GLU B CA 1
ATOM 5566 C C . GLU B 1 278 ? 28.094 -7.164 -7.348 1 78.31 278 GLU B C 1
ATOM 5568 O O . GLU B 1 278 ? 28.5 -6 -7.277 1 78.31 278 GLU B O 1
ATOM 5573 N N . ARG B 1 279 ? 27.109 -7.531 -8 1 80.44 279 ARG B N 1
ATOM 5574 C CA . ARG B 1 279 ? 26.422 -6.555 -8.828 1 80.44 279 ARG B CA 1
ATOM 5575 C C . ARG B 1 279 ? 25.094 -6.141 -8.188 1 80.44 279 ARG B C 1
ATOM 5577 O O . ARG B 1 279 ? 24.391 -6.973 -7.621 1 80.44 279 ARG B O 1
ATOM 5584 N N . PRO B 1 280 ? 24.797 -4.863 -8.328 1 78.75 280 PRO B N 1
ATOM 5585 C CA . PRO B 1 280 ? 23.531 -4.379 -7.773 1 78.75 280 PRO B CA 1
ATOM 5586 C C . PRO B 1 280 ? 22.328 -4.742 -8.641 1 78.75 280 PRO B C 1
ATOM 5588 O O . PRO B 1 280 ? 22.5 -5.16 -9.789 1 78.75 280 PRO B O 1
ATOM 5591 N N . VAL B 1 281 ? 21.234 -4.656 -7.996 1 75 281 VAL B N 1
ATOM 5592 C CA . VAL B 1 281 ? 19.984 -4.848 -8.711 1 75 281 VAL B CA 1
ATOM 5593 C C . VAL B 1 281 ? 19.281 -3.5 -8.914 1 75 281 VAL B C 1
ATOM 5595 O O . VAL B 1 281 ? 19.422 -2.594 -8.094 1 75 281 VAL B O 1
ATOM 5598 N N . LEU B 1 282 ? 18.547 -3.422 -10.016 1 73.5 282 LEU B N 1
ATOM 5599 C CA . LEU B 1 282 ? 17.75 -2.221 -10.273 1 73.5 282 LEU B CA 1
ATOM 5600 C C . LEU B 1 282 ? 16.641 -2.062 -9.242 1 73.5 282 LEU B C 1
ATOM 5602 O O . LEU B 1 282 ? 16.047 -3.051 -8.812 1 73.5 282 LEU B O 1
ATOM 5606 N N . SER B 1 283 ? 16.312 -0.863 -8.922 1 73.06 283 SER B N 1
ATOM 5607 C CA . SER B 1 283 ? 15.305 -0.55 -7.91 1 73.06 283 SER B CA 1
ATOM 5608 C C . SER B 1 283 ? 13.938 -1.105 -8.289 1 73.06 283 SER B C 1
ATOM 5610 O O . SER B 1 283 ? 13.148 -1.468 -7.418 1 73.06 283 SER B O 1
ATOM 5612 N N . ARG B 1 284 ? 13.703 -1.197 -9.5 1 72.38 284 ARG B N 1
ATOM 5613 C CA . ARG B 1 284 ? 12.398 -1.695 -9.938 1 72.38 284 ARG B CA 1
ATOM 5614 C C . ARG B 1 284 ? 12.219 -3.16 -9.555 1 72.38 284 ARG B C 1
ATOM 5616 O O . ARG B 1 284 ? 11.102 -3.672 -9.555 1 72.38 284 ARG B O 1
ATOM 5623 N N . PHE B 1 285 ? 13.359 -3.74 -9.156 1 70.38 285 PHE B N 1
ATOM 5624 C CA . PHE B 1 285 ? 13.273 -5.145 -8.781 1 70.38 285 PHE B CA 1
ATOM 5625 C C . PHE B 1 285 ? 13.453 -5.316 -7.281 1 70.38 285 PHE B C 1
ATOM 5627 O O . PHE B 1 285 ? 13.43 -6.438 -6.77 1 70.38 285 PHE B O 1
ATOM 5634 N N . ALA B 1 286 ? 13.633 -4.203 -6.613 1 78.25 286 ALA B N 1
ATOM 5635 C CA . ALA B 1 286 ? 13.766 -4.25 -5.16 1 78.25 286 ALA B CA 1
ATOM 5636 C C . ALA B 1 286 ? 12.406 -4.441 -4.492 1 78.25 286 ALA B C 1
ATOM 5638 O O . ALA B 1 286 ? 11.367 -4.184 -5.105 1 78.25 286 ALA B O 1
ATOM 5639 N N . SER B 1 287 ? 12.461 -4.883 -3.299 1 84.69 287 SER B N 1
ATOM 5640 C CA . SER B 1 287 ? 11.211 -5.078 -2.572 1 84.69 287 SER B CA 1
ATOM 5641 C C . SER B 1 287 ? 10.531 -3.744 -2.273 1 84.69 287 SER B C 1
ATOM 5643 O O . SER B 1 287 ? 11.203 -2.734 -2.055 1 84.69 287 SER B O 1
ATOM 5645 N N . ASP B 1 288 ? 9.219 -3.754 -2.229 1 86.62 288 ASP B N 1
ATOM 5646 C CA . ASP B 1 288 ? 8.422 -2.566 -1.936 1 86.62 288 ASP B CA 1
ATOM 5647 C C . ASP B 1 288 ? 8.766 -2.002 -0.559 1 86.62 288 ASP B C 1
ATOM 5649 O O . ASP B 1 288 ? 8.922 -0.789 -0.401 1 86.62 288 ASP B O 1
ATOM 5653 N N . GLY B 1 289 ? 8.945 -2.855 0.391 1 89.5 289 GLY B N 1
ATOM 5654 C CA . GLY B 1 289 ? 9.242 -2.422 1.746 1 89.5 289 GLY B CA 1
ATOM 5655 C C . GLY B 1 289 ? 10.578 -1.708 1.863 1 89.5 289 GLY B C 1
ATOM 5656 O O . GLY B 1 289 ? 10.711 -0.75 2.627 1 89.5 289 GLY B O 1
ATOM 5657 N N . THR B 1 290 ? 11.539 -2.133 1.105 1 88.12 290 THR B N 1
ATOM 5658 C CA . THR B 1 290 ? 12.859 -1.51 1.123 1 88.12 290 THR B CA 1
ATOM 5659 C C . THR B 1 290 ? 12.789 -0.083 0.585 1 88.12 290 THR B C 1
ATOM 5661 O O . THR B 1 290 ? 13.32 0.844 1.199 1 88.12 290 THR B O 1
ATOM 5664 N N . LEU B 1 291 ? 12.133 0.086 -0.478 1 89.5 291 LEU B N 1
ATOM 5665 C CA . LEU B 1 291 ? 12.016 1.404 -1.092 1 89.5 291 LEU B CA 1
ATOM 5666 C C . LEU B 1 291 ? 11.195 2.346 -0.215 1 89.5 291 LEU B C 1
ATOM 5668 O O . LEU B 1 291 ? 11.539 3.521 -0.07 1 89.5 291 LEU B O 1
ATOM 5672 N N . LYS B 1 292 ? 10.164 1.805 0.361 1 92.19 292 LYS B N 1
ATOM 5673 C CA . LYS B 1 292 ? 9.336 2.619 1.245 1 92.19 292 LYS B CA 1
ATOM 5674 C C . LYS B 1 292 ? 10.125 3.074 2.471 1 92.19 292 LYS B C 1
ATOM 5676 O O . LYS B 1 292 ? 10.07 4.246 2.855 1 92.19 292 LYS B O 1
ATOM 5681 N N . LEU B 1 293 ? 10.844 2.17 3.029 1 92.88 293 LEU B N 1
ATOM 5682 C CA . LEU B 1 293 ? 11.641 2.508 4.199 1 92.88 293 LEU B CA 1
ATOM 5683 C C . LEU B 1 293 ? 12.703 3.547 3.852 1 92.88 293 LEU B C 1
ATOM 5685 O O . LEU B 1 293 ? 12.93 4.492 4.613 1 92.88 293 LEU B O 1
ATOM 5689 N N . LEU B 1 294 ? 13.344 3.359 2.697 1 92.94 294 LEU B N 1
ATOM 5690 C CA . LEU B 1 294 ? 14.32 4.34 2.234 1 92.94 294 LEU B CA 1
ATOM 5691 C C . LEU B 1 294 ? 13.68 5.715 2.082 1 92.94 294 LEU B C 1
ATOM 5693 O O . LEU B 1 294 ? 14.25 6.719 2.506 1 92.94 294 LEU B O 1
ATOM 5697 N N . ALA B 1 295 ? 12.531 5.77 1.526 1 94.56 295 ALA B N 1
ATOM 5698 C CA . ALA B 1 295 ? 11.812 7.027 1.337 1 94.56 295 ALA B CA 1
ATOM 5699 C C . ALA B 1 295 ? 11.492 7.68 2.678 1 94.56 295 ALA B C 1
ATOM 5701 O O . ALA B 1 295 ? 11.711 8.875 2.861 1 94.56 295 ALA B O 1
ATOM 5702 N N . TYR B 1 296 ? 10.984 6.906 3.637 1 96 296 TYR B N 1
ATOM 5703 C CA . TYR B 1 296 ? 10.648 7.438 4.953 1 96 296 TYR B CA 1
ATOM 5704 C C . TYR B 1 296 ? 11.883 8 5.645 1 96 296 TYR B C 1
ATOM 5706 O O . TYR B 1 296 ? 11.852 9.102 6.195 1 96 296 TYR B O 1
ATOM 5714 N N . LEU B 1 297 ? 12.961 7.215 5.582 1 96 297 LEU B N 1
ATOM 5715 C CA . LEU B 1 297 ? 14.188 7.656 6.234 1 96 297 LEU B CA 1
ATOM 5716 C C . LEU B 1 297 ? 14.727 8.922 5.578 1 96 297 LEU B C 1
ATOM 5718 O O . LEU B 1 297 ? 15.281 9.789 6.258 1 96 297 LEU B O 1
ATOM 5722 N N . THR B 1 298 ? 14.555 9.016 4.266 1 95.81 298 THR B N 1
ATOM 5723 C CA . THR B 1 298 ? 14.977 10.211 3.545 1 95.81 298 THR B CA 1
ATOM 5724 C C . THR B 1 298 ? 14.203 11.438 4.027 1 95.81 298 THR B C 1
ATOM 5726 O O . THR B 1 298 ? 14.773 12.516 4.199 1 95.81 298 THR B O 1
ATOM 5729 N N . VAL B 1 299 ? 12.93 11.289 4.297 1 96.44 299 VAL B N 1
ATOM 5730 C CA . VAL B 1 299 ? 12.086 12.367 4.789 1 96.44 299 VAL B CA 1
ATOM 5731 C C . VAL B 1 299 ? 12.477 12.719 6.223 1 96.44 299 VAL B C 1
ATOM 5733 O O . VAL B 1 299 ? 12.664 13.898 6.555 1 96.44 299 VAL B O 1
ATOM 5736 N N . LEU B 1 300 ? 12.703 11.75 7.051 1 96.81 300 LEU B N 1
ATOM 5737 C CA . LEU B 1 300 ? 12.883 11.938 8.484 1 96.81 300 LEU B CA 1
ATOM 5738 C C . LEU B 1 300 ? 14.281 12.453 8.797 1 96.81 300 LEU B C 1
ATOM 5740 O O . LEU B 1 300 ? 14.5 13.078 9.836 1 96.81 300 LEU B O 1
ATOM 5744 N N . HIS B 1 301 ? 15.227 12.203 7.895 1 96.44 301 HIS B N 1
ATOM 5745 C CA . HIS B 1 301 ? 16.594 12.625 8.117 1 96.44 301 HIS B CA 1
ATOM 5746 C C . HIS B 1 301 ? 17 13.727 7.141 1 96.44 301 HIS B C 1
ATOM 5748 O O . HIS B 1 301 ? 18.188 13.898 6.844 1 96.44 301 HIS B O 1
ATOM 5754 N N . ASP B 1 302 ? 16.031 14.375 6.633 1 95.75 302 ASP B N 1
ATOM 5755 C CA . ASP B 1 302 ? 16.281 15.523 5.773 1 95.75 302 ASP B CA 1
ATOM 5756 C C . ASP B 1 302 ? 17.172 16.547 6.473 1 95.75 302 ASP B C 1
ATOM 5758 O O . ASP B 1 302 ? 16.906 16.938 7.613 1 95.75 302 ASP B O 1
ATOM 5762 N N . PRO B 1 303 ? 18.219 17 5.801 1 95.81 303 PRO B N 1
ATOM 5763 C CA . PRO B 1 303 ? 19.109 18 6.414 1 95.81 303 PRO B CA 1
ATOM 5764 C C . PRO B 1 303 ? 18.406 19.312 6.707 1 95.81 303 PRO B C 1
ATOM 5766 O O . PRO B 1 303 ? 18.812 20.047 7.617 1 95.81 303 PRO B O 1
ATOM 5769 N N . ALA B 1 304 ? 17.516 19.656 5.945 1 94.81 304 ALA B N 1
ATOM 5770 C CA . ALA B 1 304 ? 16.672 20.844 6.125 1 94.81 304 ALA B CA 1
ATOM 5771 C C . ALA B 1 304 ? 15.195 20.469 6.094 1 94.81 304 ALA B C 1
ATOM 5773 O O . ALA B 1 304 ? 14.477 20.828 5.16 1 94.81 304 ALA B O 1
ATOM 5774 N N . PRO B 1 305 ? 14.758 19.828 7.156 1 95.5 305 PRO B N 1
ATOM 5775 C CA . PRO B 1 305 ? 13.406 19.25 7.125 1 95.5 305 PRO B CA 1
ATOM 5776 C C . PRO B 1 305 ? 12.312 20.312 7.133 1 95.5 305 PRO B C 1
ATOM 5778 O O . PRO B 1 305 ? 12.523 21.422 7.637 1 95.5 305 PRO B O 1
ATOM 5781 N N . PRO B 1 306 ? 11.195 19.938 6.551 1 95.5 306 PRO B N 1
ATOM 5782 C CA . PRO B 1 306 ? 10.023 20.812 6.723 1 95.5 306 PRO B CA 1
ATOM 5783 C C . PRO B 1 306 ? 9.602 20.953 8.18 1 95.5 306 PRO B C 1
ATOM 5785 O O . PRO B 1 306 ? 9.945 20.094 9.016 1 95.5 306 PRO B O 1
ATOM 5788 N N . GLN B 1 307 ? 8.891 21.984 8.438 1 95.31 307 GLN B N 1
ATOM 5789 C CA . GLN B 1 307 ? 8.508 22.281 9.812 1 95.31 307 GLN B CA 1
ATOM 5790 C C . GLN B 1 307 ? 7.324 21.406 10.242 1 95.31 307 GLN B C 1
ATOM 5792 O O . GLN B 1 307 ? 7.086 21.219 11.438 1 95.31 307 GLN B O 1
ATOM 5797 N N . PHE B 1 308 ? 6.621 20.953 9.289 1 96.81 308 PHE B N 1
ATOM 5798 C CA . PHE B 1 308 ? 5.52 20.031 9.516 1 96.81 308 PHE B CA 1
ATOM 5799 C C . PHE B 1 308 ? 5.531 18.906 8.484 1 96.81 308 PHE B C 1
ATOM 5801 O O . PHE B 1 308 ? 5.605 19.156 7.281 1 96.81 308 PHE B O 1
ATOM 5808 N N . VAL B 1 309 ? 5.473 17.672 8.992 1 97.25 309 VAL B N 1
ATOM 5809 C CA . VAL B 1 309 ? 5.527 16.5 8.109 1 97.25 309 VAL B CA 1
ATOM 5810 C C . VAL B 1 309 ? 4.352 15.578 8.406 1 97.25 309 VAL B C 1
ATOM 5812 O O . VAL B 1 309 ? 4.082 15.258 9.562 1 97.25 309 VAL B O 1
ATOM 5815 N N . GLY B 1 310 ? 3.623 15.258 7.395 1 97.12 310 GLY B N 1
ATOM 5816 C CA . GLY B 1 310 ? 2.588 14.242 7.48 1 97.12 310 GLY B CA 1
ATOM 5817 C C . GLY B 1 310 ? 2.949 12.961 6.754 1 97.12 310 GLY B C 1
ATOM 5818 O O . GLY B 1 310 ? 3.414 13 5.613 1 97.12 310 GLY B O 1
ATOM 5819 N N . ILE B 1 311 ? 2.752 11.805 7.406 1 96.12 311 ILE B N 1
ATOM 5820 C CA . ILE B 1 311 ? 3.01 10.5 6.805 1 96.12 311 ILE B CA 1
ATOM 5821 C C . ILE B 1 311 ? 1.771 9.617 6.938 1 96.12 311 ILE B C 1
ATOM 5823 O O . ILE B 1 311 ? 1.263 9.414 8.047 1 96.12 311 ILE B O 1
ATOM 5827 N N . GLU B 1 312 ? 1.343 9.086 5.832 1 93.69 312 GLU B N 1
ATOM 5828 C CA . GLU B 1 312 ? 0.158 8.234 5.848 1 93.69 312 GLU B CA 1
ATOM 5829 C C . GLU B 1 312 ? 0.541 6.762 5.934 1 93.69 312 GLU B C 1
ATOM 5831 O O . GLU B 1 312 ? 1.311 6.266 5.105 1 93.69 312 GLU B O 1
ATOM 5836 N N . GLU B 1 313 ? 0.067 6.125 6.863 1 93.94 313 GLU B N 1
ATOM 5837 C CA . GLU B 1 313 ? 0.105 4.676 7.039 1 93.94 313 GLU B CA 1
ATOM 5838 C C . GLU B 1 313 ? 1.494 4.121 6.734 1 93.94 313 GLU B C 1
ATOM 5840 O O . GLU B 1 313 ? 1.649 3.264 5.863 1 93.94 313 GLU B O 1
ATOM 5845 N N . PRO B 1 314 ? 2.436 4.465 7.551 1 95.19 314 PRO B N 1
ATOM 5846 C CA . PRO B 1 314 ? 3.814 4.039 7.301 1 95.19 314 PRO B CA 1
ATOM 5847 C C . PRO B 1 314 ? 3.992 2.525 7.391 1 95.19 314 PRO B C 1
ATOM 5849 O O . PRO B 1 314 ? 5.012 1.992 6.941 1 95.19 314 PRO B O 1
ATOM 5852 N N . GLU B 1 315 ? 3.004 1.823 7.941 1 95.81 315 GLU B N 1
ATOM 5853 C CA . GLU B 1 315 ? 3.117 0.38 8.125 1 95.81 315 GLU B CA 1
ATOM 5854 C C . GLU B 1 315 ? 2.949 -0.361 6.801 1 95.81 315 GLU B C 1
ATOM 5856 O O . GLU B 1 315 ? 3.354 -1.519 6.676 1 95.81 315 GLU B O 1
ATOM 5861 N N . ASN B 1 316 ? 2.336 0.231 5.848 1 93.44 316 ASN B N 1
ATOM 5862 C CA . ASN B 1 316 ? 2.07 -0.464 4.594 1 93.44 316 ASN B CA 1
ATOM 5863 C C . ASN B 1 316 ? 3.359 -0.951 3.939 1 93.44 316 ASN B C 1
ATOM 5865 O O . ASN B 1 316 ? 4.305 -0.178 3.766 1 93.44 316 ASN B O 1
ATOM 5869 N N . PHE B 1 317 ? 3.445 -2.264 3.693 1 91.81 317 PHE B N 1
ATOM 5870 C CA . PHE B 1 317 ? 4.504 -2.969 2.98 1 91.81 317 PHE B CA 1
ATOM 5871 C C . PHE B 1 317 ? 5.656 -3.305 3.918 1 91.81 317 PHE B C 1
ATOM 5873 O O . PHE B 1 317 ? 6.648 -3.908 3.5 1 91.81 317 PHE B O 1
ATOM 5880 N N . LEU B 1 318 ? 5.516 -2.939 5.148 1 93.88 318 LEU B N 1
ATOM 5881 C CA . LEU B 1 318 ? 6.637 -3.168 6.059 1 93.88 318 LEU B CA 1
ATOM 5882 C C . LEU B 1 318 ? 6.324 -4.301 7.031 1 93.88 318 LEU B C 1
ATOM 5884 O O . LEU B 1 318 ? 5.195 -4.414 7.516 1 93.88 318 LEU B O 1
ATOM 5888 N N . HIS B 1 319 ? 7.352 -5.062 7.32 1 93.62 319 HIS B N 1
ATOM 5889 C CA . HIS B 1 319 ? 7.258 -6.074 8.367 1 93.62 319 HIS B CA 1
ATOM 5890 C C . HIS B 1 319 ? 6.934 -5.445 9.719 1 93.62 319 HIS B C 1
ATOM 5892 O O . HIS B 1 319 ? 7.484 -4.402 10.07 1 93.62 319 HIS B O 1
ATOM 5898 N N . PRO B 1 320 ? 6.109 -6.078 10.492 1 94.19 320 PRO B N 1
ATOM 5899 C CA . PRO B 1 320 ? 5.625 -5.484 11.742 1 94.19 320 PRO B CA 1
ATOM 5900 C C . PRO B 1 320 ? 6.75 -5.191 12.727 1 94.19 320 PRO B C 1
ATOM 5902 O O . PRO B 1 320 ? 6.695 -4.199 13.461 1 94.19 320 PRO B O 1
ATOM 5905 N N . ARG B 1 321 ? 7.746 -5.926 12.773 1 93 321 ARG B N 1
ATOM 5906 C CA . ARG B 1 321 ? 8.828 -5.785 13.742 1 93 321 ARG B CA 1
ATOM 5907 C C . ARG B 1 321 ? 9.664 -4.539 13.453 1 93 321 ARG B C 1
ATOM 5909 O O . ARG B 1 321 ? 10.453 -4.105 14.297 1 93 321 ARG B O 1
ATOM 5916 N N . LEU B 1 322 ? 9.477 -3.975 12.32 1 94.31 322 LEU B N 1
ATOM 5917 C CA . LEU B 1 322 ? 10.234 -2.785 11.945 1 94.31 322 LEU B CA 1
ATOM 5918 C C . LEU B 1 322 ? 9.516 -1.52 12.406 1 94.31 322 LEU B C 1
ATOM 5920 O O . LEU B 1 322 ? 10.109 -0.44 12.438 1 94.31 322 LEU B O 1
ATOM 5924 N N . LEU B 1 323 ? 8.281 -1.611 12.797 1 96.06 323 LEU B N 1
ATOM 5925 C CA . LEU B 1 323 ? 7.414 -0.454 12.977 1 96.06 323 LEU B CA 1
ATOM 5926 C C . LEU B 1 323 ? 7.746 0.285 14.266 1 96.06 323 LEU B C 1
ATOM 5928 O O . LEU B 1 323 ? 7.73 1.518 14.305 1 96.06 323 LEU B O 1
ATOM 5932 N N . PRO B 1 324 ? 8.109 -0.408 15.391 1 94.62 324 PRO B N 1
ATOM 5933 C CA . PRO B 1 324 ? 8.492 0.338 16.594 1 94.62 324 PRO B CA 1
ATOM 5934 C C . PRO B 1 324 ? 9.703 1.243 16.359 1 94.62 324 PRO B C 1
ATOM 5936 O O . PRO B 1 324 ? 9.695 2.404 16.781 1 94.62 324 PRO B O 1
ATOM 5939 N N . GLU B 1 325 ? 10.656 0.746 15.656 1 94 325 GLU B N 1
ATOM 5940 C CA . GLU B 1 325 ? 11.844 1.548 15.375 1 94 325 GLU B CA 1
ATOM 5941 C C . GLU B 1 325 ? 11.516 2.709 14.438 1 94 325 GLU B C 1
ATOM 5943 O O . GLU B 1 325 ? 12.109 3.785 14.555 1 94 325 GLU B O 1
ATOM 5948 N N . LEU B 1 326 ? 10.68 2.465 13.523 1 96.06 326 LEU B N 1
ATOM 5949 C CA . LEU B 1 326 ? 10.25 3.553 12.648 1 96.06 326 LEU B CA 1
ATOM 5950 C C . LEU B 1 326 ? 9.555 4.648 13.453 1 96.06 326 LEU B C 1
ATOM 5952 O O . LEU B 1 326 ? 9.766 5.836 13.203 1 96.06 326 LEU B O 1
ATOM 5956 N N . ALA B 1 327 ? 8.75 4.254 14.406 1 97.19 327 ALA B N 1
ATOM 5957 C CA . ALA B 1 327 ? 8.094 5.219 15.289 1 97.19 327 ALA B CA 1
ATOM 5958 C C . ALA B 1 327 ? 9.125 6.023 16.078 1 97.19 327 ALA B C 1
ATOM 5960 O O . ALA B 1 327 ? 8.961 7.227 16.281 1 97.19 327 ALA B O 1
ATOM 5961 N N . GLU B 1 328 ? 10.18 5.367 16.469 1 95.75 328 GLU B N 1
ATOM 5962 C CA . GLU B 1 328 ? 11.25 6.055 17.172 1 95.75 328 GLU B CA 1
ATOM 5963 C C . GLU B 1 328 ? 11.953 7.062 16.281 1 95.75 328 GLU B C 1
ATOM 5965 O O . GLU B 1 328 ? 12.352 8.141 16.734 1 95.75 328 GLU B O 1
ATOM 5970 N N . GLU B 1 329 ? 12.141 6.645 15.055 1 96.44 329 GLU B N 1
ATOM 5971 C CA . GLU B 1 329 ? 12.695 7.586 14.086 1 96.44 329 GLU B CA 1
ATOM 5972 C C . GLU B 1 329 ? 11.805 8.812 13.938 1 96.44 329 GLU B C 1
ATOM 5974 O O . GLU B 1 329 ? 12.297 9.938 13.828 1 96.44 329 GLU B O 1
ATOM 5979 N N . CYS B 1 330 ? 10.516 8.633 13.906 1 97.62 330 CYS B N 1
ATOM 5980 C CA . CYS B 1 330 ? 9.562 9.734 13.836 1 97.62 330 CYS B CA 1
ATOM 5981 C C . CYS B 1 330 ? 9.688 10.641 15.055 1 97.62 330 CYS B C 1
ATOM 5983 O O . CYS B 1 330 ? 9.727 11.867 14.922 1 97.62 330 CYS B O 1
ATOM 5985 N N . ARG B 1 331 ? 9.797 10.016 16.172 1 97.19 331 ARG B N 1
ATOM 5986 C CA . ARG B 1 331 ? 9.93 10.781 17.406 1 97.19 331 ARG B CA 1
ATOM 5987 C C . ARG B 1 331 ? 11.211 11.617 17.391 1 97.19 331 ARG B C 1
ATOM 5989 O O . ARG B 1 331 ? 11.188 12.789 17.766 1 97.19 331 ARG B O 1
ATOM 5996 N N . ALA B 1 332 ? 12.266 11.031 16.969 1 96.19 332 ALA B N 1
ATOM 5997 C CA . ALA B 1 332 ? 13.531 11.75 16.891 1 96.19 332 ALA B CA 1
ATOM 5998 C C . ALA B 1 332 ? 13.422 12.945 15.945 1 96.19 332 ALA B C 1
ATOM 6000 O O . ALA B 1 332 ? 13.984 14.008 16.219 1 96.19 332 ALA B O 1
ATOM 6001 N N . ALA B 1 333 ? 12.703 12.797 14.922 1 96.38 333 ALA B N 1
ATOM 6002 C CA . ALA B 1 333 ? 12.547 13.844 13.914 1 96.38 333 ALA B CA 1
ATOM 6003 C C . ALA B 1 333 ? 11.758 15.023 14.469 1 96.38 333 ALA B C 1
ATOM 6005 O O . ALA B 1 333 ? 11.828 16.125 13.93 1 96.38 333 ALA B O 1
ATOM 6006 N N . THR B 1 334 ? 11.039 14.852 15.562 1 96.38 334 THR B N 1
ATOM 6007 C CA . THR B 1 334 ? 10.18 15.898 16.109 1 96.38 334 THR B CA 1
ATOM 6008 C C . THR B 1 334 ? 11.023 17 16.766 1 96.38 334 THR B C 1
ATOM 6010 O O . THR B 1 334 ? 10.508 18.062 17.109 1 96.38 334 THR B O 1
ATOM 6013 N N . GLU B 1 335 ? 12.273 16.781 16.891 1 94.44 335 GLU B N 1
ATOM 6014 C CA . GLU B 1 335 ? 13.164 17.828 17.391 1 94.44 335 GLU B CA 1
ATOM 6015 C C . GLU B 1 335 ? 13.219 19 16.422 1 94.44 335 GLU B C 1
ATOM 6017 O O . GLU B 1 335 ? 13.43 20.141 16.844 1 94.44 335 GLU B O 1
ATOM 6022 N N . ARG B 1 336 ? 12.953 18.672 15.188 1 94.62 336 ARG B N 1
ATOM 6023 C CA . ARG B 1 336 ? 13.125 19.719 14.188 1 94.62 336 ARG B CA 1
ATOM 6024 C C . ARG B 1 336 ? 11.844 19.922 13.391 1 94.62 336 ARG B C 1
ATOM 6026 O O . ARG B 1 336 ? 11.734 20.891 12.617 1 94.62 336 ARG B O 1
ATOM 6033 N N . SER B 1 337 ? 10.898 19.047 13.555 1 96.12 337 SER B N 1
ATOM 6034 C CA . SER B 1 337 ? 9.641 19.094 12.812 1 96.12 337 SER B CA 1
ATOM 6035 C C . SER B 1 337 ? 8.469 18.641 13.68 1 96.12 337 SER B C 1
ATOM 6037 O O . SER B 1 337 ? 8.664 18.031 14.734 1 96.12 337 SER B O 1
ATOM 6039 N N . GLN B 1 338 ? 7.328 19.031 13.367 1 97.38 338 GLN B N 1
ATOM 6040 C CA . GLN B 1 338 ? 6.125 18.406 13.906 1 97.38 338 GLN B CA 1
ATOM 6041 C C . GLN B 1 338 ? 5.605 17.328 12.961 1 97.38 338 GLN B C 1
ATOM 6043 O O . GLN B 1 338 ? 5.605 17.5 11.742 1 97.38 338 GLN B O 1
ATOM 6048 N N . LEU B 1 339 ? 5.195 16.188 13.531 1 97.94 339 LEU B N 1
ATOM 6049 C CA . LEU B 1 339 ? 4.832 15.039 12.703 1 97.94 339 LEU B CA 1
ATOM 6050 C C . LEU B 1 339 ? 3.4 14.594 12.977 1 97.94 339 LEU B C 1
ATOM 6052 O O . LEU B 1 339 ? 2.994 14.492 14.141 1 97.94 339 LEU B O 1
ATOM 6056 N N . LEU B 1 340 ? 2.658 14.422 11.945 1 98.06 340 LEU B N 1
ATOM 6057 C CA . LEU B 1 340 ? 1.341 13.797 11.953 1 98.06 340 LEU B CA 1
ATOM 6058 C C . LEU B 1 340 ? 1.357 12.484 11.18 1 98.06 340 LEU B C 1
ATOM 6060 O O . LEU B 1 340 ? 1.772 12.445 10.023 1 98.06 340 LEU B O 1
ATOM 6064 N N . VAL B 1 341 ? 0.912 11.398 11.82 1 97.69 341 VAL B N 1
ATOM 6065 C CA . VAL B 1 341 ? 0.935 10.086 11.195 1 97.69 341 VAL B CA 1
ATOM 6066 C C . VAL B 1 341 ? -0.454 9.453 11.266 1 97.69 341 VAL B C 1
ATOM 6068 O O . VAL B 1 341 ? -1.128 9.531 12.297 1 97.69 341 VAL B O 1
ATOM 6071 N N . THR B 1 342 ? -0.909 8.867 10.172 1 96.56 342 THR B N 1
ATOM 6072 C CA . THR B 1 342 ? -2.076 7.996 10.234 1 96.56 342 THR B CA 1
ATOM 6073 C C . THR B 1 342 ? -1.655 6.531 10.297 1 96.56 342 THR B C 1
ATOM 6075 O O . THR B 1 342 ? -0.676 6.133 9.664 1 96.56 342 THR B O 1
ATOM 6078 N N . THR B 1 343 ? -2.391 5.734 11.062 1 95.75 343 THR B N 1
ATOM 6079 C CA . THR B 1 343 ? -1.966 4.344 11.18 1 95.75 343 THR B CA 1
ATOM 6080 C C . THR B 1 343 ? -3.137 3.453 11.578 1 95.75 343 THR B C 1
ATOM 6082 O O . THR B 1 343 ? -4.109 3.926 12.18 1 95.75 343 THR B O 1
ATOM 6085 N N . HIS B 1 344 ? -3.072 2.26 11.195 1 93.38 344 HIS B N 1
ATOM 6086 C CA . HIS B 1 344 ? -3.92 1.183 11.688 1 93.38 344 HIS B CA 1
ATOM 6087 C C . HIS B 1 344 ? -3.084 0.03 12.234 1 93.38 344 HIS B C 1
ATOM 6089 O O . HIS B 1 344 ? -3.553 -1.108 12.297 1 93.38 344 HIS B O 1
ATOM 6095 N N . SER B 1 345 ? -1.908 0.311 12.633 1 95.5 345 SER B N 1
ATOM 6096 C CA . SER B 1 345 ? -1.004 -0.75 13.062 1 95.5 345 SER B CA 1
ATOM 6097 C C . SER B 1 345 ? -0.846 -0.758 14.578 1 95.5 345 SER B C 1
ATOM 6099 O O . SER B 1 345 ? -0.356 0.211 15.164 1 95.5 345 SER B O 1
ATOM 6101 N N . PRO B 1 346 ? -1.166 -1.853 15.195 1 96 346 PRO B N 1
ATOM 6102 C CA . PRO B 1 346 ? -0.906 -1.939 16.641 1 96 346 PRO B CA 1
ATOM 6103 C C . PRO B 1 346 ? 0.584 -1.914 16.969 1 96 346 PRO B C 1
ATOM 6105 O O . PRO B 1 346 ? 0.971 -1.477 18.047 1 96 346 PRO B O 1
ATOM 6108 N N . PHE B 1 347 ? 1.39 -2.344 16.047 1 96.25 347 PHE B N 1
ATOM 6109 C CA . PHE B 1 347 ? 2.828 -2.398 16.297 1 96.25 347 PHE B CA 1
ATOM 6110 C C . PHE B 1 347 ? 3.426 -0.996 16.312 1 96.25 347 PHE B C 1
ATOM 6112 O O . PHE B 1 347 ? 4.293 -0.696 17.125 1 96.25 347 PHE B O 1
ATOM 6119 N N . PHE B 1 348 ? 2.975 -0.144 15.445 1 97.56 348 PHE B N 1
ATOM 6120 C CA . PHE B 1 348 ? 3.387 1.255 15.477 1 97.56 348 PHE B CA 1
ATOM 6121 C C . PHE B 1 348 ? 2.891 1.938 16.734 1 97.56 348 PHE B C 1
ATOM 6123 O O . PHE B 1 348 ? 3.641 2.672 17.391 1 97.56 348 PHE B O 1
ATOM 6130 N N . LEU B 1 349 ? 1.704 1.641 17.094 1 97.12 349 LEU B N 1
ATOM 6131 C CA . LEU B 1 349 ? 1.049 2.232 18.266 1 97.12 349 LEU B CA 1
ATOM 6132 C C . LEU B 1 349 ? 1.801 1.89 19.547 1 97.12 349 LEU B C 1
ATOM 6134 O O . LEU B 1 349 ? 1.829 2.688 20.484 1 97.12 349 LEU B O 1
ATOM 6138 N N . ASN B 1 350 ? 2.359 0.738 19.578 1 96.56 350 ASN B N 1
ATOM 6139 C CA . ASN B 1 350 ? 3.043 0.267 20.781 1 96.56 350 ASN B CA 1
ATOM 6140 C C . ASN B 1 350 ? 4.191 1.191 21.172 1 96.56 350 ASN B C 1
ATOM 6142 O O . ASN B 1 350 ? 4.625 1.198 22.312 1 96.56 350 ASN B O 1
ATOM 6146 N N . ALA B 1 351 ? 4.688 1.934 20.25 1 96.25 351 ALA B N 1
ATOM 6147 C CA . ALA B 1 351 ? 5.82 2.818 20.516 1 96.25 351 ALA B CA 1
ATOM 6148 C C . ALA B 1 351 ? 5.344 4.215 20.891 1 96.25 351 ALA B C 1
ATOM 6150 O O . ALA B 1 351 ? 6.16 5.098 21.188 1 96.25 351 ALA B O 1
ATOM 6151 N N . LEU B 1 352 ? 4.07 4.449 20.953 1 97.31 352 LEU B N 1
ATOM 6152 C CA . LEU B 1 352 ? 3.533 5.785 21.188 1 97.31 352 LEU B CA 1
ATOM 6153 C C . LEU B 1 352 ? 3.008 5.922 22.609 1 97.31 352 LEU B C 1
ATOM 6155 O O . LEU B 1 352 ? 2.762 4.922 23.281 1 97.31 352 LEU B O 1
ATOM 6159 N N . LYS B 1 353 ? 2.9 7.145 23.047 1 96.75 353 LYS B N 1
ATOM 6160 C CA . LYS B 1 353 ? 2.277 7.488 24.328 1 96.75 353 LYS B CA 1
ATOM 6161 C C . LYS B 1 353 ? 0.799 7.82 24.141 1 96.75 353 LYS B C 1
ATOM 6163 O O . LYS B 1 353 ? 0.387 8.273 23.078 1 96.75 353 LYS B O 1
ATOM 6168 N N . PRO B 1 354 ? 0.024 7.641 25.188 1 97.56 354 PRO B N 1
ATOM 6169 C CA . PRO B 1 354 ? -1.418 7.875 25.078 1 97.56 354 PRO B CA 1
ATOM 6170 C C . PRO B 1 354 ? -1.752 9.297 24.641 1 97.56 354 PRO B C 1
ATOM 6172 O O . PRO B 1 354 ? -2.725 9.516 23.906 1 97.56 354 PRO B O 1
ATOM 6175 N N . GLU B 1 355 ? -0.95 10.305 25.031 1 97.75 355 GLU B N 1
ATOM 6176 C CA . GLU B 1 355 ? -1.205 11.695 24.688 1 97.75 355 GLU B CA 1
ATOM 6177 C C . GLU B 1 355 ? -0.967 11.961 23.203 1 97.75 355 GLU B C 1
ATOM 6179 O O . GLU B 1 355 ? -1.411 12.984 22.672 1 97.75 355 GLU B O 1
ATOM 6184 N N . GLU B 1 356 ? -0.292 11 22.547 1 98.12 356 GLU B N 1
ATOM 6185 C CA . GLU B 1 356 ? 0.105 11.18 21.156 1 98.12 356 GLU B CA 1
ATOM 6186 C C . GLU B 1 356 ? -0.927 10.578 20.203 1 98.12 356 GLU B C 1
ATOM 6188 O O . GLU B 1 356 ? -0.843 10.766 18.984 1 98.12 356 GLU B O 1
ATOM 6193 N N . VAL B 1 357 ? -1.931 9.906 20.734 1 98.19 357 VAL B N 1
ATOM 6194 C CA . VAL B 1 357 ? -2.818 9.117 19.891 1 98.19 357 VAL B CA 1
ATOM 6195 C C . VAL B 1 357 ? -4.23 9.703 19.938 1 98.19 357 VAL B C 1
ATOM 6197 O O . VAL B 1 357 ? -4.766 9.961 21.016 1 98.19 357 VAL B O 1
ATOM 6200 N N . ARG B 1 358 ? -4.77 9.93 18.75 1 98.25 358 ARG B N 1
ATOM 6201 C CA . ARG B 1 358 ? -6.172 10.289 18.562 1 98.25 358 ARG B CA 1
ATOM 6202 C C . ARG B 1 358 ? -6.926 9.172 17.844 1 98.25 358 ARG B C 1
ATOM 6204 O O . ARG B 1 358 ? -6.547 8.773 16.734 1 98.25 358 ARG B O 1
ATOM 6211 N N . VAL B 1 359 ? -7.992 8.703 18.438 1 97.19 359 VAL B N 1
ATOM 6212 C CA . VAL B 1 359 ? -8.797 7.648 17.828 1 97.19 359 VAL B CA 1
ATOM 6213 C C . VAL B 1 359 ? -10 8.258 17.125 1 97.19 359 VAL B C 1
ATOM 6215 O O . VAL B 1 359 ? -10.82 8.93 17.734 1 97.19 359 VAL B O 1
ATOM 6218 N N . LEU B 1 360 ? -10.047 8.016 15.852 1 96.38 360 LEU B N 1
ATOM 6219 C CA . LEU B 1 360 ? -11.156 8.523 15.047 1 96.38 360 LEU B CA 1
ATOM 6220 C C . LEU B 1 360 ? -12.18 7.43 14.773 1 96.38 360 LEU B C 1
ATOM 6222 O O . LEU B 1 360 ? -11.82 6.262 14.609 1 96.38 360 LEU B O 1
ATOM 6226 N N . TYR B 1 361 ? -13.453 7.781 14.727 1 93.38 361 TYR B N 1
ATOM 6227 C CA . TYR B 1 361 ? -14.57 6.906 14.398 1 93.38 361 TYR B CA 1
ATOM 6228 C C . TYR B 1 361 ? -15.742 7.699 13.836 1 93.38 361 TYR B C 1
ATOM 6230 O O . TYR B 1 361 ? -15.742 8.93 13.883 1 93.38 361 TYR B O 1
ATOM 6238 N N . ARG B 1 362 ? -16.688 6.988 13.227 1 91.25 362 ARG B N 1
ATOM 6239 C CA . ARG B 1 362 ? -17.906 7.617 12.734 1 91.25 362 ARG B CA 1
ATOM 6240 C C . ARG B 1 362 ? -19.031 7.477 13.742 1 91.25 362 ARG B C 1
ATOM 6242 O O . ARG B 1 362 ? -19.281 6.383 14.258 1 91.25 362 ARG B O 1
ATOM 6249 N N . ASN B 1 363 ? -19.719 8.562 14 1 91.56 363 ASN B N 1
ATOM 6250 C CA . ASN B 1 363 ? -20.875 8.469 14.883 1 91.56 363 ASN B CA 1
ATOM 6251 C C . ASN B 1 363 ? -22.109 7.965 14.141 1 91.56 363 ASN B C 1
ATOM 6253 O O . ASN B 1 363 ? -22.016 7.594 12.969 1 91.56 363 ASN B O 1
ATOM 6257 N N . GLU B 1 364 ? -23.219 7.898 14.773 1 88.25 364 GLU B N 1
ATOM 6258 C CA . GLU B 1 364 ? -24.438 7.324 14.211 1 88.25 364 GLU B CA 1
ATOM 6259 C C . GLU B 1 364 ? -24.938 8.148 13.023 1 88.25 364 GLU B C 1
ATOM 6261 O O . GLU B 1 364 ? -25.562 7.609 12.109 1 88.25 364 GLU B O 1
ATOM 6266 N N . GLN B 1 365 ? -24.578 9.406 13.047 1 89 365 GLN B N 1
ATOM 6267 C CA . GLN B 1 365 ? -25 10.281 11.961 1 89 365 GLN B CA 1
ATOM 6268 C C . GLN B 1 365 ? -24.031 10.211 10.789 1 89 365 GLN B C 1
ATOM 6270 O O . GLN B 1 365 ? -24.25 10.844 9.758 1 89 365 GLN B O 1
ATOM 6275 N N . GLY B 1 366 ? -22.938 9.531 10.93 1 88.06 366 GLY B N 1
ATOM 6276 C CA . GLY B 1 366 ? -22.016 9.289 9.836 1 88.06 366 GLY B CA 1
ATOM 6277 C C . GLY B 1 366 ? -20.844 10.25 9.836 1 88.06 366 GLY B C 1
ATOM 6278 O O . GLY B 1 366 ? -20.031 10.234 8.906 1 88.06 366 GLY B O 1
ATOM 6279 N N . TYR B 1 367 ? -20.766 11.078 10.891 1 92.75 367 TYR B N 1
ATOM 6280 C CA . TYR B 1 367 ? -19.703 12.078 10.914 1 92.75 367 TYR B CA 1
ATOM 6281 C C . TYR B 1 367 ? -18.547 11.617 11.781 1 92.75 367 TYR B C 1
ATOM 6283 O O . TYR B 1 367 ? -18.734 10.938 12.789 1 92.75 367 TYR B O 1
ATOM 6291 N N . SER B 1 368 ? -17.359 12.023 11.422 1 94.12 368 SER B N 1
ATOM 6292 C CA . SER B 1 368 ? -16.141 11.641 12.125 1 94.12 368 SER B CA 1
ATOM 6293 C C . SER B 1 368 ? -16.062 12.312 13.492 1 94.12 368 SER B C 1
ATOM 6295 O O . SER B 1 368 ? -16.406 13.484 13.641 1 94.12 368 SER B O 1
ATOM 6297 N N . GLN B 1 369 ? -15.648 11.547 14.414 1 96 369 GLN B N 1
ATOM 6298 C CA . GLN B 1 369 ? -15.32 12 15.766 1 96 369 GLN B CA 1
ATOM 6299 C C . GLN B 1 369 ? -13.891 11.625 16.141 1 96 369 GLN B C 1
ATOM 6301 O O . GLN B 1 369 ? -13.273 10.781 15.484 1 96 369 GLN B O 1
ATOM 6306 N N . ALA B 1 370 ? -13.406 12.344 17.188 1 97 370 ALA B N 1
ATOM 6307 C CA . ALA B 1 370 ? -12.047 12.055 17.641 1 97 370 ALA B CA 1
ATOM 6308 C C . ALA B 1 370 ? -11.961 12.031 19.172 1 97 370 ALA B C 1
ATOM 6310 O O . ALA B 1 370 ? -12.578 12.859 19.844 1 97 370 ALA B O 1
ATOM 6311 N N . ILE B 1 371 ? -11.266 11.062 19.672 1 96.69 371 ILE B N 1
ATOM 6312 C CA . ILE B 1 371 ? -11.008 11 21.109 1 96.69 371 ILE B CA 1
ATOM 6313 C C . ILE B 1 371 ? -9.523 10.734 21.359 1 96.69 371 ILE B C 1
ATOM 6315 O O . ILE B 1 371 ? -8.906 9.93 20.656 1 96.69 371 ILE B O 1
ATOM 6319 N N . ARG B 1 372 ? -8.977 11.469 22.281 1 97.44 372 ARG B N 1
ATOM 6320 C CA . ARG B 1 372 ? -7.59 11.234 22.672 1 97.44 372 ARG B CA 1
ATOM 6321 C C . ARG B 1 372 ? -7.465 9.977 23.516 1 97.44 372 ARG B C 1
ATOM 6323 O O . ARG B 1 372 ? -8.242 9.766 24.453 1 97.44 372 ARG B O 1
ATOM 6330 N N . ALA B 1 373 ? -6.453 9.203 23.234 1 97.19 373 ALA B N 1
ATOM 6331 C CA . ALA B 1 373 ? -6.309 7.93 23.922 1 97.19 373 ALA B CA 1
ATOM 6332 C C . ALA B 1 373 ? -6.105 8.148 25.422 1 97.19 373 ALA B C 1
ATOM 6334 O O . ALA B 1 373 ? -6.613 7.383 26.25 1 97.19 373 ALA B O 1
ATOM 6335 N N . SER B 1 374 ? -5.426 9.234 25.781 1 97.31 374 SER B N 1
ATOM 6336 C CA . SER B 1 374 ? -5.148 9.516 27.188 1 97.31 374 SER B CA 1
ATOM 6337 C C . SER B 1 374 ? -6.422 9.906 27.938 1 97.31 374 SER B C 1
ATOM 6339 O O . SER B 1 374 ? -6.445 9.906 29.172 1 97.31 374 SER B O 1
ATOM 6341 N N . ASP B 1 375 ? -7.434 10.258 27.219 1 96.81 375 ASP B N 1
ATOM 6342 C CA . ASP B 1 375 ? -8.688 10.672 27.844 1 96.81 375 ASP B CA 1
ATOM 6343 C C . ASP B 1 375 ? -9.641 9.5 28 1 96.81 375 ASP B C 1
ATOM 6345 O O . ASP B 1 375 ? -10.727 9.641 28.562 1 96.81 375 ASP B O 1
ATOM 6349 N N . ILE B 1 376 ? -9.266 8.398 27.469 1 95 376 ILE B N 1
ATOM 6350 C CA . ILE B 1 376 ? -10.086 7.195 27.609 1 95 376 ILE B CA 1
ATOM 6351 C C . ILE B 1 376 ? -9.867 6.578 28.984 1 95 376 ILE B C 1
ATOM 6353 O O . ILE B 1 376 ? -8.734 6.344 29.406 1 95 376 ILE B O 1
ATOM 6357 N N . GLN B 1 377 ? -10.953 6.301 29.562 1 93.19 377 GLN B N 1
ATOM 6358 C CA . GLN B 1 377 ? -10.898 5.777 30.922 1 93.19 377 GLN B CA 1
ATOM 6359 C C . GLN B 1 377 ? -10.133 4.461 30.984 1 93.19 377 GLN B C 1
ATOM 6361 O O . GLN B 1 377 ? -10.398 3.551 30.188 1 93.19 377 GLN B O 1
ATOM 6366 N N . GLY B 1 378 ? -9.148 4.387 31.859 1 94.12 378 GLY B N 1
ATOM 6367 C CA . GLY B 1 378 ? -8.414 3.152 32.094 1 94.12 378 GLY B CA 1
ATOM 6368 C C . GLY B 1 378 ? -7.133 3.062 31.281 1 94.12 378 GLY B C 1
ATOM 6369 O O . GLY B 1 378 ? -6.172 2.41 31.688 1 94.12 378 GLY B O 1
ATOM 6370 N N . VAL B 1 379 ? -7.07 3.75 30.172 1 95.31 379 VAL B N 1
ATOM 6371 C CA . VAL B 1 379 ? -5.969 3.588 29.234 1 95.31 379 VAL B CA 1
ATOM 6372 C C . VAL B 1 379 ? -4.676 4.109 29.859 1 95.31 379 VAL B C 1
ATOM 6374 O O . VAL B 1 379 ? -3.668 3.4 29.891 1 95.31 379 VAL B O 1
ATOM 6377 N N . PRO B 1 380 ? -4.691 5.348 30.469 1 95.31 380 PRO B N 1
ATOM 6378 C CA . PRO B 1 380 ? -3.445 5.82 31.078 1 95.31 380 PRO B CA 1
ATOM 6379 C C . PRO B 1 380 ? -2.951 4.914 32.219 1 95.31 380 PRO B C 1
ATOM 6381 O O . PRO B 1 380 ? -1.748 4.668 32.312 1 95.31 380 PRO B O 1
ATOM 6384 N N . GLN B 1 381 ? -3.803 4.352 32.969 1 95.06 381 GLN B N 1
ATOM 6385 C CA . GLN B 1 381 ? -3.449 3.473 34.062 1 95.06 381 GLN B CA 1
ATOM 6386 C C . GLN B 1 381 ? -2.855 2.162 33.562 1 95.06 381 GLN B C 1
ATOM 6388 O O . GLN B 1 381 ? -1.873 1.665 34.125 1 95.06 381 GLN B O 1
ATOM 6393 N N . PHE B 1 382 ? -3.473 1.67 32.562 1 95.31 382 PHE B N 1
ATOM 6394 C CA . PHE B 1 382 ? -2.963 0.432 31.969 1 95.31 382 PHE B CA 1
ATOM 6395 C C . PHE B 1 382 ? -1.56 0.633 31.406 1 95.31 382 PHE B C 1
ATOM 6397 O O . PHE B 1 382 ? -0.69 -0.225 31.578 1 95.31 382 PHE B O 1
ATOM 6404 N N . VAL B 1 383 ? -1.394 1.738 30.781 1 95.31 383 VAL B N 1
ATOM 6405 C CA . VAL B 1 383 ? -0.093 2.023 30.188 1 95.31 383 VAL B CA 1
ATOM 6406 C C . VAL B 1 383 ? 0.947 2.225 31.281 1 95.31 383 VAL B C 1
ATOM 6408 O O . VAL B 1 383 ? 2.072 1.73 31.172 1 95.31 383 VAL B O 1
ATOM 6411 N N . GLU B 1 384 ? 0.627 2.953 32.281 1 94.81 384 GLU B N 1
ATOM 6412 C CA . GLU B 1 384 ? 1.519 3.137 33.438 1 94.81 384 GLU B CA 1
ATOM 6413 C C . GLU B 1 384 ? 1.89 1.799 34.062 1 94.81 384 GLU B C 1
ATOM 6415 O O . GLU B 1 384 ? 3.004 1.629 34.562 1 94.81 384 GLU B O 1
ATOM 6420 N N . ALA B 1 385 ? 0.994 0.861 34 1 95.69 385 ALA B N 1
ATOM 6421 C CA . ALA B 1 385 ? 1.204 -0.469 34.562 1 95.69 385 ALA B CA 1
ATOM 6422 C C . ALA B 1 385 ? 2.031 -1.342 33.625 1 95.69 385 ALA B C 1
ATOM 6424 O O . ALA B 1 385 ? 2.311 -2.504 33.938 1 95.69 385 ALA B O 1
ATOM 6425 N N . GLY B 1 386 ? 2.303 -0.842 32.406 1 93.88 386 GLY B N 1
ATOM 6426 C CA . GLY B 1 386 ? 3.221 -1.555 31.531 1 93.88 386 GLY B CA 1
ATOM 6427 C C . GLY B 1 386 ? 2.561 -2.068 30.266 1 93.88 386 GLY B C 1
ATOM 6428 O O . GLY B 1 386 ? 3.213 -2.703 29.438 1 93.88 386 GLY B O 1
ATOM 6429 N N . ALA B 1 387 ? 1.288 -1.785 30.141 1 93.94 387 ALA B N 1
ATOM 6430 C CA . ALA B 1 387 ? 0.597 -2.24 28.938 1 93.94 387 ALA B CA 1
ATOM 6431 C C . ALA B 1 387 ? 0.988 -1.396 27.719 1 93.94 387 ALA B C 1
ATOM 6433 O O . ALA B 1 387 ? 1.234 -0.195 27.844 1 93.94 387 ALA B O 1
ATOM 6434 N N . SER B 1 388 ? 1.071 -2.119 26.562 1 93.81 388 SER B N 1
ATOM 6435 C CA . SER B 1 388 ? 1.345 -1.384 25.328 1 93.81 388 SER B CA 1
ATOM 6436 C C . SER B 1 388 ? 0.053 -0.911 24.672 1 93.81 388 SER B C 1
ATOM 6438 O O . SER B 1 388 ? -0.98 -1.574 24.781 1 93.81 388 SER B O 1
ATOM 6440 N N . MET B 1 389 ? 0.066 0.233 24.016 1 95.12 389 MET B N 1
ATOM 6441 C CA . MET B 1 389 ? -1.099 0.875 23.406 1 95.12 389 MET B CA 1
ATOM 6442 C C . MET B 1 389 ? -1.726 -0.022 22.344 1 95.12 389 MET B C 1
ATOM 6444 O O . MET B 1 389 ? -2.949 -0.146 22.281 1 95.12 389 MET B O 1
ATOM 6448 N N . GLY B 1 390 ? -0.898 -0.637 21.531 1 94.62 390 GLY B N 1
ATOM 6449 C CA . GLY B 1 390 ? -1.411 -1.502 20.484 1 94.62 390 GLY B CA 1
ATOM 6450 C C . GLY B 1 390 ? -2.18 -2.697 21.016 1 94.62 390 GLY B C 1
ATOM 6451 O O . GLY B 1 390 ? -3.234 -3.049 20.484 1 94.62 390 GLY B O 1
ATOM 6452 N N . HIS B 1 391 ? -1.669 -3.248 22.062 1 92.19 391 HIS B N 1
ATOM 6453 C CA . HIS B 1 391 ? -2.33 -4.387 22.688 1 92.19 391 HIS B CA 1
ATOM 6454 C C . HIS B 1 391 ? -3.668 -3.979 23.297 1 92.19 391 HIS B C 1
ATOM 6456 O O . HIS B 1 391 ? -4.668 -4.676 23.125 1 92.19 391 HIS B O 1
ATOM 6462 N N . LEU B 1 392 ? -3.643 -2.857 24 1 94.25 392 LEU B N 1
ATOM 6463 C CA . LEU B 1 392 ? -4.867 -2.348 24.609 1 94.25 392 LEU B CA 1
ATOM 6464 C C . LEU B 1 392 ? -5.941 -2.111 23.547 1 94.25 392 LEU B C 1
ATOM 6466 O O . LEU B 1 392 ? -7.109 -2.451 23.75 1 94.25 392 LEU B O 1
ATOM 6470 N N . TRP B 1 393 ? -5.535 -1.57 22.438 1 93.44 393 TRP B N 1
ATOM 6471 C CA . TRP B 1 393 ? -6.453 -1.279 21.344 1 93.44 393 TRP B CA 1
ATOM 6472 C C . TRP B 1 393 ? -7.043 -2.564 20.766 1 93.44 393 TRP B C 1
ATOM 6474 O O . TRP B 1 393 ? -8.266 -2.688 20.641 1 93.44 393 TRP B O 1
ATOM 6484 N N . LEU B 1 394 ? -6.246 -3.564 20.531 1 89.88 394 LEU B N 1
ATOM 6485 C CA . LEU B 1 394 ? -6.68 -4.816 19.922 1 89.88 394 LEU B CA 1
ATOM 6486 C C . LEU B 1 394 ? -7.582 -5.598 20.875 1 89.88 394 LEU B C 1
ATOM 6488 O O . LEU B 1 394 ? -8.461 -6.34 20.438 1 89.88 394 LEU B O 1
ATOM 6492 N N . GLU B 1 395 ? -7.359 -5.406 22.141 1 89.94 395 GLU B N 1
ATOM 6493 C CA . GLU B 1 395 ? -8.164 -6.102 23.141 1 89.94 395 GLU B CA 1
ATOM 6494 C C . GLU B 1 395 ? -9.5 -5.398 23.359 1 89.94 395 GLU B C 1
ATOM 6496 O O . GLU B 1 395 ? -10.336 -5.867 24.141 1 89.94 395 GLU B O 1
ATOM 6501 N N . GLY B 1 396 ? -9.641 -4.234 22.75 1 89.62 396 GLY B N 1
ATOM 6502 C CA . GLY B 1 396 ? -10.914 -3.541 22.828 1 89.62 396 GLY B CA 1
ATOM 6503 C C . GLY B 1 396 ? -11 -2.574 23.984 1 89.62 396 GLY B C 1
ATOM 6504 O O . GLY B 1 396 ? -12.078 -2.059 24.297 1 89.62 396 GLY B O 1
ATOM 6505 N N . ARG B 1 397 ? -9.922 -2.307 24.578 1 90.75 397 ARG B N 1
ATOM 6506 C CA . ARG B 1 397 ? -9.906 -1.486 25.781 1 90.75 397 ARG B CA 1
ATOM 6507 C C . ARG B 1 397 ? -10.172 -0.021 25.453 1 90.75 397 ARG B C 1
ATOM 6509 O O . ARG B 1 397 ? -10.531 0.765 26.328 1 90.75 397 ARG B O 1
ATOM 6516 N N . PHE B 1 398 ? -9.984 0.324 24.219 1 93.81 398 PHE B N 1
ATOM 6517 C CA . PHE B 1 398 ? -10.266 1.701 23.828 1 93.81 398 PHE B CA 1
ATOM 6518 C C . PHE B 1 398 ? -11.773 1.941 23.75 1 93.81 398 PHE B C 1
ATOM 6520 O O . PHE B 1 398 ? -12.227 3.082 23.844 1 93.81 398 PHE B O 1
ATOM 6527 N N . GLY B 1 399 ? -12.555 0.879 23.484 1 90.38 399 GLY B N 1
ATOM 6528 C CA . GLY B 1 399 ? -14 0.977 23.375 1 90.38 399 GLY B CA 1
ATOM 6529 C C . GLY B 1 399 ? -14.461 1.619 22.078 1 90.38 399 GLY B C 1
ATOM 6530 O O . GLY B 1 399 ? -15.656 1.878 21.891 1 90.38 399 GLY B O 1
ATOM 6531 N N . VAL B 1 400 ? -13.555 2.033 21.266 1 89.69 400 VAL B N 1
ATOM 6532 C CA . VAL B 1 400 ? -13.828 2.662 19.969 1 89.69 400 VAL B CA 1
ATOM 6533 C C . VAL B 1 400 ? -12.758 2.258 18.969 1 89.69 400 VAL B C 1
ATOM 6535 O O . VAL B 1 400 ? -11.695 1.766 19.344 1 89.69 400 VAL B O 1
ATOM 6538 N N . GLY B 1 401 ? -13.102 2.328 17.703 1 86.56 401 GLY B N 1
ATOM 6539 C CA . GLY B 1 401 ? -12.094 2.139 16.672 1 86.56 401 GLY B CA 1
ATOM 6540 C C . GLY B 1 401 ? -12.094 0.739 16.094 1 86.56 401 GLY B C 1
ATOM 6541 O O . GLY B 1 401 ? -11.312 0.439 15.195 1 86.56 401 GLY B O 1
ATOM 6542 N N . ASP B 1 402 ? -12.93 -0.137 16.625 1 85.06 402 ASP B N 1
ATOM 6543 C CA . ASP B 1 402 ? -13.062 -1.488 16.094 1 85.06 402 ASP B CA 1
ATOM 6544 C C . ASP B 1 402 ? -14.148 -1.546 15.016 1 85.06 402 ASP B C 1
ATOM 6546 O O . ASP B 1 402 ? -15.336 -1.381 15.305 1 85.06 402 ASP B O 1
ATOM 6550 N N . PRO B 1 403 ? -13.727 -1.803 13.773 1 85.81 403 PRO B N 1
ATOM 6551 C CA . PRO B 1 403 ? -14.711 -1.776 12.688 1 85.81 403 PRO B CA 1
ATOM 6552 C C . PRO B 1 403 ? -15.812 -2.826 12.859 1 85.81 403 PRO B C 1
ATOM 6554 O O . PRO B 1 403 ? -16.891 -2.695 12.281 1 85.81 403 PRO B O 1
ATOM 6557 N N . LEU B 1 404 ? -15.602 -3.844 13.625 1 85.44 404 LEU B N 1
ATOM 6558 C CA . LEU B 1 404 ? -16.547 -4.953 13.742 1 85.44 404 LEU B CA 1
ATOM 6559 C C . LEU B 1 404 ? -17.5 -4.73 14.914 1 85.44 404 LEU B C 1
ATOM 6561 O O . LEU B 1 404 ? -18.422 -5.52 15.125 1 85.44 404 LEU B O 1
ATOM 6565 N N . VAL B 1 405 ? -17.25 -3.686 15.641 1 82.88 405 VAL B N 1
ATOM 6566 C CA . VAL B 1 405 ? -18.094 -3.357 16.781 1 82.88 405 VAL B CA 1
ATOM 6567 C C . VAL B 1 405 ? -18.719 -1.979 16.578 1 82.88 405 VAL B C 1
ATOM 6569 O O . VAL B 1 405 ? -18.031 -0.959 16.656 1 82.88 405 VAL B O 1
ATOM 6572 N N . ASN B 1 406 ? -19.938 -1.921 16.297 1 83.5 406 ASN B N 1
ATOM 6573 C CA . ASN B 1 406 ? -20.703 -0.689 16.109 1 83.5 406 ASN B CA 1
ATOM 6574 C C . ASN B 1 406 ? -20.031 0.232 15.102 1 83.5 406 ASN B C 1
ATOM 6576 O O . ASN B 1 406 ? -19.859 1.427 15.352 1 83.5 406 ASN B O 1
ATOM 6580 N N . ALA B 1 407 ? -19.484 -0.333 14.094 1 77.81 407 ALA B N 1
ATOM 6581 C CA . ALA B 1 407 ? -18.875 0.393 12.984 1 77.81 407 ALA B CA 1
ATOM 6582 C C . ALA B 1 407 ? -17.719 1.269 13.469 1 77.81 407 ALA B C 1
ATOM 6584 O O . ALA B 1 407 ? -17.484 2.354 12.93 1 77.81 407 ALA B O 1
ATOM 6585 N N . GLY B 1 408 ? -17.141 0.827 14.625 1 83.62 408 GLY B N 1
ATOM 6586 C CA . GLY B 1 408 ? -16 1.563 15.148 1 83.62 408 GLY B CA 1
ATOM 6587 C C . GLY B 1 408 ? -16.391 2.588 16.203 1 83.62 408 GLY B C 1
ATOM 6588 O O . GLY B 1 408 ? -15.531 3.152 16.875 1 83.62 408 GLY B O 1
ATOM 6589 N N . ALA B 1 409 ? -17.719 2.822 16.312 1 85.62 409 ALA B N 1
ATOM 6590 C CA . ALA B 1 409 ? -18.219 3.754 17.312 1 85.62 409 ALA B CA 1
ATOM 6591 C C . ALA B 1 409 ? -18.297 3.088 18.688 1 85.62 409 ALA B C 1
ATOM 6593 O O . ALA B 1 409 ? -18.125 1.871 18.797 1 85.62 409 ALA B O 1
ATOM 6594 N N . PRO B 1 410 ? -18.391 3.928 19.75 1 86.69 410 PRO B N 1
ATOM 6595 C CA . PRO B 1 410 ? -18.5 3.334 21.094 1 86.69 410 PRO B CA 1
ATOM 6596 C C . PRO B 1 410 ? -19.672 2.363 21.219 1 86.69 410 PRO B C 1
ATOM 6598 O O . PRO B 1 410 ? -20.703 2.539 20.562 1 86.69 410 PRO B O 1
ATOM 6601 N N . ARG B 1 411 ? -19.422 1.28 22 1 80.12 411 ARG B N 1
ATOM 6602 C CA . ARG B 1 411 ? -20.484 0.298 22.234 1 80.12 411 ARG B CA 1
ATOM 6603 C C . ARG B 1 411 ? -21.719 0.955 22.844 1 80.12 411 ARG B C 1
ATOM 6605 O O . ARG B 1 411 ? -21.609 1.882 23.641 1 80.12 411 ARG B O 1
ATOM 6612 N N . LYS B 1 412 ? -22.984 0.638 22.25 1 69.38 412 LYS B N 1
ATOM 6613 C CA . LYS B 1 412 ? -24.234 1.148 22.812 1 69.38 412 LYS B CA 1
ATOM 6614 C C . LYS B 1 412 ? -24.422 0.67 24.25 1 69.38 412 LYS B C 1
ATOM 6616 O O . LYS B 1 412 ? -24.062 -0.462 24.594 1 69.38 412 LYS B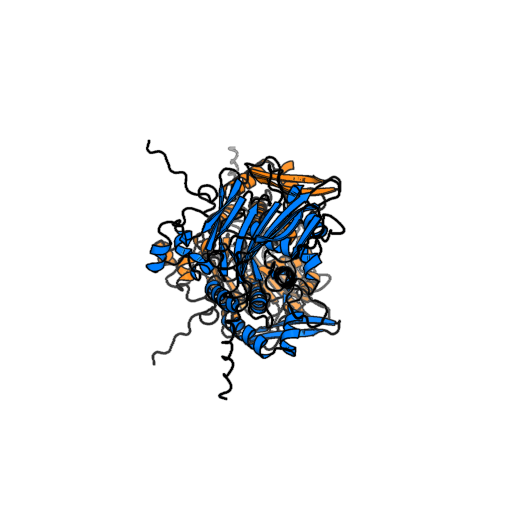 O 1
ATOM 6621 N N . LYS B 1 413 ? -24.531 1.644 25.266 1 55.62 413 LYS B N 1
ATOM 6622 C CA . LYS B 1 413 ? -24.875 1.274 26.641 1 55.62 413 LYS B CA 1
ATOM 6623 C C . LYS B 1 413 ? -26.141 0.418 26.672 1 55.62 413 LYS B C 1
ATOM 6625 O O . LYS B 1 413 ? -27.172 0.808 26.141 1 55.62 413 LYS B O 1
ATOM 6630 N N . GLY B 1 414 ? -26.25 -0.843 26.5 1 42.69 414 GLY B N 1
ATOM 6631 C CA . GLY B 1 414 ? -27.453 -1.581 26.844 1 42.69 414 GLY B CA 1
ATOM 6632 C C . GLY B 1 414 ? -28.078 -1.122 28.141 1 42.69 414 GLY B C 1
ATOM 6633 O O . GLY B 1 414 ? -27.375 -0.734 29.078 1 42.69 414 GLY B O 1
ATOM 6634 N N . GLY B 1 415 ? -29.422 -0.548 28.062 1 30.3 415 GLY B N 1
ATOM 6635 C CA . GLY B 1 415 ? -30.359 -0.538 29.172 1 30.3 415 GLY B CA 1
ATOM 6636 C C . GLY B 1 415 ? -30.344 -1.814 29.984 1 30.3 415 GLY B C 1
ATOM 6637 O O . GLY B 1 415 ? -30.156 -2.904 29.438 1 30.3 415 GLY B O 1
ATOM 6638 N N . ARG B 1 416 ? -29.953 -1.828 31.25 1 29.75 416 ARG B N 1
ATOM 6639 C CA . ARG B 1 416 ? -30.594 -2.746 32.188 1 29.75 416 ARG B CA 1
ATOM 6640 C C . ARG B 1 416 ? -32.094 -2.805 31.938 1 29.75 416 ARG B C 1
ATOM 6642 O O . ARG B 1 416 ? -32.781 -1.786 32.031 1 29.75 416 ARG B O 1
ATOM 6649 N N . GLY B 1 417 ? -32.688 -3.482 30.828 1 19.64 417 GLY B N 1
ATOM 6650 C CA . GLY B 1 417 ? -33.781 -4.168 31.469 1 19.64 417 GLY B CA 1
ATOM 6651 C C . GLY B 1 417 ? -33.344 -5.164 32.531 1 19.64 417 GLY B C 1
ATOM 6652 O O . GLY B 1 417 ? -32.188 -5.633 32.5 1 19.64 417 GLY B O 1
#

Sequence (834 aa):
MAGKTKPEMQPRSSGPPRIEYLRVENYRALKAVEFKDVTPLTALLGPNGSGKSTVFDVFNFLSECFQFGLRHAWDRRGRARELKTRGQDGPVVIEIKYRERPGLPIITYHLALDEGSKGPFVVEEWLQWKRGSYGAPFRFLDYKNGQGYAISGELPDEKEQRKETPLRSPDLIAVNTLGQFAAHPRVAALREFITDWYVSYLSIDDTRGQPEAGPQERLSKTGDNLPNVIQYLKEQHPRQLDQIFAILQRRVPRLEKVLAEPMPDGRLLLQIKDAPFERPVLSRFASDGTLKLLAYLTVLHDPAPPQFVGIEEPENFLHPRLLPELAEECRAATERSQLLVTTHSPFFLNALKPEEVRVLYRNEQGYSQAIRASDIQGVPQFVEAGASMGHLWLEGRFGVGDPLVNAGAPRKKGGRGMAGKTKPEMQPRSSGPPRIEYLRVENYRALKAVEFKDVTPLTALLGPNGSGKSTVFDVFNFLSECFQFGLRHAWDRRGRARELKTRGQDGPVVIEIKYRERPGLPIITYHLALDEGSKGPFVVEEWLQWKRGSYGAPFRFLDYKNGQGYAISGELPDEKEQRKETPLRSPDLIAVNTLGQFAAHPRVAALREFITDWYVSYLSIDDTRGQPEAGPQERLSKTGDNLPNVIQYLKEQHPRQLDQIFAILQRRVPRLEKVLAEPMPDGRLLLQIKDAPFERPVLSRFASDGTLKLLAYLTVLHDPAPPQFVGIEEPENFLHPRLLPELAEECRAATERSQLLVTTHSPFFLNALKPEEVRVLYRNEQGYSQAIRASDIQGVPQFVEAGASMGHLWLEGRFGVGDPLVNAGAPRKKGGRG

Organism: Cystobacter fuscus (strain ATCC 25194 / DSM 2262 / NBRC 100088 / M29) (NCBI:txid1242864)

Foldseek 3Di:
DPPPPDPPPPPQLDFAKDWAKKWKDFFALAHTEIDGGADLFFEEAFDPLLCQVSVLVVLVLQLCCLVPNNQVSQVVQVHSVRTGYPPDQFWIKMKIWMDRGPPDWIKIWIWTWHADPVGIFTQKIWIWTADDPPGDIDTQWIDGQQWTWHFFDDDGDPPGDTDIDGGPGRRHDPLSVCLVDPRHVVSVSVSLQSNLAQEAPADLVLLLEWDFEAADQDQHRNRNCVLNPLVNCVVPPVVLNVVLVVLLPVFDPQWDDWDWDADPVRTIWIWTDGNVDDDTDTPNPDQSQSSLSSSLSCQLSRPQHRQEYEEEASCPRGDLVCQLVSLVSSVVSSRHHRYYYYHHHLSNQQNDDQQNYWYWRADPVGHIYIDGSVPQPPRNVCVVVPDGPSVCVVVCVSQFRDCVAPNRHHHPPDPPD/DPPPPDPPPPPQLQFAKDWAKKWKDFFALCNTEIDGGADLFFEEAFDPLLCQVSVLVVLVLLLCCLVPNNQVSQVVQVHSVRTGYPPDQFWIKMWIWMDRGPPDWIKIWIWTWDADPVGIFTQKIWIWTADDPDGDIDTQWIDGQQWTWHFFDDDGDPPGDTDIDGGPGRRHDPLSVCLVDPRHVVSVSVSLQSNLAQEAPADLVLLLEWDFEAADQDQHRNRNCVLNPLVNCVVPPVVLNVVLVVLLPVFDPQWDDWDWDADPVRTIWIWTDGNVDDDTDTPNPDQSQSSLSSSLSCQLSRPQHRQEYEEEASCPRGDLVCQLVSLVSSVVSSRHHRYYYYHHHLSNQQNDDQQNYWYWRADPVGHIYIDGSVPAPPRNVCVVVPDGRSVCVVVCVSQARDCVAPNRHHHDPDDPD

Solvent-accessible surface area (backbone atoms only — not comparable to full-atom values): 42791 Å² total; per-residue (Å²): 135,82,76,77,73,71,76,75,76,66,79,70,72,81,44,48,44,40,60,35,31,41,37,39,26,25,45,34,49,30,51,66,40,67,44,72,64,44,42,50,53,29,36,36,32,37,31,57,73,17,41,59,68,57,57,54,41,50,56,46,45,54,25,34,26,61,69,68,29,43,59,53,39,40,55,75,48,55,32,66,81,55,34,31,13,83,96,56,84,71,51,33,32,45,33,38,30,32,26,65,33,75,91,52,60,51,34,36,40,38,40,28,34,41,69,57,94,92,38,56,30,31,56,34,38,35,34,32,36,38,58,70,97,80,43,69,72,45,68,47,27,44,34,40,58,28,37,33,35,43,38,54,42,82,72,62,49,93,83,51,68,72,44,74,58,66,50,96,43,31,46,54,53,63,51,57,62,50,23,74,38,82,57,24,46,60,40,23,49,50,38,52,51,44,52,40,47,42,61,36,59,71,35,69,76,37,46,50,49,68,39,70,53,56,68,31,92,63,69,48,47,39,25,41,40,44,42,22,24,52,40,28,28,55,74,75,35,44,68,55,44,49,51,47,48,54,56,47,40,60,58,32,44,58,45,60,47,78,44,58,42,76,42,95,89,45,28,26,42,40,29,40,23,38,59,69,47,89,65,62,41,55,43,73,73,49,43,66,28,57,56,49,50,51,51,51,45,50,60,58,60,36,93,77,52,45,41,29,37,34,43,62,40,78,60,57,64,42,43,55,85,53,29,37,58,49,42,48,49,54,54,61,32,36,64,53,16,26,35,39,33,33,41,61,48,44,48,40,37,43,62,52,54,48,73,25,31,32,41,21,18,28,46,92,76,55,35,27,42,68,42,48,39,48,73,36,78,62,44,53,61,42,39,74,73,67,48,45,51,19,57,40,50,76,73,47,65,65,46,47,31,42,34,83,44,67,38,7,20,60,71,79,80,74,74,81,123,135,82,76,78,72,73,75,75,76,66,81,70,72,79,43,49,43,39,60,36,31,41,36,38,26,25,45,34,49,30,50,65,39,67,42,73,65,44,42,51,54,30,34,35,32,36,28,57,71,16,42,57,67,55,57,54,42,50,56,47,44,53,26,34,27,61,69,68,29,41,59,55,41,40,55,75,48,55,33,65,82,56,35,32,13,84,97,56,85,72,51,32,33,45,34,39,30,32,26,66,32,77,90,49,61,52,36,35,41,38,41,28,34,41,69,56,94,91,38,56,31,32,56,34,38,37,33,32,35,37,58,69,95,80,43,69,72,44,67,49,27,46,34,41,58,27,38,34,35,42,38,55,42,82,72,62,49,91,85,50,69,72,43,74,57,68,51,96,42,32,44,55,54,62,49,56,61,51,24,74,38,81,58,22,46,58,41,22,49,51,37,52,50,44,52,39,48,41,62,38,58,70,35,70,75,38,44,50,49,67,38,70,54,56,67,32,92,64,68,48,46,39,26,40,40,44,43,22,25,52,40,29,28,56,74,75,34,46,68,56,44,50,50,48,49,55,57,48,40,61,58,32,42,57,45,60,49,76,44,59,42,78,43,94,87,45,27,28,42,39,28,41,24,38,58,68,47,90,65,62,40,55,43,73,74,48,44,66,28,58,55,50,49,51,52,51,43,52,60,56,58,36,91,78,53,46,42,29,38,32,44,62,40,76,60,56,64,42,44,56,87,53,30,37,58,50,42,49,49,52,54,60,33,34,64,54,17,27,36,42,33,33,41,59,49,44,49,38,37,43,62,50,55,46,72,24,30,32,40,21,18,29,46,93,74,56,34,26,42,68,44,48,41,49,75,36,79,63,44,54,59,42,39,75,72,67,47,44,50,18,57,40,49,76,72,48,63,64,47,48,31,42,33,82,44,65,38,7,20,61,71,79,79,74,73,82,121

Nearest PDB structures (foldseek):
  8eea-assembly1_E  TM=5.337E-01  e=8.045E-14  Escherichia coli
  8sux-assembly1_E  TM=4.493E-01  e=3.644E-14  Escherichia coli
  8eea-assembly1_F  TM=4.496E-01  e=2.955E-13  Escherichia coli
  8ee4-assembly1_E  TM=4.509E-01  e=2.357E-13  Escherichia coli
  8v48-assembly1_F  TM=4.815E-01  e=5.659E-08  Escherichia coli B185

InterPro domains:
  IPR003959 ATPase, AAA-type, core [PF13304] (41-80)
  IPR003959 ATPase, AAA-type, core [PF13304] (135-350)
  IPR014555 RecF-like [PIRSF029347] (18-367)
  IPR027417 P-loop containing nucleoside triphosphate hydrolase [G3DSA:3.40.50.300] (18-148)
  IPR027417 P-loop containing nucleoside triphosphate hydrolase [G3DSA:3.40.50.300] (202-378)
  IPR027417 P-loop containing nucleoside triphosphate hydrolase [SSF52540] (18-363)

pLDDT: mean 88.06, std 13.6, range [19.61, 98.75]